Protein AF-0000000072904634 (afdb_homodimer)

Organism: NCBI:txid1402861

InterPro domains:
  IPR000683 Gfo/Idh/MocA-like oxidoreductase, N-terminal [PF01408] (36-159)
  IPR004104 Gfo/Idh/MocA-like oxidoreductase, C-terminal [PF02894] (177-392)
  IPR036291 NAD(P)-binding domain superfamily [SSF51735] (35-204)
  IPR050424 Gfo/Idh/MocA family inositol dehydrogenases [PTHR43593] (35-397)

Solvent-accessible surface area (backbone atoms only — not comparable to full-atom values): 41302 Å² total; per-residue (Å²): 128,72,81,71,61,72,61,35,72,76,53,48,80,80,44,80,57,78,77,57,57,73,90,72,36,68,70,61,51,75,66,77,51,78,40,27,28,29,35,36,20,37,45,71,64,21,50,40,50,51,51,30,37,51,67,70,37,56,30,34,65,46,26,41,30,48,97,49,63,66,35,44,50,50,41,50,49,51,39,42,71,75,40,70,86,62,72,62,46,76,41,93,45,70,67,62,57,46,56,39,84,80,47,48,28,40,39,39,41,55,63,36,66,50,34,61,65,51,49,60,57,40,57,74,50,61,43,27,36,40,36,37,61,35,66,33,38,44,64,55,55,23,50,52,52,31,57,54,53,73,72,46,88,51,54,58,32,34,47,62,31,63,62,46,15,40,59,45,40,50,49,46,40,38,44,68,70,68,37,56,20,43,60,68,45,39,40,40,36,39,41,30,20,55,61,84,73,90,50,83,89,45,42,80,38,28,31,89,41,30,33,24,43,46,30,49,60,40,22,53,55,41,34,49,49,38,61,74,62,69,46,58,68,40,32,26,34,24,46,63,42,60,83,68,62,57,76,83,40,65,57,96,88,39,65,48,66,37,51,34,33,33,43,36,40,36,35,28,70,84,66,32,41,34,38,38,39,42,33,30,60,27,76,38,40,37,35,40,41,37,40,34,13,82,33,5,29,37,40,34,38,41,42,50,65,95,52,91,68,86,62,74,42,35,41,36,35,38,41,28,34,97,84,43,79,65,46,78,46,60,54,69,57,62,64,76,44,24,67,42,32,74,51,20,2,44,39,50,44,50,49,27,50,53,34,43,72,73,70,41,89,60,87,58,42,35,42,64,54,49,34,51,10,35,47,52,25,51,36,29,53,51,6,43,75,69,65,40,70,32,48,39,67,64,49,49,54,64,62,68,102,128,76,80,69,63,72,61,35,71,74,52,49,81,79,42,82,56,80,78,59,57,74,88,73,37,69,71,63,51,78,66,77,50,79,39,27,28,30,34,36,20,38,46,74,65,21,48,41,51,53,52,29,38,52,66,68,34,56,32,34,65,46,28,41,33,45,94,48,65,67,36,45,51,51,41,51,50,49,40,44,71,75,39,70,88,62,73,62,45,75,41,93,44,70,67,59,57,46,59,39,85,80,48,49,29,40,38,39,39,57,64,35,65,49,32,61,65,52,47,59,59,39,57,74,50,61,42,28,35,38,35,36,62,37,65,34,37,42,64,53,56,23,49,51,52,30,56,54,52,73,72,46,88,50,54,60,33,36,47,60,31,64,62,45,16,42,59,46,42,50,48,46,40,38,45,68,70,68,37,56,20,43,60,68,44,38,37,40,38,39,40,30,20,56,61,86,72,91,49,81,90,44,41,79,38,30,33,90,42,30,32,24,43,46,28,50,59,39,22,52,56,42,36,48,52,37,60,75,63,70,44,55,70,40,33,25,34,24,46,64,40,62,82,67,62,57,77,83,41,65,58,97,89,39,65,47,66,37,51,34,34,33,43,36,38,37,35,29,69,81,67,31,41,34,39,39,39,42,34,31,59,27,74,39,41,37,34,39,41,37,38,36,14,81,34,6,29,38,40,33,38,42,42,52,64,95,51,90,68,87,62,74,43,35,39,35,35,37,41,27,36,97,84,43,82,65,44,79,48,61,55,69,57,61,64,75,43,24,68,41,31,75,52,19,2,44,38,50,44,50,49,27,51,53,32,42,71,72,67,43,89,60,87,56,42,35,43,64,54,49,34,52,11,35,46,53,25,51,36,28,53,50,6,42,75,69,68,40,69,31,48,40,66,63,48,50,53,64,63,68,101

Foldseek 3Di:
DPVVLQQLLVCPVVDPCVVDDQVPVPSNNQPDACFEEEEEFQAPVVLLLQLLQVNNRNYHYAAYEDPDVVSVVVSVVSCCVVPNPDDHDYDPDLLCNLQPPRHQEYEYDDFQQCQLVSLVSNLVNLHAYEYEPLSHLDLQSLVVSQVVQVPRPAHYFYRLLLCVAQQNVVVCCCCPVVVQQPDWAEKEKEKAEAADDADDLSQQQASVRQSACLRNPVLSVLLSVCSSNVFAWFWKAKAFADDDPQQPPDGPRDGGGHTQWMWMWTAGPVNHIYIYTGHHHHPWTKMKMWTHHPFWIKIKMATDDPDPDDDQRIWIWTGTPPPDDIDIDGGADPPVQLPSPPGNSSSVLVVQSVCVNVVHDHPGHHSVSSSSSNLNSVNHVVNNVVVDMGGSVVVCVVRND/DPVVLQQLLVCPVVDPCVVDDQVPPPSNNQPDACFEEEEEFQPPVVLLLQLLQVSNRNYHYAAYEDPDVVSVVVSVVSCCVVPNPDDHDYDPDLLCNLQPPRHQEYEYDDFQQCQLVSLVSNLVNLHAYEYEPLNHLDLQSLVVSQVVQVPRDAHYFYRLLLCVAQQNVVVCCCCPVVVQQPDWAEKEKEKAEAADDADDLSQQQASVRQSADQRNPVLSVLLSVCSSNVFAWFWKAKAFADDDPQQPPDGPRDGGGHTQWMWMWTAGPVNHIYIYTGHHHHPWTKMKMWTHHPFWIKIKMATDDPDPDDDQRIWIWTGTPPPDDIDIDGGADPPVQLPSPPGNSSSVLVVQSVCRNVVHDHPGHHSVSSSSSNLNSVNHVVNNVVVDMGGSVVVCVVRND

Sequence (802 aa):
MGEFERHSTFFSGFLNSHYLREKDKHIYKKETPLYKFNIIGAGMIGHEHIKATMLEGRATVHGIYDPNQKSVKEALHMIEESFPGHVVHVYDDLKAACEDSDVDGLIICTPNYTHKEIVEEAMKSGKHILLEKPMATTLKDAWIIQQWAESYQNVFQIGLQYRYKALYQEALYEARERNSIGNIKTMMMTEHRLPFLDKVEQWNKFSELSGGTLIEKCCHYFDLLNLFANAKPFSVYATGGNAINFKDFQYEGKKADILDHANVIIIYENGIHASFNLCMFSPLFHEDLTLCGDRGRLYGYENEDFLPYHKPSTHLEVLCGESAPAKITNPCYPETIQNSGHNGGTYYEHRAFVDAIAGEKTKAATPAEGFWSIAVASAADESIQSGKVVNMREFLDRQLSMGEFERHSTFFSGFLNSHYLREKDKHIYKKETPLYKFNIIGAGMIGHEHIKATMLEGRATVHGIYDPNQKSVKEALHMIEESFPGHVVHVYDDLKAACEDSDVDGLIICTPNYTHKEIVEEAMKSGKHILLEKPMATTLKDAWIIQQWAESYQNVFQIGLQYRYKALYQEALYEARERNSIGNIKTMMMTEHRLPFLDKVEQWNKFSELSGGTLIEKCCHYFDLLNLFANAKPFSVYATGGNAINFKDFQYEGKKADILDHANVIIIYENGIHASFNLCMFSPLFHEDLTLCGDRGRLYGYENEDFLPYHKPSTHLEVLCGESAPAKITNPCYPETIQNSGHNGGTYYEHRAFVDAIAGEKTKAATPAEGFWSIAVASAADESIQSGKVVNMREFLDRQLS

Secondary structure (DSSP, 8-state):
--GGGGGGGGGTTTTTGGGS-GGG-STT--PPPSEEEEEE--SHHHHHHHHHHHHH-SEEEEEEE-S-HHHHHHHHHHHHHHSTT---EEPSSHHHHHH-TT--EEEE-S-GGGHHHHHHHHHTTT-EEEEESSS-SSHHHHHHHHHHHHT-SS-EEEE-GGGGSHHHHHHHIIIIIS-TT-SEEEEEEEEE-PPPPP-GGGGGG-HHHH--HHHHTTHHHHHHHHHHHTS-EEEEEEEEE-SSTTTT-EETTEE----SEEEEEEEETTS-EEEEEEES--SSEEEEEEEEETTEEEEEEEEE--SSS---SEEEEEEE-TTS--EEE-----HHHHTTTGGGHHHHHHHHHHHHHTT----PPPHHHHHHHHHHHHHHHHHHHHTS-EEHHHHHHHHH-/-GGGGGGGGGGTTTS-GGGS-GGG-STT-----SEEEEEE--SHHHHHHHHHHHHH-SEEEEEEE-S-HHHHHHHHHHHHHHSTT---EEPSSHHHHHH-TT--EEEE-S-GGGHHHHHHHHHTTT-EEEEESSS-SSHHHHHHHHHHHHT-SS-EEEE-GGGGSHHHHHHHIIIIIS-TT-SEEEEEEEEE-PPPPP-GGGGGG-HHHH--HHHHTTHHHHHHHHHHHTS-EEEEEEEEE-SSTTTT-EETTEE----SEEEEEEEETTS-EEEEEEES--SSEEEEEEEEETTEEEEEEEEE--SSS---SEEEEEEE-TTS--EEE-----HHHHTTTGGGHHHHHHHHHHHHHTT----PPPHHHHHHHHHHHHHHHHHHHHTS-EEHHHHHHHHH-

Nearest PDB structures (foldseek):
  8qc2-assembly1_C  TM=9.302E-01  e=4.572E-40  Paenarthrobacter ureafaciens
  8qc5-assembly1_B  TM=9.237E-01  e=2.128E-38  Arthrobacter sp. U41
  5ya8-assembly1_D  TM=7.834E-01  e=4.641E-23  Paracoccus laeviglucosivorans
  8y7p-assembly1_A  TM=8.160E-01  e=3.355E-22  Homo sapiens
  4n54-assembly1_C  TM=7.836E-01  e=1.575E-22  Lacticaseibacillus casei BL23

Structure (mmCIF, N/CA/C/O backbone):
data_AF-0000000072904634-model_v1
#
loop_
_entity.id
_entity.type
_entity.pdbx_description
1 polymer Oxidoreductase
#
loop_
_atom_site.group_PDB
_atom_site.id
_atom_site.type_symbol
_atom_site.label_atom_id
_atom_site.label_alt_id
_atom_site.label_comp_id
_atom_site.label_asym_id
_atom_site.label_entity_id
_atom_site.label_seq_id
_atom_site.pdbx_PDB_ins_code
_atom_site.Cartn_x
_atom_site.Cartn_y
_atom_site.Cartn_z
_atom_site.occupancy
_atom_site.B_iso_or_equiv
_atom_site.auth_seq_id
_atom_site.auth_comp_id
_atom_site.auth_asym_id
_atom_site.auth_atom_id
_atom_site.pdbx_PDB_model_num
ATOM 1 N N . MET A 1 1 ? -33.75 -28.688 -12.797 1 23.78 1 MET A N 1
ATOM 2 C CA . MET A 1 1 ? -33.562 -29.906 -12.008 1 23.78 1 MET A CA 1
ATOM 3 C C . MET A 1 1 ? -32.125 -30.422 -12.086 1 23.78 1 MET A C 1
ATOM 5 O O . MET A 1 1 ? -31.688 -31.156 -11.211 1 23.78 1 MET A O 1
ATOM 9 N N . GLY A 1 2 ? -31.484 -30.203 -13.328 1 26.2 2 GLY A N 1
ATOM 10 C CA . GLY A 1 2 ? -30.312 -30.922 -13.789 1 26.2 2 GLY A CA 1
ATOM 11 C C . GLY A 1 2 ? -29.047 -30.547 -13.047 1 26.2 2 GLY A C 1
ATOM 12 O O . GLY A 1 2 ? -28.078 -31.312 -13.031 1 26.2 2 GLY A O 1
ATOM 13 N N . GLU A 1 3 ? -28.922 -29.281 -12.898 1 29.05 3 GLU A N 1
ATOM 14 C CA . GLU A 1 3 ? -27.625 -28.734 -12.508 1 29.05 3 GLU A CA 1
ATOM 15 C C . GLU A 1 3 ? -27.297 -29.078 -11.062 1 29.05 3 GLU A C 1
ATOM 17 O O . GLU A 1 3 ? -26.188 -28.812 -10.594 1 29.05 3 GLU A O 1
ATOM 22 N N . PHE A 1 4 ? -28.328 -29.484 -10.312 1 31.12 4 PHE A N 1
ATOM 23 C CA . PHE A 1 4 ? -28.141 -29.797 -8.898 1 31.12 4 PHE A CA 1
ATOM 24 C C . PHE A 1 4 ? -27.391 -31.109 -8.742 1 31.12 4 PHE A C 1
ATOM 26 O O . PHE A 1 4 ? -27.078 -31.516 -7.621 1 31.12 4 PHE A O 1
ATOM 33 N N . GLU A 1 5 ? -27.406 -31.969 -9.812 1 29.66 5 GLU A N 1
ATOM 34 C CA . GLU A 1 5 ? -26.859 -33.312 -9.656 1 29.66 5 GLU A CA 1
ATOM 35 C C . GLU A 1 5 ? -25.359 -33.25 -9.32 1 29.66 5 GLU A C 1
ATOM 37 O O . GLU A 1 5 ? -24.766 -34.281 -8.984 1 29.66 5 GLU A O 1
ATOM 42 N N . ARG A 1 6 ? -24.734 -32.156 -9.688 1 33.19 6 ARG A N 1
ATOM 43 C CA . ARG A 1 6 ? -23.281 -32.25 -9.812 1 33.19 6 ARG A CA 1
ATOM 44 C C . ARG A 1 6 ? -22.625 -32.344 -8.445 1 33.19 6 ARG A C 1
ATOM 46 O O . ARG A 1 6 ? -21.406 -32.5 -8.344 1 33.19 6 ARG A O 1
ATOM 53 N N . HIS A 1 7 ? -23.297 -31.828 -7.426 1 31.48 7 HIS A N 1
ATOM 54 C CA . HIS A 1 7 ? -22.453 -31.688 -6.254 1 31.48 7 HIS A CA 1
ATOM 55 C C . HIS A 1 7 ? -22.484 -32.938 -5.391 1 31.48 7 HIS A C 1
ATOM 57 O O . HIS A 1 7 ? -22.406 -32.844 -4.164 1 31.48 7 HIS A O 1
ATOM 63 N N . SER A 1 8 ? -22.672 -34.062 -5.906 1 34.47 8 SER A N 1
ATOM 64 C CA . SER A 1 8 ? -22.906 -35.281 -5.129 1 34.47 8 SER A CA 1
ATOM 65 C C . SER A 1 8 ? -21.703 -35.656 -4.273 1 34.47 8 SER A C 1
ATOM 67 O O . SER A 1 8 ? -21.844 -36.219 -3.188 1 34.47 8 SER A O 1
ATOM 69 N N . THR A 1 9 ? -20.578 -35.469 -4.793 1 34.28 9 THR A N 1
ATOM 70 C CA . THR A 1 9 ? -19.406 -36 -4.098 1 34.28 9 THR A CA 1
ATOM 71 C C . THR A 1 9 ? -19.141 -35.219 -2.814 1 34.28 9 THR A C 1
ATOM 73 O O . THR A 1 9 ? -18.328 -35.625 -1.987 1 34.28 9 THR A O 1
ATOM 76 N N . PHE A 1 10 ? -19.609 -34.031 -2.75 1 35.09 10 PHE A N 1
ATOM 77 C CA . PHE A 1 10 ? -19.391 -33.25 -1.536 1 35.09 10 PHE A CA 1
ATOM 78 C C . PHE A 1 10 ? -19.953 -33.969 -0.321 1 35.09 10 PHE A C 1
ATOM 80 O O . PHE A 1 10 ? -19.391 -33.906 0.77 1 35.09 10 PHE A O 1
ATOM 87 N N . PHE A 1 11 ? -21.094 -34.719 -0.584 1 34.62 11 PHE A N 1
ATOM 88 C CA . PHE A 1 11 ? -21.875 -35.25 0.531 1 34.62 11 PHE A CA 1
ATOM 89 C C . PHE A 1 11 ? -21.406 -36.656 0.888 1 34.62 11 PHE A C 1
ATOM 91 O O . PHE A 1 11 ? -21.953 -37.281 1.802 1 34.62 11 PHE A O 1
ATOM 98 N N . SER A 1 12 ? -20.5 -37.188 0.213 1 35.41 12 SER A N 1
ATOM 99 C CA . SER A 1 12 ? -20.203 -38.594 0.513 1 35.41 12 SER A CA 1
ATOM 100 C C . SER A 1 12 ? -19.547 -38.719 1.88 1 35.41 12 SER A C 1
ATOM 102 O O . SER A 1 12 ? -19.688 -39.75 2.541 1 35.41 12 SER A O 1
ATOM 104 N N . GLY A 1 13 ? -18.672 -37.812 2.236 1 35.12 13 GLY A N 1
ATOM 105 C CA . GLY A 1 13 ? -17.984 -38.062 3.486 1 35.12 13 GLY A CA 1
ATOM 106 C C . GLY A 1 13 ? -18.891 -38.031 4.695 1 35.12 13 GLY A C 1
ATOM 107 O O . GLY A 1 13 ? -18.516 -38.469 5.781 1 35.12 13 GLY A O 1
ATOM 108 N N . PHE A 1 14 ? -19.828 -37.156 4.684 1 35.16 14 PHE A N 1
ATOM 109 C CA . PHE A 1 14 ? -20.609 -37.094 5.914 1 35.16 14 PHE A CA 1
ATOM 110 C C . PHE A 1 14 ? -21.531 -38.281 6.047 1 35.16 14 PHE A C 1
ATOM 112 O O . PHE A 1 14 ? -21.875 -38.688 7.156 1 35.16 14 PHE A O 1
ATOM 119 N N . LEU A 1 15 ? -22.094 -38.812 4.852 1 36.47 15 LEU A N 1
ATOM 120 C CA . LEU A 1 15 ? -23.047 -39.875 5.047 1 36.47 15 LEU A CA 1
ATOM 121 C C . LEU A 1 15 ? -22.422 -41.25 4.711 1 36.47 15 LEU A C 1
ATOM 123 O O . LEU A 1 15 ? -21.688 -41.344 3.727 1 36.47 15 LEU A O 1
ATOM 127 N N . ASN A 1 16 ? -22.234 -42.125 5.711 1 36 16 ASN A N 1
ATOM 128 C CA . ASN A 1 16 ? -21.875 -43.531 5.574 1 36 16 ASN A CA 1
ATOM 129 C C . ASN A 1 16 ? -22.625 -44.188 4.422 1 36 16 ASN A C 1
ATOM 131 O O . ASN A 1 16 ? -23.641 -44.875 4.641 1 36 16 ASN A O 1
ATOM 135 N N . SER A 1 17 ? -22.578 -43.594 3.314 1 40.47 17 SER A N 1
ATOM 136 C CA . SER A 1 17 ? -23.312 -44.125 2.174 1 40.47 17 SER A CA 1
ATOM 137 C C . SER A 1 17 ? -22.797 -45.5 1.763 1 40.47 17 SER A C 1
ATOM 139 O O . SER A 1 17 ? -23.281 -46.094 0.803 1 40.47 17 SER A O 1
ATOM 141 N N . HIS A 1 18 ? -21.75 -46 2.309 1 44 18 HIS A N 1
ATOM 142 C CA . HIS A 1 18 ? -21.297 -47.375 2.004 1 44 18 HIS A CA 1
ATOM 143 C C . HIS A 1 18 ? -22.391 -48.406 2.309 1 44 18 HIS A C 1
ATOM 145 O O . HIS A 1 18 ? -22.312 -49.531 1.862 1 44 18 HIS A O 1
ATOM 151 N N . TYR A 1 19 ? -23.188 -48.094 3.082 1 45.25 19 TYR A N 1
ATOM 152 C CA . TYR A 1 19 ? -24.203 -49.094 3.455 1 45.25 19 TYR A CA 1
ATOM 153 C C . TYR A 1 19 ? -25.219 -49.25 2.342 1 45.25 19 TYR A C 1
ATOM 155 O O . TYR A 1 19 ? -25.969 -50.25 2.328 1 45.25 19 TYR A O 1
ATOM 163 N N . LEU A 1 20 ? -25.438 -48.25 1.392 1 45.44 20 LEU A N 1
ATOM 164 C CA . LEU A 1 20 ? -26.453 -48.406 0.362 1 45.44 20 LEU A CA 1
ATOM 165 C C . LEU A 1 20 ? -25.906 -49.188 -0.827 1 45.44 20 LEU A C 1
ATOM 167 O O . LEU A 1 20 ? -24.719 -49.094 -1.145 1 45.44 20 LEU A O 1
ATOM 171 N N . ARG A 1 21 ? -26.703 -50.094 -1.289 1 53.53 21 ARG A N 1
ATOM 172 C CA . ARG A 1 21 ? -26.422 -50.906 -2.461 1 53.53 21 ARG A CA 1
ATOM 173 C C . ARG A 1 21 ? -26.203 -50.062 -3.697 1 53.53 21 ARG A C 1
ATOM 175 O O . ARG A 1 21 ? -26.75 -48.938 -3.801 1 53.53 21 ARG A O 1
ATOM 182 N N . GLU A 1 22 ? -25.266 -50.281 -4.527 1 47.78 22 GLU A N 1
ATOM 183 C CA . GLU A 1 22 ? -24.859 -49.594 -5.742 1 47.78 22 GLU A CA 1
ATOM 184 C C . GLU A 1 22 ? -26.062 -49.125 -6.543 1 47.78 22 GLU A C 1
ATOM 186 O O . GLU A 1 22 ? -26.062 -48 -7.09 1 47.78 22 GLU A O 1
ATOM 191 N N . LYS A 1 23 ? -26.984 -49.844 -6.852 1 51.03 23 LYS A N 1
ATOM 192 C CA . LYS A 1 23 ? -28.172 -49.594 -7.648 1 51.03 23 LYS A CA 1
ATOM 193 C C . LYS A 1 23 ? -29.016 -48.469 -7.043 1 51.03 23 LYS A C 1
ATOM 195 O O . LYS A 1 23 ? -29.859 -47.906 -7.719 1 51.03 23 LYS A O 1
ATOM 200 N N . ASP A 1 24 ? -28.891 -48.312 -5.887 1 48.31 24 ASP A N 1
ATOM 201 C CA . ASP A 1 24 ? -29.734 -47.375 -5.176 1 48.31 24 ASP A CA 1
ATOM 202 C C . ASP A 1 24 ? -29 -46.031 -4.953 1 48.31 24 ASP A C 1
ATOM 204 O O . ASP A 1 24 ? -29.547 -45.125 -4.332 1 48.31 24 ASP A O 1
ATOM 208 N N . LYS A 1 25 ? -27.656 -46.125 -5.234 1 44.06 25 LYS A N 1
ATOM 209 C CA . LYS A 1 25 ? -26.906 -44.875 -5.156 1 44.06 25 LYS A CA 1
ATOM 210 C C . LYS A 1 25 ? -27.203 -43.969 -6.359 1 44.06 25 LYS A C 1
ATOM 212 O O . LYS A 1 25 ? -26.797 -44.281 -7.48 1 44.06 25 LYS A O 1
ATOM 217 N N . HIS A 1 26 ? -28.25 -43.406 -6.418 1 43.88 26 HIS A N 1
ATOM 218 C CA . HIS A 1 26 ? -28.609 -42.469 -7.477 1 43.88 26 HIS A CA 1
ATOM 219 C C . HIS A 1 26 ? -27.797 -41.188 -7.375 1 43.88 26 HIS A C 1
ATOM 221 O O . HIS A 1 26 ? -27.203 -40.75 -8.359 1 43.88 26 HIS A O 1
ATOM 227 N N . ILE A 1 27 ? -27.953 -40.562 -6.27 1 43.16 27 ILE A N 1
ATOM 228 C CA . ILE A 1 27 ? -27.281 -39.281 -6.02 1 43.16 27 ILE A CA 1
ATOM 229 C C . ILE A 1 27 ? -25.797 -39.5 -5.797 1 43.16 27 ILE A C 1
ATOM 231 O O . ILE A 1 27 ? -24.969 -38.656 -6.098 1 43.16 27 ILE A O 1
ATOM 235 N N . TYR A 1 28 ? -25.453 -40.75 -5.332 1 44.34 28 TYR A N 1
ATOM 236 C CA . TYR A 1 28 ? -24.078 -41.094 -4.965 1 44.34 28 TYR A CA 1
ATOM 237 C C . TYR A 1 28 ? -23.375 -41.812 -6.098 1 44.34 28 TYR A C 1
ATOM 239 O O . TYR A 1 28 ? -22.375 -42.5 -5.875 1 44.34 28 TYR A O 1
ATOM 247 N N . LYS A 1 29 ? -23.953 -42.094 -7.164 1 41.03 29 LYS A N 1
ATOM 248 C CA . LYS A 1 29 ? -23.219 -42.781 -8.227 1 41.03 29 LYS A CA 1
ATOM 249 C C . LYS A 1 29 ? -21.875 -42.125 -8.508 1 41.03 29 LYS A C 1
ATOM 251 O O . LYS A 1 29 ? -21.812 -40.906 -8.727 1 41.03 29 LYS A O 1
ATOM 256 N N . LYS A 1 30 ? -20.922 -42.719 -8.047 1 51.53 30 LYS A N 1
ATOM 257 C CA . LYS A 1 30 ? -19.562 -42.281 -8.391 1 51.53 30 LYS A CA 1
ATOM 258 C C . LYS A 1 30 ? -19.406 -42.125 -9.906 1 51.53 30 LYS A C 1
ATOM 260 O O . LYS A 1 30 ? -19.609 -43.094 -10.656 1 51.53 30 LYS A O 1
ATOM 265 N N . GLU A 1 31 ? -19.703 -41.062 -10.508 1 57.16 31 GLU A N 1
ATOM 266 C CA . GLU A 1 31 ? -19.484 -40.875 -11.938 1 57.16 31 GLU A CA 1
ATOM 267 C C . GLU A 1 31 ? -18.094 -41.344 -12.359 1 57.16 31 GLU A C 1
ATOM 269 O O . GLU A 1 31 ? -17.156 -41.25 -11.578 1 57.16 31 GLU A O 1
ATOM 274 N N . THR A 1 32 ? -17.938 -42.312 -13.305 1 76.69 32 THR A N 1
ATOM 275 C CA . THR A 1 32 ? -16.688 -42.781 -13.906 1 76.69 32 THR A CA 1
ATOM 276 C C . THR A 1 32 ? -15.875 -41.594 -14.438 1 76.69 32 THR A C 1
ATOM 278 O O . THR A 1 32 ? -16.391 -40.781 -15.234 1 76.69 32 THR A O 1
ATOM 281 N N . PRO A 1 33 ? -14.617 -41.5 -13.906 1 85.81 33 PRO A N 1
ATOM 282 C CA . PRO A 1 33 ? -13.797 -40.375 -14.398 1 85.81 33 PRO A CA 1
ATOM 283 C C . PRO A 1 33 ? -13.633 -40.406 -15.922 1 85.81 33 PRO A C 1
ATOM 285 O O . PRO A 1 33 ? -13.461 -41.469 -16.516 1 85.81 33 PRO A O 1
ATOM 288 N N . LEU A 1 34 ? -13.781 -39.312 -16.516 1 91.94 34 LEU A N 1
ATOM 289 C CA . LEU A 1 34 ? -13.68 -39.156 -17.953 1 91.94 34 LEU A CA 1
ATOM 290 C C . LEU A 1 34 ? -12.219 -39.031 -18.391 1 91.94 34 LEU A C 1
ATOM 292 O O . LEU A 1 34 ? -11.883 -39.375 -19.531 1 91.94 34 LEU A O 1
ATOM 296 N N . TYR A 1 35 ? -11.344 -38.562 -17.5 1 97.31 35 TYR A N 1
ATOM 297 C CA . TYR A 1 35 ? -9.945 -38.312 -17.844 1 97.31 35 TYR A CA 1
ATOM 298 C C . TYR A 1 35 ? -9.008 -38.938 -16.812 1 97.31 35 TYR A C 1
ATOM 300 O O . TYR A 1 35 ? -9.391 -39.125 -15.656 1 97.31 35 TYR A O 1
ATOM 308 N N . LYS A 1 36 ? -7.848 -39.25 -17.25 1 98.31 36 LYS A N 1
ATOM 309 C CA . LYS A 1 36 ? -6.781 -39.781 -16.391 1 98.31 36 LYS A CA 1
ATOM 310 C C . LYS A 1 36 ? -5.555 -38.875 -16.422 1 98.31 36 LYS A C 1
ATOM 312 O O . LYS A 1 36 ? -5.078 -38.5 -17.5 1 98.31 36 LYS A O 1
ATOM 317 N N . PHE A 1 37 ? -5.086 -38.531 -15.242 1 98.62 37 PHE A N 1
ATOM 318 C CA . PHE A 1 37 ? -3.93 -37.625 -15.164 1 98.62 37 PHE A CA 1
ATOM 319 C C . PHE A 1 37 ? -2.756 -38.344 -14.492 1 98.62 37 PHE A C 1
ATOM 321 O O . PHE A 1 37 ? -2.943 -39.125 -13.547 1 98.62 37 PHE A O 1
ATOM 328 N N . ASN A 1 38 ? -1.584 -38.062 -14.953 1 98.75 38 ASN A N 1
ATOM 329 C CA . ASN A 1 38 ? -0.365 -38.375 -14.219 1 98.75 38 ASN A CA 1
ATOM 330 C C . ASN A 1 38 ? 0.195 -37.156 -13.492 1 98.75 38 ASN A C 1
ATOM 332 O O . ASN A 1 38 ? 0.185 -36.062 -14.023 1 98.75 38 ASN A O 1
ATOM 336 N N . ILE A 1 39 ? 0.681 -37.438 -12.336 1 98.62 39 ILE A N 1
ATOM 337 C CA . ILE A 1 39 ? 1.316 -36.406 -11.516 1 98.62 39 ILE A CA 1
ATOM 338 C C . ILE A 1 39 ? 2.834 -36.5 -11.648 1 98.62 39 ILE A C 1
ATOM 340 O O . ILE A 1 39 ? 3.424 -37.531 -11.344 1 98.62 39 ILE A O 1
ATOM 344 N N . ILE A 1 40 ? 3.408 -35.438 -12.172 1 98.62 40 ILE A N 1
ATOM 345 C CA . ILE A 1 40 ? 4.863 -35.344 -12.25 1 98.62 40 ILE A CA 1
ATOM 346 C C . ILE A 1 40 ? 5.387 -34.5 -11.086 1 98.62 40 ILE A C 1
ATOM 348 O O . ILE A 1 40 ? 5.297 -33.281 -11.109 1 98.62 40 ILE A O 1
ATOM 352 N N . GLY A 1 41 ? 6.035 -35.094 -10.125 1 97.19 41 GLY A N 1
ATOM 353 C CA . GLY A 1 41 ? 6.367 -34.469 -8.844 1 97.19 41 GLY A CA 1
ATOM 354 C C . GLY A 1 41 ? 5.363 -34.812 -7.75 1 97.19 41 GLY A C 1
ATOM 355 O O . GLY A 1 41 ? 4.25 -34.281 -7.75 1 97.19 41 GLY A O 1
ATOM 356 N N . ALA A 1 42 ? 5.82 -35.625 -6.785 1 94.25 42 ALA A N 1
ATOM 357 C CA . ALA A 1 42 ? 4.891 -36.125 -5.789 1 94.25 42 ALA A CA 1
ATOM 358 C C . ALA A 1 42 ? 5.184 -35.562 -4.406 1 94.25 42 ALA A C 1
ATOM 360 O O . ALA A 1 42 ? 5.02 -36.25 -3.395 1 94.25 42 ALA A O 1
ATOM 361 N N . GLY A 1 43 ? 5.672 -34.344 -4.398 1 89.81 43 GLY A N 1
ATOM 362 C CA . GLY A 1 43 ? 5.871 -33.656 -3.135 1 89.81 43 GLY A CA 1
ATOM 363 C C . GLY A 1 43 ? 4.594 -33.062 -2.566 1 89.81 43 GLY A C 1
ATOM 364 O O . GLY A 1 43 ? 3.498 -33.562 -2.846 1 89.81 43 GLY A O 1
ATOM 365 N N . MET A 1 44 ? 4.719 -32.031 -1.779 1 85.75 44 MET A N 1
ATOM 366 C CA . MET A 1 44 ? 3.588 -31.438 -1.082 1 85.75 44 MET A CA 1
ATOM 367 C C . MET A 1 44 ? 2.562 -30.906 -2.074 1 85.75 44 MET A C 1
ATOM 369 O O . MET A 1 44 ? 1.362 -31.141 -1.925 1 85.75 44 MET A O 1
ATOM 373 N N . ILE A 1 45 ? 3.047 -30.172 -2.994 1 89.88 45 ILE A N 1
ATOM 374 C CA . ILE A 1 45 ? 2.148 -29.609 -3.998 1 89.88 45 ILE A CA 1
ATOM 375 C C . ILE A 1 45 ? 1.525 -30.734 -4.816 1 89.88 45 ILE A C 1
ATOM 377 O O . ILE A 1 45 ? 0.356 -30.656 -5.203 1 89.88 45 ILE A O 1
ATOM 381 N N . GLY A 1 46 ? 2.312 -31.781 -5.102 1 94.5 46 GLY A N 1
ATOM 382 C CA . GLY A 1 46 ? 1.769 -32.938 -5.77 1 94.5 46 GLY A CA 1
ATOM 383 C C . GLY A 1 46 ? 0.595 -33.562 -5.031 1 94.5 46 GLY A C 1
ATOM 384 O O . GLY A 1 46 ? -0.414 -33.906 -5.645 1 94.5 46 GLY A O 1
ATOM 385 N N . HIS A 1 47 ? 0.708 -33.625 -3.703 1 92.31 47 HIS A N 1
ATOM 386 C CA . HIS A 1 47 ? -0.37 -34.125 -2.869 1 92.31 47 HIS A CA 1
ATOM 387 C C . HIS A 1 47 ? -1.642 -33.312 -3.033 1 92.31 47 HIS A C 1
ATOM 389 O O . HIS A 1 47 ? -2.736 -33.875 -3.154 1 92.31 47 HIS A O 1
ATOM 395 N N . GLU A 1 48 ? -1.437 -32.062 -3.061 1 90.25 48 GLU A N 1
ATOM 396 C CA . GLU A 1 48 ? -2.568 -31.141 -3.209 1 90.25 48 GLU A CA 1
ATOM 397 C C . GLU A 1 48 ? -3.283 -31.359 -4.539 1 90.25 48 GLU A C 1
ATOM 399 O O . GLU A 1 48 ? -4.516 -31.406 -4.59 1 90.25 48 GLU A O 1
ATOM 404 N N . HIS A 1 49 ? -2.535 -31.562 -5.547 1 95.5 49 HIS A N 1
ATOM 405 C CA . HIS A 1 49 ? -3.115 -31.75 -6.871 1 95.5 49 HIS A CA 1
ATOM 406 C C . HIS A 1 49 ? -3.787 -33.125 -6.988 1 95.5 49 HIS A C 1
ATOM 408 O O . HIS A 1 49 ? -4.801 -33.25 -7.68 1 95.5 49 HIS A O 1
ATOM 414 N N . ILE A 1 50 ? -3.219 -34.125 -6.336 1 95.06 50 ILE A N 1
ATOM 415 C CA . ILE A 1 50 ? -3.854 -35.438 -6.301 1 95.06 50 ILE A CA 1
ATOM 416 C C . ILE A 1 50 ? -5.227 -35.312 -5.641 1 95.06 50 ILE A C 1
ATOM 418 O O . ILE A 1 50 ? -6.234 -35.75 -6.207 1 95.06 50 ILE A O 1
ATOM 422 N N . LYS A 1 51 ? -5.266 -34.625 -4.547 1 90.44 51 LYS A N 1
ATOM 423 C CA . LYS A 1 51 ? -6.508 -34.469 -3.797 1 90.44 51 LYS A CA 1
ATOM 424 C C . LYS A 1 51 ? -7.535 -33.688 -4.594 1 90.44 51 LYS A C 1
ATOM 426 O O . LYS A 1 51 ? -8.711 -34.031 -4.648 1 90.44 51 LYS A O 1
ATOM 431 N N . ALA A 1 52 ? -7.078 -32.625 -5.203 1 91.25 52 ALA A N 1
ATOM 432 C CA . ALA A 1 52 ? -7.98 -31.781 -5.977 1 91.25 52 ALA A CA 1
ATOM 433 C C . ALA A 1 52 ? -8.555 -32.531 -7.172 1 91.25 52 ALA A C 1
ATOM 435 O O . ALA A 1 52 ? -9.734 -32.406 -7.488 1 91.25 52 ALA A O 1
ATOM 436 N N . THR A 1 53 ? -7.746 -33.344 -7.816 1 94 53 THR A N 1
ATOM 437 C CA . THR A 1 53 ? -8.18 -34.125 -8.969 1 94 53 THR A CA 1
ATOM 438 C C . THR A 1 53 ? -9.258 -35.125 -8.562 1 94 53 THR A C 1
ATOM 440 O O . THR A 1 53 ? -10.312 -35.219 -9.203 1 94 53 THR A O 1
ATOM 443 N N . MET A 1 54 ? -9 -35.781 -7.492 1 91.25 54 MET A N 1
ATOM 444 C CA . MET A 1 54 ? -9.922 -36.812 -7.012 1 91.25 54 MET A CA 1
ATOM 445 C C . MET A 1 54 ? -11.219 -36.188 -6.523 1 91.25 54 MET A C 1
ATOM 447 O O . MET A 1 54 ? -12.297 -36.75 -6.723 1 91.25 54 MET A O 1
ATOM 451 N N . LEU A 1 55 ? -11.117 -35 -5.957 1 85.06 55 LEU A N 1
ATOM 452 C CA . LEU A 1 55 ? -12.281 -34.312 -5.441 1 85.06 55 LEU A CA 1
ATOM 453 C C . LEU A 1 55 ? -13.148 -33.781 -6.582 1 85.06 55 LEU A C 1
ATOM 455 O O . LEU A 1 55 ? -14.383 -33.812 -6.492 1 85.06 55 LEU A O 1
ATOM 459 N N . GLU A 1 56 ? -12.5 -33.281 -7.578 1 87.06 56 GLU A N 1
ATOM 460 C CA . GLU A 1 56 ? -13.242 -32.75 -8.727 1 87.06 56 GLU A CA 1
ATOM 461 C C . GLU A 1 56 ? -14.07 -33.844 -9.391 1 87.06 56 GLU A C 1
ATOM 463 O O . GLU A 1 56 ? -15.195 -33.594 -9.82 1 87.06 56 GLU A O 1
ATOM 468 N N . GLY A 1 57 ? -13.508 -35.062 -9.57 1 87.38 57 GLY A N 1
ATOM 469 C CA . GLY A 1 57 ? -14.289 -36.25 -9.867 1 87.38 57 GLY A CA 1
ATOM 470 C C . GLY A 1 57 ? -14.375 -36.531 -11.352 1 87.38 57 GLY A C 1
ATOM 471 O O . GLY A 1 57 ? -14.672 -37.656 -11.742 1 87.38 57 GLY A O 1
ATOM 472 N N . ARG A 1 58 ? -14.281 -35.562 -12.273 1 92.19 58 ARG A N 1
ATOM 473 C CA . ARG A 1 58 ? -14.336 -35.812 -13.711 1 92.19 58 ARG A CA 1
ATOM 474 C C . ARG A 1 58 ? -13.031 -36.406 -14.211 1 92.19 58 ARG A C 1
ATOM 476 O O . ARG A 1 58 ? -12.977 -36.969 -15.305 1 92.19 58 ARG A O 1
ATOM 483 N N . ALA A 1 59 ? -12.031 -36.344 -13.312 1 95.38 59 ALA A N 1
ATOM 484 C CA . ALA A 1 59 ? -10.734 -36.938 -13.609 1 95.38 59 ALA A CA 1
ATOM 485 C C . ALA A 1 59 ? -10.242 -37.781 -12.438 1 95.38 59 ALA A C 1
ATOM 487 O O . ALA A 1 59 ? -10.742 -37.656 -11.32 1 95.38 59 ALA A O 1
ATOM 488 N N . THR A 1 60 ? -9.359 -38.656 -12.75 1 96.75 60 THR A N 1
ATOM 489 C CA . THR A 1 60 ? -8.719 -39.438 -11.719 1 96.75 60 THR A CA 1
ATOM 490 C C . THR A 1 60 ? -7.199 -39.438 -11.891 1 96.75 60 THR A C 1
ATOM 492 O O . THR A 1 60 ? -6.691 -39.031 -12.938 1 96.75 60 THR A O 1
ATOM 495 N N . VAL A 1 61 ? -6.508 -39.844 -10.828 1 97.56 61 VAL A N 1
ATOM 496 C CA . VAL A 1 61 ? -5.055 -39.969 -10.891 1 97.56 61 VAL A CA 1
ATOM 497 C C . VAL A 1 61 ? -4.672 -41.375 -11.328 1 97.56 61 VAL A C 1
ATOM 499 O O . VAL A 1 61 ? -5.004 -42.375 -10.656 1 97.56 61 VAL A O 1
ATOM 502 N N . HIS A 1 62 ? -4.02 -41.438 -12.406 1 97.94 62 HIS A N 1
ATOM 503 C CA . HIS A 1 62 ? -3.631 -42.719 -12.984 1 97.94 62 HIS A CA 1
ATOM 504 C C . HIS A 1 62 ? -2.26 -43.156 -12.477 1 97.94 62 HIS A C 1
ATOM 506 O O . HIS A 1 62 ? -2.029 -44.344 -12.242 1 97.94 62 HIS A O 1
ATOM 512 N N . GLY A 1 63 ? -1.385 -42.188 -12.344 1 98.25 63 GLY A N 1
ATOM 513 C CA . GLY A 1 63 ? -0.041 -42.531 -11.922 1 98.25 63 GLY A CA 1
ATOM 514 C C . GLY A 1 63 ? 0.757 -41.344 -11.406 1 98.25 63 GLY A C 1
ATOM 515 O O . GLY A 1 63 ? 0.302 -40.219 -11.484 1 98.25 63 GLY A O 1
ATOM 516 N N . ILE A 1 64 ? 1.979 -41.719 -10.844 1 98.31 64 ILE A N 1
ATOM 517 C CA . ILE A 1 64 ? 2.873 -40.688 -10.312 1 98.31 64 ILE A CA 1
ATOM 518 C C . ILE A 1 64 ? 4.309 -41 -10.742 1 98.31 64 ILE A C 1
ATOM 520 O O . ILE A 1 64 ? 4.699 -42.156 -10.875 1 98.31 64 ILE A O 1
ATOM 524 N N . TYR A 1 65 ? 4.996 -39.938 -11.008 1 98.38 65 TYR A N 1
ATOM 525 C CA . TYR A 1 65 ? 6.441 -40 -11.219 1 98.38 65 TYR A CA 1
ATOM 526 C C . TYR A 1 65 ? 7.164 -39 -10.32 1 98.38 65 TYR A C 1
ATOM 528 O O . TYR A 1 65 ? 6.781 -37.844 -10.242 1 98.38 65 TYR A O 1
ATOM 536 N N . ASP A 1 66 ? 8.125 -39.438 -9.656 1 97.38 66 ASP A N 1
ATOM 537 C CA . ASP A 1 66 ? 9.07 -38.656 -8.875 1 97.38 66 ASP A CA 1
ATOM 538 C C . ASP A 1 66 ? 10.422 -39.344 -8.766 1 97.38 66 ASP A C 1
ATOM 540 O O . ASP A 1 66 ? 10.477 -40.562 -8.453 1 97.38 66 ASP A O 1
ATOM 544 N N . PRO A 1 67 ? 11.492 -38.594 -9.031 1 95 67 PRO A N 1
ATOM 545 C CA . PRO A 1 67 ? 12.789 -39.25 -8.922 1 95 67 PRO A CA 1
ATOM 546 C C . PRO A 1 67 ? 13.148 -39.625 -7.48 1 95 67 PRO A C 1
ATOM 548 O O . PRO A 1 67 ? 14.023 -40.469 -7.246 1 95 67 PRO A O 1
ATOM 551 N N . ASN A 1 68 ? 12.562 -38.969 -6.5 1 93.81 68 ASN A N 1
ATOM 552 C CA . ASN A 1 68 ? 12.797 -39.25 -5.086 1 93.81 68 ASN A CA 1
ATOM 553 C C . ASN A 1 68 ? 11.844 -40.312 -4.562 1 93.81 68 ASN A C 1
ATOM 555 O O . ASN A 1 68 ? 10.648 -40.062 -4.406 1 93.81 68 ASN A O 1
ATOM 559 N N . GLN A 1 69 ? 12.383 -41.406 -4.121 1 93.81 69 GLN A N 1
ATOM 560 C CA . GLN A 1 69 ? 11.586 -42.531 -3.695 1 93.81 69 GLN A CA 1
ATOM 561 C C . GLN A 1 69 ? 10.812 -42.219 -2.42 1 93.81 69 GLN A C 1
ATOM 563 O O . GLN A 1 69 ? 9.719 -42.75 -2.207 1 93.81 69 GLN A O 1
ATOM 568 N N . LYS A 1 70 ? 11.383 -41.406 -1.647 1 93.12 70 LYS A N 1
ATOM 569 C CA . LYS A 1 70 ? 10.672 -41 -0.432 1 93.12 70 LYS A CA 1
ATOM 570 C C . LYS A 1 70 ? 9.383 -40.25 -0.762 1 93.12 70 LYS A C 1
ATOM 572 O O . LYS A 1 70 ? 8.344 -40.5 -0.138 1 93.12 70 LYS A O 1
ATOM 577 N N . SER A 1 71 ? 9.484 -39.406 -1.747 1 93.31 71 SER A N 1
ATOM 578 C CA . SER A 1 71 ? 8.305 -38.656 -2.184 1 93.31 71 SER A CA 1
ATOM 579 C C . SER A 1 71 ? 7.238 -39.594 -2.736 1 93.31 71 SER A C 1
ATOM 581 O O . SER A 1 71 ? 6.051 -39.438 -2.469 1 93.31 71 SER A O 1
ATOM 583 N N . VAL A 1 72 ? 7.641 -40.594 -3.426 1 96.25 72 VAL A N 1
ATOM 584 C CA . VAL A 1 72 ? 6.723 -41.594 -4.008 1 96.25 72 VAL A CA 1
ATOM 585 C C . VAL A 1 72 ? 6.016 -42.344 -2.898 1 96.25 72 VAL A C 1
ATOM 587 O O . VAL A 1 72 ? 4.789 -42.5 -2.908 1 96.25 72 VAL A O 1
ATOM 590 N N . LYS A 1 73 ? 6.773 -42.75 -1.958 1 95.69 73 LYS A N 1
ATOM 591 C CA . LYS A 1 73 ? 6.223 -43.531 -0.854 1 95.69 73 LYS A CA 1
ATOM 592 C C . LYS A 1 73 ? 5.199 -42.719 -0.063 1 95.69 73 LYS A C 1
ATOM 594 O O . LYS A 1 73 ? 4.133 -43.25 0.283 1 95.69 73 LYS A O 1
ATOM 599 N N . GLU A 1 74 ? 5.578 -41.562 0.167 1 93.88 74 GLU A N 1
ATOM 600 C CA . GLU A 1 74 ? 4.684 -40.688 0.929 1 93.88 74 GLU A CA 1
ATOM 601 C C . GLU A 1 74 ? 3.396 -40.406 0.161 1 93.88 74 GLU A C 1
ATOM 603 O O . GLU A 1 74 ? 2.312 -40.375 0.748 1 93.88 74 GLU A O 1
ATOM 608 N N . ALA A 1 75 ? 3.551 -40.188 -1.083 1 95.94 75 ALA A N 1
ATOM 609 C CA . ALA A 1 75 ? 2.375 -39.969 -1.915 1 95.94 75 ALA A CA 1
ATOM 610 C C . ALA A 1 75 ? 1.467 -41.188 -1.943 1 95.94 75 ALA A C 1
ATOM 612 O O . ALA A 1 75 ? 0.244 -41.062 -1.842 1 95.94 75 ALA A O 1
ATOM 613 N N . LEU A 1 76 ? 2.047 -42.344 -2.051 1 96.38 76 LEU A N 1
ATOM 614 C CA . LEU A 1 76 ? 1.276 -43.594 -2.064 1 96.38 76 LEU A CA 1
ATOM 615 C C . LEU A 1 76 ? 0.557 -43.781 -0.737 1 96.38 76 LEU A C 1
ATOM 617 O O . LEU A 1 76 ? -0.601 -44.219 -0.713 1 96.38 76 LEU A O 1
ATOM 621 N N . HIS A 1 77 ? 1.236 -43.469 0.304 1 95.75 77 HIS A N 1
ATOM 622 C CA . HIS A 1 77 ? 0.625 -43.562 1.625 1 95.75 77 HIS A CA 1
ATOM 623 C C . HIS A 1 77 ? -0.569 -42.625 1.746 1 95.75 77 HIS A C 1
ATOM 625 O O . HIS A 1 77 ? -1.634 -43.031 2.223 1 95.75 77 HIS A O 1
ATOM 631 N N . MET A 1 78 ? -0.301 -41.406 1.297 1 92.38 78 MET A N 1
ATOM 632 C CA . MET A 1 78 ? -1.374 -40.406 1.34 1 92.38 78 MET A CA 1
ATOM 633 C C . MET A 1 78 ? -2.564 -40.875 0.502 1 92.38 78 MET A C 1
ATOM 635 O O . MET A 1 78 ? -3.715 -40.75 0.928 1 92.38 78 MET A O 1
ATOM 639 N N . ILE A 1 79 ? -2.355 -41.469 -0.649 1 94.62 79 ILE A N 1
ATOM 640 C CA . ILE A 1 79 ? -3.412 -41.938 -1.539 1 94.62 79 ILE A CA 1
ATOM 641 C C . ILE A 1 79 ? -4.164 -43.094 -0.885 1 94.62 79 ILE A C 1
ATOM 643 O O . ILE A 1 79 ? -5.395 -43.125 -0.92 1 94.62 79 ILE A O 1
ATOM 647 N N . GLU A 1 80 ? -3.412 -43.938 -0.277 1 93.44 80 GLU A N 1
ATOM 648 C CA . GLU A 1 80 ? -4.031 -45.094 0.398 1 93.44 80 GLU A CA 1
ATOM 649 C C . GLU A 1 80 ? -4.93 -44.625 1.542 1 93.44 80 GLU A C 1
ATOM 651 O O . GLU A 1 80 ? -6.012 -45.188 1.75 1 93.44 80 GLU A O 1
ATOM 656 N N . GLU A 1 81 ? -4.492 -43.688 2.223 1 91.81 81 GLU A N 1
ATOM 657 C CA . GLU A 1 81 ? -5.234 -43.188 3.373 1 91.81 81 GLU A CA 1
ATOM 658 C C . GLU A 1 81 ? -6.465 -42.375 2.936 1 91.81 81 GLU A C 1
ATOM 660 O O . GLU A 1 81 ? -7.543 -42.531 3.508 1 91.81 81 GLU A O 1
ATOM 665 N N . SER A 1 82 ? -6.281 -41.594 1.98 1 89.5 82 SER A N 1
ATOM 666 C CA . SER A 1 82 ? -7.328 -40.656 1.603 1 89.5 82 SER A CA 1
ATOM 667 C C . SER A 1 82 ? -8.305 -41.281 0.616 1 89.5 82 SER A C 1
ATOM 669 O O . SER A 1 82 ? -9.477 -40.906 0.566 1 89.5 82 SER A O 1
ATOM 671 N N . PHE A 1 83 ? -7.805 -42.188 -0.197 1 90.94 83 PHE A N 1
ATOM 672 C CA . PHE A 1 83 ? -8.594 -42.844 -1.241 1 90.94 83 PHE A CA 1
ATOM 673 C C . PHE A 1 83 ? -8.344 -44.344 -1.253 1 90.94 83 PHE A C 1
ATOM 675 O O . PHE A 1 83 ? -7.812 -44.875 -2.227 1 90.94 83 PHE A O 1
ATOM 682 N N . PRO A 1 84 ? -8.914 -45 -0.268 1 90.56 84 PRO A N 1
ATOM 683 C CA . PRO A 1 84 ? -8.648 -46.438 -0.156 1 90.56 84 PRO A CA 1
ATOM 684 C C . PRO A 1 84 ? -9.094 -47.219 -1.388 1 90.56 84 PRO A C 1
ATOM 686 O O . PRO A 1 84 ? -10.18 -47 -1.913 1 90.56 84 PRO A O 1
ATOM 689 N N . GLY A 1 85 ? -8.188 -48.031 -1.847 1 92.25 85 GLY A N 1
ATOM 690 C CA . GLY A 1 85 ? -8.5 -48.875 -2.975 1 92.25 85 GLY A CA 1
ATOM 691 C C . GLY A 1 85 ? -8.102 -48.281 -4.312 1 92.25 85 GLY A C 1
ATOM 692 O O . GLY A 1 85 ? -8.148 -48.969 -5.34 1 92.25 85 GLY A O 1
ATOM 693 N N . HIS A 1 86 ? -7.691 -47.031 -4.234 1 93.19 86 HIS A N 1
ATOM 694 C CA . HIS A 1 86 ? -7.246 -46.406 -5.477 1 93.19 86 HIS A CA 1
ATOM 695 C C . HIS A 1 86 ? -5.82 -46.844 -5.824 1 93.19 86 HIS A C 1
ATOM 697 O O . HIS A 1 86 ? -4.898 -46.625 -5.023 1 93.19 86 HIS A O 1
ATOM 703 N N . VAL A 1 87 ? -5.719 -47.375 -7.008 1 93.12 87 VAL A N 1
ATOM 704 C CA . VAL A 1 87 ? -4.406 -47.875 -7.434 1 93.12 87 VAL A CA 1
ATOM 705 C C . VAL A 1 87 ? -3.781 -46.844 -8.398 1 93.12 87 VAL A C 1
ATOM 707 O O . VAL A 1 87 ? -4.441 -46.375 -9.328 1 93.12 87 VAL A O 1
ATOM 710 N N . VAL A 1 88 ? -2.523 -46.562 -8.141 1 95.62 88 VAL A N 1
ATOM 711 C CA . VAL A 1 88 ? -1.813 -45.656 -9.023 1 95.62 88 VAL A CA 1
ATOM 712 C C . VAL A 1 88 ? -0.546 -46.312 -9.555 1 95.62 88 VAL A C 1
ATOM 714 O O . VAL A 1 88 ? 0.116 -47.062 -8.828 1 95.62 88 VAL A O 1
ATOM 717 N N . HIS A 1 89 ? -0.274 -46.062 -10.742 1 97.56 89 HIS A N 1
ATOM 718 C CA . HIS A 1 89 ? 0.946 -46.531 -11.375 1 97.56 89 HIS A CA 1
ATOM 719 C C . HIS A 1 89 ? 2.143 -45.656 -11.008 1 97.56 89 HIS A C 1
ATOM 721 O O . HIS A 1 89 ? 2.059 -44.438 -11.062 1 97.56 89 HIS A O 1
ATOM 727 N N . VAL A 1 90 ? 3.221 -46.312 -10.633 1 98.19 90 VAL A N 1
ATOM 728 C CA . VAL A 1 90 ? 4.457 -45.594 -10.367 1 98.19 90 VAL A CA 1
ATOM 729 C C . VAL A 1 90 ? 5.422 -45.781 -11.539 1 98.19 90 VAL A C 1
ATOM 731 O O . VAL A 1 90 ? 5.75 -46.906 -11.906 1 98.19 90 VAL A O 1
ATOM 734 N N . TYR A 1 91 ? 5.848 -44.688 -12.07 1 98.25 91 TYR A N 1
ATOM 735 C CA . TYR A 1 91 ? 6.699 -44.781 -13.25 1 98.25 91 TYR A CA 1
ATOM 736 C C . TYR A 1 91 ? 8.172 -44.688 -12.875 1 98.25 91 TYR A C 1
ATOM 738 O O . TYR A 1 91 ? 8.547 -43.938 -11.953 1 98.25 91 TYR A O 1
ATOM 746 N N . ASP A 1 92 ? 9 -45.281 -13.734 1 95.38 92 ASP A N 1
ATOM 747 C CA . ASP A 1 92 ? 10.438 -45.344 -13.469 1 95.38 92 ASP A CA 1
ATOM 748 C C . ASP A 1 92 ? 11.141 -44.125 -14.062 1 95.38 92 ASP A C 1
ATOM 750 O O . ASP A 1 92 ? 12.227 -43.75 -13.609 1 95.38 92 ASP A O 1
ATOM 754 N N . ASP A 1 93 ? 10.539 -43.594 -15.07 1 96.62 93 ASP A N 1
ATOM 755 C CA . ASP A 1 93 ? 11.148 -42.406 -15.656 1 96.62 93 ASP A CA 1
ATOM 756 C C . ASP A 1 93 ? 10.094 -41.469 -16.219 1 96.62 93 ASP A C 1
ATOM 758 O O . ASP A 1 93 ? 8.93 -41.875 -16.375 1 96.62 93 ASP A O 1
ATOM 762 N N . LEU A 1 94 ? 10.586 -40.312 -16.5 1 98.19 94 LEU A N 1
ATOM 763 C CA . LEU A 1 94 ? 9.711 -39.219 -16.953 1 98.19 94 LEU A CA 1
ATOM 764 C C . LEU A 1 94 ? 9.078 -39.562 -18.297 1 98.19 94 LEU A C 1
ATOM 766 O O . LEU A 1 94 ? 7.887 -39.312 -18.5 1 98.19 94 LEU A O 1
ATOM 770 N N . LYS A 1 95 ? 9.82 -40.094 -19.203 1 98.06 95 LYS A N 1
ATOM 771 C CA . LYS A 1 95 ? 9.336 -40.406 -20.547 1 98.06 95 LYS A CA 1
ATOM 772 C C . LYS A 1 95 ? 8.172 -41.375 -20.484 1 98.06 95 LYS A C 1
ATOM 774 O O . LYS A 1 95 ? 7.16 -41.188 -21.172 1 98.06 95 LYS A O 1
ATOM 779 N N . ALA A 1 96 ? 8.289 -42.406 -19.688 1 98.19 96 ALA A N 1
ATOM 780 C CA . ALA A 1 96 ? 7.238 -43.438 -19.547 1 98.19 96 ALA A CA 1
ATOM 781 C C . ALA A 1 96 ? 5.957 -42.781 -19 1 98.19 96 ALA A C 1
ATOM 783 O O . ALA A 1 96 ? 4.855 -43.125 -19.438 1 98.19 96 ALA A O 1
ATOM 784 N N . ALA A 1 97 ? 6.121 -41.938 -18.047 1 98.44 97 ALA A N 1
ATOM 785 C CA . ALA A 1 97 ? 4.973 -41.25 -17.453 1 98.44 97 ALA A CA 1
ATOM 786 C C . ALA A 1 97 ? 4.266 -40.375 -18.484 1 98.44 97 ALA A C 1
ATOM 788 O O . ALA A 1 97 ? 3.033 -40.281 -18.5 1 98.44 97 ALA A O 1
ATOM 789 N N . CYS A 1 98 ? 5.023 -39.75 -19.375 1 98.38 98 CYS A N 1
ATOM 790 C CA . CYS A 1 98 ? 4.484 -38.812 -20.344 1 98.38 98 CYS A CA 1
ATOM 791 C C . CYS A 1 98 ? 3.834 -39.531 -21.516 1 98.38 98 CYS A C 1
ATOM 793 O O . CYS A 1 98 ? 2.838 -39.062 -22.078 1 98.38 98 CYS A O 1
ATOM 795 N N . GLU A 1 99 ? 4.289 -40.75 -21.812 1 97.31 99 GLU A N 1
ATOM 796 C CA . GLU A 1 99 ? 3.904 -41.375 -23.062 1 97.31 99 GLU A CA 1
ATOM 797 C C . GLU A 1 99 ? 2.85 -42.469 -22.828 1 97.31 99 GLU A C 1
ATOM 799 O O . GLU A 1 99 ? 2.373 -43.094 -23.766 1 97.31 99 GLU A O 1
ATOM 804 N N . ASP A 1 100 ? 2.504 -42.656 -21.562 1 97.81 100 ASP A N 1
ATOM 805 C CA . ASP A 1 100 ? 1.48 -43.656 -21.281 1 97.81 100 ASP A CA 1
ATOM 806 C C . ASP A 1 100 ? 0.2 -43.375 -22.062 1 97.81 100 ASP A C 1
ATOM 808 O O . ASP A 1 100 ? -0.415 -42.312 -21.875 1 97.81 100 ASP A O 1
ATOM 812 N N . SER A 1 101 ? -0.281 -44.344 -22.844 1 97 101 SER A N 1
ATOM 813 C CA . SER A 1 101 ? -1.402 -44.125 -23.75 1 97 101 SER A CA 1
ATOM 814 C C . SER A 1 101 ? -2.721 -44.031 -23 1 97 101 SER A C 1
ATOM 816 O O . SER A 1 101 ? -3.713 -43.531 -23.531 1 97 101 SER A O 1
ATOM 818 N N . ASP A 1 102 ? -2.705 -44.406 -21.781 1 96.56 102 ASP A N 1
ATOM 819 C CA . ASP A 1 102 ? -3.936 -44.375 -20.984 1 96.56 102 ASP A CA 1
ATOM 820 C C . ASP A 1 102 ? -4.168 -43 -20.375 1 96.56 102 ASP A C 1
ATOM 822 O O . ASP A 1 102 ? -5.258 -42.719 -19.875 1 96.56 102 ASP A O 1
ATOM 826 N N . VAL A 1 103 ? -3.188 -42.219 -20.516 1 97.62 103 VAL A N 1
ATOM 827 C CA . VAL A 1 103 ? -3.207 -40.969 -19.797 1 97.62 103 VAL A CA 1
ATOM 828 C C . VAL A 1 103 ? -3.635 -39.812 -20.734 1 97.62 103 VAL A C 1
ATOM 830 O O . VAL A 1 103 ? -3.186 -39.75 -21.875 1 97.62 103 VAL A O 1
ATOM 833 N N . ASP A 1 104 ? -4.492 -38.906 -20.188 1 98.19 104 ASP A N 1
ATOM 834 C CA . ASP A 1 104 ? -5.008 -37.812 -20.984 1 98.19 104 ASP A CA 1
ATOM 835 C C . ASP A 1 104 ? -4.234 -36.531 -20.703 1 98.19 104 ASP A C 1
ATOM 837 O O . ASP A 1 104 ? -4.129 -35.656 -21.578 1 98.19 104 ASP A O 1
ATOM 841 N N . GLY A 1 105 ? -3.768 -36.375 -19.516 1 98.56 105 GLY A N 1
ATOM 842 C CA . GLY A 1 105 ? -3.125 -35.125 -19.125 1 98.56 105 GLY A CA 1
ATOM 843 C C . GLY A 1 105 ? -2.021 -35.344 -18.094 1 98.56 105 GLY A C 1
ATOM 844 O O . GLY A 1 105 ? -1.962 -36.375 -17.438 1 98.56 105 GLY A O 1
ATOM 845 N N . LEU A 1 106 ? -1.168 -34.344 -18.031 1 98.81 106 LEU A N 1
ATOM 846 C CA . LEU A 1 106 ? -0.042 -34.281 -17.109 1 98.81 106 LEU A CA 1
ATOM 847 C C . LEU A 1 106 ? -0.131 -33.062 -16.203 1 98.81 106 LEU A C 1
ATOM 849 O O . LEU A 1 106 ? -0.339 -31.953 -16.672 1 98.81 106 LEU A O 1
ATOM 853 N N . ILE A 1 107 ? -0.004 -33.281 -14.898 1 98.69 107 ILE A N 1
ATOM 854 C CA . ILE A 1 107 ? 0.114 -32.188 -13.922 1 98.69 107 ILE A CA 1
ATOM 855 C C . ILE A 1 107 ? 1.541 -32.125 -13.383 1 98.69 107 ILE A C 1
ATOM 857 O O . ILE A 1 107 ? 1.988 -33.062 -12.695 1 98.69 107 ILE A O 1
ATOM 861 N N . ILE A 1 108 ? 2.217 -31.094 -13.719 1 98.56 108 ILE A N 1
ATOM 862 C CA . ILE A 1 108 ? 3.633 -30.953 -13.398 1 98.56 108 ILE A CA 1
ATOM 863 C C . ILE A 1 108 ? 3.797 -30.094 -12.141 1 98.56 108 ILE A C 1
ATOM 865 O O . ILE A 1 108 ? 3.535 -28.891 -12.172 1 98.56 108 ILE A O 1
ATOM 869 N N . CYS A 1 109 ? 4.301 -30.719 -11.062 1 95.69 109 CYS A N 1
ATOM 870 C CA . CYS A 1 109 ? 4.414 -30.094 -9.75 1 95.69 109 CYS A CA 1
ATOM 871 C C . CYS A 1 109 ? 5.828 -30.219 -9.195 1 95.69 109 CYS A C 1
ATOM 873 O O . CYS A 1 109 ? 6.012 -30.375 -7.988 1 95.69 109 CYS A O 1
ATOM 875 N N . THR A 1 110 ? 6.82 -30.25 -10.023 1 94.56 110 THR A N 1
ATOM 876 C CA . THR A 1 110 ? 8.219 -30.359 -9.625 1 94.56 110 THR A CA 1
ATOM 877 C C . THR A 1 110 ? 8.781 -28.984 -9.258 1 94.56 110 THR A C 1
ATOM 879 O O . THR A 1 110 ? 8.125 -27.969 -9.453 1 94.56 110 THR A O 1
ATOM 882 N N . PRO A 1 111 ? 9.992 -28.953 -8.672 1 91.19 111 PRO A N 1
ATOM 883 C CA . PRO A 1 111 ? 10.602 -27.641 -8.398 1 91.19 111 PRO A CA 1
ATOM 884 C C . PRO A 1 111 ? 10.742 -26.781 -9.656 1 91.19 111 PRO A C 1
ATOM 886 O O . PRO A 1 111 ? 10.961 -27.312 -10.742 1 91.19 111 PRO A O 1
ATOM 889 N N . ASN A 1 112 ? 10.758 -25.516 -9.469 1 90.69 112 ASN A N 1
ATOM 890 C CA . ASN A 1 112 ? 10.648 -24.547 -10.555 1 90.69 112 ASN A CA 1
ATOM 891 C C . ASN A 1 112 ? 11.789 -24.703 -11.562 1 90.69 112 ASN A C 1
ATOM 893 O O . ASN A 1 112 ? 11.578 -24.578 -12.766 1 90.69 112 ASN A O 1
ATOM 897 N N . TYR A 1 113 ? 12.953 -24.969 -11.078 1 92.06 113 TYR A N 1
ATOM 898 C CA . TYR A 1 113 ? 14.141 -24.984 -11.922 1 92.06 113 TYR A CA 1
ATOM 899 C C . TYR A 1 113 ? 14.125 -26.188 -12.859 1 92.06 113 TYR A C 1
ATOM 901 O O . TYR A 1 113 ? 14.906 -26.25 -13.82 1 92.06 113 TYR A O 1
ATOM 909 N N . THR A 1 114 ? 13.219 -27.125 -12.688 1 94.94 114 THR A N 1
ATOM 910 C CA . THR A 1 114 ? 13.141 -28.328 -13.508 1 94.94 114 THR A CA 1
ATOM 911 C C . THR A 1 114 ? 12.109 -28.156 -14.625 1 94.94 114 THR A C 1
ATOM 913 O O . THR A 1 114 ? 12.062 -28.953 -15.562 1 94.94 114 THR A O 1
ATOM 916 N N . HIS A 1 115 ? 11.336 -27.109 -14.594 1 97.5 115 HIS A N 1
ATOM 917 C CA . HIS A 1 115 ? 10.117 -27 -15.383 1 97.5 115 HIS A CA 1
ATOM 918 C C . HIS A 1 115 ? 10.43 -27.016 -16.875 1 97.5 115 HIS A C 1
ATOM 920 O O . HIS A 1 115 ? 9.766 -27.734 -17.641 1 97.5 115 HIS A O 1
ATOM 926 N N . LYS A 1 116 ? 11.422 -26.312 -17.281 1 97.69 116 LYS A N 1
ATOM 927 C CA . LYS A 1 116 ? 11.695 -26.219 -18.719 1 97.69 116 LYS A CA 1
ATOM 928 C C . LYS A 1 116 ? 11.977 -27.594 -19.312 1 97.69 116 LYS A C 1
ATOM 930 O O . LYS A 1 116 ? 11.383 -27.984 -20.328 1 97.69 116 LYS A O 1
ATOM 935 N N . GLU A 1 117 ? 12.828 -28.328 -18.672 1 97.5 117 GLU A N 1
ATOM 936 C CA . GLU A 1 117 ? 13.211 -29.656 -19.156 1 97.5 117 GLU A CA 1
ATOM 937 C C . GLU A 1 117 ? 12.023 -30.609 -19.125 1 97.5 117 GLU A C 1
ATOM 939 O O . GLU A 1 117 ? 11.82 -31.375 -20.078 1 97.5 117 GLU A O 1
ATOM 944 N N . ILE A 1 118 ? 11.266 -30.562 -18.094 1 98.25 118 ILE A N 1
ATOM 945 C CA . ILE A 1 118 ? 10.125 -31.453 -17.938 1 98.25 118 ILE A CA 1
ATOM 946 C C . ILE A 1 118 ? 9.062 -31.109 -18.984 1 98.25 118 ILE A C 1
ATOM 948 O O . ILE A 1 118 ? 8.477 -32.031 -19.594 1 98.25 118 ILE A O 1
ATOM 952 N N . VAL A 1 119 ? 8.836 -29.844 -19.188 1 98.31 119 VAL A N 1
ATOM 953 C CA . VAL A 1 119 ? 7.855 -29.406 -20.172 1 98.31 119 VAL A CA 1
ATOM 954 C C . VAL A 1 119 ? 8.289 -29.844 -21.562 1 98.31 119 VAL A C 1
ATOM 956 O O . VAL A 1 119 ? 7.457 -30.297 -22.359 1 98.31 119 VAL A O 1
ATOM 959 N N . GLU A 1 120 ? 9.57 -29.734 -21.859 1 97.56 120 GLU A N 1
ATOM 960 C CA . GLU A 1 120 ? 10.094 -30.172 -23.156 1 97.56 120 GLU A CA 1
ATOM 961 C C . GLU A 1 120 ? 9.75 -31.641 -23.422 1 97.56 120 GLU A C 1
ATOM 963 O O . GLU A 1 120 ? 9.289 -31.984 -24.5 1 97.56 120 GLU A O 1
ATOM 968 N N . GLU A 1 121 ? 9.938 -32.469 -22.438 1 97.94 121 GLU A N 1
ATOM 969 C CA . GLU A 1 121 ? 9.625 -33.875 -22.562 1 97.94 121 GLU A CA 1
ATOM 970 C C . GLU A 1 121 ? 8.117 -34.094 -22.641 1 97.94 121 GLU A C 1
ATOM 972 O O . GLU A 1 121 ? 7.641 -34.875 -23.484 1 97.94 121 GLU A O 1
ATOM 977 N N . ALA A 1 122 ? 7.375 -33.438 -21.797 1 98.25 122 ALA A N 1
ATOM 978 C CA . ALA A 1 122 ? 5.926 -33.594 -21.703 1 98.25 122 ALA A CA 1
ATOM 979 C C . ALA A 1 122 ? 5.242 -33.219 -23.016 1 98.25 122 ALA A C 1
ATOM 981 O O . ALA A 1 122 ? 4.297 -33.906 -23.453 1 98.25 122 ALA A O 1
ATOM 982 N N . MET A 1 123 ? 5.703 -32.25 -23.688 1 97.62 123 MET A N 1
ATOM 983 C CA . MET A 1 123 ? 5.043 -31.734 -24.875 1 97.62 123 MET A CA 1
ATOM 984 C C . MET A 1 123 ? 5.152 -32.719 -26.047 1 97.62 123 MET A C 1
ATOM 986 O O . MET A 1 123 ? 4.312 -32.719 -26.938 1 97.62 123 MET A O 1
ATOM 990 N N . LYS A 1 124 ? 6.137 -33.562 -26 1 96.88 124 LYS A N 1
ATOM 991 C CA . LYS A 1 124 ? 6.312 -34.562 -27.031 1 96.88 124 LYS A CA 1
ATOM 992 C C . LYS A 1 124 ? 5.148 -35.562 -27.047 1 96.88 124 LYS A C 1
ATOM 994 O O . LYS A 1 124 ? 4.867 -36.188 -28.062 1 96.88 124 LYS A O 1
ATOM 999 N N . SER A 1 125 ? 4.5 -35.688 -25.938 1 96.62 125 SER A N 1
ATOM 1000 C CA . SER A 1 125 ? 3.441 -36.688 -25.781 1 96.62 125 SER A CA 1
ATOM 1001 C C . SER A 1 125 ? 2.125 -36.188 -26.375 1 96.62 125 SER A C 1
ATOM 1003 O O . SER A 1 125 ? 1.208 -36.969 -26.609 1 96.62 125 SER A O 1
ATOM 1005 N N . GLY A 1 126 ? 2 -34.844 -26.516 1 96.81 126 GLY A N 1
ATOM 1006 C CA . GLY A 1 126 ? 0.761 -34.25 -27 1 96.81 126 GLY A CA 1
ATOM 1007 C C . GLY A 1 126 ? -0.353 -34.281 -25.969 1 96.81 126 GLY A C 1
ATOM 1008 O O . GLY A 1 126 ? -1.513 -34.031 -26.312 1 96.81 126 GLY A O 1
ATOM 1009 N N . LYS A 1 127 ? -0.085 -34.562 -24.797 1 98.19 127 LYS A N 1
ATOM 1010 C CA . LYS A 1 127 ? -1.085 -34.625 -23.734 1 98.19 127 LYS A CA 1
ATOM 1011 C C . LYS A 1 127 ? -1.438 -33.219 -23.234 1 98.19 127 LYS A C 1
ATOM 1013 O O . LYS A 1 127 ? -0.707 -32.25 -23.5 1 98.19 127 LYS A O 1
ATOM 1018 N N . HIS A 1 128 ? -2.594 -33.094 -22.578 1 98.56 128 HIS A N 1
ATOM 1019 C CA . HIS A 1 128 ? -2.902 -31.844 -21.891 1 98.56 128 HIS A CA 1
ATOM 1020 C C . HIS A 1 128 ? -1.943 -31.625 -20.719 1 98.56 128 HIS A C 1
ATOM 1022 O O . HIS A 1 128 ? -1.543 -32.562 -20.047 1 98.56 128 HIS A O 1
ATOM 1028 N N . ILE A 1 129 ? -1.576 -30.344 -20.5 1 98.81 129 ILE A N 1
ATOM 1029 C CA . ILE A 1 129 ? -0.551 -30.062 -19.516 1 98.81 129 ILE A CA 1
ATOM 1030 C C . ILE A 1 129 ? -1.043 -28.969 -18.562 1 98.81 129 ILE A C 1
ATOM 1032 O O . ILE A 1 129 ? -1.529 -27.938 -19 1 98.81 129 ILE A O 1
ATOM 1036 N N . LEU A 1 130 ? -1 -29.188 -17.25 1 98.69 130 LEU A N 1
ATOM 1037 C CA . LEU A 1 130 ? -1.071 -28.203 -16.188 1 98.69 130 LEU A CA 1
ATOM 1038 C C . LEU A 1 130 ? 0.281 -28.047 -15.5 1 98.69 130 LEU A C 1
ATOM 1040 O O . LEU A 1 130 ? 0.75 -28.969 -14.828 1 98.69 130 LEU A O 1
ATOM 1044 N N . LEU A 1 131 ? 0.891 -26.922 -15.719 1 98.56 131 LEU A N 1
ATOM 1045 C CA . LEU A 1 131 ? 2.207 -26.641 -15.156 1 98.56 131 LEU A CA 1
ATOM 1046 C C . LEU A 1 131 ? 2.094 -25.703 -13.953 1 98.56 131 LEU A C 1
ATOM 1048 O O . LEU A 1 131 ? 1.56 -24.609 -14.062 1 98.56 131 LEU A O 1
ATOM 1052 N N . GLU A 1 132 ? 2.605 -26.109 -12.867 1 97.19 132 GLU A N 1
ATOM 1053 C CA . GLU A 1 132 ? 2.576 -25.297 -11.648 1 97.19 132 GLU A CA 1
ATOM 1054 C C . GLU A 1 132 ? 3.348 -24 -11.828 1 97.19 132 GLU A C 1
ATOM 1056 O O . GLU A 1 132 ? 4.258 -23.922 -12.656 1 97.19 132 GLU A O 1
ATOM 1061 N N . LYS A 1 133 ? 2.943 -23.031 -11.039 1 95.75 133 LYS A N 1
ATOM 1062 C CA . LYS A 1 133 ? 3.645 -21.75 -11.016 1 95.75 133 LYS A CA 1
ATOM 1063 C C . LYS A 1 133 ? 4.891 -21.828 -10.141 1 95.75 133 LYS A C 1
ATOM 1065 O O . LYS A 1 133 ? 4.965 -22.656 -9.219 1 95.75 133 LYS A O 1
ATOM 1070 N N . PRO A 1 134 ? 5.867 -21.016 -10.258 1 96.12 134 PRO A N 1
ATOM 1071 C CA . PRO A 1 134 ? 6.07 -20.266 -11.492 1 96.12 134 PRO A CA 1
ATOM 1072 C C . PRO A 1 134 ? 6.484 -21.156 -12.664 1 96.12 134 PRO A C 1
ATOM 1074 O O . PRO A 1 134 ? 7.098 -22.203 -12.461 1 96.12 134 PRO A O 1
ATOM 1077 N N . MET A 1 135 ? 6.16 -20.75 -13.875 1 96.56 135 MET A N 1
ATOM 1078 C CA . MET A 1 135 ? 6.379 -21.625 -15.023 1 96.56 135 MET A CA 1
ATOM 1079 C C . MET A 1 135 ? 7.871 -21.844 -15.258 1 96.56 135 MET A C 1
ATOM 1081 O O . MET A 1 135 ? 8.266 -22.844 -15.859 1 96.56 135 MET A O 1
ATOM 1085 N N . ALA A 1 136 ? 8.648 -20.891 -14.789 1 96.19 136 ALA A N 1
ATOM 1086 C CA . ALA A 1 136 ? 10.102 -21 -14.859 1 96.19 136 ALA A CA 1
ATOM 1087 C C . ALA A 1 136 ? 10.773 -20.109 -13.82 1 96.19 136 ALA A C 1
ATOM 1089 O O . ALA A 1 136 ? 10.125 -19.266 -13.211 1 96.19 136 ALA A O 1
ATOM 1090 N N . THR A 1 137 ? 12.133 -20.312 -13.719 1 94.75 137 THR A N 1
ATOM 1091 C CA . THR A 1 137 ? 12.883 -19.531 -12.742 1 94.75 137 THR A CA 1
ATOM 1092 C C . THR A 1 137 ? 13.461 -18.266 -13.383 1 94.75 137 THR A C 1
ATOM 1094 O O . THR A 1 137 ? 13.789 -17.312 -12.688 1 94.75 137 THR A O 1
ATOM 1097 N N . THR A 1 138 ? 13.625 -18.312 -14.672 1 96.06 138 THR A N 1
ATOM 1098 C CA . THR A 1 138 ? 14.203 -17.172 -15.375 1 96.06 138 THR A CA 1
ATOM 1099 C C . THR A 1 138 ? 13.234 -16.656 -16.438 1 96.06 138 THR A C 1
ATOM 1101 O O . THR A 1 138 ? 12.406 -17.406 -16.953 1 96.06 138 THR A O 1
ATOM 1104 N N . LEU A 1 139 ? 13.453 -15.422 -16.719 1 97.62 139 LEU A N 1
ATOM 1105 C CA . LEU A 1 139 ? 12.641 -14.789 -17.75 1 97.62 139 LEU A CA 1
ATOM 1106 C C . LEU A 1 139 ? 12.852 -15.461 -19.094 1 97.62 139 LEU A C 1
ATOM 1108 O O . LEU A 1 139 ? 11.898 -15.672 -19.844 1 97.62 139 LEU A O 1
ATOM 1112 N N . LYS A 1 140 ? 14.016 -15.797 -19.438 1 97.38 140 LYS A N 1
ATOM 1113 C CA . LYS A 1 140 ? 14.336 -16.438 -20.703 1 97.38 140 LYS A CA 1
ATOM 1114 C C . LYS A 1 140 ? 13.656 -17.797 -20.828 1 97.38 140 LYS A C 1
ATOM 1116 O O . LYS A 1 140 ? 13.055 -18.109 -21.859 1 97.38 140 LYS A O 1
ATOM 1121 N N . ASP A 1 141 ? 13.75 -18.578 -19.797 1 97.62 141 ASP A N 1
ATOM 1122 C CA . ASP A 1 141 ? 13.109 -19.891 -19.812 1 97.62 141 ASP A CA 1
ATOM 1123 C C . ASP A 1 141 ? 11.594 -19.766 -19.922 1 97.62 141 ASP A C 1
ATOM 1125 O O . ASP A 1 141 ? 10.945 -20.547 -20.609 1 97.62 141 ASP A O 1
ATOM 1129 N N . ALA A 1 142 ? 11.062 -18.781 -19.188 1 98.06 142 ALA A N 1
ATOM 1130 C CA . ALA A 1 142 ? 9.633 -18.531 -19.281 1 98.06 142 ALA A CA 1
ATOM 1131 C C . ALA A 1 142 ? 9.227 -18.203 -20.719 1 98.06 142 ALA A C 1
ATOM 1133 O O . ALA A 1 142 ? 8.195 -18.672 -21.203 1 98.06 142 ALA A O 1
ATOM 1134 N N . TRP A 1 143 ? 10.023 -17.391 -21.359 1 97.94 143 TRP A N 1
ATOM 1135 C CA . TRP A 1 143 ? 9.773 -17 -22.734 1 97.94 143 TRP A CA 1
ATOM 1136 C C . TRP A 1 143 ? 9.797 -18.219 -23.656 1 97.94 143 TRP A C 1
ATOM 1138 O O . TRP A 1 143 ? 8.922 -18.375 -24.5 1 97.94 143 TRP A O 1
ATOM 1148 N N . ILE A 1 144 ? 10.711 -19.078 -23.5 1 97.81 144 ILE A N 1
ATOM 1149 C CA . ILE A 1 144 ? 10.859 -20.281 -24.312 1 97.81 144 ILE A CA 1
ATOM 1150 C C . ILE A 1 144 ? 9.633 -21.172 -24.141 1 97.81 144 ILE A C 1
ATOM 1152 O O . ILE A 1 144 ? 9.055 -21.641 -25.125 1 97.81 144 ILE A O 1
ATOM 1156 N N . ILE A 1 145 ? 9.234 -21.375 -22.906 1 98.12 145 ILE A N 1
ATOM 1157 C CA . ILE A 1 145 ? 8.062 -22.203 -22.625 1 98.12 145 ILE A CA 1
ATOM 1158 C C . ILE A 1 145 ? 6.824 -21.578 -23.281 1 98.12 145 ILE A C 1
ATOM 1160 O O . ILE A 1 145 ? 6 -22.297 -23.859 1 98.12 145 ILE A O 1
ATOM 1164 N N . GLN A 1 146 ? 6.703 -20.266 -23.125 1 97.81 146 GLN A N 1
ATOM 1165 C CA . GLN A 1 146 ? 5.578 -19.562 -23.734 1 97.81 146 GLN A CA 1
ATOM 1166 C C . GLN A 1 146 ? 5.562 -19.766 -25.25 1 97.81 146 GLN A C 1
ATOM 1168 O O . GLN A 1 146 ? 4.504 -19.984 -25.844 1 97.81 146 GLN A O 1
ATOM 1173 N N . GLN A 1 147 ? 6.676 -19.734 -25.906 1 97.12 147 GLN A N 1
ATOM 1174 C CA . GLN A 1 147 ? 6.773 -19.938 -27.344 1 97.12 147 GLN A CA 1
ATOM 1175 C C . GLN A 1 147 ? 6.387 -21.375 -27.719 1 97.12 147 GLN A C 1
ATOM 1177 O O . GLN A 1 147 ? 5.672 -21.594 -28.703 1 97.12 147 GLN A O 1
ATOM 1182 N N . TRP A 1 148 ? 6.891 -22.297 -26.922 1 97.38 148 TRP A N 1
ATOM 1183 C CA . TRP A 1 148 ? 6.523 -23.688 -27.141 1 97.38 148 TRP A CA 1
ATOM 1184 C C . TRP A 1 148 ? 5.016 -23.875 -27.047 1 97.38 148 TRP A C 1
ATOM 1186 O O . TRP A 1 148 ? 4.414 -24.562 -27.875 1 97.38 148 TRP A O 1
ATOM 1196 N N . ALA A 1 149 ? 4.418 -23.25 -26.094 1 96.81 149 ALA A N 1
ATOM 1197 C CA . ALA A 1 149 ? 2.996 -23.422 -25.812 1 96.81 149 ALA A CA 1
ATOM 1198 C C . ALA A 1 149 ? 2.145 -22.828 -26.938 1 96.81 149 ALA A C 1
ATOM 1200 O O . ALA A 1 149 ? 1.029 -23.297 -27.172 1 96.81 149 ALA A O 1
ATOM 1201 N N . GLU A 1 150 ? 2.637 -21.828 -27.578 1 95.12 150 GLU A N 1
ATOM 1202 C CA . GLU A 1 150 ? 1.904 -21.188 -28.672 1 95.12 150 GLU A CA 1
ATOM 1203 C C . GLU A 1 150 ? 1.642 -22.172 -29.812 1 95.12 150 GLU A C 1
ATOM 1205 O O . GLU A 1 150 ? 0.622 -22.078 -30.5 1 95.12 150 GLU A O 1
ATOM 1210 N N . SER A 1 151 ? 2.5 -23.125 -29.953 1 93.19 151 SER A N 1
ATOM 1211 C CA . SER A 1 151 ? 2.385 -24.078 -31.047 1 93.19 151 SER A CA 1
ATOM 1212 C C . SER A 1 151 ? 1.795 -25.406 -30.562 1 93.19 151 SER A C 1
ATOM 1214 O O . SER A 1 151 ? 1.619 -26.344 -31.344 1 93.19 151 SER A O 1
ATOM 1216 N N . TYR A 1 152 ? 1.506 -25.438 -29.312 1 96.56 152 TYR A N 1
ATOM 1217 C CA . TYR A 1 152 ? 1 -26.688 -28.734 1 96.56 152 TYR A CA 1
ATOM 1218 C C . TYR A 1 152 ? -0.487 -26.859 -29.016 1 96.56 152 TYR A C 1
ATOM 1220 O O . TYR A 1 152 ? -1.27 -25.922 -28.844 1 96.56 152 TYR A O 1
ATOM 1228 N N . GLN A 1 153 ? -0.949 -27.953 -29.516 1 94.88 153 GLN A N 1
ATOM 1229 C CA . GLN A 1 153 ? -2.305 -28.172 -30.016 1 94.88 153 GLN A CA 1
ATOM 1230 C C . GLN A 1 153 ? -3.275 -28.438 -28.875 1 94.88 153 GLN A C 1
ATOM 1232 O O . GLN A 1 153 ? -4.457 -28.109 -28.953 1 94.88 153 GLN A O 1
ATOM 1237 N N . ASN A 1 154 ? -2.861 -29.047 -27.828 1 97.19 154 ASN A N 1
ATOM 1238 C CA . ASN A 1 154 ? -3.721 -29.422 -26.703 1 97.19 154 ASN A CA 1
ATOM 1239 C C . ASN A 1 154 ? -3.646 -28.391 -25.578 1 97.19 154 ASN A C 1
ATOM 1241 O O . ASN A 1 154 ? -2.938 -27.391 -25.703 1 97.19 154 ASN A O 1
ATOM 1245 N N . VAL A 1 155 ? -4.367 -28.578 -24.5 1 97.94 155 VAL A N 1
ATOM 1246 C CA . VAL A 1 155 ? -4.504 -27.625 -23.422 1 97.94 155 VAL A CA 1
ATOM 1247 C C . VAL A 1 155 ? -3.174 -27.484 -22.688 1 97.94 155 VAL A C 1
ATOM 1249 O O . VAL A 1 155 ? -2.514 -28.469 -22.375 1 97.94 155 VAL A O 1
ATOM 1252 N N . PHE A 1 156 ? -2.707 -26.281 -22.5 1 98.38 156 PHE A N 1
ATOM 1253 C CA . PHE A 1 156 ? -1.57 -25.906 -21.672 1 98.38 156 PHE A CA 1
ATOM 1254 C C . PHE A 1 156 ? -1.962 -24.812 -20.672 1 98.38 156 PHE A C 1
ATOM 1256 O O . PHE A 1 156 ? -2.178 -23.672 -21.047 1 98.38 156 PHE A O 1
ATOM 1263 N N . GLN A 1 157 ? -2.061 -25.203 -19.422 1 98.31 157 GLN A N 1
ATOM 1264 C CA . GLN A 1 157 ? -2.506 -24.297 -18.375 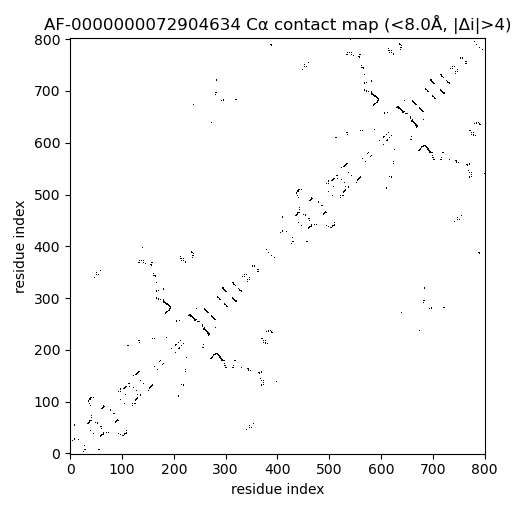1 98.31 157 GLN A CA 1
ATOM 1265 C C . GLN A 1 157 ? -1.401 -24.062 -17.344 1 98.31 157 GLN A C 1
ATOM 1267 O O . GLN A 1 157 ? -0.664 -24.984 -16.984 1 98.31 157 GLN A O 1
ATOM 1272 N N . ILE A 1 158 ? -1.251 -22.812 -16.922 1 98.44 158 ILE A N 1
ATOM 1273 C CA . ILE A 1 158 ? -0.322 -22.484 -15.844 1 98.44 158 ILE A CA 1
ATOM 1274 C C . ILE A 1 158 ? -1.061 -22.484 -14.508 1 98.44 158 ILE A C 1
ATOM 1276 O O . ILE A 1 158 ? -2.193 -22 -14.422 1 98.44 158 ILE A O 1
ATOM 1280 N N . GLY A 1 159 ? -0.396 -22.953 -13.453 1 97.25 159 GLY A N 1
ATOM 1281 C CA . GLY A 1 159 ? -0.987 -23.094 -12.133 1 97.25 159 GLY A CA 1
ATOM 1282 C C . GLY A 1 159 ? -1.016 -21.797 -11.344 1 97.25 159 GLY A C 1
ATOM 1283 O O . GLY A 1 159 ? -0.53 -21.75 -10.211 1 97.25 159 GLY A O 1
ATOM 1284 N N . LEU A 1 160 ? -1.663 -20.766 -11.789 1 96.88 160 LEU A N 1
ATOM 1285 C CA . LEU A 1 160 ? -1.877 -19.516 -11.078 1 96.88 160 LEU A CA 1
ATOM 1286 C C . LEU A 1 160 ? -3.197 -19.547 -10.312 1 96.88 160 LEU A C 1
ATOM 1288 O O . LEU A 1 160 ? -4.129 -18.812 -10.648 1 96.88 160 LEU A O 1
ATOM 1292 N N . GLN A 1 161 ? -3.23 -20.266 -9.234 1 93.62 161 GLN A N 1
ATOM 1293 C CA . GLN A 1 161 ? -4.449 -20.688 -8.555 1 93.62 161 GLN A CA 1
ATOM 1294 C C . GLN A 1 161 ? -5.051 -19.547 -7.738 1 93.62 161 GLN A C 1
ATOM 1296 O O . GLN A 1 161 ? -6.223 -19.578 -7.367 1 93.62 161 GLN A O 1
ATOM 1301 N N . TYR A 1 162 ? -4.27 -18.453 -7.473 1 93.75 162 TYR A N 1
ATOM 1302 C CA . TYR A 1 162 ? -4.801 -17.375 -6.668 1 93.75 162 TYR A CA 1
ATOM 1303 C C . TYR A 1 162 ? -5.965 -16.688 -7.375 1 93.75 162 TYR A C 1
ATOM 1305 O O . TYR A 1 162 ? -6.867 -16.141 -6.727 1 93.75 162 TYR A O 1
ATOM 1313 N N . ARG A 1 163 ? -5.926 -16.75 -8.664 1 93.25 163 ARG A N 1
ATOM 1314 C CA . ARG A 1 163 ? -6.977 -16.094 -9.43 1 93.25 163 ARG A CA 1
ATOM 1315 C C . ARG A 1 163 ? -8.336 -16.719 -9.133 1 93.25 163 ARG A C 1
ATOM 1317 O O . ARG A 1 163 ? -9.375 -16.141 -9.453 1 93.25 163 ARG A O 1
ATOM 1324 N N . TYR A 1 164 ? -8.32 -17.922 -8.453 1 90.5 164 TYR A N 1
ATOM 1325 C CA . TYR A 1 164 ? -9.562 -18.656 -8.219 1 90.5 164 TYR A CA 1
ATOM 1326 C C . TYR A 1 164 ? -9.992 -18.531 -6.762 1 90.5 164 TYR A C 1
ATOM 1328 O O . TYR A 1 164 ? -11.031 -19.062 -6.367 1 90.5 164 TYR A O 1
ATOM 1336 N N . LYS A 1 165 ? -9.195 -17.859 -5.98 1 87.62 165 LYS A N 1
ATOM 1337 C CA . LYS A 1 165 ? -9.68 -17.578 -4.637 1 87.62 165 LYS A CA 1
ATOM 1338 C C . LYS A 1 165 ? -10.992 -16.797 -4.68 1 87.62 165 LYS A C 1
ATOM 1340 O O . LYS A 1 165 ? -11.18 -15.93 -5.527 1 87.62 165 LYS A O 1
ATOM 1345 N N . ALA A 1 166 ? -11.844 -17.109 -3.73 1 83.94 166 ALA A N 1
ATOM 1346 C CA . ALA A 1 166 ? -13.172 -16.516 -3.721 1 83.94 166 ALA A CA 1
ATOM 1347 C C . ALA A 1 166 ? -13.086 -14.992 -3.738 1 83.94 166 ALA A C 1
ATOM 1349 O O . ALA A 1 166 ? -13.844 -14.328 -4.449 1 83.94 166 ALA A O 1
ATOM 1350 N N . LEU A 1 167 ? -12.18 -14.469 -3.064 1 86.62 167 LEU A N 1
ATOM 1351 C CA . LEU A 1 167 ? -11.992 -13.023 -2.988 1 86.62 167 LEU A CA 1
ATOM 1352 C C . LEU A 1 167 ? -11.703 -12.438 -4.367 1 86.62 167 LEU A C 1
ATOM 1354 O O . LEU A 1 167 ? -12.367 -11.492 -4.797 1 86.62 167 LEU A O 1
ATOM 1358 N N . TYR A 1 168 ? -10.82 -13.016 -5.062 1 91.5 168 TYR A N 1
ATOM 1359 C CA . TYR A 1 168 ? -10.359 -12.438 -6.316 1 91.5 168 TYR A CA 1
ATOM 1360 C C . TYR A 1 168 ? -11.344 -12.727 -7.445 1 91.5 168 TYR A C 1
ATOM 1362 O O . TYR A 1 168 ? -11.508 -11.914 -8.359 1 91.5 168 TYR A O 1
ATOM 1370 N N . GLN A 1 169 ? -12.031 -13.867 -7.336 1 89 169 GLN A N 1
ATOM 1371 C CA . GLN A 1 169 ? -13.086 -14.133 -8.312 1 89 169 GLN A CA 1
ATOM 1372 C C . GLN A 1 169 ? -14.195 -13.094 -8.219 1 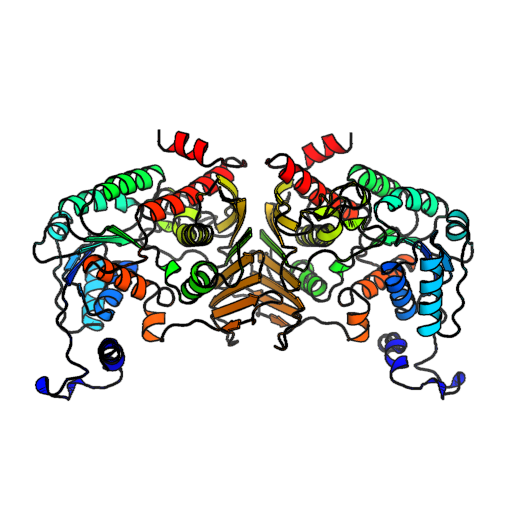89 169 GLN A C 1
ATOM 1374 O O . GLN A 1 169 ? -14.633 -12.555 -9.234 1 89 169 GLN A O 1
ATOM 1379 N N . GLU A 1 170 ? -14.578 -12.844 -7.027 1 88.44 170 GLU A N 1
ATOM 1380 C CA . GLU A 1 170 ? -15.625 -11.852 -6.836 1 88.44 170 GLU A CA 1
ATOM 1381 C C . GLU A 1 170 ? -15.141 -10.453 -7.215 1 88.44 170 GLU A C 1
ATOM 1383 O O . GLU A 1 170 ? -15.891 -9.664 -7.797 1 88.44 170 GLU A O 1
ATOM 1388 N N . ALA A 1 171 ? -13.953 -10.156 -6.84 1 91.69 171 ALA A N 1
ATOM 1389 C CA . ALA A 1 171 ? -13.383 -8.859 -7.188 1 91.69 171 ALA A CA 1
ATOM 1390 C C . ALA A 1 171 ? -13.328 -8.672 -8.703 1 91.69 171 ALA A C 1
ATOM 1392 O O . ALA A 1 171 ? -13.664 -7.594 -9.211 1 91.69 171 ALA A O 1
ATOM 1393 N N . LEU A 1 172 ? -12.875 -9.688 -9.375 1 92.88 172 LEU A N 1
ATOM 1394 C CA . LEU A 1 172 ? -12.812 -9.633 -10.828 1 92.88 172 LEU A CA 1
ATOM 1395 C C . LEU A 1 172 ? -14.203 -9.461 -11.422 1 92.88 172 LEU A C 1
ATOM 1397 O O . LEU A 1 172 ? -14.391 -8.68 -12.359 1 92.88 172 LEU A O 1
ATOM 1401 N N . TYR A 1 173 ? -15.109 -10.188 -10.906 1 90.06 173 TYR A N 1
ATOM 1402 C CA . TYR A 1 173 ? -16.484 -10.07 -11.375 1 90.06 173 TYR A CA 1
ATOM 1403 C C . TYR A 1 173 ? -17 -8.648 -11.195 1 90.06 173 TYR A C 1
ATOM 1405 O O . TYR A 1 173 ? -17.516 -8.039 -12.141 1 90.06 173 TYR A O 1
ATOM 1413 N N . GLU A 1 174 ? -16.828 -8.086 -10.047 1 89.38 174 GLU A N 1
ATOM 1414 C CA . GLU A 1 174 ? -17.344 -6.754 -9.734 1 89.38 174 GLU A CA 1
ATOM 1415 C C . GLU A 1 174 ? -16.641 -5.68 -10.555 1 89.38 174 GLU A C 1
ATOM 1417 O O . GLU A 1 174 ? -17.281 -4.766 -11.07 1 89.38 174 GLU A O 1
ATOM 1422 N N . ALA A 1 175 ? -15.359 -5.82 -10.695 1 92.81 175 ALA A N 1
ATOM 1423 C CA . ALA A 1 175 ? -14.555 -4.758 -11.297 1 92.81 175 ALA A CA 1
ATOM 1424 C C . ALA A 1 175 ? -14.602 -4.828 -12.82 1 92.81 175 ALA A C 1
ATOM 1426 O O . ALA A 1 175 ? -14.625 -3.799 -13.5 1 92.81 175 ALA A O 1
ATOM 1427 N N . ARG A 1 176 ? -14.648 -6.02 -13.359 1 92.88 176 ARG A N 1
ATOM 1428 C CA . ARG A 1 176 ? -14.422 -6.137 -14.789 1 92.88 176 ARG A CA 1
ATOM 1429 C C . ARG A 1 176 ? -15.688 -6.605 -15.508 1 92.88 176 ARG A C 1
ATOM 1431 O O . ARG A 1 176 ? -15.914 -6.258 -16.672 1 92.88 176 ARG A O 1
ATOM 1438 N N . GLU A 1 177 ? -16.453 -7.418 -14.914 1 90.31 177 GLU A N 1
ATOM 1439 C CA . GLU A 1 177 ? -17.656 -7.914 -15.57 1 90.31 177 GLU A CA 1
ATOM 1440 C C . GLU A 1 177 ? -18.844 -7 -15.297 1 90.31 177 GLU A C 1
ATOM 1442 O O . GLU A 1 177 ? -19.438 -6.457 -16.234 1 90.31 177 GLU A O 1
ATOM 1447 N N . ARG A 1 178 ? -19.078 -6.781 -14.055 1 89.19 178 ARG A N 1
ATOM 1448 C CA . ARG A 1 178 ? -20.203 -5.918 -13.672 1 89.19 178 ARG A CA 1
ATOM 1449 C C . ARG A 1 178 ? -19.828 -4.449 -13.805 1 89.19 178 ARG A C 1
ATOM 1451 O O . ARG A 1 178 ? -20.703 -3.582 -13.859 1 89.19 178 ARG A O 1
ATOM 1458 N N . ASN A 1 179 ? -18.5 -4.156 -13.719 1 91.94 179 ASN A N 1
ATOM 1459 C CA . ASN A 1 179 ? -17.984 -2.795 -13.836 1 91.94 179 ASN A CA 1
ATOM 1460 C C . ASN A 1 179 ? -18.516 -1.898 -12.719 1 91.94 179 ASN A C 1
ATOM 1462 O O . ASN A 1 179 ? -18.906 -0.754 -12.969 1 91.94 179 ASN A O 1
ATOM 1466 N N . SER A 1 180 ? -18.547 -2.445 -11.562 1 87.25 180 SER A N 1
ATOM 1467 C CA . SER A 1 180 ? -19.156 -1.784 -10.414 1 87.25 180 SER A CA 1
ATOM 1468 C C . SER A 1 180 ? -18.391 -0.52 -10.039 1 87.25 180 SER A C 1
ATOM 1470 O O . SER A 1 180 ? -18.969 0.414 -9.469 1 87.25 180 SER A O 1
ATOM 1472 N N . ILE A 1 181 ? -17.094 -0.393 -10.367 1 92 181 ILE A N 1
ATOM 1473 C CA . ILE A 1 181 ? -16.297 0.746 -9.914 1 92 181 ILE A CA 1
ATOM 1474 C C . ILE A 1 181 ? -15.828 1.555 -11.117 1 92 181 ILE A C 1
ATOM 1476 O O . ILE A 1 181 ? -14.953 2.412 -10.992 1 92 181 ILE A O 1
ATOM 1480 N N . GLY A 1 182 ? -16.328 1.271 -12.289 1 93.69 182 GLY A N 1
ATOM 1481 C CA . GLY A 1 182 ? -15.953 1.993 -13.5 1 93.69 182 GLY A CA 1
ATOM 1482 C C . GLY A 1 182 ? -14.547 1.672 -13.969 1 93.69 182 GLY A C 1
ATOM 1483 O O . GLY A 1 182 ? -14.078 0.543 -13.812 1 93.69 182 GLY A O 1
ATOM 1484 N N . ASN A 1 183 ? -13.93 2.668 -14.586 1 95.81 183 ASN A N 1
ATOM 1485 C CA . ASN A 1 183 ? -12.578 2.48 -15.094 1 95.81 183 ASN A CA 1
ATOM 1486 C C . ASN A 1 183 ? -11.547 2.529 -13.977 1 95.81 183 ASN A C 1
ATOM 1488 O O . ASN A 1 183 ? -11.367 3.564 -13.336 1 95.81 183 ASN A O 1
ATOM 1492 N N . ILE A 1 184 ? -10.891 1.464 -13.812 1 96.88 184 ILE A N 1
ATOM 1493 C CA . ILE A 1 184 ? -9.859 1.388 -12.789 1 96.88 184 ILE A CA 1
ATOM 1494 C C . ILE A 1 184 ? -8.727 2.354 -13.125 1 96.88 184 ILE A C 1
ATOM 1496 O O . ILE A 1 184 ? -8.281 2.422 -14.273 1 96.88 184 ILE A O 1
ATOM 1500 N N . LYS A 1 185 ? -8.266 3.121 -12.086 1 97.94 185 LYS A N 1
ATOM 1501 C CA . LYS A 1 185 ? -7.156 4.051 -12.289 1 97.94 185 LYS A CA 1
ATOM 1502 C C . LYS A 1 185 ? -5.961 3.689 -11.414 1 97.94 185 LYS A C 1
ATOM 1504 O O . LYS A 1 185 ? -4.812 3.879 -11.812 1 97.94 185 LYS A O 1
ATOM 1509 N N . THR A 1 186 ? -6.238 3.217 -10.219 1 98.12 186 THR A N 1
ATOM 1510 C CA . THR A 1 186 ? -5.164 2.818 -9.32 1 98.12 186 THR A CA 1
ATOM 1511 C C . THR A 1 186 ? -5.465 1.459 -8.688 1 98.12 186 THR A C 1
ATOM 1513 O O . THR A 1 186 ? -6.629 1.099 -8.5 1 98.12 186 THR A O 1
ATOM 1516 N N . MET A 1 187 ? -4.418 0.733 -8.438 1 98.38 187 MET A N 1
ATOM 1517 C CA . MET A 1 187 ? -4.496 -0.569 -7.777 1 98.38 187 MET A CA 1
ATOM 1518 C C . MET A 1 187 ? -3.434 -0.691 -6.691 1 98.38 187 MET A C 1
ATOM 1520 O O . MET A 1 187 ? -2.307 -0.224 -6.859 1 98.38 187 MET A O 1
ATOM 1524 N N . MET A 1 188 ? -3.793 -1.325 -5.613 1 97.75 188 MET A N 1
ATOM 1525 C CA . MET A 1 188 ? -2.844 -1.63 -4.547 1 97.75 188 MET A CA 1
ATOM 1526 C C . MET A 1 188 ? -3.057 -3.043 -4.016 1 97.75 188 MET A C 1
ATOM 1528 O O . MET A 1 188 ? -4.191 -3.453 -3.766 1 97.75 188 MET A O 1
ATOM 1532 N N . MET A 1 189 ? -1.993 -3.785 -3.914 1 97.62 189 MET A N 1
ATOM 1533 C CA . MET A 1 189 ? -2.037 -5.094 -3.27 1 97.62 189 MET A CA 1
ATOM 1534 C C . MET A 1 189 ? -0.925 -5.227 -2.234 1 97.62 189 MET A C 1
ATOM 1536 O O . MET A 1 189 ? 0.131 -4.605 -2.367 1 97.62 189 MET A O 1
ATOM 1540 N N . THR A 1 190 ? -1.15 -5.984 -1.207 1 96.44 190 THR A N 1
ATOM 1541 C CA . THR A 1 190 ? -0.156 -6.27 -0.177 1 96.44 190 THR A CA 1
ATOM 1542 C C . THR A 1 190 ? -0.127 -7.758 0.154 1 96.44 190 THR A C 1
ATOM 1544 O O . THR A 1 190 ? -1.159 -8.43 0.103 1 96.44 190 THR A O 1
ATOM 1547 N N . GLU A 1 191 ? 1.001 -8.242 0.432 1 95.31 191 GLU A N 1
ATOM 1548 C CA . GLU A 1 191 ? 1.193 -9.547 1.062 1 95.31 191 GLU A CA 1
ATOM 1549 C C . GLU A 1 191 ? 2.125 -9.445 2.268 1 95.31 191 GLU A C 1
ATOM 1551 O O . GLU A 1 191 ? 3.311 -9.148 2.117 1 95.31 191 GLU A O 1
ATOM 1556 N N . HIS A 1 192 ? 1.64 -9.633 3.414 1 93.38 192 HIS A N 1
ATOM 1557 C CA . HIS A 1 192 ? 2.396 -9.75 4.656 1 93.38 192 HIS A CA 1
ATOM 1558 C C . HIS A 1 192 ? 2.279 -11.156 5.242 1 93.38 192 HIS A C 1
ATOM 1560 O O . HIS A 1 192 ? 1.171 -11.648 5.469 1 93.38 192 HIS A O 1
ATOM 1566 N N . ARG A 1 193 ? 3.395 -11.742 5.445 1 89.12 193 ARG A N 1
ATOM 1567 C CA . ARG A 1 193 ? 3.35 -13.141 5.871 1 89.12 193 ARG A CA 1
ATOM 1568 C C . ARG A 1 193 ? 4.602 -13.516 6.656 1 89.12 193 ARG A C 1
ATOM 1570 O O . ARG A 1 193 ? 5.562 -12.742 6.707 1 89.12 193 ARG A O 1
ATOM 1577 N N . LEU A 1 194 ? 4.531 -14.758 7.117 1 80.5 194 LEU A N 1
ATOM 1578 C CA . LEU A 1 194 ? 5.684 -15.391 7.75 1 80.5 194 LEU A CA 1
ATOM 1579 C C . LEU A 1 194 ? 6.715 -15.805 6.707 1 80.5 194 LEU A C 1
ATOM 1581 O O . LEU A 1 194 ? 6.398 -15.898 5.516 1 80.5 194 LEU A O 1
ATOM 1585 N N . PRO A 1 195 ? 7.922 -16.078 7.156 1 77.44 195 PRO A N 1
ATOM 1586 C CA . PRO A 1 195 ? 8.984 -16.469 6.227 1 77.44 195 PRO A CA 1
ATOM 1587 C C . PRO A 1 195 ? 8.688 -17.797 5.539 1 77.44 195 PRO A C 1
ATOM 1589 O O . PRO A 1 195 ? 7.824 -18.562 5.992 1 77.44 195 PRO A O 1
ATOM 1592 N N . PHE A 1 196 ? 9.438 -18.062 4.508 1 74.56 196 PHE A N 1
ATOM 1593 C CA . PHE A 1 196 ? 9.336 -19.312 3.781 1 74.56 196 PHE A CA 1
ATOM 1594 C C . PHE A 1 196 ? 9.586 -20.5 4.711 1 74.56 196 PHE A C 1
ATOM 1596 O O . PHE A 1 196 ? 10.492 -20.453 5.547 1 74.56 196 PHE A O 1
ATOM 1603 N N . LEU A 1 197 ? 8.859 -21.438 4.406 1 67.94 197 LEU A N 1
ATOM 1604 C CA . LEU A 1 197 ? 9.016 -22.672 5.164 1 67.94 197 LEU A CA 1
ATOM 1605 C C . LEU A 1 197 ? 10.117 -23.547 4.566 1 67.94 197 LEU A C 1
ATOM 1607 O O . LEU A 1 197 ? 10.586 -23.281 3.459 1 67.94 197 LEU A O 1
ATOM 1611 N N . ASP A 1 198 ? 10.555 -24.438 5.367 1 67.56 198 ASP A N 1
ATOM 1612 C CA . ASP A 1 198 ? 11.594 -25.359 4.922 1 67.56 198 ASP A CA 1
ATOM 1613 C C . ASP A 1 198 ? 11.102 -26.234 3.77 1 67.56 198 ASP A C 1
ATOM 1615 O O . ASP A 1 198 ? 9.945 -26.656 3.754 1 67.56 198 ASP A O 1
ATOM 1619 N N . LYS A 1 199 ? 11.883 -26.328 2.734 1 69.44 199 LYS A N 1
ATOM 1620 C CA . LYS A 1 199 ? 11.625 -27.203 1.595 1 69.44 199 LYS A CA 1
ATOM 1621 C C . LYS A 1 199 ? 12.789 -28.172 1.379 1 69.44 199 LYS A C 1
ATOM 1623 O O . LYS A 1 199 ? 13.82 -28.062 2.051 1 69.44 199 LYS A O 1
ATOM 1628 N N . VAL A 1 200 ? 12.469 -29.156 0.5 1 64.62 200 VAL A N 1
ATOM 1629 C CA . VAL A 1 200 ? 13.508 -30.125 0.146 1 64.62 200 VAL A CA 1
ATOM 1630 C C . VAL A 1 200 ? 14.773 -29.375 -0.285 1 64.62 200 VAL A C 1
ATOM 1632 O O . VAL A 1 200 ? 14.711 -28.484 -1.125 1 64.62 200 VAL A O 1
ATOM 1635 N N . GLU A 1 201 ? 15.828 -29.594 0.294 1 67.31 201 GLU A N 1
ATOM 1636 C CA . GLU A 1 201 ? 17.156 -29.031 0.031 1 67.31 201 GLU A CA 1
ATOM 1637 C C . GLU A 1 201 ? 17.141 -27.5 0.145 1 67.31 201 GLU A C 1
ATOM 1639 O O . GLU A 1 201 ? 18.047 -26.828 -0.352 1 67.31 201 GLU A O 1
ATOM 1644 N N . GLN A 1 202 ? 16.188 -26.953 0.645 1 75.81 202 GLN A N 1
ATOM 1645 C CA . GLN A 1 202 ? 16.047 -25.531 0.942 1 75.81 202 GLN A CA 1
ATOM 1646 C C . GLN A 1 202 ? 16.125 -24.688 -0.33 1 75.81 202 GLN A C 1
ATOM 1648 O O . GLN A 1 202 ? 16.688 -23.594 -0.318 1 75.81 202 GLN A O 1
ATOM 1653 N N . TRP A 1 203 ? 15.641 -25.266 -1.43 1 76.44 203 TRP A N 1
ATOM 1654 C CA . TRP A 1 203 ? 15.836 -24.656 -2.742 1 76.44 203 TRP A CA 1
ATOM 1655 C C . TRP A 1 203 ? 15.188 -23.266 -2.809 1 76.44 203 TRP A C 1
ATOM 1657 O O . TRP A 1 203 ? 15.641 -22.406 -3.551 1 76.44 203 TRP A O 1
ATOM 1667 N N . ASN A 1 204 ? 14.227 -22.984 -1.971 1 76.31 204 ASN A N 1
ATOM 1668 C CA . ASN A 1 204 ? 13.438 -21.75 -2.039 1 76.31 204 ASN A CA 1
ATOM 1669 C C . ASN A 1 204 ? 14.156 -20.594 -1.357 1 76.31 204 ASN A C 1
ATOM 1671 O O . ASN A 1 204 ? 13.664 -19.453 -1.377 1 76.31 204 ASN A O 1
ATOM 1675 N N . LYS A 1 205 ? 15.297 -20.875 -0.843 1 84.38 205 LYS A N 1
ATOM 1676 C CA . LYS A 1 205 ? 16.062 -19.828 -0.173 1 84.38 205 LYS A CA 1
ATOM 1677 C C . LYS A 1 205 ? 17.203 -19.344 -1.058 1 84.38 205 LYS A C 1
ATOM 1679 O O . LYS A 1 205 ? 17.984 -18.469 -0.651 1 84.38 205 LYS A O 1
ATOM 1684 N N . PHE A 1 206 ? 17.203 -19.922 -2.266 1 86.44 206 PHE A N 1
ATOM 1685 C CA . PHE A 1 206 ? 18.25 -19.562 -3.221 1 86.44 206 PHE A CA 1
ATOM 1686 C C . PHE A 1 206 ? 17.641 -19.078 -4.531 1 86.44 206 PHE A C 1
ATOM 1688 O O . PHE A 1 206 ? 16.922 -19.828 -5.203 1 86.44 206 PHE A O 1
ATOM 1695 N N . SER A 1 207 ? 18 -17.906 -4.93 1 89.19 207 SER A N 1
ATOM 1696 C CA . SER A 1 207 ? 17.406 -17.281 -6.113 1 89.19 207 SER A CA 1
ATOM 1697 C C . SER A 1 207 ? 17.734 -18.078 -7.375 1 89.19 207 SER A C 1
ATOM 1699 O O . SER A 1 207 ? 16.922 -18.141 -8.297 1 89.19 207 SER A O 1
ATOM 1701 N N . GLU A 1 208 ? 18.812 -18.703 -7.414 1 88.25 208 GLU A N 1
ATOM 1702 C CA . GLU A 1 208 ? 19.219 -19.484 -8.578 1 88.25 208 GLU A CA 1
ATOM 1703 C C . GLU A 1 208 ? 18.266 -20.641 -8.82 1 88.25 208 GLU A C 1
ATOM 1705 O O . GLU A 1 208 ? 18.016 -21.016 -9.969 1 88.25 208 GLU A O 1
ATOM 1710 N N . LEU A 1 209 ? 17.672 -21.125 -7.738 1 86.75 209 LEU A N 1
ATOM 1711 C CA . LEU A 1 209 ? 16.812 -22.312 -7.832 1 86.75 209 LEU A CA 1
ATOM 1712 C C . LEU A 1 209 ? 15.344 -21.922 -7.84 1 86.75 209 LEU A C 1
ATOM 1714 O O . LEU A 1 209 ? 14.516 -22.609 -8.43 1 86.75 209 LEU A O 1
ATOM 1718 N N . SER A 1 210 ? 15.047 -20.797 -7.211 1 88.5 210 SER A N 1
ATOM 1719 C CA . SER A 1 210 ? 13.648 -20.438 -7.023 1 88.5 210 SER A CA 1
ATOM 1720 C C . SER A 1 210 ? 13.227 -19.312 -7.973 1 88.5 210 SER A C 1
ATOM 1722 O O . SER A 1 210 ? 12.039 -19.078 -8.18 1 88.5 210 SER A O 1
ATOM 1724 N N . GLY A 1 211 ? 14.227 -18.656 -8.547 1 91.62 211 GLY A N 1
ATOM 1725 C CA . GLY A 1 211 ? 13.945 -17.453 -9.305 1 91.62 211 GLY A CA 1
ATOM 1726 C C . GLY A 1 211 ? 13.852 -16.203 -8.445 1 91.62 211 GLY A C 1
ATOM 1727 O O . GLY A 1 211 ? 13.703 -15.102 -8.961 1 91.62 211 GLY A O 1
ATOM 1728 N N . GLY A 1 212 ? 14 -16.438 -7.109 1 93.75 212 GLY A N 1
ATOM 1729 C CA . GLY A 1 212 ? 13.852 -15.32 -6.188 1 93.75 212 GLY A CA 1
ATOM 1730 C C . GLY A 1 212 ? 12.438 -15.164 -5.66 1 93.75 212 GLY A C 1
ATOM 1731 O O . GLY A 1 212 ? 11.484 -15.656 -6.27 1 93.75 212 GLY A O 1
ATOM 1732 N N . THR A 1 213 ? 12.305 -14.414 -4.609 1 94.69 213 THR A N 1
ATOM 1733 C CA . THR A 1 213 ? 11.039 -14.273 -3.893 1 94.69 213 THR A CA 1
ATOM 1734 C C . THR A 1 213 ? 9.969 -13.688 -4.801 1 94.69 213 THR A C 1
ATOM 1736 O O . THR A 1 213 ? 8.82 -14.133 -4.785 1 94.69 213 THR A O 1
ATOM 1739 N N . LEU A 1 214 ? 10.328 -12.695 -5.59 1 97.06 214 LEU A N 1
ATOM 1740 C CA . LEU A 1 214 ? 9.336 -12.008 -6.414 1 97.06 214 LEU A CA 1
ATOM 1741 C C . LEU A 1 214 ? 8.82 -12.93 -7.516 1 97.06 214 LEU A C 1
ATOM 1743 O O . LEU A 1 214 ? 7.652 -12.844 -7.902 1 97.06 214 LEU A O 1
ATOM 1747 N N . ILE A 1 215 ? 9.633 -13.773 -8 1 95.94 215 ILE A N 1
ATOM 1748 C CA . ILE A 1 215 ? 9.203 -14.727 -9.016 1 95.94 215 ILE A CA 1
ATOM 1749 C C . ILE A 1 215 ? 8.484 -15.898 -8.352 1 95.94 215 ILE A C 1
ATOM 1751 O O . ILE A 1 215 ? 7.363 -16.25 -8.734 1 95.94 215 ILE A O 1
ATOM 1755 N N . GLU A 1 216 ? 9.086 -16.422 -7.371 1 93.19 216 GLU A N 1
ATOM 1756 C CA . GLU A 1 216 ? 8.586 -17.641 -6.742 1 93.19 216 GLU A CA 1
ATOM 1757 C C . GLU A 1 216 ? 7.234 -17.406 -6.074 1 93.19 216 GLU A C 1
ATOM 1759 O O . GLU A 1 216 ? 6.312 -18.219 -6.223 1 93.19 216 GLU A O 1
ATOM 1764 N N . LYS A 1 217 ? 7.152 -16.344 -5.344 1 92.31 217 LYS A N 1
ATOM 1765 C CA . LYS A 1 217 ? 5.957 -16.125 -4.535 1 92.31 217 LYS A CA 1
ATOM 1766 C C . LYS A 1 217 ? 5.059 -15.062 -5.156 1 92.31 217 LYS A C 1
ATOM 1768 O O . LYS A 1 217 ? 3.859 -15.281 -5.34 1 92.31 217 LYS A O 1
ATOM 1773 N N . CYS A 1 218 ? 5.621 -14.023 -5.586 1 96.25 218 CYS A N 1
ATOM 1774 C CA . CYS A 1 218 ? 4.82 -12.852 -5.906 1 96.25 218 CYS A CA 1
ATOM 1775 C C . CYS A 1 218 ? 4.285 -12.922 -7.332 1 96.25 218 CYS A C 1
ATOM 1777 O O . CYS A 1 218 ? 3.447 -12.109 -7.727 1 96.25 218 CYS A O 1
ATOM 1779 N N . CYS A 1 219 ? 4.691 -13.906 -8.102 1 96.88 219 CYS A N 1
ATOM 1780 C CA . CYS A 1 219 ? 4.137 -14.039 -9.445 1 96.88 219 CYS A CA 1
ATOM 1781 C C . CYS A 1 219 ? 2.617 -14.141 -9.406 1 96.88 219 CYS A C 1
ATOM 1783 O O . CYS A 1 219 ? 1.936 -13.695 -10.328 1 96.88 219 CYS A O 1
ATOM 1785 N N . HIS A 1 220 ? 2.055 -14.688 -8.336 1 96.88 220 HIS A N 1
ATOM 1786 C CA . HIS A 1 220 ? 0.61 -14.727 -8.141 1 96.88 220 HIS A CA 1
ATOM 1787 C C . HIS A 1 220 ? 0.012 -13.328 -8.164 1 96.88 220 HIS A C 1
ATOM 1789 O O . HIS A 1 220 ? -0.995 -13.086 -8.836 1 96.88 220 HIS A O 1
ATOM 1795 N N . TYR A 1 221 ? 0.619 -12.469 -7.469 1 97.88 221 TYR A N 1
ATOM 1796 C CA . TYR A 1 221 ? 0.089 -11.117 -7.312 1 97.88 221 TYR A CA 1
ATOM 1797 C C . TYR A 1 221 ? 0.294 -10.305 -8.586 1 97.88 221 TYR A C 1
ATOM 1799 O O . TYR A 1 221 ? -0.567 -9.5 -8.961 1 97.88 221 TYR A O 1
ATOM 1807 N N . PHE A 1 222 ? 1.405 -10.531 -9.219 1 98.69 222 PHE A N 1
ATOM 1808 C CA . PHE A 1 222 ? 1.634 -9.836 -10.484 1 98.69 222 PHE A CA 1
ATOM 1809 C C . PHE A 1 222 ? 0.671 -10.336 -11.555 1 98.69 222 PHE A C 1
ATOM 1811 O O . PHE A 1 222 ? 0.24 -9.57 -12.414 1 98.69 222 PHE A O 1
ATOM 1818 N N . ASP A 1 223 ? 0.309 -11.625 -11.469 1 98.38 223 ASP A N 1
ATOM 1819 C CA . ASP A 1 223 ? -0.737 -12.148 -12.344 1 98.38 223 ASP A CA 1
ATOM 1820 C C . ASP A 1 223 ? -2.07 -11.453 -12.086 1 98.38 223 ASP A C 1
ATOM 1822 O O . ASP A 1 223 ? -2.744 -11.016 -13.016 1 98.38 223 ASP A O 1
ATOM 1826 N N . LEU A 1 224 ? -2.424 -11.352 -10.852 1 98.19 224 LEU A N 1
ATOM 1827 C CA . LEU A 1 224 ? -3.68 -10.711 -10.469 1 98.19 224 LEU A CA 1
ATOM 1828 C C . LEU A 1 224 ? -3.699 -9.25 -10.906 1 98.19 224 LEU A C 1
ATOM 1830 O O . LEU A 1 224 ? -4.688 -8.781 -11.477 1 98.19 224 LEU A O 1
ATOM 1834 N N . LEU A 1 225 ? -2.617 -8.562 -10.664 1 98.75 225 LEU A N 1
ATOM 1835 C CA . LEU A 1 225 ? -2.539 -7.164 -11.062 1 98.75 225 LEU A CA 1
ATOM 1836 C C . LEU A 1 225 ? -2.674 -7.023 -12.57 1 98.75 225 LEU A C 1
ATOM 1838 O O . LEU A 1 225 ? -3.375 -6.133 -13.062 1 98.75 225 LEU A O 1
ATOM 1842 N N . ASN A 1 226 ? -1.993 -7.887 -13.305 1 98.56 226 ASN A N 1
ATOM 1843 C CA . ASN A 1 226 ? -2.113 -7.879 -14.758 1 98.56 226 ASN A CA 1
ATOM 1844 C C . ASN A 1 226 ? -3.555 -8.109 -15.203 1 98.56 226 ASN A C 1
ATOM 1846 O O . ASN A 1 226 ? -4.035 -7.453 -16.125 1 98.56 226 ASN A O 1
ATOM 1850 N N . LEU A 1 227 ? -4.211 -9.039 -14.555 1 97.69 227 LEU A N 1
ATOM 1851 C CA . LEU A 1 227 ? -5.594 -9.352 -14.891 1 97.69 227 LEU A CA 1
ATOM 1852 C C . LEU A 1 227 ? -6.5 -8.148 -14.648 1 97.69 227 LEU A C 1
ATOM 1854 O O . LEU A 1 227 ? -7.316 -7.801 -15.5 1 97.69 227 LEU A O 1
ATOM 1858 N N . PHE A 1 228 ? -6.344 -7.523 -13.508 1 98 228 PHE A N 1
ATOM 1859 C CA . PHE A 1 228 ? -7.176 -6.371 -13.18 1 98 228 PHE A CA 1
ATOM 1860 C C . PHE A 1 228 ? -6.863 -5.199 -14.102 1 98 228 PHE A C 1
ATOM 1862 O O . PHE A 1 228 ? -7.766 -4.449 -14.492 1 98 228 PHE A O 1
ATOM 1869 N N . ALA A 1 229 ? -5.598 -5.043 -14.43 1 98.19 229 ALA A N 1
ATOM 1870 C CA . ALA A 1 229 ? -5.191 -3.945 -15.297 1 98.19 229 ALA A CA 1
ATOM 1871 C C . ALA A 1 229 ? -5.688 -4.164 -16.719 1 98.19 229 ALA A C 1
ATOM 1873 O O . ALA A 1 229 ? -5.98 -3.205 -17.438 1 98.19 229 ALA A O 1
ATOM 1874 N N . ASN A 1 230 ? -5.715 -5.461 -17.094 1 97.25 230 ASN A N 1
ATOM 1875 C CA . ASN A 1 230 ? -6.066 -5.84 -18.469 1 97.25 230 ASN A CA 1
ATOM 1876 C C . ASN A 1 230 ? -5.227 -5.082 -19.484 1 97.25 230 ASN A C 1
ATOM 1878 O O . ASN A 1 230 ? -5.766 -4.512 -20.438 1 97.25 230 ASN A O 1
ATOM 1882 N N . ALA A 1 231 ? -3.961 -4.926 -19.25 1 98 231 ALA A N 1
ATOM 1883 C CA . ALA A 1 231 ? -2.971 -4.266 -20.094 1 98 231 ALA A CA 1
ATOM 1884 C C . ALA A 1 231 ? -1.559 -4.734 -19.766 1 98 231 ALA A C 1
ATOM 1886 O O . ALA A 1 231 ? -1.322 -5.289 -18.688 1 98 231 ALA A O 1
ATOM 1887 N N . LYS A 1 232 ? -0.658 -4.547 -20.672 1 98.12 232 LYS A N 1
ATOM 1888 C CA . LYS A 1 232 ? 0.743 -4.879 -20.422 1 98.12 232 LYS A CA 1
ATOM 1889 C C . LYS A 1 232 ? 1.411 -3.836 -19.531 1 98.12 232 LYS A C 1
ATOM 1891 O O . LYS A 1 232 ? 1.09 -2.648 -19.609 1 98.12 232 LYS A O 1
ATOM 1896 N N . PRO A 1 233 ? 2.297 -4.297 -18.688 1 98.69 233 PRO A N 1
ATOM 1897 C CA . PRO A 1 233 ? 3.078 -3.318 -17.922 1 98.69 233 PRO A CA 1
ATOM 1898 C C . PRO A 1 233 ? 3.977 -2.461 -18.812 1 98.69 233 PRO A C 1
ATOM 1900 O O . PRO A 1 233 ? 4.559 -2.965 -19.781 1 98.69 233 PRO A O 1
ATOM 1903 N N . PHE A 1 234 ? 4.027 -1.192 -18.5 1 98.69 234 PHE A N 1
ATOM 1904 C CA . PHE A 1 234 ? 4.852 -0.24 -19.234 1 98.69 234 PHE A CA 1
ATOM 1905 C C . PHE A 1 234 ? 6.191 -0.037 -18.547 1 98.69 234 PHE A C 1
ATOM 1907 O O . PHE A 1 234 ? 7.246 -0.066 -19.188 1 98.69 234 PHE A O 1
ATOM 1914 N N . SER A 1 235 ? 6.188 0.123 -17.25 1 98.75 235 SER A N 1
ATOM 1915 C CA . SER A 1 235 ? 7.406 0.291 -16.469 1 98.75 235 SER A CA 1
ATOM 1916 C C . SER A 1 235 ? 7.234 -0.26 -15.055 1 98.75 235 SER A C 1
ATOM 1918 O O . SER A 1 235 ? 6.109 -0.395 -14.57 1 98.75 235 SER A O 1
ATOM 1920 N N . VAL A 1 236 ? 8.383 -0.62 -14.469 1 98.88 236 VAL A N 1
ATOM 1921 C CA . VAL A 1 236 ? 8.414 -1.172 -13.117 1 98.88 236 VAL A CA 1
ATOM 1922 C C . VAL A 1 236 ? 9.539 -0.51 -12.312 1 98.88 236 VAL A C 1
ATOM 1924 O O . VAL A 1 236 ? 10.648 -0.333 -12.82 1 98.88 236 VAL A O 1
ATOM 1927 N N . TYR A 1 237 ? 9.211 -0.052 -11.117 1 98.88 237 TYR A N 1
ATOM 1928 C CA . TYR A 1 237 ? 10.203 0.33 -10.117 1 98.88 237 TYR A CA 1
ATOM 1929 C C . TYR A 1 237 ? 9.984 -0.43 -8.812 1 98.88 237 TYR A C 1
ATOM 1931 O O . TYR A 1 237 ? 8.852 -0.612 -8.375 1 98.88 237 TYR A O 1
ATOM 1939 N N . ALA A 1 238 ? 11.109 -0.84 -8.297 1 98.81 238 ALA A N 1
ATOM 1940 C CA . ALA A 1 238 ? 10.977 -1.61 -7.062 1 98.81 238 ALA A CA 1
ATOM 1941 C C . ALA A 1 238 ? 12.172 -1.375 -6.141 1 98.81 238 ALA A C 1
ATOM 1943 O O . ALA A 1 238 ? 13.281 -1.1 -6.602 1 98.81 238 ALA A O 1
ATOM 1944 N N . THR A 1 239 ? 11.891 -1.415 -4.867 1 98.5 239 THR A N 1
ATOM 1945 C CA . THR A 1 239 ? 12.898 -1.479 -3.818 1 98.5 239 THR A CA 1
ATOM 1946 C C . THR A 1 239 ? 12.664 -2.686 -2.912 1 98.5 239 THR A C 1
ATOM 1948 O O . THR A 1 239 ? 11.555 -3.223 -2.859 1 98.5 239 THR A O 1
ATOM 1951 N N . GLY A 1 240 ? 13.688 -3.176 -2.312 1 97.44 240 GLY A N 1
ATOM 1952 C CA . GLY A 1 240 ? 13.578 -4.328 -1.434 1 97.44 240 GLY A CA 1
ATOM 1953 C C . GLY A 1 240 ? 14.922 -4.832 -0.947 1 97.44 240 GLY A C 1
ATOM 1954 O O . GLY A 1 240 ? 15.961 -4.25 -1.262 1 97.44 240 GLY A O 1
ATOM 1955 N N . GLY A 1 241 ? 14.844 -5.848 -0.086 1 95.5 241 GLY A N 1
ATOM 1956 C CA . GLY A 1 241 ? 16.062 -6.422 0.463 1 95.5 241 GLY A CA 1
ATOM 1957 C C . GLY A 1 241 ? 15.797 -7.582 1.406 1 95.5 241 GLY A C 1
ATOM 1958 O O . GLY A 1 241 ? 14.719 -8.18 1.378 1 95.5 241 GLY A O 1
ATOM 1959 N N . ASN A 1 242 ? 16.844 -8 2.004 1 94.31 242 ASN A N 1
ATOM 1960 C CA . ASN A 1 242 ? 16.828 -9.016 3.051 1 94.31 242 ASN A CA 1
ATOM 1961 C C . ASN A 1 242 ? 17.078 -8.406 4.43 1 94.31 242 ASN A C 1
ATOM 1963 O O . ASN A 1 242 ? 18.219 -8.281 4.859 1 94.31 242 ASN A O 1
ATOM 1967 N N . ALA A 1 243 ? 15.984 -8.18 5.105 1 93.5 243 ALA A N 1
ATOM 1968 C CA . ALA A 1 243 ? 16.094 -7.402 6.336 1 93.5 243 ALA A CA 1
ATOM 1969 C C . ALA A 1 243 ? 16.203 -8.312 7.555 1 93.5 243 ALA A C 1
ATOM 1971 O O . ALA A 1 243 ? 16.953 -8.023 8.492 1 93.5 243 ALA A O 1
ATOM 1972 N N . ILE A 1 244 ? 15.508 -9.414 7.508 1 90.06 244 ILE A N 1
ATOM 1973 C CA . ILE A 1 244 ? 15.383 -10.156 8.75 1 90.06 244 ILE A CA 1
ATOM 1974 C C . ILE A 1 244 ? 15.617 -11.648 8.492 1 90.06 244 ILE A C 1
ATOM 1976 O O . ILE A 1 244 ? 16.438 -12.281 9.164 1 90.06 244 ILE A O 1
ATOM 1980 N N . ASN A 1 245 ? 15.031 -12.141 7.441 1 88.19 245 ASN A N 1
ATOM 1981 C CA . ASN A 1 245 ? 14.961 -13.586 7.258 1 88.19 245 ASN A CA 1
ATOM 1982 C C . ASN A 1 245 ? 16.266 -14.148 6.691 1 88.19 245 ASN A C 1
ATOM 1984 O O . ASN A 1 245 ? 16.844 -13.57 5.766 1 88.19 245 ASN A O 1
ATOM 1988 N N . PHE A 1 246 ? 16.734 -15.242 7.336 1 84.75 246 PHE A N 1
ATOM 1989 C CA . PHE A 1 246 ? 17.766 -16.109 6.789 1 84.75 246 PHE A CA 1
ATOM 1990 C C . PHE A 1 246 ? 19.062 -15.328 6.559 1 84.75 246 PHE A C 1
ATOM 1992 O O . PHE A 1 246 ? 19.781 -15.586 5.594 1 84.75 246 PHE A O 1
ATOM 1999 N N . LYS A 1 247 ? 19.328 -14.367 7.27 1 84.75 247 LYS A N 1
ATOM 2000 C CA . LYS A 1 247 ? 20.516 -13.523 7.098 1 84.75 247 LYS A CA 1
ATOM 2001 C C . LYS A 1 247 ? 21.797 -14.32 7.293 1 84.75 247 LYS A C 1
ATOM 2003 O O . LYS A 1 247 ? 22.781 -14.117 6.578 1 84.75 247 LYS A O 1
ATOM 2008 N N . ASP A 1 248 ? 21.703 -15.273 8.156 1 82.06 248 ASP A N 1
ATOM 2009 C CA . ASP A 1 248 ? 22.891 -16.047 8.469 1 82.06 248 ASP A CA 1
ATOM 2010 C C . ASP A 1 248 ? 22.75 -17.5 8.031 1 82.06 248 ASP A C 1
ATOM 2012 O O . ASP A 1 248 ? 23.562 -18.344 8.398 1 82.06 248 ASP A O 1
ATOM 2016 N N . PHE A 1 249 ? 21.75 -17.734 7.234 1 83.88 249 PHE A N 1
ATOM 2017 C CA . PHE A 1 249 ? 21.469 -19.094 6.82 1 83.88 249 PHE A CA 1
ATOM 2018 C C . PHE A 1 249 ? 22.391 -19.516 5.68 1 83.88 249 PHE A C 1
ATOM 2020 O O . PHE A 1 249 ? 22.625 -18.734 4.754 1 83.88 249 PHE A O 1
ATOM 2027 N N . GLN A 1 250 ? 22.953 -20.672 5.855 1 83.94 250 GLN A N 1
ATOM 2028 C CA . GLN A 1 250 ? 23.781 -21.266 4.809 1 83.94 250 GLN A CA 1
ATOM 2029 C C . GLN A 1 250 ? 23.453 -22.734 4.605 1 83.94 250 GLN A C 1
ATOM 2031 O O . GLN A 1 250 ? 23.125 -23.438 5.562 1 83.94 250 GLN A O 1
ATOM 2036 N N . TYR A 1 251 ? 23.453 -23.141 3.41 1 82.69 251 TYR A N 1
ATOM 2037 C CA . TYR A 1 251 ? 23.25 -24.531 3.059 1 82.69 251 TYR A CA 1
ATOM 2038 C C . TYR A 1 251 ? 24.312 -25 2.066 1 82.69 251 TYR A C 1
ATOM 2040 O O . TYR A 1 251 ? 24.469 -24.422 0.987 1 82.69 251 TYR A O 1
ATOM 2048 N N . GLU A 1 252 ? 25.047 -25.938 2.416 1 86.12 252 GLU A N 1
ATOM 2049 C CA . GLU A 1 252 ? 26.125 -26.5 1.613 1 86.12 252 GLU A CA 1
ATOM 2050 C C . GLU A 1 252 ? 27.062 -25.406 1.11 1 86.12 252 GLU A C 1
ATOM 2052 O O . GLU A 1 252 ? 27.391 -25.359 -0.08 1 86.12 252 GLU A O 1
ATOM 2057 N N . GLY A 1 253 ? 27.375 -24.391 1.97 1 82.31 253 GLY A N 1
ATOM 2058 C CA . GLY A 1 253 ? 28.375 -23.359 1.696 1 82.31 253 GLY A CA 1
ATOM 2059 C C . GLY A 1 253 ? 27.797 -22.172 0.946 1 82.31 253 GLY A C 1
ATOM 2060 O O . GLY A 1 253 ? 28.531 -21.219 0.632 1 82.31 253 GLY A O 1
ATOM 2061 N N . LYS A 1 254 ? 26.562 -22.297 0.649 1 87.62 254 LYS A N 1
ATOM 2062 C CA . LYS A 1 254 ? 25.938 -21.188 -0.071 1 87.62 254 LYS A CA 1
ATOM 2063 C C . LYS A 1 254 ? 25.031 -20.375 0.847 1 87.62 254 LYS A C 1
ATOM 2065 O O . LYS A 1 254 ? 24.234 -20.938 1.607 1 87.62 254 LYS A O 1
ATOM 2070 N N . LYS A 1 255 ? 25.172 -19.156 0.771 1 88.81 255 LYS A N 1
ATOM 2071 C CA . LYS A 1 255 ? 24.359 -18.266 1.587 1 88.81 255 LYS A CA 1
ATOM 2072 C C . LYS A 1 255 ? 23.031 -17.953 0.902 1 88.81 255 LYS A C 1
ATOM 2074 O O . LYS A 1 255 ? 22.984 -17.766 -0.315 1 88.81 255 LYS A O 1
ATOM 2079 N N . ALA A 1 256 ? 21.984 -17.906 1.714 1 87.44 256 ALA A N 1
ATOM 2080 C CA . ALA A 1 256 ? 20.688 -17.516 1.189 1 87.44 256 ALA A CA 1
ATOM 2081 C C . ALA A 1 256 ? 20.734 -16.109 0.611 1 87.44 256 ALA A C 1
ATOM 2083 O O . ALA A 1 256 ? 21.453 -15.234 1.123 1 87.44 256 ALA A O 1
ATOM 2084 N N . ASP A 1 257 ? 19.953 -15.922 -0.481 1 90.25 257 ASP A N 1
ATOM 2085 C CA . ASP A 1 257 ? 20.016 -14.617 -1.143 1 90.25 257 ASP A CA 1
ATOM 2086 C C . ASP A 1 257 ? 18.625 -14.148 -1.57 1 90.25 257 ASP A C 1
ATOM 2088 O O . ASP A 1 257 ? 18.484 -13.453 -2.576 1 90.25 257 ASP A O 1
ATOM 2092 N N . ILE A 1 258 ? 17.656 -14.508 -0.761 1 90.38 258 ILE A N 1
ATOM 2093 C CA . ILE A 1 258 ? 16.281 -14.164 -1.145 1 90.38 258 ILE A CA 1
ATOM 2094 C C . ILE A 1 258 ? 15.844 -12.906 -0.411 1 90.38 258 ILE A C 1
ATOM 2096 O O . ILE A 1 258 ? 16.266 -12.656 0.72 1 90.38 258 ILE A O 1
ATOM 2100 N N . LEU A 1 259 ? 14.977 -12.188 -1.073 1 94.62 259 LEU A N 1
ATOM 2101 C CA . LEU A 1 259 ? 14.367 -10.992 -0.491 1 94.62 259 LEU A CA 1
ATOM 2102 C C . LEU A 1 259 ? 13.297 -11.367 0.526 1 94.62 259 LEU A C 1
ATOM 2104 O O . LEU A 1 259 ? 12.656 -12.414 0.398 1 94.62 259 LEU A O 1
ATOM 2108 N N . ASP A 1 260 ? 13.195 -10.516 1.572 1 95.69 260 ASP A N 1
ATOM 2109 C CA . ASP A 1 260 ? 12.094 -10.758 2.5 1 95.69 260 ASP A CA 1
ATOM 2110 C C . ASP A 1 260 ? 11.164 -9.547 2.574 1 95.69 260 ASP A C 1
ATOM 2112 O O . ASP A 1 260 ? 10.211 -9.539 3.359 1 95.69 260 ASP A O 1
ATOM 2116 N N . HIS A 1 261 ? 11.422 -8.516 1.788 1 97.44 261 HIS A N 1
ATOM 2117 C CA . HIS A 1 261 ? 10.5 -7.398 1.624 1 97.44 261 HIS A CA 1
ATOM 2118 C C . HIS A 1 261 ? 10.727 -6.691 0.29 1 97.44 261 HIS A C 1
ATOM 2120 O O . HIS A 1 261 ? 11.812 -6.766 -0.281 1 97.44 261 HIS A O 1
ATOM 2126 N N . ALA A 1 262 ? 9.648 -6.047 -0.165 1 98.44 262 ALA A N 1
ATOM 2127 C CA . ALA A 1 262 ? 9.758 -5.293 -1.411 1 98.44 262 ALA A CA 1
ATOM 2128 C C . ALA A 1 262 ? 8.594 -4.324 -1.569 1 98.44 262 ALA A C 1
ATOM 2130 O O . ALA A 1 262 ? 7.484 -4.59 -1.095 1 98.44 262 ALA A O 1
ATOM 2131 N N . ASN A 1 263 ? 8.852 -3.18 -2.131 1 98.62 263 ASN A N 1
ATOM 2132 C CA . ASN A 1 263 ? 7.871 -2.266 -2.709 1 98.62 263 ASN A CA 1
ATOM 2133 C C . ASN A 1 263 ? 7.984 -2.215 -4.23 1 98.62 263 ASN A C 1
ATOM 2135 O O . ASN A 1 263 ? 9.078 -2.018 -4.77 1 98.62 263 ASN A O 1
ATOM 2139 N N . VAL A 1 264 ? 6.844 -2.43 -4.863 1 98.81 264 VAL A N 1
ATOM 2140 C CA . VAL A 1 264 ? 6.859 -2.438 -6.324 1 98.81 264 VAL A CA 1
ATOM 2141 C C . VAL A 1 264 ? 5.809 -1.466 -6.855 1 98.81 264 VAL A C 1
ATOM 2143 O O . VAL A 1 264 ? 4.66 -1.478 -6.406 1 98.81 264 VAL A O 1
ATOM 2146 N N . ILE A 1 265 ? 6.215 -0.582 -7.754 1 98.88 265 ILE A N 1
ATOM 2147 C CA . ILE A 1 265 ? 5.293 0.267 -8.5 1 98.88 265 ILE A CA 1
ATOM 2148 C C . ILE A 1 265 ? 5.289 -0.148 -9.977 1 98.88 265 ILE A C 1
ATOM 2150 O O . ILE A 1 265 ? 6.352 -0.315 -10.578 1 98.88 265 ILE A O 1
ATOM 2154 N N . ILE A 1 266 ? 4.102 -0.359 -10.469 1 98.88 266 ILE A N 1
ATOM 2155 C CA . ILE A 1 266 ? 3.928 -0.733 -11.867 1 98.88 266 ILE A CA 1
ATOM 2156 C C . ILE A 1 266 ? 3.043 0.295 -12.57 1 98.88 266 ILE A C 1
ATOM 2158 O O . ILE A 1 266 ? 1.958 0.625 -12.086 1 98.88 266 ILE A O 1
ATOM 2162 N N . ILE A 1 267 ? 3.525 0.815 -13.703 1 98.81 267 ILE A N 1
ATOM 2163 C CA . ILE A 1 267 ? 2.68 1.584 -14.609 1 98.81 267 ILE A CA 1
ATOM 2164 C C . ILE A 1 267 ? 2.307 0.727 -15.82 1 98.81 267 ILE A C 1
ATOM 2166 O O . ILE A 1 267 ? 3.17 0.092 -16.422 1 98.81 267 ILE A O 1
ATOM 2170 N N . TYR A 1 268 ? 1.006 0.675 -16.078 1 98.75 268 TYR A N 1
ATOM 2171 C CA . TYR A 1 268 ? 0.532 -0.115 -17.219 1 98.75 268 TYR A CA 1
ATOM 2172 C C . TYR A 1 268 ? 0.364 0.754 -18.453 1 98.75 268 TYR A C 1
ATOM 2174 O O . TYR A 1 268 ? 0.242 1.978 -18.344 1 98.75 268 TYR A O 1
ATOM 2182 N N . GLU A 1 269 ? 0.307 0.178 -19.609 1 98.5 269 GLU A N 1
ATOM 2183 C CA . GLU A 1 269 ? 0.238 0.874 -20.891 1 98.5 269 GLU A CA 1
ATOM 2184 C C . GLU A 1 269 ? -1.052 1.679 -21.016 1 98.5 269 GLU A C 1
ATOM 2186 O O . GLU A 1 269 ? -1.099 2.684 -21.719 1 98.5 269 GLU A O 1
ATOM 2191 N N . ASN A 1 270 ? -2.076 1.257 -20.312 1 97.94 270 ASN A N 1
ATOM 2192 C CA . ASN A 1 270 ? -3.352 1.962 -20.375 1 97.94 270 ASN A CA 1
ATOM 2193 C C . ASN A 1 270 ? -3.447 3.055 -19.328 1 97.94 270 ASN A C 1
ATOM 2195 O O . ASN A 1 270 ? -4.527 3.598 -19.078 1 97.94 270 ASN A O 1
ATOM 2199 N N . GLY A 1 271 ? -2.428 3.326 -18.609 1 97.31 271 GLY A N 1
ATOM 2200 C CA . GLY A 1 271 ? -2.373 4.469 -17.703 1 97.31 271 GLY A CA 1
ATOM 2201 C C . GLY A 1 271 ? -2.666 4.109 -16.266 1 97.31 271 GLY A C 1
ATOM 2202 O O . GLY A 1 271 ? -2.59 4.961 -15.375 1 97.31 271 GLY A O 1
ATOM 2203 N N . ILE A 1 272 ? -2.984 2.887 -15.953 1 98.31 272 ILE A N 1
ATOM 2204 C CA . ILE A 1 272 ? -3.25 2.451 -14.586 1 98.31 272 ILE A CA 1
ATOM 2205 C C . ILE A 1 272 ? -1.946 2.426 -13.797 1 98.31 272 ILE A C 1
ATOM 2207 O O . ILE A 1 272 ? -0.912 1.981 -14.297 1 98.31 272 ILE A O 1
ATOM 2211 N N . HIS A 1 273 ? -1.968 2.967 -12.562 1 98.62 273 HIS A N 1
ATOM 2212 C CA . HIS A 1 273 ? -0.851 2.904 -11.625 1 98.62 273 HIS A CA 1
ATOM 2213 C C . HIS A 1 273 ? -1.102 1.865 -10.539 1 98.62 273 HIS A C 1
ATOM 2215 O O . HIS A 1 273 ? -2.123 1.918 -9.844 1 98.62 273 HIS A O 1
ATOM 2221 N N . ALA A 1 274 ? -0.161 0.965 -10.422 1 98.69 274 ALA A N 1
ATOM 2222 C CA . ALA A 1 274 ? -0.321 -0.085 -9.422 1 98.69 274 ALA A CA 1
ATOM 2223 C C . ALA A 1 274 ? 0.851 -0.093 -8.438 1 98.69 274 ALA A C 1
ATOM 2225 O O . ALA A 1 274 ? 1.956 0.332 -8.781 1 98.69 274 ALA A O 1
ATOM 2226 N N . SER A 1 275 ? 0.566 -0.533 -7.219 1 98.56 275 SER A N 1
ATOM 2227 C CA . SER A 1 275 ? 1.606 -0.753 -6.223 1 98.56 275 SER A CA 1
ATOM 2228 C C . SER A 1 275 ? 1.435 -2.104 -5.531 1 98.56 275 SER A C 1
ATOM 2230 O O . SER A 1 275 ? 0.312 -2.592 -5.383 1 98.56 275 SER A O 1
ATOM 2232 N N . PHE A 1 276 ? 2.512 -2.705 -5.215 1 98.56 276 PHE A N 1
ATOM 2233 C CA . PHE A 1 276 ? 2.549 -3.969 -4.484 1 98.56 276 PHE A CA 1
ATOM 2234 C C . PHE A 1 276 ? 3.555 -3.906 -3.344 1 98.56 276 PHE A C 1
ATOM 2236 O O . PHE A 1 276 ? 4.672 -3.418 -3.52 1 98.56 276 PHE A O 1
ATOM 2243 N N . ASN A 1 277 ? 3.098 -4.316 -2.141 1 98.19 277 ASN A N 1
ATOM 2244 C CA . ASN A 1 277 ? 3.969 -4.348 -0.971 1 98.19 277 ASN A CA 1
ATOM 2245 C C . ASN A 1 277 ? 4.105 -5.762 -0.412 1 98.19 277 ASN A C 1
ATOM 2247 O O . ASN A 1 277 ? 3.105 -6.426 -0.144 1 98.19 277 ASN A O 1
ATOM 2251 N N . LEU A 1 278 ? 5.344 -6.188 -0.26 1 97.81 278 LEU A N 1
ATOM 2252 C CA . LEU A 1 278 ? 5.664 -7.5 0.292 1 97.81 278 LEU A CA 1
ATOM 2253 C C . LEU A 1 278 ? 6.395 -7.363 1.623 1 97.81 278 LEU A C 1
ATOM 2255 O O . LEU A 1 278 ? 7.344 -6.586 1.737 1 97.81 278 LEU A O 1
ATOM 2259 N N . CYS A 1 279 ? 5.941 -8.086 2.631 1 95.94 279 CYS A N 1
ATOM 2260 C CA . CYS A 1 279 ? 6.664 -8.281 3.883 1 95.94 279 CYS A CA 1
ATOM 2261 C C . CYS A 1 279 ? 6.617 -9.742 4.32 1 95.94 279 CYS A C 1
ATOM 2263 O O . CYS A 1 279 ? 5.539 -10.281 4.59 1 95.94 279 CYS A O 1
ATOM 2265 N N . MET A 1 280 ? 7.785 -10.359 4.426 1 94.06 280 MET A N 1
ATOM 2266 C CA . MET A 1 280 ? 7.828 -11.781 4.746 1 94.06 280 MET A CA 1
ATOM 2267 C C . MET A 1 280 ? 8.289 -12 6.184 1 94.06 280 MET A C 1
ATOM 2269 O O . MET A 1 280 ? 8.875 -13.039 6.496 1 94.06 280 MET A O 1
ATOM 2273 N N . PHE A 1 281 ? 8.195 -11.07 7.012 1 90.44 281 PHE A N 1
ATOM 2274 C CA . PHE A 1 281 ? 8.5 -11.234 8.43 1 90.44 281 PHE A CA 1
ATOM 2275 C C . PHE A 1 281 ? 7.371 -10.695 9.289 1 90.44 281 PHE A C 1
ATOM 2277 O O . PHE A 1 281 ? 7.609 -10.18 10.383 1 90.44 281 PHE A O 1
ATOM 2284 N N . SER A 1 282 ? 6.18 -10.688 8.742 1 87.5 282 SER A N 1
ATOM 2285 C CA . SER A 1 282 ? 4.969 -10.414 9.516 1 87.5 282 SER A CA 1
ATOM 2286 C C . SER A 1 282 ? 4.586 -11.617 10.375 1 87.5 282 SER A C 1
ATOM 2288 O O . SER A 1 282 ? 4.723 -12.766 9.945 1 87.5 282 SER A O 1
ATOM 2290 N N . PRO A 1 283 ? 4.055 -11.328 11.578 1 81.81 283 PRO A N 1
ATOM 2291 C CA . PRO A 1 283 ? 3.646 -12.453 12.43 1 81.81 283 PRO A CA 1
ATOM 2292 C C . PRO A 1 283 ? 2.32 -13.07 11.992 1 81.81 283 PRO A C 1
ATOM 2294 O O . PRO A 1 283 ? 1.879 -14.062 12.57 1 81.81 283 PRO A O 1
ATOM 2297 N N . LEU A 1 284 ? 1.676 -12.531 10.977 1 79.81 284 LEU A N 1
ATOM 2298 C CA . LEU A 1 284 ? 0.42 -13.055 10.453 1 79.81 284 LEU A CA 1
ATOM 2299 C C . LEU A 1 284 ? 0.427 -13.055 8.93 1 79.81 284 LEU A C 1
ATOM 2301 O O . LEU A 1 284 ? 1.324 -12.484 8.305 1 79.81 284 LEU A O 1
ATOM 2305 N N . PHE A 1 285 ? -0.55 -13.805 8.43 1 83.31 285 PHE A N 1
ATOM 2306 C CA . PHE A 1 285 ? -0.781 -13.742 6.992 1 83.31 285 PHE A CA 1
ATOM 2307 C C . PHE A 1 285 ? -1.856 -12.711 6.66 1 83.31 285 PHE A C 1
ATOM 2309 O O . PHE A 1 285 ? -2.936 -12.719 7.258 1 83.31 285 PHE A O 1
ATOM 2316 N N . HIS A 1 286 ? -1.47 -11.812 5.832 1 89.12 286 HIS A N 1
ATOM 2317 C CA . HIS A 1 286 ? -2.406 -10.797 5.367 1 89.12 286 HIS A CA 1
ATOM 2318 C C . HIS A 1 286 ? -2.186 -10.484 3.891 1 89.12 286 HIS A C 1
ATOM 2320 O O . HIS A 1 286 ? -1.054 -10.242 3.465 1 89.12 286 HIS A O 1
ATOM 2326 N N . GLU A 1 287 ? -3.199 -10.57 3.148 1 91.69 287 GLU A N 1
ATOM 2327 C CA . GLU A 1 287 ? -3.188 -10.047 1.785 1 91.69 287 GLU A CA 1
ATOM 2328 C C . GLU A 1 287 ? -4.414 -9.18 1.516 1 91.69 287 GLU A C 1
ATOM 2330 O O . GLU A 1 287 ? -5.5 -9.453 2.029 1 91.69 287 GLU A O 1
ATOM 2335 N N . ASP A 1 288 ? -4.23 -8.148 0.787 1 92.56 288 ASP A N 1
ATOM 2336 C CA . ASP A 1 288 ? -5.379 -7.305 0.456 1 92.56 288 ASP A CA 1
ATOM 2337 C C . ASP A 1 288 ? -5.238 -6.711 -0.944 1 92.56 288 ASP A C 1
ATOM 2339 O O . ASP A 1 288 ? -4.18 -6.82 -1.567 1 92.56 288 ASP A O 1
ATOM 2343 N N . LEU A 1 289 ? -6.375 -6.266 -1.437 1 95.06 289 LEU A N 1
ATOM 2344 C CA . LEU A 1 289 ? -6.539 -5.637 -2.744 1 95.06 289 LEU A CA 1
ATOM 2345 C C . LEU A 1 289 ? -7.406 -4.387 -2.643 1 95.06 289 LEU A C 1
ATOM 2347 O O . LEU A 1 289 ? -8.469 -4.414 -2.021 1 95.06 289 LEU A O 1
ATOM 2351 N N . THR A 1 290 ? -6.918 -3.293 -3.189 1 97 290 THR A N 1
ATOM 2352 C CA . THR A 1 290 ? -7.719 -2.086 -3.361 1 97 290 THR A CA 1
ATOM 2353 C C . THR A 1 290 ? -7.715 -1.639 -4.82 1 97 290 THR A C 1
ATOM 2355 O O . THR A 1 290 ? -6.652 -1.485 -5.426 1 97 290 THR A O 1
ATOM 2358 N N . LEU A 1 291 ? -8.859 -1.521 -5.355 1 96.31 291 LEU A N 1
ATOM 2359 C CA . LEU A 1 291 ? -9.055 -0.953 -6.684 1 96.31 291 LEU A CA 1
ATOM 2360 C C . LEU A 1 291 ? -9.867 0.339 -6.605 1 96.31 291 LEU A C 1
ATOM 2362 O O . LEU A 1 291 ? -10.93 0.375 -5.984 1 96.31 291 LEU A O 1
ATOM 2366 N N . CYS A 1 292 ? -9.336 1.365 -7.211 1 95.44 292 CYS A N 1
ATOM 2367 C CA . CYS A 1 292 ? -10.078 2.615 -7.309 1 95.44 292 CYS A CA 1
ATOM 2368 C C . CYS A 1 292 ? -10.359 2.977 -8.758 1 95.44 292 CYS A C 1
ATOM 2370 O O . CYS A 1 292 ? -9.438 3.045 -9.578 1 95.44 292 CYS A O 1
ATOM 2372 N N . GLY A 1 293 ? -11.586 3.168 -9.008 1 94.62 293 GLY A N 1
ATOM 2373 C CA . GLY A 1 293 ? -12.016 3.607 -10.32 1 94.62 293 GLY A CA 1
ATOM 2374 C C . GLY A 1 293 ? -12.82 4.898 -10.289 1 94.62 293 GLY A C 1
ATOM 2375 O O . GLY A 1 293 ? -12.977 5.504 -9.227 1 94.62 293 GL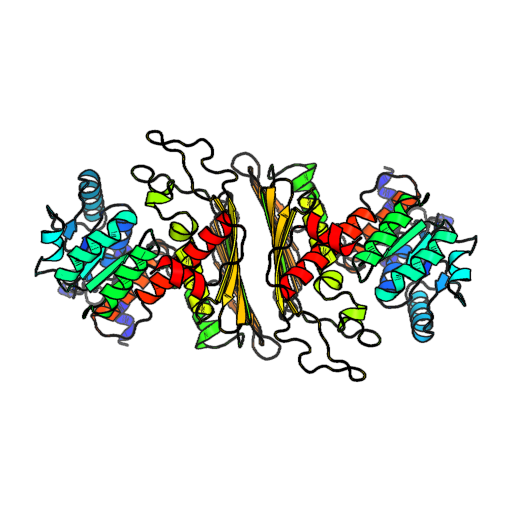Y A O 1
ATOM 2376 N N . ASP A 1 294 ? -13.242 5.352 -11.461 1 91.75 294 ASP A N 1
ATOM 2377 C CA . ASP A 1 294 ? -13.914 6.645 -11.57 1 91.75 294 ASP A CA 1
ATOM 2378 C C . ASP A 1 294 ? -15.328 6.578 -11 1 91.75 294 ASP A C 1
ATOM 2380 O O . ASP A 1 294 ? -15.969 7.609 -10.805 1 91.75 294 ASP A O 1
ATOM 2384 N N . ARG A 1 295 ? -15.781 5.348 -10.672 1 89.69 295 ARG A N 1
ATOM 2385 C CA . ARG A 1 295 ? -17.141 5.258 -10.141 1 89.69 295 ARG A CA 1
ATOM 2386 C C . ARG A 1 295 ? -17.156 4.574 -8.781 1 89.69 295 ARG A C 1
ATOM 2388 O O . ARG A 1 295 ? -18.219 4.227 -8.266 1 89.69 295 ARG A O 1
ATOM 2395 N N . GLY A 1 296 ? -15.961 4.344 -8.25 1 89.56 296 GLY A N 1
ATOM 2396 C CA . GLY A 1 296 ? -16 3.725 -6.934 1 89.56 296 GLY A CA 1
ATOM 2397 C C . GLY A 1 296 ? -14.68 3.094 -6.531 1 89.56 296 GLY A C 1
ATOM 2398 O O . GLY A 1 296 ? -13.641 3.365 -7.145 1 89.56 296 GLY A O 1
ATOM 2399 N N . ARG A 1 297 ? -14.781 2.361 -5.41 1 91.62 297 ARG A N 1
ATOM 2400 C CA . ARG A 1 297 ? -13.625 1.699 -4.805 1 91.62 297 ARG A CA 1
ATOM 2401 C C . ARG A 1 297 ? -13.977 0.281 -4.367 1 91.62 297 ARG A C 1
ATOM 2403 O O . ARG A 1 297 ? -15.07 0.038 -3.852 1 91.62 297 ARG A O 1
ATOM 2410 N N . LEU A 1 298 ? -13.117 -0.663 -4.688 1 92 298 LEU A N 1
ATOM 2411 C CA . LEU A 1 298 ? -13.219 -2.043 -4.227 1 92 298 LEU A CA 1
ATOM 2412 C C . LEU A 1 298 ? -12.07 -2.381 -3.277 1 92 298 LEU A C 1
ATOM 2414 O O . LEU A 1 298 ? -10.914 -2.078 -3.564 1 92 298 LEU A O 1
ATOM 2418 N N . TYR A 1 299 ? -12.453 -2.887 -2.064 1 92.69 299 TYR A N 1
ATOM 2419 C CA . TYR A 1 299 ? -11.461 -3.314 -1.079 1 92.69 299 TYR A CA 1
ATOM 2420 C C . TYR A 1 299 ? -11.758 -4.727 -0.589 1 92.69 299 TYR A C 1
ATOM 2422 O O . TYR A 1 299 ? -12.898 -5.051 -0.253 1 92.69 299 TYR A O 1
ATOM 2430 N N . GLY A 1 300 ? -10.75 -5.57 -0.657 1 89.25 300 GLY A N 1
ATOM 2431 C CA . GLY A 1 300 ? -10.859 -6.91 -0.107 1 89.25 300 GLY A CA 1
ATOM 2432 C C . GLY A 1 300 ? -9.586 -7.383 0.574 1 89.25 300 GLY A C 1
ATOM 2433 O O . GLY A 1 300 ? -8.484 -6.949 0.219 1 89.25 300 GLY A O 1
ATOM 2434 N N . TYR A 1 301 ? -9.828 -8.266 1.62 1 89 301 TYR A N 1
ATOM 2435 C CA . TYR A 1 301 ? -8.648 -8.828 2.262 1 89 301 TYR A CA 1
ATOM 2436 C C . TYR A 1 301 ? -8.883 -10.281 2.666 1 89 301 TYR A C 1
ATOM 2438 O O . TYR A 1 301 ? -10.031 -10.734 2.729 1 89 301 TYR A O 1
ATOM 2446 N N . GLU A 1 302 ? -7.844 -11.016 2.773 1 83.38 302 GLU A N 1
ATOM 2447 C CA . GLU A 1 302 ? -7.766 -12.328 3.41 1 83.38 302 GLU A CA 1
ATOM 2448 C C . GLU A 1 302 ? -6.754 -12.328 4.555 1 83.38 302 GLU A C 1
ATOM 2450 O O . GLU A 1 302 ? -5.656 -11.781 4.418 1 83.38 302 GLU A O 1
ATOM 2455 N N . ASN A 1 303 ? -7.246 -12.773 5.707 1 80.94 303 ASN A N 1
ATOM 2456 C CA . ASN A 1 303 ? -6.387 -12.828 6.887 1 80.94 303 ASN A CA 1
ATOM 2457 C C . ASN A 1 303 ? -6.371 -14.227 7.496 1 80.94 303 ASN A C 1
ATOM 2459 O O . ASN A 1 303 ? -7.375 -14.938 7.465 1 80.94 303 ASN A O 1
ATOM 2463 N N . GLU A 1 304 ? -5.293 -14.656 7.84 1 69.06 304 GLU A N 1
ATOM 2464 C CA . GLU A 1 304 ? -5.152 -15.805 8.727 1 69.06 304 GLU A CA 1
ATOM 2465 C C . GLU A 1 304 ? -4.332 -15.453 9.961 1 69.06 304 GLU A C 1
ATOM 2467 O O . GLU A 1 304 ? -3.119 -15.242 9.875 1 69.06 304 GLU A O 1
ATOM 2472 N N . ASP A 1 305 ? -5.234 -15.07 11.031 1 61.03 305 ASP A N 1
ATOM 2473 C CA . ASP A 1 305 ? -4.551 -14.719 12.273 1 61.03 305 ASP A CA 1
ATOM 2474 C C . ASP A 1 305 ? -4.555 -15.898 13.25 1 61.03 305 ASP A C 1
ATOM 2476 O O . ASP A 1 305 ? -5.477 -16.719 13.242 1 61.03 305 ASP A O 1
ATOM 2480 N N . PHE A 1 306 ? -3.564 -16.297 13.641 1 53.03 306 PHE A N 1
ATOM 2481 C CA . PHE A 1 306 ? -3.467 -17.375 14.625 1 53.03 306 PHE A CA 1
ATOM 2482 C C . PHE A 1 306 ? -3.92 -16.875 16 1 53.03 306 PHE A C 1
ATOM 2484 O O . PHE A 1 306 ? -3.492 -17.422 17.031 1 53.03 306 PHE A O 1
ATOM 2491 N N . LEU A 1 307 ? -4.652 -15.711 15.828 1 52.28 307 LEU A N 1
ATOM 2492 C CA . LEU A 1 307 ? -5.129 -15.164 17.094 1 52.28 307 LEU A CA 1
ATOM 2493 C C . LEU A 1 307 ? -6.543 -15.641 17.406 1 52.28 307 LEU A C 1
ATOM 2495 O O . LEU A 1 307 ? -7.297 -15.992 16.484 1 52.28 307 LEU A O 1
ATOM 2499 N N . PRO A 1 308 ? -6.805 -15.703 18.672 1 44.62 308 PRO A N 1
ATOM 2500 C CA . PRO A 1 308 ? -8.117 -16.203 19.078 1 44.62 308 PRO A CA 1
ATOM 2501 C C . PRO A 1 308 ? -9.258 -15.258 18.703 1 44.62 308 PRO A C 1
ATOM 2503 O O . PRO A 1 308 ? -10.43 -15.609 18.844 1 44.62 308 PRO A O 1
ATOM 2506 N N . TYR A 1 309 ? -8.906 -14.109 18.25 1 49.16 309 TYR A N 1
ATOM 2507 C CA . TYR A 1 309 ? -9.992 -13.188 17.953 1 49.16 309 TYR A CA 1
ATOM 2508 C C . TYR A 1 309 ? -10.578 -13.469 16.562 1 49.16 309 TYR A C 1
ATOM 2510 O O . TYR A 1 309 ? -9.844 -13.742 15.617 1 49.16 309 TYR A O 1
ATOM 2518 N N . HIS A 1 310 ? -11.844 -13.836 16.547 1 53.97 310 HIS A N 1
ATOM 2519 C CA . HIS A 1 310 ? -12.562 -14.266 15.352 1 53.97 310 HIS A CA 1
ATOM 2520 C C . HIS A 1 310 ? -12.805 -13.102 14.398 1 53.97 310 HIS A C 1
ATOM 2522 O O . HIS A 1 310 ? -13.789 -12.375 14.531 1 53.97 310 HIS A O 1
ATOM 2528 N N . LYS A 1 311 ? -11.852 -12.594 13.758 1 60.53 311 LYS A N 1
ATOM 2529 C CA . LYS A 1 311 ? -12.141 -11.742 12.609 1 60.53 311 LYS A CA 1
ATOM 2530 C C . LYS A 1 311 ? -12.367 -12.562 11.352 1 60.53 311 LYS A C 1
ATOM 2532 O O . LYS A 1 311 ? -11.82 -13.656 11.211 1 60.53 311 LYS A O 1
ATOM 2537 N N . PRO A 1 312 ? -13.32 -12.008 10.578 1 61.28 312 PRO A N 1
ATOM 2538 C CA . PRO A 1 312 ? -13.477 -12.742 9.32 1 61.28 312 PRO A CA 1
ATOM 2539 C C . PRO A 1 312 ? -12.164 -12.898 8.562 1 61.28 312 PRO A C 1
ATOM 2541 O O . PRO A 1 312 ? -11.352 -11.977 8.523 1 61.28 312 PRO A O 1
ATOM 2544 N N . SER A 1 313 ? -12.031 -14.062 8.086 1 71 313 SER A N 1
ATOM 2545 C CA . SER A 1 313 ? -10.797 -14.398 7.371 1 71 313 SER A CA 1
ATOM 2546 C C . SER A 1 313 ? -10.75 -13.727 6.004 1 71 313 SER A C 1
ATOM 2548 O O . SER A 1 313 ? -9.68 -13.562 5.422 1 71 313 SER A O 1
ATOM 2550 N N . THR A 1 314 ? -12.07 -13.414 5.562 1 68 314 THR A N 1
ATOM 2551 C CA . THR A 1 314 ? -12.148 -12.727 4.281 1 68 314 THR A CA 1
ATOM 2552 C C . THR A 1 314 ? -13.125 -11.547 4.355 1 68 314 THR A C 1
ATOM 2554 O O . THR A 1 314 ? -14.055 -11.562 5.16 1 68 314 THR A O 1
ATOM 2557 N N . HIS A 1 315 ? -12.805 -10.547 3.615 1 78.12 315 HIS A N 1
ATOM 2558 C CA . HIS A 1 315 ? -13.641 -9.352 3.541 1 78.12 315 HIS A CA 1
ATOM 2559 C C . HIS A 1 315 ? -13.57 -8.711 2.158 1 78.12 315 HIS A C 1
ATOM 2561 O O . HIS A 1 315 ? -12.5 -8.641 1.556 1 78.12 315 HIS A O 1
ATOM 2567 N N . LEU A 1 316 ? -14.789 -8.43 1.59 1 61.34 316 LEU A N 1
ATOM 2568 C CA . LEU A 1 316 ? -14.867 -7.688 0.336 1 61.34 316 LEU A CA 1
ATOM 2569 C C . LEU A 1 316 ? -15.891 -6.562 0.433 1 61.34 316 LEU A C 1
ATOM 2571 O O . LEU A 1 316 ? -17.047 -6.801 0.784 1 61.34 316 LEU A O 1
ATOM 2575 N N . GLU A 1 317 ? -15.391 -5.379 0.172 1 78.75 317 GLU A N 1
ATOM 2576 C CA . GLU A 1 317 ? -16.234 -4.188 0.178 1 78.75 317 GLU A CA 1
ATOM 2577 C C . GLU A 1 317 ? -16.188 -3.469 -1.167 1 78.75 317 GLU A C 1
ATOM 2579 O O . GLU A 1 317 ? -15.109 -3.254 -1.724 1 78.75 317 GLU A O 1
ATOM 2584 N N . VAL A 1 318 ? -17.344 -3.264 -1.69 1 66.75 318 VAL A N 1
ATOM 2585 C CA . VAL A 1 318 ? -17.5 -2.488 -2.918 1 66.75 318 VAL A CA 1
ATOM 2586 C C . VAL A 1 318 ? -18.312 -1.227 -2.637 1 66.75 318 VAL A C 1
ATOM 2588 O O . VAL A 1 318 ? -19.484 -1.308 -2.266 1 66.75 318 VAL A O 1
ATOM 2591 N N . LEU A 1 319 ? -17.656 -0.144 -2.689 1 78 319 LEU A N 1
ATOM 2592 C CA . LEU A 1 319 ? -18.312 1.14 -2.488 1 78 319 LEU A CA 1
ATOM 2593 C C . LEU A 1 319 ? -18.438 1.903 -3.803 1 78 319 LEU A C 1
ATOM 2595 O O . LEU A 1 319 ? -17.422 2.23 -4.43 1 78 319 LEU A O 1
ATOM 2599 N N . CYS A 1 320 ? -19.688 2.059 -4.156 1 70.38 320 CYS A N 1
ATOM 2600 C CA . CYS A 1 320 ? -19.984 2.75 -5.406 1 70.38 320 CYS A CA 1
ATOM 2601 C C . CYS A 1 320 ? -20.344 4.207 -5.148 1 70.38 320 CYS A C 1
ATOM 2603 O O . CYS A 1 320 ? -20.797 4.555 -4.059 1 70.38 320 CYS A O 1
ATOM 2605 N N . GLY A 1 321 ? -19.812 5.098 -5.965 1 59.75 321 GLY A N 1
ATOM 2606 C CA . GLY A 1 321 ? -20.219 6.48 -5.824 1 59.75 321 GLY A CA 1
ATOM 2607 C C . GLY A 1 321 ? -21.719 6.641 -5.672 1 59.75 321 GLY A C 1
ATOM 2608 O O . GLY A 1 321 ? -22.406 5.715 -5.227 1 59.75 321 GLY A O 1
ATOM 2609 N N . GLU A 1 322 ? -22.188 7.699 -5.906 1 53.25 322 GLU A N 1
ATOM 2610 C CA . GLU A 1 322 ? -23.578 8.086 -5.652 1 53.25 322 GLU A CA 1
ATOM 2611 C C . GLU A 1 322 ? -24.547 7.254 -6.496 1 53.25 322 GLU A C 1
ATOM 2613 O O . GLU A 1 322 ? -25.734 7.18 -6.191 1 53.25 322 GLU A O 1
ATOM 2618 N N . SER A 1 323 ? -23.984 6.434 -7.359 1 50.75 323 SER A N 1
ATOM 2619 C CA . SER A 1 323 ? -24.953 5.957 -8.344 1 50.75 323 SER A CA 1
ATOM 2620 C C . SER A 1 323 ? -25.234 4.473 -8.164 1 50.75 323 SER A C 1
ATOM 2622 O O . SER A 1 323 ? -26.047 3.895 -8.906 1 50.75 323 SER A O 1
ATOM 2624 N N . ALA A 1 324 ? -24.547 3.863 -7.18 1 59.94 324 ALA A N 1
ATOM 2625 C CA . ALA A 1 324 ? -24.797 2.432 -7.062 1 59.94 324 ALA A CA 1
ATOM 2626 C C . ALA A 1 324 ? -24.656 1.965 -5.617 1 59.94 324 ALA A C 1
ATOM 2628 O O . ALA A 1 324 ? -23.969 2.602 -4.82 1 59.94 324 ALA A O 1
ATOM 2629 N N . PRO A 1 325 ? -25.438 0.973 -5.23 1 60.31 325 PRO A N 1
ATOM 2630 C CA . PRO A 1 325 ? -25.359 0.49 -3.848 1 60.31 325 PRO A CA 1
ATOM 2631 C C . PRO A 1 325 ? -23.984 -0.053 -3.482 1 60.31 325 PRO A C 1
ATOM 2633 O O . PRO A 1 325 ? -23.281 -0.592 -4.344 1 60.31 325 PRO A O 1
ATOM 2636 N N . ALA A 1 326 ? -23.672 0.295 -2.24 1 68 326 ALA A N 1
ATOM 2637 C CA . ALA A 1 326 ? -22.469 -0.314 -1.656 1 68 326 ALA A CA 1
ATOM 2638 C C . ALA A 1 326 ? -22.75 -1.742 -1.198 1 68 326 ALA A C 1
ATOM 2640 O O . ALA A 1 326 ? -23.891 -2.08 -0.864 1 68 326 ALA A O 1
ATOM 2641 N N . LYS A 1 327 ? -21.734 -2.643 -1.388 1 67.81 327 LYS A N 1
ATOM 2642 C CA . LYS A 1 327 ? -21.859 -4.047 -1.007 1 67.81 327 LYS A CA 1
ATOM 2643 C C . LYS A 1 327 ? -20.703 -4.473 -0.108 1 67.81 327 LYS A C 1
ATOM 2645 O O . LYS A 1 327 ? -19.547 -4.082 -0.333 1 67.81 327 LYS A O 1
ATOM 2650 N N . ILE A 1 328 ? -21.062 -5.055 1.015 1 69.62 328 ILE A N 1
ATOM 2651 C CA . ILE A 1 328 ? -20.078 -5.719 1.862 1 69.62 328 ILE A CA 1
ATOM 2652 C C . ILE A 1 328 ? -20.375 -7.211 1.939 1 69.62 328 ILE A C 1
ATOM 2654 O O . ILE A 1 328 ? -21.516 -7.605 2.193 1 69.62 328 ILE A O 1
ATOM 2658 N N . THR A 1 329 ? -19.328 -8.031 1.568 1 67.38 329 THR A N 1
ATOM 2659 C CA . THR A 1 329 ? -19.484 -9.484 1.612 1 67.38 329 THR A CA 1
ATOM 2660 C C . THR A 1 329 ? -18.234 -10.156 2.135 1 67.38 329 THR A C 1
ATOM 2662 O O . THR A 1 329 ? -17.188 -9.508 2.289 1 67.38 329 THR A O 1
ATOM 2665 N N . ASN A 1 330 ? -18.406 -11.359 2.604 1 69.69 330 ASN A N 1
ATOM 2666 C CA . ASN A 1 330 ? -17.297 -12.234 2.98 1 69.69 330 ASN A CA 1
ATOM 2667 C C . ASN A 1 330 ? -17.203 -13.445 2.061 1 69.69 330 ASN A C 1
ATOM 2669 O O . ASN A 1 330 ? -17.688 -14.531 2.408 1 69.69 330 ASN A O 1
ATOM 2673 N N . PRO A 1 331 ? -16.578 -13.266 0.979 1 63.47 331 PRO A N 1
ATOM 2674 C CA . PRO A 1 331 ? -16.547 -14.367 0.014 1 63.47 331 PRO A CA 1
ATOM 2675 C C . PRO A 1 331 ? -15.859 -15.609 0.57 1 63.47 331 PRO A C 1
ATOM 2677 O O . PRO A 1 331 ? -14.805 -15.516 1.199 1 63.47 331 PRO A O 1
ATOM 2680 N N . CYS A 1 332 ? -16.453 -16.734 0.413 1 63.94 332 CYS A N 1
ATOM 2681 C CA . CYS A 1 332 ? -15.883 -18 0.866 1 63.94 332 CYS A CA 1
ATOM 2682 C C . CYS A 1 332 ? -16.422 -19.172 0.048 1 63.94 332 CYS A C 1
ATOM 2684 O O . CYS A 1 332 ? -17.438 -19.031 -0.644 1 63.94 332 CYS A O 1
ATOM 2686 N N . TYR A 1 333 ? -15.617 -20.188 0.021 1 62.06 333 TYR A N 1
ATOM 2687 C CA . TYR A 1 333 ? -16.078 -21.453 -0.545 1 62.06 333 TYR A CA 1
ATOM 2688 C C . TYR A 1 333 ? -16.547 -22.406 0.552 1 62.06 333 TYR A C 1
ATOM 2690 O O . TYR A 1 333 ? -16.266 -22.172 1.733 1 62.06 333 TYR A O 1
ATOM 2698 N N . PRO A 1 334 ? -17.297 -23.391 0.155 1 53.34 334 PRO A N 1
ATOM 2699 C CA . PRO A 1 334 ? -17.547 -24.438 1.148 1 53.34 334 PRO A CA 1
ATOM 2700 C C . PRO A 1 334 ? -16.266 -25 1.761 1 53.34 334 PRO A C 1
ATOM 2702 O O . PRO A 1 334 ? -15.242 -25.078 1.081 1 53.34 334 PRO A O 1
ATOM 2705 N N . GLU A 1 335 ? -16.328 -25.359 2.936 1 57.12 335 GLU A N 1
ATOM 2706 C CA . GLU A 1 335 ? -15.172 -25.719 3.75 1 57.12 335 GLU A CA 1
ATOM 2707 C C . GLU A 1 335 ? -14.312 -26.766 3.049 1 57.12 335 GLU A C 1
ATOM 2709 O O . GLU A 1 335 ? -13.078 -26.672 3.051 1 57.12 335 GLU A O 1
ATOM 2714 N N . THR A 1 336 ? -14.945 -27.766 2.48 1 55.06 336 THR A N 1
ATOM 2715 C CA . THR A 1 336 ? -14.219 -28.844 1.816 1 55.06 336 THR A CA 1
ATOM 2716 C C . THR A 1 336 ? -13.406 -28.312 0.647 1 55.06 336 THR A C 1
ATOM 2718 O O . THR A 1 336 ? -12.281 -28.75 0.41 1 55.06 336 THR A O 1
ATOM 2721 N N . ILE A 1 337 ? -13.93 -27.359 0.036 1 58.72 337 ILE A N 1
ATOM 2722 C CA . ILE A 1 337 ? -13.258 -26.734 -1.105 1 58.72 337 ILE A CA 1
ATOM 2723 C C . ILE A 1 337 ? -12.203 -25.75 -0.613 1 58.72 337 ILE A C 1
ATOM 2725 O O . ILE A 1 337 ? -11.078 -25.734 -1.119 1 58.72 337 ILE A O 1
ATOM 2729 N N . GLN A 1 338 ? -12.602 -25.031 0.337 1 58.5 338 GLN A N 1
ATOM 2730 C CA . GLN A 1 338 ? -11.703 -24.016 0.895 1 58.5 338 GLN A CA 1
ATOM 2731 C C . GLN A 1 338 ? -10.43 -24.656 1.438 1 58.5 338 GLN A C 1
ATOM 2733 O O . GLN A 1 338 ? -9.344 -24.094 1.31 1 58.5 338 GLN A O 1
ATOM 2738 N N . ASN A 1 339 ? -10.57 -25.859 1.886 1 62.5 339 ASN A N 1
ATOM 2739 C CA . ASN A 1 339 ? -9.445 -26.547 2.525 1 62.5 339 ASN A CA 1
ATOM 2740 C C . ASN A 1 339 ? -8.641 -27.359 1.517 1 62.5 339 ASN A C 1
ATOM 2742 O O . ASN A 1 339 ? -7.641 -27.984 1.876 1 62.5 339 ASN A O 1
ATOM 2746 N N . SER A 1 340 ? -9.094 -27.297 0.344 1 60.78 340 SER A N 1
ATOM 2747 C CA . SER A 1 340 ? -8.43 -28.094 -0.683 1 60.78 340 SER A CA 1
ATOM 2748 C C . SER A 1 340 ? -7.133 -27.438 -1.138 1 60.78 340 SER A C 1
ATOM 2750 O O . SER A 1 340 ? -6.43 -27.969 -1.999 1 60.78 340 SER A O 1
ATOM 2752 N N . GLY A 1 341 ? -6.895 -26.312 -0.509 1 65 341 GLY A N 1
ATOM 2753 C CA . GLY A 1 341 ? -5.668 -25.625 -0.868 1 65 341 GLY A CA 1
ATOM 2754 C C . GLY A 1 341 ? -5.891 -24.188 -1.288 1 65 341 GLY A C 1
ATOM 2755 O O . GLY A 1 341 ? -6.773 -23.906 -2.102 1 65 341 GLY A O 1
ATOM 2756 N N . HIS A 1 342 ? -5.145 -23.375 -0.765 1 73.94 342 HIS A N 1
ATOM 2757 C CA . HIS A 1 342 ? -5.145 -21.969 -1.116 1 73.94 342 HIS A CA 1
ATOM 2758 C C . HIS A 1 342 ? -6.555 -21.391 -1.09 1 73.94 342 HIS A C 1
ATOM 2760 O O . HIS A 1 342 ? -6.98 -20.734 -2.043 1 73.94 342 HIS A O 1
ATOM 2766 N N . ASN A 1 343 ? -7.273 -21.734 -0.168 1 69.62 343 ASN A N 1
ATOM 2767 C CA . ASN A 1 343 ? -8.625 -21.234 0.059 1 69.62 343 ASN A CA 1
ATOM 2768 C C . ASN A 1 343 ? -9.555 -21.609 -1.093 1 69.62 343 ASN A C 1
ATOM 2770 O O . ASN A 1 343 ? -10.336 -20.766 -1.56 1 69.62 343 ASN A O 1
ATOM 2774 N N . GLY A 1 344 ? -9.359 -22.828 -1.65 1 72.56 344 GLY A N 1
ATOM 2775 C CA . GLY A 1 344 ? -10.219 -23.328 -2.707 1 72.56 344 GLY A CA 1
ATOM 2776 C C . GLY A 1 344 ? -9.688 -23.047 -4.098 1 72.56 344 GLY A C 1
ATOM 2777 O O . GLY A 1 344 ? -10.219 -23.562 -5.09 1 72.56 344 GLY A O 1
ATOM 2778 N N . GLY A 1 345 ? -8.648 -22.375 -4.219 1 85.19 345 GLY A N 1
ATOM 2779 C CA . GLY A 1 345 ? -8.094 -21.984 -5.504 1 85.19 345 GLY A CA 1
ATOM 2780 C C . GLY A 1 345 ? -7.621 -23.172 -6.332 1 85.19 345 GLY A C 1
ATOM 2781 O O . GLY A 1 345 ? -7.828 -23.203 -7.547 1 85.19 345 GLY A O 1
ATOM 2782 N N . THR A 1 346 ? -7.098 -24.156 -5.688 1 87.75 346 THR A N 1
ATOM 2783 C CA . THR A 1 346 ? -6.559 -25.312 -6.395 1 87.75 346 THR A CA 1
ATOM 2784 C C . THR A 1 346 ? -7.684 -26.141 -7.016 1 87.75 346 THR A C 1
ATOM 2786 O O . THR A 1 346 ? -7.555 -26.625 -8.141 1 87.75 346 THR A O 1
ATOM 2789 N N . TYR A 1 347 ? -8.75 -26.234 -6.301 1 87.75 347 TYR A N 1
ATOM 2790 C CA . TYR A 1 347 ? -9.891 -26.984 -6.82 1 87.75 347 TYR A CA 1
ATOM 2791 C C . TYR A 1 347 ? -10.414 -26.344 -8.109 1 87.75 347 TYR A C 1
ATOM 2793 O O . TYR A 1 347 ? -10.57 -27.031 -9.117 1 87.75 347 TYR A O 1
ATOM 2801 N N . TYR A 1 348 ? -10.586 -25.109 -8.062 1 90.62 348 TYR A N 1
ATOM 2802 C CA . TYR A 1 348 ? -11.172 -24.438 -9.219 1 90.62 348 TYR A CA 1
ATOM 2803 C C . TYR A 1 348 ? -10.164 -24.312 -10.352 1 90.62 348 TYR A C 1
ATOM 2805 O O . TYR A 1 348 ? -10.539 -24.219 -11.523 1 90.62 348 TYR A O 1
ATOM 2813 N N . GLU A 1 349 ? -8.906 -24.281 -10 1 94.31 349 GLU A N 1
ATOM 2814 C CA . GLU A 1 349 ? -7.871 -24.391 -11.023 1 94.31 349 GLU A CA 1
ATOM 2815 C C . GLU A 1 349 ? -7.98 -25.719 -11.773 1 94.31 349 GLU A C 1
ATOM 2817 O O . GLU A 1 349 ? -7.879 -25.734 -13.008 1 94.31 349 GLU A O 1
ATOM 2822 N N . HIS A 1 350 ? -8.211 -26.781 -11.047 1 93.44 350 HIS A N 1
ATOM 2823 C CA . HIS A 1 350 ? -8.391 -28.094 -11.656 1 93.44 350 HIS A CA 1
ATOM 2824 C C . HIS A 1 350 ? -9.664 -28.156 -12.492 1 93.44 350 HIS A C 1
ATOM 2826 O O . HIS A 1 350 ? -9.672 -28.719 -13.578 1 93.44 350 HIS A O 1
ATOM 2832 N N . ARG A 1 351 ? -10.68 -27.547 -11.945 1 92.31 351 ARG A N 1
ATOM 2833 C CA . ARG A 1 351 ? -11.93 -27.469 -12.695 1 92.31 351 ARG A CA 1
ATOM 2834 C C . ARG A 1 351 ? -11.734 -26.766 -14.031 1 92.31 351 ARG A C 1
ATOM 2836 O O . ARG A 1 351 ? -12.234 -27.219 -15.055 1 92.31 351 ARG A O 1
ATOM 2843 N N . ALA A 1 352 ? -11.031 -25.734 -14 1 95.31 352 ALA A N 1
ATOM 2844 C CA . ALA A 1 352 ? -10.758 -24.984 -15.219 1 95.31 352 ALA A CA 1
ATOM 2845 C C . ALA A 1 352 ? -9.969 -25.828 -16.219 1 95.31 352 ALA A C 1
ATOM 2847 O O . ALA A 1 352 ? -10.195 -25.734 -17.422 1 95.31 352 ALA A O 1
ATOM 2848 N N . PHE A 1 353 ? -9.062 -26.562 -15.711 1 97.25 353 PHE A N 1
ATOM 2849 C CA . PHE A 1 353 ? -8.258 -27.438 -16.547 1 97.25 353 PHE A CA 1
ATOM 2850 C C . PHE A 1 353 ? -9.125 -28.484 -17.219 1 97.25 353 PHE A C 1
ATOM 2852 O O . PHE A 1 353 ? -9.039 -28.688 -18.438 1 97.25 353 PHE A O 1
ATOM 2859 N N . VAL A 1 354 ? -9.953 -29.125 -16.484 1 96.69 354 VAL A N 1
ATOM 2860 C CA . VAL A 1 354 ? -10.844 -30.156 -16.984 1 96.69 354 VAL A CA 1
ATOM 2861 C C . VAL A 1 354 ? -11.844 -29.547 -17.969 1 96.69 354 VAL A C 1
ATOM 2863 O O . VAL A 1 354 ? -12.141 -30.141 -19.016 1 96.69 354 VAL A O 1
ATOM 2866 N N . ASP A 1 355 ? -12.336 -28.375 -17.625 1 96.44 355 ASP A N 1
ATOM 2867 C CA . ASP A 1 355 ? -13.234 -27.672 -18.531 1 96.44 355 ASP A CA 1
ATOM 2868 C C . ASP A 1 355 ? -12.555 -27.406 -19.875 1 96.44 355 ASP A C 1
ATOM 2870 O O . ASP A 1 355 ? -13.172 -27.594 -20.922 1 96.44 355 ASP A O 1
ATOM 2874 N N . ALA A 1 356 ? -11.367 -27.016 -19.812 1 97 356 ALA A N 1
ATOM 2875 C CA . ALA A 1 356 ? -10.617 -26.734 -21.047 1 97 356 ALA A CA 1
ATOM 2876 C C . ALA A 1 356 ? -10.461 -28 -21.875 1 97 356 ALA A C 1
ATOM 2878 O O . ALA A 1 356 ? -10.625 -27.969 -23.109 1 97 356 ALA A O 1
ATOM 2879 N N . ILE A 1 357 ? -10.141 -29.078 -21.25 1 97.25 357 ILE A N 1
ATOM 2880 C CA . ILE A 1 357 ? -9.969 -30.359 -21.938 1 97.25 357 ILE A CA 1
ATOM 2881 C C . ILE A 1 357 ? -11.281 -30.781 -22.594 1 97.25 357 ILE A C 1
ATOM 2883 O O . ILE A 1 357 ? -11.281 -31.297 -23.703 1 97.25 357 ILE A O 1
ATOM 2887 N N . ALA A 1 358 ? -12.359 -30.469 -21.938 1 96 358 ALA A N 1
ATOM 2888 C CA . ALA A 1 358 ? -13.695 -30.828 -22.406 1 96 358 ALA A CA 1
ATOM 2889 C C . ALA A 1 358 ? -14.156 -29.875 -23.516 1 96 358 ALA A C 1
ATOM 2891 O O . ALA A 1 358 ? -15.234 -30.062 -24.094 1 96 358 ALA A O 1
ATOM 2892 N N . GLY A 1 359 ? -13.422 -28.844 -23.781 1 94.75 359 GLY A N 1
ATOM 2893 C CA . GLY A 1 359 ? -13.773 -27.891 -24.828 1 94.75 359 GLY A CA 1
ATOM 2894 C C . GLY A 1 359 ? -14.711 -26.797 -24.375 1 94.75 359 GLY A C 1
ATOM 2895 O O . GLY A 1 359 ? -15.297 -26.094 -25.188 1 94.75 359 GLY A O 1
ATOM 2896 N N . GLU A 1 360 ? -14.812 -26.641 -23.125 1 93.81 360 GLU A N 1
ATOM 2897 C CA . GLU A 1 360 ? -15.656 -25.594 -22.578 1 93.81 360 GLU A CA 1
ATOM 2898 C C . GLU A 1 360 ? -14.898 -24.281 -22.453 1 93.81 360 GLU A C 1
ATOM 2900 O O . GLU A 1 360 ? -13.664 -24.266 -22.469 1 93.81 360 GLU A O 1
ATOM 2905 N N . LYS A 1 361 ? -15.68 -23.234 -22.422 1 90.44 361 LYS A N 1
ATOM 2906 C CA . LYS A 1 361 ? -15.07 -21.938 -22.172 1 90.44 361 LYS A CA 1
ATOM 2907 C C . LYS A 1 361 ? -14.438 -21.891 -20.781 1 90.44 361 LYS A C 1
ATOM 2909 O O . LYS A 1 361 ? -15.016 -22.391 -19.812 1 90.44 361 LYS A O 1
ATOM 2914 N N . THR A 1 362 ? -13.164 -21.391 -20.766 1 90.94 362 THR A N 1
ATOM 2915 C CA . THR A 1 362 ? -12.469 -21.344 -19.484 1 90.94 362 THR A CA 1
ATOM 2916 C C . THR A 1 362 ? -11.617 -20.078 -19.375 1 90.94 362 THR A C 1
ATOM 2918 O O . THR A 1 362 ? -11.234 -19.5 -20.391 1 90.94 362 THR A O 1
ATOM 2921 N N . LYS A 1 363 ? -11.445 -19.656 -18.125 1 89.12 363 LYS A N 1
ATOM 2922 C CA . LYS A 1 363 ? -10.555 -18.531 -17.828 1 89.12 363 LYS A CA 1
ATOM 2923 C C . LYS A 1 363 ? -9.234 -19.016 -17.234 1 89.12 363 LYS A C 1
ATOM 2925 O O . LYS A 1 363 ? -8.594 -18.297 -16.469 1 89.12 363 LYS A O 1
ATOM 2930 N N . ALA A 1 364 ? -8.898 -20.266 -17.609 1 93.44 364 ALA A N 1
ATOM 2931 C CA . ALA A 1 364 ? -7.652 -20.844 -17.125 1 93.44 364 ALA A CA 1
ATOM 2932 C C . ALA A 1 364 ? -6.453 -20 -17.531 1 93.44 364 ALA A C 1
ATOM 2934 O O . ALA A 1 364 ? -6.426 -19.438 -18.625 1 93.44 364 ALA A O 1
ATOM 2935 N N . ALA A 1 365 ? -5.461 -19.953 -16.656 1 97.06 365 ALA A N 1
ATOM 2936 C CA . ALA A 1 365 ? -4.273 -19.141 -16.922 1 97.06 365 ALA A CA 1
ATOM 2937 C C . ALA A 1 365 ? -3.494 -19.703 -18.109 1 97.06 365 ALA A C 1
ATOM 2939 O O . ALA A 1 365 ? -3.184 -20.891 -18.156 1 97.06 365 ALA A O 1
ATOM 2940 N N . THR A 1 366 ? -3.184 -18.844 -19 1 97.5 366 THR A N 1
ATOM 2941 C CA . THR A 1 366 ? -2.441 -19.234 -20.203 1 97.5 366 THR A CA 1
ATOM 2942 C C . THR A 1 366 ? -0.94 -19.078 -19.969 1 97.5 366 THR A C 1
ATOM 2944 O O . THR A 1 366 ? -0.51 -18.391 -19.047 1 97.5 366 THR A O 1
ATOM 2947 N N . PRO A 1 367 ? -0.158 -19.781 -20.812 1 98.06 367 PRO A N 1
ATOM 2948 C CA . PRO A 1 367 ? 1.292 -19.594 -20.734 1 98.06 367 PRO A CA 1
ATOM 2949 C C . PRO A 1 367 ? 1.714 -18.156 -20.953 1 98.06 367 PRO A C 1
ATOM 2951 O O . PRO A 1 367 ? 2.67 -17.688 -20.328 1 98.06 367 PRO A O 1
ATOM 2954 N N . ALA A 1 368 ? 1.008 -17.391 -21.766 1 97.94 368 ALA A N 1
ATOM 2955 C CA . ALA A 1 368 ? 1.304 -15.969 -21.969 1 97.94 368 ALA A CA 1
ATOM 2956 C C . ALA A 1 368 ? 1.104 -15.18 -20.672 1 97.94 368 ALA A C 1
ATOM 2958 O O . ALA A 1 368 ? 1.922 -14.328 -20.328 1 97.94 368 ALA A O 1
ATOM 2959 N N . GLU A 1 369 ? 0.048 -15.477 -20.016 1 98.06 369 GLU A N 1
ATOM 2960 C CA . GLU A 1 369 ? -0.209 -14.812 -18.734 1 98.06 369 GLU A CA 1
ATOM 2961 C C . GLU A 1 369 ? 0.833 -15.203 -17.688 1 98.06 369 GLU A C 1
ATOM 2963 O O . GLU A 1 369 ? 1.269 -14.367 -16.906 1 98.06 369 GLU A O 1
ATOM 2968 N N . GLY A 1 370 ? 1.219 -16.5 -17.703 1 98.38 370 GLY A N 1
ATOM 2969 C CA . GLY A 1 370 ? 2.314 -16.922 -16.844 1 98.38 370 GLY A CA 1
ATOM 2970 C C . GLY A 1 370 ? 3.611 -16.188 -17.125 1 98.38 370 GLY A C 1
ATOM 2971 O O . GLY A 1 370 ? 4.316 -15.773 -16.203 1 98.38 370 GLY A O 1
ATOM 2972 N N . PHE A 1 371 ? 3.893 -15.961 -18.391 1 98.38 371 PHE A N 1
ATOM 2973 C CA . PHE A 1 371 ? 5.094 -15.25 -18.812 1 98.38 371 PHE A CA 1
ATOM 2974 C C . PHE A 1 371 ? 5.086 -13.82 -18.281 1 98.38 371 PHE A C 1
ATOM 2976 O O . PHE A 1 371 ? 6.074 -13.367 -17.703 1 98.38 371 PHE A O 1
ATOM 2983 N N . TRP A 1 372 ? 3.99 -13.125 -18.391 1 98.62 372 TRP A N 1
ATOM 2984 C CA . TRP A 1 372 ? 3.932 -11.719 -18.016 1 98.62 372 TRP A CA 1
ATOM 2985 C C . TRP A 1 372 ? 4.016 -11.547 -16.516 1 98.62 372 TRP A C 1
ATOM 2987 O O . TRP A 1 372 ? 4.535 -10.539 -16.016 1 98.62 372 TRP A O 1
ATOM 2997 N N . SER A 1 373 ? 3.496 -12.492 -15.758 1 98.44 373 SER A N 1
ATOM 2998 C CA . SER A 1 373 ? 3.662 -12.43 -14.305 1 98.44 373 SER A CA 1
ATOM 2999 C C . SER A 1 373 ? 5.133 -12.508 -13.914 1 98.44 373 SER A C 1
ATOM 3001 O O . SER A 1 373 ? 5.586 -11.766 -13.039 1 98.44 373 SER A O 1
ATOM 3003 N N . ILE A 1 374 ? 5.891 -13.352 -14.609 1 98.31 374 ILE A N 1
ATOM 3004 C CA . ILE A 1 374 ? 7.32 -13.5 -14.359 1 98.31 374 ILE A CA 1
ATOM 3005 C C . ILE A 1 374 ? 8.062 -12.273 -14.891 1 98.31 374 ILE A C 1
ATOM 3007 O O . ILE A 1 374 ? 9.039 -11.828 -14.289 1 98.31 374 ILE A O 1
ATOM 3011 N N . ALA A 1 375 ? 7.586 -11.734 -16.016 1 98.69 375 ALA A N 1
ATOM 3012 C CA . ALA A 1 375 ? 8.219 -10.555 -16.594 1 98.69 375 ALA A CA 1
ATOM 3013 C C . ALA A 1 375 ? 8.203 -9.383 -15.617 1 98.69 375 ALA A C 1
ATOM 3015 O O . ALA A 1 375 ? 9.211 -8.703 -15.438 1 98.69 375 ALA A O 1
ATOM 3016 N N . VAL A 1 376 ? 7.102 -9.156 -14.969 1 98.81 376 VAL A N 1
ATOM 3017 C CA . VAL A 1 376 ? 6.992 -8.078 -13.984 1 98.81 376 VAL A CA 1
ATOM 3018 C C . VAL A 1 376 ? 7.918 -8.367 -12.805 1 98.81 376 VAL A C 1
ATOM 3020 O O . VAL A 1 376 ? 8.648 -7.477 -12.352 1 98.81 376 VAL A O 1
ATOM 3023 N N . ALA A 1 377 ? 7.895 -9.602 -12.375 1 98.62 377 ALA A N 1
ATOM 3024 C CA . ALA A 1 377 ? 8.75 -9.992 -11.25 1 98.62 377 ALA A CA 1
ATOM 3025 C C . ALA A 1 377 ? 10.219 -9.781 -11.578 1 98.62 377 ALA A C 1
ATOM 3027 O O . ALA A 1 377 ? 10.977 -9.242 -10.766 1 98.62 377 ALA A O 1
ATOM 3028 N N . SER A 1 378 ? 10.57 -10.211 -12.75 1 98.5 378 SER A N 1
ATOM 3029 C CA . SER A 1 378 ? 11.961 -10.086 -13.188 1 98.5 378 SER A CA 1
ATOM 3030 C C . SER A 1 378 ? 12.359 -8.617 -13.328 1 98.5 378 SER A C 1
ATOM 3032 O O . SER A 1 378 ? 13.477 -8.234 -12.977 1 98.5 378 SER A O 1
ATOM 3034 N N . ALA A 1 379 ? 11.469 -7.832 -13.836 1 98.75 379 ALA A N 1
ATOM 3035 C CA . ALA A 1 379 ? 11.727 -6.398 -13.945 1 98.75 379 ALA A CA 1
ATOM 3036 C C . ALA A 1 379 ? 11.883 -5.762 -12.57 1 98.75 379 ALA A C 1
ATOM 3038 O O . ALA A 1 379 ? 12.727 -4.883 -12.375 1 98.75 379 ALA A O 1
ATOM 3039 N N . ALA A 1 380 ? 11.086 -6.148 -11.664 1 98.75 380 ALA A N 1
ATOM 3040 C CA . ALA A 1 380 ? 11.188 -5.652 -10.297 1 98.75 380 ALA A CA 1
ATOM 3041 C C . ALA A 1 380 ? 12.531 -6.012 -9.68 1 98.75 380 ALA A C 1
ATOM 3043 O O . ALA A 1 380 ? 13.172 -5.176 -9.039 1 98.75 380 ALA A O 1
ATOM 3044 N N . ASP A 1 381 ? 12.961 -7.285 -9.891 1 97.94 381 ASP A N 1
ATOM 3045 C CA . ASP A 1 381 ? 14.273 -7.715 -9.398 1 97.94 381 ASP A CA 1
ATOM 3046 C C . ASP A 1 381 ? 15.391 -6.863 -10 1 97.94 381 ASP A C 1
ATOM 3048 O O . ASP A 1 381 ? 16.297 -6.438 -9.297 1 97.94 381 ASP A O 1
ATOM 3052 N N . GLU A 1 382 ? 15.273 -6.66 -11.266 1 97.88 382 GLU A N 1
ATOM 3053 C CA . GLU A 1 382 ? 16.25 -5.809 -11.945 1 97.88 382 GLU A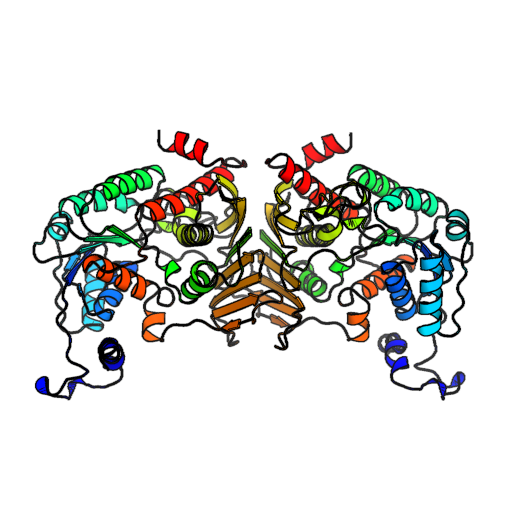 CA 1
ATOM 3054 C C . GLU A 1 382 ? 16.266 -4.402 -11.352 1 97.88 382 GLU A C 1
ATOM 3056 O O . GLU A 1 382 ? 17.328 -3.807 -11.172 1 97.88 382 GLU A O 1
ATOM 3061 N N . SER A 1 383 ? 15.125 -3.852 -11.133 1 98.69 383 SER A N 1
ATOM 3062 C CA . SER A 1 383 ? 14.992 -2.516 -10.555 1 98.69 383 SER A CA 1
ATOM 3063 C C . SER A 1 383 ? 15.641 -2.441 -9.18 1 98.69 383 SER A C 1
ATOM 3065 O O . SER A 1 383 ? 16.359 -1.479 -8.875 1 98.69 383 SER A O 1
ATOM 3067 N N . ILE A 1 384 ? 15.445 -3.406 -8.352 1 98.12 384 ILE A N 1
ATOM 3068 C CA . ILE A 1 384 ? 16.016 -3.459 -7.008 1 98.12 384 ILE A CA 1
ATOM 3069 C C . ILE A 1 384 ? 17.531 -3.471 -7.098 1 98.12 384 ILE A C 1
ATOM 3071 O O . ILE A 1 384 ? 18.219 -2.783 -6.332 1 98.12 384 ILE A O 1
ATOM 3075 N N . GLN A 1 385 ? 18.078 -4.215 -7.988 1 96.81 385 GLN A N 1
ATOM 3076 C CA . GLN A 1 385 ? 19.516 -4.359 -8.125 1 96.81 385 GLN A CA 1
ATOM 3077 C C . GLN A 1 385 ? 20.141 -3.088 -8.695 1 96.81 385 GLN A C 1
ATOM 3079 O O . GLN A 1 385 ? 21.188 -2.645 -8.227 1 96.81 385 GLN A O 1
ATOM 3084 N N . SER A 1 386 ? 19.438 -2.457 -9.664 1 97.12 386 SER A N 1
ATOM 3085 C CA . SER A 1 386 ? 20.031 -1.324 -10.375 1 97.12 386 SER A CA 1
ATOM 3086 C C . SER A 1 386 ? 19.688 -0.006 -9.688 1 97.12 386 SER A C 1
ATOM 3088 O O . SER A 1 386 ? 20.344 1.009 -9.914 1 97.12 386 SER A O 1
ATOM 3090 N N . GLY A 1 387 ? 18.594 0.003 -8.977 1 97 387 GLY A N 1
ATOM 3091 C CA . GLY A 1 387 ? 18.109 1.234 -8.375 1 97 387 GLY A CA 1
ATOM 3092 C C . GLY A 1 387 ? 17.406 2.145 -9.367 1 97 387 GLY A C 1
ATOM 3093 O O . GLY A 1 387 ? 17.219 3.336 -9.102 1 97 387 GLY A O 1
ATOM 3094 N N . LYS A 1 388 ? 17.016 1.576 -10.492 1 97.75 388 LYS A N 1
ATOM 3095 C CA . LYS A 1 388 ? 16.469 2.4 -11.562 1 97.75 388 LYS A CA 1
ATOM 3096 C C . LYS A 1 388 ? 15.078 1.901 -11.977 1 97.75 388 LYS A C 1
ATOM 3098 O O . LYS A 1 388 ? 14.719 0.752 -11.703 1 97.75 388 LYS A O 1
ATOM 3103 N N . VAL A 1 389 ? 14.383 2.822 -12.578 1 98.56 389 VAL A N 1
ATOM 3104 C CA . VAL A 1 389 ? 13.133 2.445 -13.219 1 98.56 389 VAL A CA 1
ATOM 3105 C C . VAL A 1 389 ? 13.414 1.564 -14.438 1 98.56 389 VAL A C 1
ATOM 3107 O O . VAL A 1 389 ? 14.336 1.84 -15.211 1 98.56 389 VAL A O 1
ATOM 3110 N N . VAL A 1 390 ? 12.602 0.493 -14.562 1 98.75 390 VAL A N 1
ATOM 3111 C CA . VAL A 1 390 ? 12.797 -0.439 -15.664 1 98.75 390 VAL A CA 1
ATOM 3112 C C . VAL A 1 390 ? 11.688 -0.247 -16.703 1 98.75 390 VAL A C 1
ATOM 3114 O O . VAL A 1 390 ? 10.508 -0.439 -16.406 1 98.75 390 VAL A O 1
ATOM 3117 N N . ASN A 1 391 ? 12.055 0.18 -17.875 1 98.62 391 ASN A N 1
ATOM 3118 C CA . ASN A 1 391 ? 11.141 0.169 -19.016 1 98.62 391 ASN A CA 1
ATOM 3119 C C . ASN A 1 391 ? 10.945 -1.24 -19.562 1 98.62 391 ASN A C 1
ATOM 3121 O O . ASN A 1 391 ? 11.914 -1.886 -19.984 1 98.62 391 ASN A O 1
ATOM 3125 N N . MET A 1 392 ? 9.75 -1.697 -19.672 1 98.62 392 MET A N 1
ATOM 3126 C CA . MET A 1 392 ? 9.484 -3.107 -19.938 1 98.62 392 MET A CA 1
ATOM 3127 C C . MET A 1 392 ? 9.914 -3.482 -21.359 1 98.62 392 MET A C 1
ATOM 3129 O O . MET A 1 392 ? 10.477 -4.559 -21.578 1 98.62 392 MET A O 1
ATOM 3133 N N . ARG A 1 393 ? 9.656 -2.684 -22.312 1 97.81 393 ARG A N 1
ATOM 3134 C CA . ARG A 1 393 ? 10.047 -2.98 -23.688 1 97.81 393 ARG A CA 1
ATOM 3135 C C . ARG A 1 393 ? 11.555 -3.131 -23.812 1 97.81 393 ARG A C 1
ATOM 3137 O O . ARG A 1 393 ? 12.047 -4.121 -24.359 1 97.81 393 ARG A O 1
ATOM 3144 N N . GLU A 1 394 ? 12.273 -2.135 -23.266 1 98.06 394 GLU A N 1
ATOM 3145 C CA . GLU A 1 394 ? 13.734 -2.172 -23.312 1 98.06 394 GLU A CA 1
ATOM 3146 C C . GLU A 1 394 ? 14.281 -3.367 -22.531 1 98.06 394 GLU A C 1
ATOM 3148 O O . GLU A 1 394 ? 15.234 -4.012 -22.969 1 98.06 394 GLU A O 1
ATOM 3153 N N . PHE A 1 395 ? 13.672 -3.613 -21.5 1 98.38 395 PHE A N 1
ATOM 3154 C CA . PHE A 1 395 ? 14.094 -4.703 -20.625 1 98.38 395 PHE A CA 1
ATOM 3155 C C . PHE A 1 395 ? 13.938 -6.047 -21.328 1 98.38 395 PHE A C 1
ATOM 3157 O O . PHE A 1 395 ? 14.859 -6.863 -21.328 1 98.38 395 PHE A O 1
ATOM 3164 N N . LEU A 1 396 ? 12.742 -6.277 -21.906 1 98.12 396 LEU A N 1
ATOM 3165 C CA . LEU A 1 396 ? 12.461 -7.531 -22.594 1 98.12 396 LEU A CA 1
ATOM 3166 C C . LEU A 1 396 ? 13.359 -7.691 -23.812 1 98.12 396 LEU A C 1
ATOM 3168 O O . LEU A 1 396 ? 13.859 -8.789 -24.078 1 98.12 396 LEU A O 1
ATOM 3172 N N . ASP A 1 397 ? 13.633 -6.574 -24.516 1 97.12 397 ASP A N 1
ATOM 3173 C CA . ASP A 1 397 ? 14.523 -6.625 -25.672 1 97.12 397 ASP A CA 1
ATOM 3174 C C . ASP A 1 397 ? 15.93 -7.066 -25.266 1 97.12 397 ASP A C 1
ATOM 3176 O O . ASP A 1 397 ? 16.547 -7.871 -25.969 1 97.12 397 ASP A O 1
ATOM 3180 N N . ARG A 1 398 ? 16.328 -6.605 -24.156 1 96.69 398 ARG A N 1
ATOM 3181 C CA . ARG A 1 398 ? 17.672 -6.922 -23.688 1 96.69 398 ARG A CA 1
ATOM 3182 C C . ARG A 1 398 ? 17.75 -8.352 -23.156 1 96.69 398 ARG A C 1
ATOM 3184 O O . ARG A 1 398 ? 18.719 -9.062 -23.422 1 96.69 398 ARG A O 1
ATOM 3191 N N . GLN A 1 399 ? 16.703 -8.805 -22.5 1 95.88 399 GLN A N 1
ATOM 3192 C CA . GLN A 1 399 ? 16.734 -10.086 -21.797 1 95.88 399 GLN A CA 1
ATOM 3193 C C . GLN A 1 399 ? 16.422 -11.242 -22.75 1 95.88 399 GLN A C 1
ATOM 3195 O O . GLN A 1 399 ? 16.859 -12.367 -22.516 1 95.88 399 GLN A O 1
ATOM 3200 N N . LEU A 1 400 ? 15.641 -10.984 -23.781 1 95.25 400 LEU A N 1
ATOM 3201 C CA . LEU A 1 400 ? 15.148 -12.062 -24.625 1 95.25 400 LEU A CA 1
ATOM 3202 C C . LEU A 1 400 ? 15.891 -12.094 -25.969 1 95.25 400 LEU A C 1
ATOM 3204 O O . LEU A 1 400 ? 15.617 -12.945 -26.812 1 95.25 400 LEU A O 1
ATOM 3208 N N . SER A 1 401 ? 16.828 -1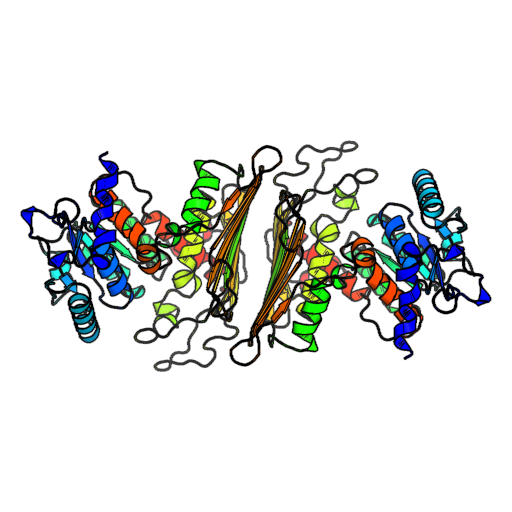1.125 -26.25 1 86.06 401 SER A N 1
ATOM 3209 C CA . SER A 1 401 ? 17.703 -11.18 -27.438 1 86.06 401 SER A CA 1
ATOM 3210 C C . SER A 1 401 ? 18.766 -12.25 -27.281 1 86.06 401 SER A C 1
ATOM 3212 O O . SER A 1 401 ? 19.156 -12.594 -26.156 1 86.06 401 SER A O 1
ATOM 3214 N N . MET B 1 1 ? -4.398 13.641 43.906 1 24.05 1 MET B N 1
ATOM 3215 C CA . MET B 1 1 ? -5.629 14.422 43.969 1 24.05 1 MET B CA 1
ATOM 3216 C C . MET B 1 1 ? -5.629 15.516 42.906 1 24.05 1 MET B C 1
ATOM 3218 O O . MET B 1 1 ? -6.688 16.031 42.531 1 24.05 1 MET B O 1
ATOM 3222 N N . GLY B 1 2 ? -4.367 16.109 42.594 1 26.62 2 GLY B N 1
ATOM 3223 C CA . GLY B 1 2 ? -4.16 17.359 41.906 1 26.62 2 GLY B CA 1
ATOM 3224 C C . GLY B 1 2 ? -4.473 17.281 40.438 1 26.62 2 GLY B C 1
ATOM 3225 O O . GLY B 1 2 ? -4.566 18.312 39.75 1 26.62 2 GLY B O 1
ATOM 3226 N N . GLU B 1 3 ? -4.137 16.156 39.875 1 28.88 3 GLU B N 1
ATOM 3227 C CA . GLU B 1 3 ? -4.121 16.047 38.438 1 28.88 3 GLU B CA 1
ATOM 3228 C C . GLU B 1 3 ? -5.539 16.047 37.875 1 28.88 3 GLU B C 1
ATOM 3230 O O . GLU B 1 3 ? -5.727 16.094 36.656 1 28.88 3 GLU B O 1
ATOM 3235 N N . PHE B 1 4 ? -6.512 15.766 38.75 1 31.39 4 PHE B N 1
ATOM 3236 C CA . PHE B 1 4 ? -7.902 15.688 38.312 1 31.39 4 PHE B CA 1
ATOM 3237 C C . PHE B 1 4 ? -8.461 17.078 38 1 31.39 4 PHE B C 1
ATOM 3239 O O . PHE B 1 4 ? -9.617 17.203 37.594 1 31.39 4 PHE B O 1
ATOM 3246 N N . GLU B 1 5 ? -7.812 18.125 38.562 1 29.73 5 GLU B N 1
ATOM 3247 C CA . GLU B 1 5 ? -8.414 19.453 38.438 1 29.73 5 GLU B CA 1
ATOM 3248 C C . GLU B 1 5 ? -8.539 19.875 36.969 1 29.73 5 GLU B C 1
ATOM 3250 O O . GLU B 1 5 ? -9.188 20.891 36.688 1 29.73 5 GLU B O 1
ATOM 3255 N N . ARG B 1 6 ? -7.711 19.281 36.156 1 33.12 6 ARG B N 1
ATOM 3256 C CA . ARG B 1 6 ? -7.48 20.016 34.906 1 33.12 6 ARG B CA 1
ATOM 3257 C C . ARG B 1 6 ? -8.672 19.891 33.969 1 33.12 6 ARG B C 1
ATOM 3259 O O . ARG B 1 6 ? -8.695 20.516 32.906 1 33.12 6 ARG B O 1
ATOM 3266 N N . HIS B 1 7 ? -9.484 18.875 34.156 1 31.23 7 HIS B N 1
ATOM 3267 C CA . HIS B 1 7 ? -10.383 18.703 33.031 1 31.23 7 HIS B CA 1
ATOM 3268 C C . HIS B 1 7 ? -11.695 19.453 33.25 1 31.23 7 HIS B C 1
ATOM 3270 O O . HIS B 1 7 ? -12.758 19.016 32.812 1 31.23 7 HIS B O 1
ATOM 3276 N N . SER B 1 8 ? -11.711 20.5 33.969 1 34.31 8 SER B N 1
ATOM 3277 C CA . SER B 1 8 ? -12.953 21.156 34.375 1 34.31 8 SER B CA 1
ATOM 3278 C C . SER B 1 8 ? -13.734 21.672 33.156 1 34.31 8 SER B C 1
ATOM 3280 O O . SER B 1 8 ? -14.961 21.688 33.188 1 34.31 8 SER B O 1
ATOM 3282 N N . THR B 1 9 ? -13.062 22.188 32.25 1 34.41 9 THR B N 1
ATOM 3283 C CA . THR B 1 9 ? -13.766 22.875 31.172 1 34.41 9 THR B CA 1
ATOM 3284 C C . THR B 1 9 ? -14.531 21.875 30.297 1 34.41 9 THR B C 1
ATOM 3286 O O . THR B 1 9 ? -15.336 22.281 29.469 1 34.41 9 THR B O 1
ATOM 3289 N N . PHE B 1 10 ? -14.141 20.688 30.328 1 35.12 10 PHE B N 1
ATOM 3290 C CA . PHE B 1 10 ? -14.844 19.703 29.531 1 35.12 10 PHE B CA 1
ATOM 3291 C C . PHE B 1 10 ? -16.312 19.625 29.922 1 35.12 10 PHE B C 1
ATOM 3293 O O . PHE B 1 10 ? -17.188 19.422 29.062 1 35.12 10 PHE B O 1
ATOM 3300 N N . PHE B 1 11 ? -16.531 19.859 31.25 1 34.66 11 PHE B N 1
ATOM 3301 C CA . PHE B 1 11 ? -17.859 19.578 31.781 1 34.66 11 PHE B CA 1
ATOM 3302 C C . PHE B 1 11 ? -18.75 20.812 31.719 1 34.66 11 PHE B C 1
ATOM 3304 O O . PHE B 1 11 ? -19.922 20.766 32.125 1 34.66 11 PHE B O 1
ATOM 3311 N N . SER B 1 12 ? -18.281 21.906 31.281 1 35.31 12 SER B N 1
ATOM 3312 C CA . SER B 1 12 ? -19.125 23.078 31.406 1 35.31 12 SER B CA 1
ATOM 3313 C C . SER B 1 12 ? -20.312 23 30.453 1 35.31 12 SER B C 1
ATOM 3315 O O . SER B 1 12 ? -21.375 23.562 30.734 1 35.31 12 SER B O 1
ATOM 3317 N N . GLY B 1 13 ? -20.109 22.484 29.25 1 35.38 13 GLY B N 1
ATOM 3318 C CA . GLY B 1 13 ? -21.25 22.547 28.359 1 35.38 13 GLY B CA 1
ATOM 3319 C C . GLY B 1 13 ? -22.422 21.703 28.797 1 35.38 13 GLY B C 1
ATOM 3320 O O . GLY B 1 13 ? -23.516 21.828 28.281 1 35.38 13 GLY B O 1
ATOM 3321 N N . PHE B 1 14 ? -22.141 20.609 29.375 1 35.44 14 PHE B N 1
ATOM 3322 C CA . PHE B 1 14 ? -23.297 19.766 29.688 1 35.44 14 PHE B CA 1
ATOM 3323 C C . PHE B 1 14 ? -24.062 20.312 30.875 1 35.44 14 PHE B C 1
ATOM 3325 O O . PHE B 1 14 ? -25.25 20.031 31.031 1 35.44 14 PHE B O 1
ATOM 3332 N N . LEU B 1 15 ? -23.297 20.938 31.906 1 36.5 15 LEU B N 1
ATOM 3333 C CA . LEU B 1 15 ? -24.078 21.359 33.062 1 36.5 15 LEU B CA 1
ATOM 3334 C C . LEU B 1 15 ? -24.297 22.875 33.062 1 36.5 15 LEU B C 1
ATOM 3336 O O . LEU B 1 15 ? -23.375 23.625 32.719 1 36.5 15 LEU B O 1
ATOM 3340 N N . ASN B 1 16 ? -25.562 23.344 32.906 1 36.03 16 ASN B N 1
ATOM 3341 C CA . ASN B 1 16 ? -26.016 24.719 33.125 1 36.03 16 ASN B CA 1
ATOM 3342 C C . ASN B 1 16 ? -25.375 25.344 34.344 1 36.03 16 ASN B C 1
ATOM 3344 O O . ASN B 1 16 ? -25.984 25.359 35.438 1 36.03 16 ASN B O 1
ATOM 3348 N N . SER B 1 17 ? -24.125 25.281 34.406 1 40.25 17 SER B N 1
ATOM 3349 C CA . SER B 1 17 ? -23.438 25.797 35.594 1 40.25 17 SER B CA 1
ATOM 3350 C C . SER B 1 17 ? -23.625 27.312 35.719 1 40.25 17 SER B C 1
ATOM 3352 O O . SER B 1 17 ? -23.109 27.938 36.656 1 40.25 17 SER B O 1
ATOM 3354 N N . HIS B 1 18 ? -24.219 27.984 34.812 1 43.34 18 HIS B N 1
ATOM 3355 C CA . HIS B 1 18 ? -24.484 29.406 34.938 1 43.34 18 HIS B CA 1
ATOM 3356 C C . HIS B 1 18 ? -25.359 29.688 36.156 1 43.34 18 HIS B C 1
ATOM 3358 O O . HIS B 1 18 ? -25.469 30.844 36.594 1 43.34 18 HIS B O 1
ATOM 3364 N N . TYR B 1 19 ? -25.984 28.797 36.562 1 45.19 19 TYR B N 1
ATOM 3365 C CA . TYR B 1 19 ? -26.875 29.078 37.688 1 45.19 19 TYR B CA 1
ATOM 3366 C C . TYR B 1 19 ? -26.094 29.203 39 1 45.19 19 TYR B C 1
ATOM 3368 O O . TYR B 1 19 ? -26.609 29.719 40 1 45.19 19 TYR B O 1
ATOM 3376 N N . LEU B 1 20 ? -24.844 28.594 39.125 1 45.38 20 LEU B N 1
ATOM 3377 C CA . LEU B 1 20 ? -24.125 28.656 40.406 1 45.38 20 LEU B CA 1
ATOM 3378 C C . LEU B 1 20 ? -23.344 29.969 40.5 1 45.38 20 LEU B C 1
ATOM 3380 O O . LEU B 1 20 ? -22.875 30.5 39.5 1 45.38 20 LEU B O 1
ATOM 3384 N N . ARG B 1 21 ? -23.422 30.531 41.656 1 53.31 21 ARG B N 1
ATOM 3385 C CA . ARG B 1 21 ? -22.719 31.75 42.031 1 53.31 21 ARG B CA 1
ATOM 3386 C C . ARG B 1 21 ? -21.203 31.578 41.906 1 53.31 21 ARG B C 1
ATOM 3388 O O . ARG B 1 21 ? -20.688 30.469 42.062 1 53.31 21 ARG B O 1
ATOM 3395 N N . GLU B 1 22 ? -20.438 32.469 41.406 1 47.19 22 GLU B N 1
ATOM 3396 C CA . GLU B 1 22 ? -19 32.5 41.156 1 47.19 22 GLU B CA 1
ATOM 3397 C C . GLU B 1 22 ? -18.234 31.875 42.312 1 47.19 22 GLU B C 1
ATOM 3399 O O . GLU B 1 22 ? -17.25 31.172 42.125 1 47.19 22 GLU B O 1
ATOM 3404 N N . LYS B 1 23 ? -18.406 32.188 43.469 1 50.59 23 LYS B N 1
ATOM 3405 C CA . LYS B 1 23 ? -17.734 31.75 44.688 1 50.59 23 LYS B CA 1
ATOM 3406 C C . LYS B 1 23 ? -17.859 30.234 44.875 1 50.59 23 LYS B C 1
ATOM 3408 O O . LYS B 1 23 ? -17.109 29.641 45.656 1 50.59 23 LYS B O 1
ATOM 3413 N N . ASP B 1 24 ? -18.812 29.719 44.469 1 48.03 24 ASP B N 1
ATOM 3414 C CA . ASP B 1 24 ? -19.109 28.312 44.688 1 48.03 24 ASP B CA 1
ATOM 3415 C C . ASP B 1 24 ? -18.641 27.438 43.531 1 48.03 24 ASP B C 1
ATOM 3417 O O . ASP B 1 24 ? -18.828 26.234 43.531 1 48.03 24 ASP B O 1
ATOM 3421 N N . LYS B 1 25 ? -18.266 28.188 42.406 1 43.66 25 LYS B N 1
ATOM 3422 C CA . LYS B 1 25 ? -17.703 27.438 41.312 1 43.66 25 LYS B CA 1
ATOM 3423 C C . LYS B 1 25 ? -16.266 27.016 41.594 1 43.66 25 LYS B C 1
ATOM 3425 O O . LYS B 1 25 ? -15.359 27.859 41.656 1 43.66 25 LYS B O 1
ATOM 3430 N N . HIS B 1 26 ? -16.062 26.078 42.344 1 44 26 HIS B N 1
ATOM 3431 C CA . HIS B 1 26 ? -14.75 25.531 42.625 1 44 26 HIS B CA 1
ATOM 3432 C C . HIS B 1 26 ? -14.18 24.781 41.438 1 44 26 HIS B C 1
ATOM 3434 O O . HIS B 1 26 ? -13.047 25.047 41.031 1 44 26 HIS B O 1
ATOM 3440 N N . ILE B 1 27 ? -14.883 23.781 41.031 1 43.16 27 ILE B N 1
ATOM 3441 C CA . ILE B 1 27 ? -14.469 22.906 39.938 1 43.16 27 ILE B CA 1
ATOM 3442 C C . ILE B 1 27 ? -14.609 23.656 38.594 1 43.16 27 ILE B C 1
ATOM 3444 O O . ILE B 1 27 ? -13.867 23.391 37.656 1 43.16 27 ILE B O 1
ATOM 3448 N N . TYR B 1 28 ? -15.562 24.625 38.531 1 42.22 28 TYR B N 1
ATOM 3449 C CA . TYR B 1 28 ? -15.875 25.328 37.312 1 42.22 28 TYR B CA 1
ATOM 3450 C C . TYR B 1 28 ? -15.125 26.656 37.25 1 42.22 28 TYR B C 1
ATOM 3452 O O . TYR B 1 28 ? -15.508 27.562 36.5 1 42.22 28 TYR B O 1
ATOM 3460 N N . LYS B 1 29 ? -14.352 27.031 38.156 1 44.5 29 LYS B N 1
ATOM 3461 C CA . LYS B 1 29 ? -13.648 28.312 38.125 1 44.5 29 LYS B CA 1
ATOM 3462 C C . LYS B 1 29 ? -12.93 28.484 36.781 1 44.5 29 LYS B C 1
ATOM 3464 O O . LYS B 1 29 ? -12.211 27.594 36.344 1 44.5 29 LYS B O 1
ATOM 3469 N N . LYS B 1 30 ? -13.461 29.344 35.906 1 49.03 30 LYS B N 1
ATOM 3470 C CA . LYS B 1 30 ? -12.828 29.734 34.656 1 49.03 30 LYS B CA 1
ATOM 3471 C C . LYS B 1 30 ? -11.383 30.172 34.875 1 49.03 30 LYS B C 1
ATOM 3473 O O . LYS B 1 30 ? -11.133 31.125 35.625 1 49.03 30 LYS B O 1
ATOM 3478 N N . GLU B 1 31 ? -10.414 29.344 34.969 1 55.19 31 GLU B N 1
ATOM 3479 C CA . GLU B 1 31 ? -9.031 29.781 35.094 1 55.19 31 GLU B CA 1
ATOM 3480 C C . GLU B 1 31 ? -8.703 30.906 34.094 1 55.19 31 GLU B C 1
ATOM 3482 O O . GLU B 1 31 ? -9.25 30.938 33 1 55.19 31 GLU B O 1
ATOM 3487 N N . THR B 1 32 ? -8.242 32.062 34.594 1 76.19 32 THR B N 1
ATOM 3488 C CA . THR B 1 32 ? -7.766 33.188 33.781 1 76.19 32 THR B CA 1
ATOM 3489 C C . THR B 1 32 ? -6.68 32.75 32.812 1 76.19 32 THR B C 1
ATOM 3491 O O . THR B 1 32 ? -5.68 32.156 33.219 1 76.19 32 THR B O 1
ATOM 3494 N N . PRO B 1 33 ? -6.961 32.938 31.5 1 85.81 33 PRO B N 1
ATOM 3495 C CA . PRO B 1 33 ? -5.941 32.562 30.531 1 85.81 33 PRO B CA 1
ATOM 3496 C C . PRO B 1 33 ? -4.574 33.156 30.828 1 85.81 33 PRO B C 1
ATOM 3498 O O . PRO B 1 33 ? -4.492 34.344 31.203 1 85.81 33 PRO B O 1
ATOM 3501 N N . LEU B 1 34 ? -3.584 32.406 30.766 1 92.19 34 LEU B N 1
ATOM 3502 C CA . LEU B 1 34 ? -2.211 32.844 31.031 1 92.19 34 LEU B CA 1
ATOM 3503 C C . LEU B 1 34 ? -1.618 33.531 29.797 1 92.19 34 LEU B C 1
ATOM 3505 O O . LEU B 1 34 ? -0.717 34.375 29.922 1 92.19 34 LEU B O 1
ATOM 3509 N N . TYR B 1 35 ? -2.1 33.188 28.594 1 97.38 35 TYR B N 1
ATOM 3510 C CA . TYR B 1 35 ? -1.532 33.719 27.344 1 97.38 35 TYR B CA 1
ATOM 3511 C C . TYR B 1 35 ? -2.619 34.281 26.438 1 97.38 35 TYR B C 1
ATOM 3513 O O . TYR B 1 35 ? -3.785 33.875 26.547 1 97.38 35 TYR B O 1
ATOM 3521 N N . LYS B 1 36 ? -2.25 35.188 25.641 1 98.31 36 LYS B N 1
ATOM 3522 C CA . LYS B 1 36 ? -3.125 35.781 24.641 1 98.31 36 LYS B CA 1
ATOM 3523 C C . LYS B 1 36 ? -2.568 35.562 23.234 1 98.31 36 LYS B C 1
ATOM 3525 O O . LYS B 1 36 ? -1.396 35.844 22.969 1 98.31 36 LYS B O 1
ATOM 3530 N N . PHE B 1 37 ? -3.432 35.062 22.359 1 98.62 37 PHE B N 1
ATOM 3531 C CA . PHE B 1 37 ? -2.996 34.812 21 1 98.62 37 PHE B CA 1
ATOM 3532 C C . PHE B 1 37 ? -3.773 35.656 20 1 98.62 37 PHE B C 1
ATOM 3534 O O . PHE B 1 37 ? -4.969 35.906 20.188 1 98.62 37 PHE B O 1
ATOM 3541 N N . ASN B 1 38 ? -3.109 36.094 18.984 1 98.75 38 ASN B N 1
ATOM 3542 C CA . ASN B 1 38 ? -3.775 36.656 17.812 1 98.75 38 ASN B CA 1
ATOM 3543 C C . ASN B 1 38 ? -3.842 35.625 16.672 1 98.75 38 ASN B C 1
ATOM 3545 O O . ASN B 1 38 ? -2.885 34.875 16.453 1 98.75 38 ASN B O 1
ATOM 3549 N N . ILE B 1 39 ? -4.949 35.656 16.016 1 98.62 39 ILE B N 1
ATOM 3550 C CA . ILE B 1 39 ? -5.168 34.781 14.867 1 98.62 39 ILE B CA 1
ATOM 3551 C C . ILE B 1 39 ? -4.926 35.562 13.578 1 98.62 39 ILE B C 1
ATOM 3553 O O . ILE B 1 39 ? -5.594 36.562 13.32 1 98.62 39 ILE B O 1
ATOM 3557 N N . ILE B 1 40 ? -3.934 35.094 12.844 1 98.62 40 ILE B N 1
ATOM 3558 C CA . ILE B 1 40 ? -3.666 35.656 11.531 1 98.62 40 ILE B CA 1
ATOM 3559 C C . ILE B 1 40 ? -4.285 34.781 10.445 1 98.62 40 ILE B C 1
ATOM 3561 O O . ILE B 1 40 ? -3.73 33.75 10.094 1 98.62 40 ILE B O 1
ATOM 3565 N N . GLY B 1 41 ? -5.332 35.219 9.797 1 97.25 41 GLY B N 1
ATOM 3566 C CA . GLY B 1 41 ? -6.18 34.406 8.938 1 97.25 41 GLY B C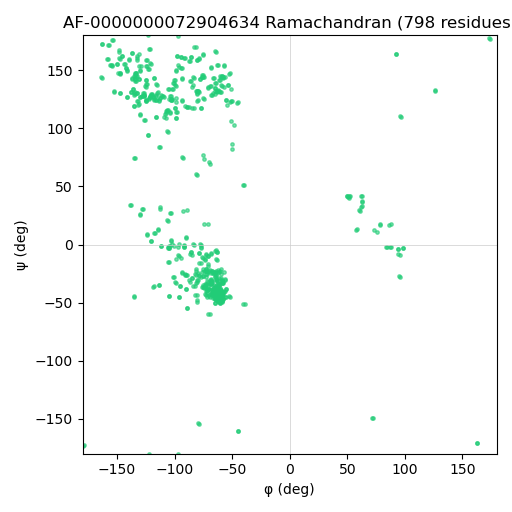A 1
ATOM 3567 C C . GLY B 1 41 ? -7.402 33.875 9.641 1 97.25 41 GLY B C 1
ATOM 3568 O O . GLY B 1 41 ? -7.301 32.938 10.453 1 97.25 41 GLY B O 1
ATOM 3569 N N . ALA B 1 42 ? -8.57 34.406 9.25 1 94.31 42 ALA B N 1
ATOM 3570 C CA . ALA B 1 42 ? -9.789 34.094 9.992 1 94.31 42 ALA B CA 1
ATOM 3571 C C . ALA B 1 42 ? -10.742 33.25 9.148 1 94.31 42 ALA B C 1
ATOM 3573 O O . ALA B 1 42 ? -11.969 33.406 9.258 1 94.31 42 ALA B O 1
ATOM 3574 N N . GLY B 1 43 ? -10.172 32.438 8.266 1 89.88 43 GLY B N 1
ATOM 3575 C CA . GLY B 1 43 ? -10.984 31.5 7.5 1 89.88 43 GLY B CA 1
ATOM 3576 C C . GLY B 1 43 ? -11.367 30.25 8.289 1 89.88 43 GLY B C 1
ATOM 3577 O O . GLY B 1 43 ? -11.453 30.297 9.516 1 89.88 43 GLY B O 1
ATOM 3578 N N . MET B 1 44 ? -11.625 29.188 7.598 1 85.69 44 MET B N 1
ATOM 3579 C CA . MET B 1 44 ? -12.102 27.953 8.211 1 85.69 44 MET B CA 1
ATOM 3580 C C . MET B 1 44 ? -11.094 27.422 9.219 1 85.69 44 MET B C 1
ATOM 3582 O O . MET B 1 44 ? -11.461 27.047 10.328 1 85.69 44 MET B O 1
ATOM 3586 N N . ILE B 1 45 ? -9.906 27.328 8.781 1 89.88 45 ILE B N 1
ATOM 3587 C CA . ILE B 1 45 ? -8.859 26.828 9.672 1 89.88 45 ILE B CA 1
ATOM 3588 C C . ILE B 1 45 ? -8.68 27.797 10.844 1 89.88 45 ILE B C 1
ATOM 3590 O O . ILE B 1 45 ? -8.422 27.359 11.969 1 89.88 45 ILE B O 1
ATOM 3594 N N . GLY B 1 46 ? -8.789 29.094 10.578 1 94.44 46 GLY B N 1
ATOM 3595 C CA . GLY B 1 46 ? -8.758 30.062 11.656 1 94.44 46 GLY B CA 1
ATOM 3596 C C . GLY B 1 46 ? -9.812 29.812 12.719 1 94.44 46 GLY B C 1
ATOM 3597 O O . GLY B 1 46 ? -9.523 29.891 13.922 1 94.44 46 GLY B O 1
ATOM 3598 N N . HIS B 1 47 ? -11.008 29.438 12.273 1 92.38 47 HIS B N 1
ATOM 3599 C CA . HIS B 1 47 ? -12.094 29.125 13.188 1 92.38 47 HIS B CA 1
ATOM 3600 C C . HIS B 1 47 ? -11.727 27.938 14.086 1 92.38 47 HIS B C 1
ATOM 3602 O O . HIS B 1 47 ? -11.984 27.969 15.289 1 92.38 47 HIS B O 1
ATOM 3608 N N . GLU B 1 48 ? -11.125 27 13.469 1 90.25 48 GLU B N 1
ATOM 3609 C CA . GLU B 1 48 ? -10.727 25.797 14.211 1 90.25 48 GLU B CA 1
ATOM 3610 C C . GLU B 1 48 ? -9.711 26.141 15.297 1 90.25 48 GLU B C 1
ATOM 3612 O O . GLU B 1 48 ? -9.812 25.672 16.422 1 90.25 48 GLU B O 1
ATOM 3617 N N . HIS B 1 49 ? -8.812 26.984 14.977 1 95.5 49 HIS B N 1
ATOM 3618 C CA . HIS B 1 49 ? -7.77 27.359 15.93 1 95.5 49 HIS B CA 1
ATOM 3619 C C . HIS B 1 49 ? -8.328 28.25 17.031 1 95.5 49 HIS B C 1
ATOM 3621 O O . HIS B 1 49 ? -7.883 28.156 18.188 1 95.5 49 HIS B O 1
ATOM 3627 N N . ILE B 1 50 ? -9.289 29.094 16.703 1 95.12 50 ILE B N 1
ATOM 3628 C CA . ILE B 1 50 ? -9.961 29.891 17.719 1 95.12 50 ILE B CA 1
ATOM 3629 C C . ILE B 1 50 ? -10.648 28.969 18.719 1 95.12 50 ILE B C 1
ATOM 3631 O O . ILE B 1 50 ? -10.438 29.094 19.938 1 95.12 50 ILE B O 1
ATOM 3635 N N . LYS B 1 51 ? -11.328 28 18.203 1 90.38 51 LYS B N 1
ATOM 3636 C CA . LYS B 1 51 ? -12.07 27.078 19.062 1 90.38 51 LYS B CA 1
ATOM 3637 C C . LYS B 1 51 ? -11.117 26.25 19.922 1 90.38 51 LYS B C 1
ATOM 3639 O O . LYS B 1 51 ? -11.359 26.062 21.125 1 90.38 51 LYS B O 1
ATOM 3644 N N . ALA B 1 52 ? -10.07 25.781 19.312 1 91.12 52 ALA B N 1
ATOM 3645 C CA . ALA B 1 52 ? -9.109 24.969 20.047 1 91.12 52 ALA B CA 1
ATOM 3646 C C . ALA B 1 52 ? -8.422 25.766 21.156 1 91.12 52 ALA B C 1
ATOM 3648 O O . ALA B 1 52 ? -8.211 25.25 22.25 1 91.12 52 ALA B O 1
ATOM 3649 N N . THR B 1 53 ? -8.109 27.031 20.891 1 94 53 THR B N 1
ATOM 3650 C CA . THR B 1 53 ? -7.473 27.891 21.875 1 94 53 THR B CA 1
ATOM 3651 C C . THR B 1 53 ? -8.383 28.109 23.078 1 94 53 THR B C 1
ATOM 3653 O O . THR B 1 53 ? -7.961 27.953 24.219 1 94 53 THR B O 1
ATOM 3656 N N . MET B 1 54 ? -9.602 28.391 22.781 1 91.19 54 MET B N 1
ATOM 3657 C CA . MET B 1 54 ? -10.578 28.688 23.828 1 91.19 54 MET B CA 1
ATOM 3658 C C . MET B 1 54 ? -10.883 27.438 24.641 1 91.19 54 MET B C 1
ATOM 3660 O O . MET B 1 54 ? -11.07 27.5 25.859 1 91.19 54 MET B O 1
ATOM 3664 N N . LEU B 1 55 ? -10.867 26.297 23.969 1 84.94 55 LEU B N 1
ATOM 3665 C CA . LEU B 1 55 ? -11.148 25.031 24.625 1 84.94 55 LEU B CA 1
ATOM 3666 C C . LEU B 1 55 ? -9.992 24.625 25.531 1 84.94 55 LEU B C 1
ATOM 3668 O O . LEU B 1 55 ? -10.211 24.062 26.609 1 84.94 55 LEU B O 1
ATOM 3672 N N . GLU B 1 56 ? -8.805 24.828 25.047 1 86.94 56 GLU B N 1
ATOM 3673 C CA . GLU B 1 56 ? -7.629 24.469 25.844 1 86.94 56 GLU B CA 1
ATOM 3674 C C . GLU B 1 56 ? -7.598 25.25 27.156 1 86.94 56 GLU B C 1
ATOM 3676 O O . GLU B 1 56 ? -7.223 24.719 28.188 1 86.94 56 GLU B O 1
ATOM 3681 N N . GLY B 1 57 ? -7.898 26.562 27.109 1 87.5 57 GLY B N 1
ATOM 3682 C CA . GLY B 1 57 ? -8.234 27.312 28.312 1 87.5 57 GLY B CA 1
ATOM 3683 C C . GLY B 1 57 ? -7.047 28.047 28.906 1 87.5 57 GLY B C 1
ATOM 3684 O O . GLY B 1 57 ? -7.219 29 29.672 1 87.5 57 GLY B O 1
ATOM 3685 N N . ARG B 1 58 ? -5.781 27.594 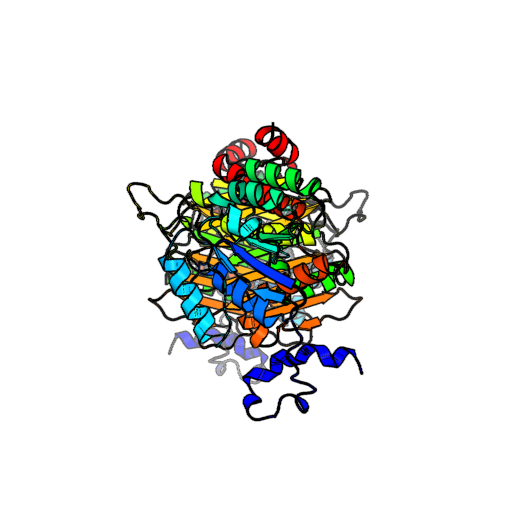28.734 1 92.31 58 ARG B N 1
ATOM 3686 C CA . ARG B 1 58 ? -4.625 28.297 29.281 1 92.31 58 ARG B CA 1
ATOM 3687 C C . ARG B 1 58 ? -4.293 29.531 28.453 1 92.31 58 ARG B C 1
ATOM 3689 O O . ARG B 1 58 ? -3.535 30.391 28.906 1 92.31 58 ARG B O 1
ATOM 3696 N N . ALA B 1 59 ? -4.965 29.578 27.297 1 95.44 59 ALA B N 1
ATOM 3697 C CA . ALA B 1 59 ? -4.82 30.75 26.422 1 95.44 59 ALA B CA 1
ATOM 3698 C C . ALA B 1 59 ? -6.18 31.25 25.938 1 95.44 59 ALA B C 1
ATOM 3700 O O . ALA B 1 59 ? -7.18 30.531 26.031 1 95.44 59 ALA B O 1
ATOM 3701 N N . THR B 1 60 ? -6.168 32.438 25.531 1 96.75 60 THR B N 1
ATOM 3702 C CA . THR B 1 60 ? -7.375 33.031 24.969 1 96.75 60 THR B CA 1
ATOM 3703 C C . THR B 1 60 ? -7.059 33.75 23.656 1 96.75 60 THR B C 1
ATOM 3705 O O . THR B 1 60 ? -5.891 34 23.344 1 96.75 60 THR B O 1
ATOM 3708 N N . VAL B 1 61 ? -8.109 34 22.875 1 97.62 61 VAL B N 1
ATOM 3709 C CA . VAL B 1 61 ? -7.957 34.75 21.641 1 97.62 61 VAL B CA 1
ATOM 3710 C C . VAL B 1 61 ? -8.133 36.25 21.906 1 97.62 61 VAL B C 1
ATOM 3712 O O . VAL B 1 61 ? -9.195 36.688 22.359 1 97.62 61 VAL B O 1
ATOM 3715 N N . HIS B 1 62 ? -7.109 36.938 21.641 1 97.94 62 HIS B N 1
ATOM 3716 C CA . HIS B 1 62 ? -7.113 38.375 21.891 1 97.94 62 HIS B CA 1
ATOM 3717 C C . HIS B 1 62 ? -7.605 39.156 20.688 1 97.94 62 HIS B C 1
ATOM 3719 O O . HIS B 1 62 ? -8.297 40.188 20.828 1 97.94 62 HIS B O 1
ATOM 3725 N N . GLY B 1 63 ? -7.211 38.688 19.531 1 98.25 63 GLY B N 1
ATOM 3726 C CA . GLY B 1 63 ? -7.598 39.406 18.328 1 98.25 63 GLY B CA 1
ATOM 3727 C C . GLY B 1 63 ? -7.457 38.594 17.062 1 98.25 63 GLY B C 1
ATOM 3728 O O . GLY B 1 63 ? -6.941 37.469 17.094 1 98.25 63 GLY B O 1
ATOM 3729 N N . ILE B 1 64 ? -7.992 39.25 15.938 1 98.38 64 ILE B N 1
ATOM 3730 C CA . ILE B 1 64 ? -7.93 38.594 14.633 1 98.38 64 ILE B CA 1
ATOM 3731 C C . ILE B 1 64 ? -7.516 39.594 13.57 1 98.38 64 ILE B C 1
ATOM 3733 O O . ILE B 1 64 ? -7.863 40.781 13.656 1 98.38 64 ILE B O 1
ATOM 3737 N N . TYR B 1 65 ? -6.742 39.125 12.664 1 98.44 65 TYR B N 1
ATOM 3738 C CA . TYR B 1 65 ? -6.434 39.875 11.453 1 98.44 65 TYR B CA 1
ATOM 3739 C C . TYR B 1 65 ? -6.727 39.031 10.203 1 98.44 65 TYR B C 1
ATOM 3741 O O . TYR B 1 65 ? -6.328 37.875 10.117 1 98.44 65 TYR B O 1
ATOM 3749 N N . ASP B 1 66 ? -7.406 39.562 9.312 1 97.38 66 ASP B N 1
ATOM 3750 C CA . ASP B 1 66 ? -7.664 39.062 7.969 1 97.38 66 ASP B CA 1
ATOM 3751 C C . ASP B 1 66 ? -7.934 40.188 6.984 1 97.38 66 ASP B C 1
ATOM 3753 O O . ASP B 1 66 ? -8.727 41.094 7.27 1 97.38 66 ASP B O 1
ATOM 3757 N N . PRO B 1 67 ? -7.25 40.125 5.832 1 95.12 67 PRO B N 1
ATOM 3758 C CA . PRO B 1 67 ? -7.504 41.188 4.875 1 95.12 67 PRO B CA 1
ATOM 3759 C C . PRO B 1 67 ? -8.914 41.156 4.285 1 95.12 67 PRO B C 1
ATOM 3761 O O . PRO B 1 67 ? -9.391 42.125 3.732 1 95.12 67 PRO B O 1
ATOM 3764 N N . ASN B 1 68 ? -9.555 40 4.309 1 93.88 68 ASN B N 1
ATOM 3765 C CA . ASN B 1 68 ? -10.914 39.812 3.803 1 93.88 68 ASN B CA 1
ATOM 3766 C C . ASN B 1 68 ? -11.945 40.125 4.883 1 93.88 68 ASN B C 1
ATOM 3768 O O . ASN B 1 68 ? -12.109 39.344 5.824 1 93.88 68 ASN B O 1
ATOM 3772 N N . GLN B 1 69 ? -12.766 41.094 4.641 1 93.81 69 GLN B N 1
ATOM 3773 C CA . GLN B 1 69 ? -13.727 41.562 5.641 1 93.81 69 GLN B CA 1
ATOM 3774 C C . GLN B 1 69 ? -14.812 40.5 5.867 1 93.81 69 GLN B C 1
ATOM 3776 O O . GLN B 1 69 ? -15.352 40.406 6.973 1 93.81 69 GLN B O 1
ATOM 3781 N N . LYS B 1 70 ? -15.078 39.781 4.859 1 93.06 70 LYS B N 1
ATOM 3782 C CA . LYS B 1 70 ? -16.078 38.75 5.023 1 93.06 70 LYS B CA 1
ATOM 3783 C C . LYS B 1 70 ? -15.594 37.688 6.012 1 93.06 70 LYS B C 1
ATOM 3785 O O . LYS B 1 70 ? -16.375 37.219 6.848 1 93.06 70 LYS B O 1
ATOM 3790 N N . SER B 1 71 ? -14.328 37.344 5.879 1 93.38 71 SER B N 1
ATOM 3791 C CA . SER B 1 71 ? -13.75 36.375 6.805 1 93.38 71 SER B CA 1
ATOM 3792 C C . SER B 1 71 ? -13.773 36.906 8.234 1 93.38 71 SER B C 1
ATOM 3794 O O . SER B 1 71 ? -14.055 36.156 9.172 1 93.38 71 SER B O 1
ATOM 3796 N N . VAL B 1 72 ? -13.539 38.156 8.422 1 96.31 72 VAL B N 1
ATOM 3797 C CA . VAL B 1 72 ? -13.539 38.781 9.742 1 96.31 72 VAL B CA 1
ATOM 3798 C C . VAL B 1 72 ? -14.945 38.719 10.344 1 96.31 72 VAL B C 1
ATOM 3800 O O . VAL B 1 72 ? -15.117 38.312 11.492 1 96.31 72 VAL B O 1
ATOM 3803 N N . LYS B 1 73 ? -15.883 39.062 9.547 1 95.75 73 LYS B N 1
ATOM 3804 C CA . LYS B 1 73 ? -17.266 39.094 10.008 1 95.75 73 LYS B CA 1
ATOM 3805 C C . LYS B 1 73 ? -17.734 37.688 10.422 1 95.75 73 LYS B C 1
ATOM 3807 O O . LYS B 1 73 ? -18.375 37.531 11.461 1 95.75 73 LYS B O 1
ATOM 3812 N N . GLU B 1 74 ? -17.391 36.781 9.609 1 93.88 74 GLU B N 1
ATOM 3813 C CA . GLU B 1 74 ? -17.797 35.406 9.898 1 93.88 74 GLU B CA 1
ATOM 3814 C C . GLU B 1 74 ? -17.125 34.906 11.164 1 93.88 74 GLU B C 1
ATOM 3816 O O . GLU B 1 74 ? -17.75 34.188 11.961 1 93.88 74 GLU B O 1
ATOM 3821 N N . ALA B 1 75 ? -15.898 35.219 11.305 1 95.88 75 ALA B N 1
ATOM 3822 C CA . ALA B 1 75 ? -15.18 34.812 12.508 1 95.88 75 ALA B CA 1
ATOM 3823 C C . ALA B 1 75 ? -15.781 35.438 13.75 1 95.88 75 ALA B C 1
ATOM 3825 O O . ALA B 1 75 ? -15.945 34.781 14.781 1 95.88 75 ALA B O 1
ATOM 3826 N N . LEU B 1 76 ? -16.125 36.688 13.68 1 96.38 76 LEU B N 1
ATOM 3827 C CA . LEU B 1 76 ? -16.734 37.406 14.805 1 96.38 76 LEU B CA 1
ATOM 3828 C C . LEU B 1 76 ? -18.094 36.812 15.156 1 96.38 76 LEU B C 1
ATOM 3830 O O . LEU B 1 76 ? -18.422 36.656 16.328 1 96.38 76 LEU B O 1
ATOM 3834 N N . HIS B 1 77 ? -18.812 36.469 14.141 1 95.69 77 HIS B N 1
ATOM 3835 C CA . HIS B 1 77 ? -20.094 35.812 14.352 1 95.69 77 HIS B CA 1
ATOM 3836 C C . HIS B 1 77 ? -19.922 34.469 15.062 1 95.69 77 HIS B C 1
ATOM 3838 O O . HIS B 1 77 ? -20.641 34.188 16.031 1 95.69 77 HIS B O 1
ATOM 3844 N N . MET B 1 78 ? -18.984 33.719 14.516 1 92.44 78 MET B N 1
ATOM 3845 C CA . MET B 1 78 ? -18.703 32.438 15.117 1 92.44 78 MET B CA 1
ATOM 3846 C C . MET B 1 78 ? -18.281 32.594 16.578 1 92.44 78 MET B C 1
ATOM 3848 O O . MET B 1 78 ? -18.719 31.828 17.438 1 92.44 78 MET B O 1
ATOM 3852 N N . ILE B 1 79 ? -17.469 33.562 16.906 1 94.69 79 ILE B N 1
ATOM 3853 C CA . ILE B 1 79 ? -16.984 33.812 18.266 1 94.69 79 ILE B CA 1
ATOM 3854 C C . ILE B 1 79 ? -18.156 34.219 19.172 1 94.69 79 ILE B C 1
ATOM 3856 O O . ILE B 1 79 ? -18.266 33.719 20.297 1 94.69 79 ILE B O 1
ATOM 3860 N N . GLU B 1 80 ? -18.984 35.031 18.625 1 93.5 80 GLU B N 1
ATOM 3861 C CA . GLU B 1 80 ? -20.156 35.5 19.391 1 93.5 80 GLU B CA 1
ATOM 3862 C C . GLU B 1 80 ? -21.078 34.312 19.719 1 93.5 80 GLU B C 1
ATOM 3864 O O . GLU B 1 80 ? -21.641 34.25 20.812 1 93.5 80 GLU B O 1
ATOM 3869 N N . GLU B 1 81 ? -21.234 33.5 18.828 1 91.69 81 GLU B N 1
ATOM 3870 C CA . GLU B 1 81 ? -22.125 32.344 19 1 91.69 81 GLU B CA 1
ATOM 3871 C C . GLU B 1 81 ? -21.516 31.312 19.938 1 91.69 81 GLU B C 1
ATOM 3873 O O . GLU B 1 81 ? -22.219 30.766 20.797 1 91.69 81 GLU B O 1
ATOM 3878 N N . SER B 1 82 ? -20.312 31.062 19.766 1 89.44 82 SER B N 1
ATOM 3879 C CA . SER B 1 82 ? -19.672 29.969 20.469 1 89.44 82 SER B CA 1
ATOM 3880 C C . SER B 1 82 ? -19.172 30.406 21.844 1 89.44 82 SER B C 1
ATOM 3882 O O . SER B 1 82 ? -19.078 29.594 22.766 1 89.44 82 SER B O 1
ATOM 3884 N N . PHE B 1 83 ? -18.781 31.672 21.922 1 90.94 83 PHE B N 1
ATOM 3885 C CA . PHE B 1 83 ? -18.203 32.219 23.141 1 90.94 83 PHE B CA 1
ATOM 3886 C C . PHE B 1 83 ? -18.812 33.594 23.453 1 90.94 83 PHE B C 1
ATOM 3888 O O . PHE B 1 83 ? -18.125 34.594 23.438 1 90.94 83 PHE B O 1
ATOM 3895 N N . PRO B 1 84 ? -20.062 33.531 23.922 1 90.62 84 PRO B N 1
ATOM 3896 C CA . PRO B 1 84 ? -20.75 34.812 24.141 1 90.62 84 PRO B CA 1
ATOM 3897 C C . PRO B 1 84 ? -20.031 35.719 25.156 1 90.62 84 PRO B C 1
ATOM 3899 O O . PRO B 1 84 ? -19.578 35.219 26.203 1 90.62 84 PRO B O 1
ATOM 3902 N N . GLY B 1 85 ? -19.859 36.938 24.75 1 92.25 85 GLY B N 1
ATOM 3903 C CA . GLY B 1 85 ? -19.266 37.906 25.656 1 92.25 85 GLY B CA 1
ATOM 3904 C C . GLY B 1 85 ? -17.766 38.062 25.453 1 92.25 85 GLY B C 1
ATOM 3905 O O . GLY B 1 85 ? -17.156 38.969 26 1 92.25 85 GLY B O 1
ATOM 3906 N N . HIS B 1 86 ? -17.25 37.156 24.625 1 93.19 86 HIS B N 1
ATOM 3907 C CA . HIS B 1 86 ? -15.82 37.281 24.359 1 93.19 86 HIS B CA 1
ATOM 3908 C C . HIS B 1 86 ? -15.539 38.344 23.328 1 93.19 86 HIS B C 1
ATOM 3910 O O . HIS B 1 86 ? -16.078 38.312 22.219 1 93.19 86 HIS B O 1
ATOM 3916 N N . VAL B 1 87 ? -14.703 39.281 23.75 1 93.06 87 VAL B N 1
ATOM 3917 C CA . VAL B 1 87 ? -14.391 40.406 22.859 1 93.06 87 VAL B CA 1
ATOM 3918 C C . VAL B 1 87 ? -13.023 40.156 22.219 1 93.06 87 VAL B C 1
ATOM 3920 O O . VAL B 1 87 ? -12.055 39.812 22.891 1 93.06 87 VAL B O 1
ATOM 3923 N N . VAL B 1 88 ? -13.008 40.375 20.906 1 95.62 88 VAL B N 1
ATOM 3924 C CA . VAL B 1 88 ? -11.742 40.219 20.203 1 95.62 88 VAL B CA 1
ATOM 3925 C C . VAL B 1 88 ? -11.422 41.5 19.438 1 95.62 88 VAL B C 1
ATOM 3927 O O . VAL B 1 88 ? -12.32 42.156 18.906 1 95.62 88 VAL B O 1
ATOM 3930 N N . HIS B 1 89 ? -10.203 41.844 19.438 1 97.56 89 HIS B N 1
ATOM 3931 C CA . HIS B 1 89 ? -9.711 42.969 18.688 1 97.56 89 HIS B CA 1
ATOM 3932 C C . HIS B 1 89 ? -9.539 42.656 17.203 1 97.56 89 HIS B C 1
ATOM 3934 O O . HIS B 1 89 ? -8.977 41.594 16.859 1 97.56 89 HIS B O 1
ATOM 3940 N N . VAL B 1 90 ? -10.039 43.5 16.359 1 98.19 90 VAL B N 1
ATOM 3941 C CA . VAL B 1 90 ? -9.82 43.344 14.922 1 98.19 90 VAL B CA 1
ATOM 3942 C C . VAL B 1 90 ? -8.75 44.312 14.445 1 98.19 90 VAL B C 1
ATOM 3944 O O . VAL B 1 90 ? -8.867 45.531 14.656 1 98.19 90 VAL B O 1
ATOM 3947 N N . TYR B 1 91 ? -7.773 43.812 13.836 1 98.31 91 TYR B N 1
ATOM 3948 C CA . TYR B 1 91 ? -6.652 44.656 13.422 1 98.31 91 TYR B CA 1
ATOM 3949 C C . TYR B 1 91 ? -6.801 45.094 11.969 1 98.31 91 TYR B C 1
ATOM 3951 O O . TYR B 1 91 ? -7.27 44.312 11.133 1 98.31 91 TYR B O 1
ATOM 3959 N N . ASP B 1 92 ? -6.203 46.25 11.672 1 95.44 92 ASP B N 1
ATOM 3960 C CA . ASP B 1 92 ? -6.305 46.812 10.336 1 95.44 92 ASP B CA 1
ATOM 3961 C C . ASP B 1 92 ? -5.176 46.312 9.438 1 95.44 92 ASP B C 1
ATOM 3963 O O . ASP B 1 92 ? -5.301 46.312 8.211 1 95.44 92 ASP B O 1
ATOM 3967 N N . ASP B 1 93 ? -4.117 45.969 10.086 1 96.69 93 ASP B N 1
ATOM 3968 C CA . ASP B 1 93 ? -3.012 45.469 9.281 1 96.69 93 ASP B CA 1
ATOM 3969 C C . ASP B 1 93 ? -2.207 44.438 10.062 1 96.69 93 ASP B C 1
ATOM 3971 O O . ASP B 1 93 ? -2.352 44.312 11.281 1 96.69 93 ASP B O 1
ATOM 3975 N N . LEU B 1 94 ? -1.391 43.75 9.289 1 98.19 94 LEU B N 1
ATOM 3976 C CA . LEU B 1 94 ? -0.623 42.656 9.82 1 98.19 94 LEU B CA 1
ATOM 3977 C C . LEU B 1 94 ? 0.377 43.125 10.875 1 98.19 94 LEU B C 1
ATOM 3979 O O . LEU B 1 94 ? 0.547 42.469 11.906 1 98.19 94 LEU B O 1
ATOM 3983 N N . LYS B 1 95 ? 1.037 44.188 10.641 1 98.06 95 LYS B N 1
ATOM 3984 C CA . LYS B 1 95 ? 2.049 44.719 11.555 1 98.06 95 LYS B CA 1
ATOM 3985 C C . LYS B 1 95 ? 1.449 45.031 12.922 1 98.06 95 LYS B C 1
ATOM 3987 O O . LYS B 1 95 ? 2.031 44.656 13.953 1 98.06 95 LYS B O 1
ATOM 3992 N N . ALA B 1 96 ? 0.301 45.656 12.969 1 98.19 96 ALA B N 1
ATOM 3993 C CA . ALA B 1 96 ? -0.38 45.969 14.219 1 98.19 96 ALA B CA 1
ATOM 3994 C C . ALA B 1 96 ? -0.733 44.719 14.992 1 98.19 96 ALA B C 1
ATOM 3996 O O . ALA B 1 96 ? -0.604 44.688 16.219 1 98.19 96 ALA B O 1
ATOM 3997 N N . ALA B 1 97 ? -1.191 43.719 14.273 1 98.44 97 ALA B N 1
ATOM 3998 C CA . ALA B 1 97 ? -1.545 42.469 14.906 1 98.44 97 ALA B CA 1
ATOM 3999 C C . ALA B 1 97 ? -0.318 41.781 15.523 1 98.44 97 ALA B C 1
ATOM 4001 O O . ALA B 1 97 ? -0.4 41.188 16.594 1 98.44 97 ALA B O 1
ATOM 4002 N N . CYS B 1 98 ? 0.826 41.875 14.859 1 98.38 98 CYS B N 1
ATOM 4003 C CA . CYS B 1 98 ? 2.051 41.219 15.289 1 98.38 98 CYS B CA 1
ATOM 4004 C C . CYS B 1 98 ? 2.699 41.969 16.453 1 98.38 98 CYS B C 1
ATOM 4006 O O . CYS B 1 98 ? 3.295 41.344 17.328 1 98.38 98 CYS B O 1
ATOM 4008 N N . GLU B 1 99 ? 2.492 43.25 16.547 1 97.31 99 GLU B N 1
ATOM 4009 C CA . GLU B 1 99 ? 3.289 44.062 17.469 1 97.31 99 GLU B CA 1
ATOM 4010 C C . GLU B 1 99 ? 2.494 44.438 18.719 1 97.31 99 GLU B C 1
ATOM 4012 O O . GLU B 1 99 ? 3.016 45.094 19.625 1 97.31 99 GLU B O 1
ATOM 4017 N N . ASP B 1 100 ? 1.243 44 18.75 1 97.75 100 ASP B N 1
ATOM 4018 C CA . ASP B 1 100 ? 0.45 44.281 19.938 1 97.75 100 ASP B CA 1
ATOM 4019 C C . ASP B 1 100 ? 1.137 43.781 21.188 1 97.75 100 ASP B C 1
ATOM 4021 O O . ASP B 1 100 ? 1.352 42.562 21.328 1 97.75 100 ASP B O 1
ATOM 4025 N N . SER B 1 101 ? 1.377 44.656 22.188 1 97 101 SER B N 1
ATOM 4026 C CA . SER B 1 101 ? 2.162 44.312 23.359 1 97 101 SER B CA 1
ATOM 4027 C C . SER B 1 101 ? 1.39 43.406 24.297 1 97 101 SER B C 1
ATOM 4029 O O . SER B 1 101 ? 1.98 42.75 25.156 1 97 101 SER B O 1
ATOM 4031 N N . ASP B 1 102 ? 0.126 43.281 24.078 1 96.56 102 ASP B N 1
ATOM 4032 C CA . ASP B 1 102 ? -0.698 42.469 24.969 1 96.56 102 ASP B CA 1
ATOM 4033 C C . ASP B 1 102 ? -0.677 41 24.516 1 96.56 102 ASP B C 1
ATOM 4035 O O . ASP B 1 102 ? -1.105 40.125 25.266 1 96.56 102 ASP B O 1
ATOM 4039 N N . VAL B 1 103 ? -0.1 40.812 23.406 1 97.69 103 VAL B N 1
ATOM 4040 C CA . VAL B 1 103 ? -0.206 39.5 22.781 1 97.69 103 VAL B CA 1
ATOM 4041 C C . VAL B 1 103 ? 1.073 38.719 23.031 1 97.69 103 VAL B C 1
ATOM 4043 O O . VAL B 1 103 ? 2.178 39.25 22.938 1 97.69 103 VAL B O 1
ATOM 4046 N N . ASP B 1 104 ? 0.898 37.406 23.328 1 98.19 104 ASP B N 1
ATOM 4047 C CA . ASP B 1 104 ? 2.035 36.531 23.625 1 98.19 104 ASP B CA 1
ATOM 4048 C C . ASP B 1 104 ? 2.424 35.719 22.406 1 98.19 104 ASP B C 1
ATOM 4050 O O . ASP B 1 104 ? 3.586 35.344 22.25 1 98.19 104 ASP B O 1
ATOM 4054 N N . GLY B 1 105 ? 1.455 35.375 21.609 1 98.56 105 GLY B N 1
ATOM 4055 C CA . GLY B 1 105 ? 1.718 34.469 20.484 1 98.56 105 GLY B CA 1
ATOM 4056 C C . GLY B 1 105 ? 0.837 34.75 19.281 1 98.56 105 GLY B C 1
ATOM 4057 O O . GLY B 1 105 ? -0.202 35.406 19.406 1 98.56 105 GLY B O 1
ATOM 4058 N N . LEU B 1 106 ? 1.314 34.281 18.156 1 98.81 106 LEU B N 1
ATOM 4059 C CA . LEU B 1 106 ? 0.622 34.406 16.875 1 98.81 106 LEU B CA 1
ATOM 4060 C C . LEU B 1 106 ? 0.327 33.031 16.281 1 98.81 106 LEU B C 1
ATOM 4062 O O . LEU B 1 106 ? 1.213 32.188 16.203 1 98.81 106 LEU B O 1
ATOM 4066 N N . ILE B 1 107 ? -0.919 32.781 15.891 1 98.69 107 ILE B N 1
ATOM 4067 C CA . ILE B 1 107 ? -1.308 31.594 15.141 1 98.69 107 ILE B CA 1
ATOM 4068 C C . ILE B 1 107 ? -1.613 31.984 13.695 1 98.69 107 ILE B C 1
ATOM 4070 O O . ILE B 1 107 ? -2.578 32.688 13.422 1 98.69 107 ILE B O 1
ATOM 4074 N N . ILE B 1 108 ? -0.782 31.516 12.812 1 98.62 108 ILE B N 1
ATOM 4075 C CA . ILE B 1 108 ? -0.859 31.891 11.406 1 98.62 108 ILE B CA 1
ATOM 4076 C C . ILE B 1 108 ? -1.592 30.812 10.617 1 98.62 108 ILE B C 1
ATOM 4078 O O . ILE B 1 108 ? -1.074 29.719 10.438 1 98.62 108 ILE B O 1
ATOM 4082 N N . CYS B 1 109 ? -2.779 31.156 10.086 1 95.69 109 CYS B N 1
ATOM 4083 C CA . CYS B 1 109 ? -3.66 30.219 9.406 1 95.69 109 CYS B CA 1
ATOM 4084 C C . CYS B 1 109 ? -4.07 30.75 8.039 1 95.69 109 CYS B C 1
ATOM 4086 O O . CYS B 1 109 ? -5.203 30.547 7.598 1 95.69 109 CYS B O 1
ATOM 4088 N N . THR B 1 110 ? -3.244 31.516 7.383 1 94.62 110 THR B N 1
ATOM 4089 C CA . THR B 1 110 ? -3.494 32.062 6.055 1 94.62 110 THR B CA 1
ATOM 4090 C C . THR B 1 110 ? -3.176 31.031 4.973 1 94.62 110 THR B C 1
ATOM 4092 O O . THR B 1 110 ? -2.641 29.969 5.266 1 94.62 110 THR B O 1
ATOM 4095 N N . PRO B 1 111 ? -3.549 31.328 3.713 1 91.19 111 PRO B N 1
ATOM 4096 C CA . PRO B 1 111 ? -3.168 30.406 2.643 1 91.19 111 PRO B CA 1
ATOM 4097 C C . PRO B 1 111 ? -1.658 30.188 2.561 1 91.19 111 PRO B C 1
ATOM 4099 O O . PRO B 1 111 ? -0.882 31.109 2.846 1 91.19 111 PRO B O 1
ATOM 4102 N N . ASN B 1 112 ? -1.28 29.062 2.045 1 90.69 112 ASN B N 1
ATOM 4103 C CA . ASN B 1 112 ? 0.098 28.594 2.102 1 90.69 112 ASN B CA 1
ATOM 4104 C C . ASN B 1 112 ? 1.056 29.562 1.417 1 90.69 112 ASN B C 1
ATOM 4106 O O . ASN B 1 112 ? 2.168 29.797 1.898 1 90.69 112 ASN B O 1
ATOM 4110 N N . TYR B 1 113 ? 0.636 30.125 0.326 1 92.19 113 TYR B N 1
ATOM 4111 C CA . TYR B 1 113 ? 1.52 30.953 -0.495 1 92.19 113 TYR B CA 1
ATOM 4112 C C . TYR B 1 113 ? 1.836 32.281 0.196 1 92.19 113 TYR B C 1
ATOM 4114 O O . TYR B 1 113 ? 2.75 33 -0.214 1 92.19 113 TYR B O 1
ATOM 4122 N N . THR B 1 114 ? 1.169 32.594 1.278 1 95.06 114 THR B N 1
ATOM 4123 C CA . THR B 1 114 ? 1.373 33.844 1.997 1 95.06 114 THR B CA 1
ATOM 4124 C C . THR B 1 114 ? 2.336 33.656 3.164 1 95.06 114 THR B C 1
ATOM 4126 O O . THR B 1 114 ? 2.826 34.625 3.742 1 95.06 114 THR B O 1
ATOM 4129 N N . HIS B 1 115 ? 2.68 32.438 3.488 1 97.56 115 HIS B N 1
ATOM 4130 C CA . HIS B 1 115 ? 3.311 32.094 4.758 1 97.56 115 HIS B CA 1
ATOM 4131 C C . HIS B 1 115 ? 4.668 32.781 4.898 1 97.56 115 HIS B C 1
ATOM 4133 O O . HIS B 1 115 ? 4.973 33.344 5.949 1 97.56 115 HIS B O 1
ATOM 4139 N N . LYS B 1 116 ? 5.441 32.75 3.873 1 97.69 116 LYS B N 1
ATOM 4140 C CA . LYS B 1 116 ? 6.793 33.312 3.992 1 97.69 116 LYS B CA 1
ATOM 4141 C C . LYS B 1 116 ? 6.758 34.781 4.379 1 97.69 116 LYS B C 1
ATOM 4143 O O . LYS B 1 116 ? 7.434 35.188 5.324 1 97.69 116 LYS B O 1
ATOM 4148 N N . GLU B 1 117 ? 5.961 35.531 3.695 1 97.56 117 GLU B N 1
ATOM 4149 C CA . GLU B 1 117 ? 5.863 36.969 3.949 1 97.56 117 GLU B CA 1
ATOM 4150 C C . GLU B 1 117 ? 5.301 37.25 5.344 1 97.56 117 GLU B C 1
ATOM 4152 O O . GLU B 1 117 ? 5.789 38.125 6.051 1 97.56 117 GLU B O 1
ATOM 4157 N N . ILE B 1 118 ? 4.32 36.5 5.715 1 98.25 118 ILE B N 1
ATOM 4158 C CA . ILE B 1 118 ? 3.672 36.688 7.008 1 98.25 118 ILE B CA 1
ATOM 4159 C C . ILE B 1 118 ? 4.641 36.344 8.133 1 98.25 118 ILE B C 1
ATOM 4161 O O . ILE B 1 118 ? 4.727 37.031 9.133 1 98.25 118 ILE B O 1
ATOM 4165 N N . VAL B 1 119 ? 5.344 35.25 7.949 1 98.31 119 VAL B N 1
ATOM 4166 C CA . VAL B 1 119 ? 6.309 34.812 8.945 1 98.31 119 VAL B CA 1
ATOM 4167 C C . VAL B 1 119 ? 7.41 35.844 9.102 1 98.31 119 VAL B C 1
ATOM 4169 O O . VAL B 1 119 ? 7.855 36.156 10.211 1 98.31 119 VAL B O 1
ATOM 4172 N N . GLU B 1 120 ? 7.859 36.406 7.98 1 97.56 120 GLU B N 1
ATOM 4173 C CA . GLU B 1 120 ? 8.883 37.469 8.023 1 97.56 120 GLU B CA 1
ATOM 4174 C C . GLU B 1 120 ? 8.445 38.625 8.914 1 97.56 120 GLU B C 1
ATOM 4176 O O . GLU B 1 120 ? 9.227 39.094 9.734 1 97.56 120 GLU B O 1
ATOM 4181 N N . GLU B 1 121 ? 7.242 39.031 8.758 1 98 121 GLU B N 1
ATOM 4182 C CA . GLU B 1 121 ? 6.707 40.125 9.57 1 98 121 GLU B CA 1
ATOM 4183 C C . GLU B 1 121 ? 6.52 39.688 11.023 1 98 121 GLU B C 1
ATOM 4185 O O . GLU B 1 121 ? 6.879 40.438 11.953 1 98 121 GLU B O 1
ATOM 4190 N N . ALA B 1 122 ? 5.98 38.531 11.234 1 98.25 122 ALA B N 1
ATOM 4191 C CA . ALA B 1 122 ? 5.668 38 12.562 1 98.25 122 ALA B CA 1
ATOM 4192 C C . ALA B 1 122 ? 6.93 37.875 13.406 1 98.25 122 ALA B C 1
ATOM 4194 O O . ALA B 1 122 ? 6.918 38.156 14.602 1 98.25 122 ALA B O 1
ATOM 4195 N N . MET B 1 123 ? 8 37.469 12.836 1 97.62 123 MET B N 1
ATOM 4196 C CA . MET B 1 123 ? 9.219 37.188 13.57 1 97.62 123 MET B CA 1
ATOM 4197 C C . MET B 1 123 ? 9.844 38.469 14.141 1 97.62 123 MET B C 1
ATOM 4199 O O . MET B 1 123 ? 10.555 38.406 15.141 1 97.62 123 MET B O 1
ATOM 4203 N N . LYS B 1 124 ? 9.547 39.562 13.531 1 96.94 124 LYS B N 1
ATOM 4204 C CA . LYS B 1 124 ? 10.062 40.844 14.016 1 96.94 124 LYS B CA 1
ATOM 4205 C C . LYS B 1 124 ? 9.516 41.188 15.406 1 96.94 124 LYS B C 1
ATOM 4207 O O . LYS B 1 124 ? 10.133 41.938 16.156 1 96.94 124 LYS B O 1
ATOM 4212 N N . SER B 1 125 ? 8.406 40.594 15.719 1 96.62 125 SER B N 1
ATOM 4213 C CA . SER B 1 125 ? 7.727 40.906 16.969 1 96.62 125 SER B CA 1
ATOM 4214 C C . SER B 1 125 ? 8.328 40.156 18.141 1 96.62 125 SER B C 1
ATOM 4216 O O . SER B 1 125 ? 8.102 40.5 19.297 1 96.62 125 SER B O 1
ATOM 4218 N N . GLY B 1 126 ? 9.008 39.031 17.828 1 96.88 126 GLY B N 1
ATOM 4219 C CA . GLY B 1 126 ? 9.57 38.188 18.875 1 96.88 126 GLY B CA 1
ATOM 4220 C C . GLY B 1 126 ? 8.523 37.344 19.594 1 96.88 126 GLY B C 1
ATOM 4221 O O . GLY B 1 126 ? 8.805 36.75 20.641 1 96.88 126 GLY B O 1
ATOM 4222 N N . LYS B 1 127 ? 7.367 37.281 19.125 1 98.19 127 LYS B N 1
ATOM 4223 C CA . LYS B 1 127 ? 6.285 36.531 19.75 1 98.19 127 LYS B CA 1
ATOM 4224 C C . LYS B 1 127 ? 6.41 35.031 19.438 1 98.19 127 LYS B C 1
ATOM 4226 O O . LYS B 1 127 ? 7.141 34.656 18.531 1 98.19 127 LYS B O 1
ATOM 4231 N N . HIS B 1 128 ? 5.754 34.219 20.266 1 98.56 128 HIS B N 1
ATOM 4232 C CA . HIS B 1 128 ? 5.641 32.812 19.906 1 98.56 128 HIS B CA 1
ATOM 4233 C C . HIS B 1 128 ? 4.805 32.625 18.656 1 98.56 128 HIS B C 1
ATOM 4235 O O . HIS B 1 128 ? 3.828 33.344 18.438 1 98.56 128 HIS B O 1
ATOM 4241 N N . ILE B 1 129 ? 5.199 31.641 17.812 1 98.81 129 ILE B N 1
ATOM 4242 C CA . ILE B 1 129 ? 4.539 31.5 16.531 1 98.81 129 ILE B CA 1
ATOM 4243 C C . ILE B 1 129 ? 4.105 30.047 16.328 1 98.81 129 ILE B C 1
ATOM 4245 O O . ILE B 1 129 ? 4.898 29.125 16.516 1 98.81 129 ILE B O 1
ATOM 4249 N N . LEU B 1 130 ? 2.852 29.781 16.016 1 98.69 130 LEU B N 1
ATOM 4250 C CA . LEU B 1 130 ? 2.314 28.562 15.438 1 98.69 130 LEU B CA 1
ATOM 4251 C C . LEU B 1 130 ? 1.914 28.766 13.977 1 98.69 130 LEU B C 1
ATOM 4253 O O . LEU B 1 130 ? 0.96 29.5 13.695 1 98.69 130 LEU B O 1
ATOM 4257 N N . LEU B 1 131 ? 2.66 28.188 13.102 1 98.62 131 LEU B N 1
ATOM 4258 C CA . LEU B 1 131 ? 2.422 28.328 11.664 1 98.62 131 LEU B CA 1
ATOM 4259 C C . LEU B 1 131 ? 1.735 27.078 11.109 1 98.62 131 LEU B C 1
ATOM 4261 O O . LEU B 1 131 ? 2.256 25.969 11.234 1 98.62 131 LEU B O 1
ATOM 4265 N N . GLU B 1 132 ? 0.646 27.25 10.492 1 97.25 132 GLU B N 1
ATOM 4266 C CA . GLU B 1 132 ? -0.101 26.141 9.906 1 97.25 132 GLU B CA 1
ATOM 4267 C C . GLU B 1 132 ? 0.706 25.453 8.805 1 97.25 132 GLU B C 1
ATOM 4269 O O . GLU B 1 132 ? 1.578 26.078 8.188 1 97.25 132 GLU B O 1
ATOM 4274 N N . LYS B 1 133 ? 0.36 24.203 8.625 1 95.81 133 LYS B N 1
ATOM 4275 C CA . LYS B 1 133 ? 0.963 23.438 7.539 1 95.81 133 LYS B CA 1
ATOM 4276 C C . LYS B 1 133 ? 0.283 23.734 6.207 1 95.81 133 LYS B C 1
ATOM 4278 O O . LYS B 1 133 ? -0.885 24.125 6.176 1 95.81 133 LYS B O 1
ATOM 4283 N N . PRO B 1 134 ? 0.856 23.516 5.074 1 96.19 134 PRO B N 1
ATOM 4284 C CA . PRO B 1 134 ? 2.314 23.406 4.977 1 96.19 134 PRO B CA 1
ATOM 4285 C C . PRO B 1 134 ? 3.02 24.734 5.242 1 96.19 134 PRO B C 1
ATOM 4287 O O . PRO B 1 134 ? 2.445 25.797 5.004 1 96.19 134 PRO B O 1
ATOM 4290 N N . MET B 1 135 ? 4.246 24.672 5.723 1 96.62 135 MET B N 1
ATOM 4291 C CA . MET B 1 135 ? 4.918 25.906 6.148 1 96.62 135 MET B CA 1
ATOM 4292 C C . MET B 1 135 ? 5.191 26.812 4.957 1 96.62 135 MET B C 1
ATOM 4294 O O . MET B 1 135 ? 5.344 28.031 5.117 1 96.62 135 MET B O 1
ATOM 4298 N N . ALA B 1 136 ? 5.273 26.188 3.805 1 96.25 136 ALA B N 1
ATOM 4299 C CA . ALA B 1 136 ? 5.449 26.938 2.562 1 96.25 136 ALA B CA 1
ATOM 4300 C C . ALA B 1 136 ? 4.973 26.125 1.361 1 96.25 136 ALA B C 1
ATOM 4302 O O . ALA B 1 136 ? 4.711 24.922 1.479 1 96.25 136 ALA B O 1
ATOM 4303 N N . THR B 1 137 ? 4.941 26.844 0.18 1 94.81 137 THR B N 1
ATOM 4304 C CA . THR B 1 137 ? 4.484 26.188 -1.036 1 94.81 137 THR B CA 1
ATOM 4305 C C . THR B 1 137 ? 5.668 25.609 -1.815 1 94.81 137 THR B C 1
ATOM 4307 O O . THR B 1 137 ? 5.496 24.719 -2.645 1 94.81 137 THR B O 1
ATOM 4310 N N . THR B 1 138 ? 6.812 26.172 -1.593 1 96.12 138 THR B N 1
ATOM 4311 C CA . THR B 1 138 ? 7.996 25.719 -2.312 1 96.12 138 THR B CA 1
ATOM 4312 C C . THR B 1 138 ? 9.07 25.234 -1.339 1 96.12 138 THR B C 1
ATOM 4314 O O . THR B 1 138 ? 9.125 25.688 -0.194 1 96.12 138 THR B O 1
ATOM 4317 N N . LEU B 1 139 ? 9.875 24.391 -1.887 1 97.62 139 LEU B N 1
ATOM 4318 C CA . LEU B 1 139 ? 10.984 23.875 -1.098 1 97.62 139 LEU B CA 1
ATOM 4319 C C . LEU B 1 139 ? 11.93 25 -0.68 1 97.62 139 LEU B C 1
ATOM 4321 O O . LEU B 1 139 ? 12.406 25.016 0.455 1 97.62 139 LEU B O 1
ATOM 4325 N N . LYS B 1 140 ? 12.211 25.906 -1.51 1 97.38 140 LYS B N 1
ATOM 4326 C CA . LYS B 1 140 ? 13.109 27.016 -1.228 1 97.38 140 LYS B CA 1
ATOM 4327 C C . LYS B 1 140 ? 12.555 27.891 -0.11 1 97.38 140 LYS B C 1
ATOM 4329 O O . LYS B 1 140 ? 13.273 28.266 0.819 1 97.38 140 LYS B O 1
ATOM 4334 N N . ASP B 1 141 ? 11.289 28.219 -0.216 1 97.62 141 ASP B N 1
ATOM 4335 C CA . ASP B 1 141 ? 10.672 29.047 0.82 1 97.62 141 ASP B CA 1
ATOM 4336 C C . ASP B 1 141 ? 10.664 28.328 2.164 1 97.62 141 ASP B C 1
ATOM 4338 O O . ASP B 1 141 ? 10.875 28.938 3.209 1 97.62 141 ASP B O 1
ATOM 4342 N N . ALA B 1 142 ? 10.383 27.016 2.1 1 98.12 142 ALA B N 1
ATOM 4343 C CA . ALA B 1 142 ? 10.43 26.234 3.326 1 98.12 142 ALA B CA 1
ATOM 4344 C C . ALA B 1 142 ? 11.812 26.281 3.963 1 98.12 142 ALA B C 1
ATOM 4346 O O . ALA B 1 142 ? 11.938 26.391 5.184 1 98.12 142 ALA B O 1
ATOM 4347 N N . TRP B 1 143 ? 12.812 26.156 3.146 1 97.94 143 TRP B N 1
ATOM 4348 C CA . TRP B 1 143 ? 14.195 26.219 3.617 1 97.94 143 TRP B CA 1
ATOM 4349 C C . TRP B 1 143 ? 14.492 27.562 4.27 1 97.94 143 TRP B C 1
ATOM 4351 O O . TRP B 1 143 ? 15.094 27.609 5.348 1 97.94 143 TRP B O 1
ATOM 4361 N N . ILE B 1 144 ? 14.078 28.625 3.701 1 97.81 144 ILE B N 1
ATOM 4362 C CA . ILE B 1 144 ? 14.297 29.969 4.211 1 97.81 144 ILE B CA 1
ATOM 4363 C C . ILE B 1 144 ? 13.625 30.125 5.57 1 97.81 144 ILE B C 1
ATOM 4365 O O . ILE B 1 144 ? 14.242 30.609 6.527 1 97.81 144 ILE B O 1
ATOM 4369 N N . ILE B 1 145 ? 12.398 29.688 5.668 1 98.12 145 ILE B N 1
ATOM 4370 C CA . ILE B 1 145 ? 11.664 29.781 6.926 1 98.12 145 ILE B CA 1
ATOM 4371 C C . ILE B 1 145 ? 12.375 28.953 7.996 1 98.12 145 ILE B C 1
ATOM 4373 O O . ILE B 1 145 ? 12.508 29.391 9.141 1 98.12 145 ILE B O 1
ATOM 4377 N N . GLN B 1 146 ? 12.805 27.75 7.609 1 97.81 146 GLN B N 1
ATOM 4378 C CA . GLN B 1 146 ? 13.531 26.891 8.539 1 97.81 146 GLN B CA 1
ATOM 4379 C C . GLN B 1 146 ? 14.797 27.578 9.047 1 97.81 146 GLN B C 1
ATOM 4381 O O . GLN B 1 146 ? 15.109 27.531 10.234 1 97.81 146 GLN B O 1
ATOM 4386 N N . GLN B 1 147 ? 15.508 28.266 8.211 1 97.19 147 GLN B N 1
ATOM 4387 C CA . GLN B 1 147 ? 16.719 28.984 8.594 1 97.19 147 GLN B CA 1
ATOM 4388 C C . GLN B 1 147 ? 16.391 30.141 9.539 1 97.19 147 GLN B C 1
ATOM 4390 O O . GLN B 1 147 ? 17.109 30.359 10.523 1 97.19 147 GLN B O 1
ATOM 4395 N N . TRP B 1 148 ? 15.344 30.859 9.188 1 97.44 148 TRP B N 1
ATOM 4396 C CA . TRP B 1 148 ? 14.906 31.938 10.062 1 97.44 148 TRP B CA 1
ATOM 4397 C C . TRP B 1 148 ? 14.578 31.406 11.453 1 97.44 148 TRP B C 1
ATOM 4399 O O . TRP B 1 148 ? 14.945 32 12.461 1 97.44 148 TRP B O 1
ATOM 4409 N N . ALA B 1 149 ? 13.922 30.297 11.508 1 96.88 149 ALA B N 1
ATOM 4410 C CA . ALA B 1 149 ? 13.453 29.719 12.766 1 96.88 149 ALA B CA 1
ATOM 4411 C C . ALA B 1 149 ? 14.625 29.266 13.633 1 96.88 149 ALA B C 1
ATOM 4413 O O . ALA B 1 149 ? 14.523 29.266 14.859 1 96.88 149 ALA B O 1
ATOM 4414 N N . GLU B 1 150 ? 15.68 28.859 13.016 1 95.19 150 GLU B N 1
ATOM 4415 C CA . GLU B 1 150 ? 16.859 28.406 13.75 1 95.19 150 GLU B CA 1
ATOM 4416 C C . GLU B 1 150 ? 17.422 29.5 14.641 1 95.19 150 GLU B C 1
ATOM 4418 O O . GLU B 1 150 ? 17.969 29.234 15.703 1 95.19 150 GLU B O 1
ATOM 4423 N N . SER B 1 151 ? 17.234 30.703 14.25 1 93.31 151 SER B N 1
ATOM 4424 C CA . SER B 1 151 ? 17.781 31.844 14.984 1 93.31 151 SER B CA 1
ATOM 4425 C C . SER B 1 151 ? 16.719 32.5 15.836 1 93.31 151 SER B C 1
ATOM 4427 O O . SER B 1 151 ? 17 33.5 16.547 1 93.31 151 SER B O 1
ATOM 4429 N N . TYR B 1 152 ? 15.547 31.984 15.766 1 96.62 152 TYR B N 1
ATOM 4430 C CA . TYR B 1 152 ? 14.438 32.594 16.484 1 96.62 152 TYR B CA 1
ATOM 4431 C C . TYR B 1 152 ? 14.461 32.188 17.953 1 96.62 152 TYR B C 1
ATOM 4433 O O . TYR B 1 152 ? 14.641 31.016 18.281 1 96.62 152 TYR B O 1
ATOM 4441 N N . GLN B 1 153 ? 14.367 33.094 18.906 1 95 153 GLN B N 1
ATOM 4442 C CA . GLN B 1 153 ? 14.578 32.875 20.328 1 95 153 GLN B CA 1
ATOM 4443 C C . GLN B 1 153 ? 13.336 32.281 20.969 1 95 153 GLN B C 1
ATOM 4445 O O . GLN B 1 153 ? 13.43 31.516 21.938 1 95 153 GLN B O 1
ATOM 4450 N N . ASN B 1 154 ? 12.172 32.594 20.531 1 97.25 154 ASN B N 1
ATOM 4451 C CA . ASN B 1 154 ? 10.922 32.125 21.125 1 97.25 154 ASN B CA 1
ATOM 4452 C C . ASN B 1 154 ? 10.367 30.906 20.375 1 97.25 154 ASN B C 1
ATOM 4454 O O . ASN B 1 154 ? 10.977 30.422 19.422 1 97.25 154 ASN B O 1
ATOM 4458 N N . VAL B 1 155 ? 9.242 30.375 20.797 1 98 155 VAL B N 1
ATOM 4459 C CA . VAL B 1 155 ? 8.672 29.125 20.281 1 98 155 VAL B CA 1
ATOM 4460 C C . VAL B 1 155 ? 8.211 29.328 18.844 1 98 155 VAL B C 1
ATOM 4462 O O . VAL B 1 155 ? 7.582 30.344 18.516 1 98 155 VAL B O 1
ATOM 4465 N N . PHE B 1 156 ? 8.633 28.469 17.969 1 98.38 156 PHE B N 1
ATOM 4466 C CA . PHE B 1 156 ? 8.164 28.359 16.578 1 98.38 156 PHE B CA 1
ATOM 4467 C C . PHE B 1 156 ? 7.703 26.938 16.281 1 98.38 156 PHE B C 1
ATOM 4469 O O . PHE B 1 156 ? 8.516 26.031 16.188 1 98.38 156 PHE B O 1
ATOM 4476 N N . GLN B 1 157 ? 6.398 26.781 16.172 1 98.31 157 GLN B N 1
ATOM 4477 C CA . GLN B 1 157 ? 5.801 25.469 15.961 1 98.31 157 GLN B CA 1
ATOM 4478 C C . GLN B 1 157 ? 5.098 25.375 14.602 1 98.31 157 GLN B C 1
ATOM 4480 O O . GLN B 1 157 ? 4.473 26.344 14.164 1 98.31 157 GLN B O 1
ATOM 4485 N N . ILE B 1 158 ? 5.277 24.266 13.914 1 98.44 158 ILE B N 1
ATOM 4486 C CA . ILE B 1 158 ? 4.562 24.016 12.672 1 98.44 158 ILE B CA 1
ATOM 4487 C C . ILE B 1 158 ? 3.287 23.219 12.961 1 98.44 158 ILE B C 1
ATOM 4489 O O . ILE B 1 158 ? 3.293 22.297 13.781 1 98.44 158 ILE B O 1
ATOM 4493 N N . GLY B 1 159 ? 2.211 23.531 12.242 1 97.25 159 GLY B N 1
ATOM 4494 C CA . GLY B 1 159 ? 0.902 22.938 12.453 1 97.25 159 GLY B CA 1
ATOM 4495 C C . GLY B 1 159 ? 0.754 21.562 11.812 1 97.25 159 GLY B C 1
ATOM 4496 O O . GLY B 1 159 ? -0.173 21.344 11.031 1 97.25 159 GLY B O 1
ATOM 4497 N N . LEU B 1 160 ? 1.535 20.578 12.164 1 96.88 160 LEU B N 1
ATOM 4498 C CA . LEU B 1 160 ? 1.415 19.203 11.719 1 96.88 160 LEU B CA 1
ATOM 4499 C C . LEU B 1 160 ? 0.58 18.391 12.703 1 96.88 160 LEU B C 1
ATOM 4501 O O . LEU B 1 160 ? 1.1 17.484 13.367 1 96.88 160 LEU B O 1
ATOM 4505 N N . GLN B 1 161 ? -0.694 18.578 12.688 1 93.56 161 GLN B N 1
ATOM 4506 C CA . GLN B 1 161 ? -1.616 18.172 13.742 1 93.56 161 GLN B CA 1
ATOM 4507 C C . GLN B 1 161 ? -1.918 16.672 13.648 1 93.56 161 GLN B C 1
ATOM 4509 O O . GLN B 1 161 ? -2.398 16.078 14.609 1 93.56 161 GLN B O 1
ATOM 4514 N N . TYR B 1 162 ? -1.608 16.016 12.5 1 93.75 162 TYR B N 1
ATOM 4515 C CA . TYR B 1 162 ? -1.913 14.594 12.375 1 93.75 162 TYR B CA 1
ATOM 4516 C C . TYR B 1 162 ? -1.108 13.766 13.367 1 93.75 162 TYR B C 1
ATOM 4518 O O . TYR B 1 162 ? -1.555 12.703 13.805 1 93.75 162 TYR B O 1
ATOM 4526 N N . ARG B 1 163 ? 0.022 14.305 13.711 1 93.25 163 ARG B N 1
ATOM 4527 C CA . ARG B 1 163 ? 0.875 13.562 14.633 1 93.25 163 ARG B CA 1
ATOM 4528 C C . ARG B 1 163 ? 0.194 13.391 15.992 1 93.25 163 ARG B C 1
ATOM 4530 O O . ARG B 1 163 ? 0.615 12.562 16.797 1 93.25 163 ARG B O 1
ATOM 4537 N N . TYR B 1 164 ? -0.927 14.172 16.203 1 90.44 164 TYR B N 1
ATOM 4538 C CA . TYR B 1 164 ? -1.591 14.148 17.5 1 90.44 164 TYR B CA 1
ATOM 4539 C C . TYR B 1 164 ? -2.887 13.344 17.438 1 90.44 164 TYR B C 1
ATOM 4541 O O . TYR B 1 164 ? -3.584 13.203 18.453 1 90.44 164 TYR B O 1
ATOM 4549 N N . LYS B 1 165 ? -3.213 12.883 16.266 1 87.31 165 LYS B N 1
ATOM 4550 C CA . LYS B 1 165 ? -4.344 11.953 16.234 1 87.31 165 LYS B CA 1
ATOM 4551 C C . LYS B 1 165 ? -4.109 10.758 17.156 1 87.31 165 LYS B C 1
ATOM 4553 O O . LYS B 1 165 ? -2.99 10.25 17.234 1 87.31 165 LYS B O 1
ATOM 4558 N N . ALA B 1 166 ? -5.184 10.312 17.766 1 83.56 166 ALA B N 1
ATOM 4559 C CA . ALA B 1 166 ? -5.074 9.234 18.75 1 83.56 166 ALA B CA 1
ATOM 4560 C C . ALA B 1 166 ? -4.387 8.008 18.141 1 83.56 166 ALA B C 1
ATOM 4562 O O . ALA B 1 166 ? -3.545 7.383 18.781 1 83.56 166 ALA B O 1
ATOM 4563 N N . LEU B 1 167 ? -4.664 7.734 16.953 1 86.19 167 LEU B N 1
ATOM 4564 C CA . LEU B 1 167 ? -4.086 6.594 16.266 1 86.19 167 LEU B CA 1
ATOM 4565 C C . LEU B 1 167 ? -2.57 6.715 16.172 1 86.19 167 LEU B C 1
ATOM 4567 O O . LEU B 1 167 ? -1.846 5.789 16.547 1 86.19 167 LEU B O 1
ATOM 4571 N N . TYR B 1 168 ? -2.111 7.812 15.789 1 91.31 168 TYR B N 1
ATOM 4572 C CA . TYR B 1 168 ? -0.687 7.969 15.516 1 91.31 168 TYR B CA 1
ATOM 4573 C C . TYR B 1 168 ? 0.093 8.188 16.812 1 91.31 168 TYR B C 1
ATOM 4575 O O . TYR B 1 168 ? 1.245 7.758 16.922 1 91.31 168 TYR B O 1
ATOM 4583 N N . GLN B 1 169 ? -0.57 8.805 17.797 1 88.75 169 GLN B N 1
ATOM 4584 C CA . GLN B 1 169 ? 0.07 8.914 19.094 1 88.75 169 GLN B CA 1
ATOM 4585 C C . GLN B 1 169 ? 0.32 7.531 19.703 1 88.75 169 GLN B C 1
ATOM 4587 O O . GLN B 1 169 ? 1.417 7.25 20.188 1 88.75 169 GLN B O 1
ATOM 4592 N N . GLU B 1 170 ? -0.678 6.738 19.641 1 88.12 170 GLU B N 1
ATOM 4593 C CA . GLU B 1 170 ? -0.535 5.387 20.172 1 88.12 170 GLU B CA 1
ATOM 4594 C C . GLU B 1 170 ? 0.462 4.57 19.344 1 88.12 170 GLU B C 1
ATOM 4596 O O . GLU B 1 170 ? 1.241 3.795 19.906 1 88.12 170 GLU B O 1
ATOM 4601 N N . ALA B 1 171 ? 0.376 4.711 18.078 1 91.56 171 ALA B N 1
ATOM 4602 C CA . ALA B 1 171 ? 1.31 4 17.219 1 91.56 171 ALA B CA 1
ATOM 4603 C C . ALA B 1 171 ? 2.752 4.395 17.516 1 91.56 171 ALA B C 1
ATOM 4605 O O . ALA B 1 171 ? 3.637 3.537 17.578 1 91.56 171 ALA B O 1
ATOM 4606 N N . LEU B 1 172 ? 2.967 5.676 17.656 1 92.88 172 LEU B N 1
ATOM 4607 C CA . LEU B 1 172 ? 4.301 6.168 17.984 1 92.88 172 LEU B CA 1
ATOM 4608 C C . LEU B 1 172 ? 4.762 5.625 19.328 1 92.88 172 LEU B C 1
ATOM 4610 O O . LEU B 1 172 ? 5.922 5.227 19.484 1 92.88 172 LEU B O 1
ATOM 4614 N N . TYR B 1 173 ? 3.887 5.652 20.25 1 89.88 173 TYR B N 1
ATOM 4615 C CA . TYR B 1 173 ? 4.211 5.121 21.562 1 89.88 173 TYR B CA 1
ATOM 4616 C C . TYR B 1 173 ? 4.609 3.652 21.484 1 89.88 173 TYR B C 1
ATOM 4618 O O . TYR B 1 173 ? 5.668 3.26 21.984 1 89.88 173 TYR B O 1
ATOM 4626 N N . GLU B 1 174 ? 3.846 2.857 20.828 1 89.31 174 GLU B N 1
ATOM 4627 C CA . GLU B 1 174 ? 4.082 1.42 20.719 1 89.31 174 GLU B CA 1
ATOM 4628 C C . GLU B 1 174 ? 5.355 1.12 19.938 1 89.31 174 GLU B C 1
ATOM 4630 O O . GLU B 1 174 ? 6.148 0.261 20.344 1 89.31 174 GLU B O 1
ATOM 4635 N N . ALA B 1 175 ? 5.562 1.847 18.891 1 92.69 175 ALA B N 1
ATOM 4636 C CA . ALA B 1 175 ? 6.648 1.523 17.969 1 92.69 175 ALA B CA 1
ATOM 4637 C C . ALA B 1 175 ? 7.977 2.098 18.453 1 92.69 175 ALA B C 1
ATOM 4639 O O . ALA B 1 175 ? 9.023 1.472 18.297 1 92.69 175 ALA B O 1
ATOM 4640 N N . ARG B 1 176 ? 7.938 3.256 19.062 1 92.94 176 ARG B N 1
ATOM 4641 C CA . ARG B 1 176 ? 9.195 3.957 19.297 1 92.94 176 ARG B CA 1
ATOM 4642 C C . ARG B 1 176 ? 9.5 4.051 20.797 1 92.94 176 ARG B C 1
ATOM 4644 O O . ARG B 1 176 ? 10.664 4.07 21.188 1 92.94 176 ARG B O 1
ATOM 4651 N N . GLU B 1 177 ? 8.531 4.188 21.578 1 90.25 177 GLU B N 1
ATOM 4652 C CA . GLU B 1 177 ? 8.766 4.309 23.016 1 90.25 177 GLU B CA 1
ATOM 4653 C C . GLU B 1 177 ? 8.789 2.938 23.688 1 90.25 177 GLU B C 1
ATOM 4655 O O . GLU B 1 177 ? 9.797 2.555 24.297 1 90.25 177 GLU B O 1
ATOM 4660 N N . ARG B 1 178 ? 7.746 2.205 23.484 1 89.19 178 ARG B N 1
ATOM 4661 C CA . ARG B 1 178 ? 7.652 0.873 24.062 1 89.19 178 ARG B CA 1
ATOM 4662 C C . ARG B 1 178 ? 8.453 -0.141 23.266 1 89.19 178 ARG B C 1
ATOM 4664 O O . ARG B 1 178 ? 8.789 -1.217 23.75 1 89.19 178 ARG B O 1
ATOM 4671 N N . ASN B 1 179 ? 8.641 0.153 21.953 1 91.88 179 ASN B N 1
ATOM 4672 C CA . ASN B 1 179 ? 9.391 -0.717 21.047 1 91.88 179 ASN B CA 1
ATOM 4673 C C . ASN B 1 179 ? 8.727 -2.082 20.906 1 91.88 179 ASN B C 1
ATOM 4675 O O . ASN B 1 179 ? 9.398 -3.113 20.922 1 91.88 179 ASN B O 1
ATOM 4679 N N . SER B 1 180 ? 7.449 -2.031 20.797 1 87.19 180 SER B N 1
ATOM 4680 C CA . SER B 1 180 ? 6.641 -3.244 20.797 1 87.19 180 SER B CA 1
ATOM 4681 C C . SER B 1 180 ? 6.93 -4.094 19.562 1 87.19 180 SER B C 1
ATOM 4683 O O . SER B 1 180 ? 6.758 -5.316 19.594 1 87.19 180 SER B O 1
ATOM 4685 N N . ILE B 1 181 ? 7.43 -3.533 18.453 1 91.94 181 ILE B N 1
ATOM 4686 C CA . ILE B 1 181 ? 7.602 -4.293 17.219 1 91.94 181 ILE B CA 1
ATOM 4687 C C . ILE B 1 181 ? 9.086 -4.336 16.844 1 91.94 181 ILE B C 1
ATOM 4689 O O . ILE B 1 181 ? 9.438 -4.703 15.719 1 91.94 181 ILE B O 1
ATOM 4693 N N . GLY B 1 182 ? 9.945 -3.906 17.719 1 93.62 182 GLY B N 1
ATOM 4694 C CA . GLY B 1 182 ? 11.375 -3.922 17.469 1 93.62 182 GLY B CA 1
ATOM 4695 C C . GLY B 1 182 ? 11.812 -2.879 16.453 1 93.62 182 GLY B C 1
ATOM 4696 O O . GLY B 1 182 ? 11.242 -1.79 16.391 1 93.62 182 GLY B O 1
ATOM 4697 N N . ASN B 1 183 ? 12.867 -3.221 15.719 1 95.81 183 ASN B N 1
ATOM 4698 C CA . ASN B 1 183 ? 13.391 -2.297 14.719 1 95.81 183 ASN B CA 1
ATOM 4699 C C . ASN B 1 183 ? 12.516 -2.281 13.461 1 95.81 183 ASN B C 1
ATOM 4701 O O . ASN B 1 183 ? 12.414 -3.289 12.758 1 95.81 183 ASN B O 1
ATOM 4705 N N . ILE B 1 184 ? 11.977 -1.176 13.195 1 96.94 184 ILE B N 1
ATOM 4706 C CA . ILE B 1 184 ? 11.141 -1.024 12.016 1 96.94 184 ILE B CA 1
ATOM 4707 C C . ILE B 1 184 ? 11.977 -1.218 10.758 1 96.94 184 ILE B C 1
ATOM 4709 O O . ILE B 1 184 ? 13.086 -0.679 10.648 1 96.94 184 ILE B O 1
ATOM 4713 N N . LYS B 1 185 ? 11.43 -2.018 9.781 1 97.88 185 LYS B N 1
ATOM 4714 C CA . LYS B 1 185 ? 12.133 -2.24 8.523 1 97.88 185 LYS B CA 1
ATOM 4715 C C . LYS B 1 185 ? 11.32 -1.729 7.34 1 97.88 185 LYS B C 1
ATOM 4717 O O . LYS B 1 185 ? 11.883 -1.248 6.355 1 97.88 185 LYS B O 1
ATOM 4722 N N . THR B 1 186 ? 10.023 -1.885 7.426 1 98.06 186 THR B N 1
ATOM 4723 C CA . THR B 1 186 ? 9.156 -1.403 6.355 1 98.06 186 THR B CA 1
ATOM 4724 C C . THR B 1 186 ? 7.973 -0.625 6.926 1 98.06 186 THR B C 1
ATOM 4726 O O . THR B 1 186 ? 7.527 -0.891 8.047 1 98.06 186 THR B O 1
ATOM 4729 N N . MET B 1 187 ? 7.543 0.344 6.18 1 98.38 187 MET B N 1
ATOM 4730 C CA . MET B 1 187 ? 6.383 1.16 6.52 1 98.38 187 MET B CA 1
ATOM 4731 C C . MET B 1 187 ? 5.469 1.342 5.312 1 98.38 187 MET B C 1
ATOM 4733 O O . MET B 1 187 ? 5.945 1.501 4.188 1 98.38 187 MET B O 1
ATOM 4737 N N . MET B 1 188 ? 4.191 1.334 5.555 1 97.69 188 MET B N 1
ATOM 4738 C CA . MET B 1 188 ? 3.207 1.628 4.516 1 97.69 188 MET B CA 1
ATOM 4739 C C . MET B 1 188 ? 2.1 2.527 5.055 1 97.69 188 MET B C 1
ATOM 4741 O O . MET B 1 188 ? 1.582 2.295 6.148 1 97.69 188 MET B O 1
ATOM 4745 N N . MET B 1 189 ? 1.802 3.564 4.34 1 97.69 189 MET B N 1
ATOM 4746 C CA . MET B 1 189 ? 0.652 4.406 4.656 1 97.69 189 MET B CA 1
ATOM 4747 C C . MET B 1 189 ? -0.212 4.637 3.422 1 97.69 189 MET B C 1
ATOM 4749 O O . MET B 1 189 ? 0.291 4.629 2.297 1 97.69 189 MET B O 1
ATOM 4753 N N . THR B 1 190 ? -1.484 4.82 3.6 1 96.44 190 THR B N 1
ATOM 4754 C CA . THR B 1 190 ? -2.42 5.125 2.523 1 96.44 190 THR B CA 1
ATOM 4755 C C . THR B 1 190 ? -3.361 6.254 2.928 1 96.44 190 THR B C 1
ATOM 4757 O O . THR B 1 190 ? -3.721 6.379 4.102 1 96.44 190 THR B O 1
ATOM 4760 N N . GLU B 1 191 ? -3.701 7.047 2.016 1 95.38 191 GLU B N 1
ATOM 4761 C CA . GLU B 1 191 ? -4.812 7.988 2.129 1 95.38 191 GLU B CA 1
ATOM 4762 C C . GLU B 1 191 ? -5.746 7.887 0.925 1 95.38 191 GLU B C 1
ATOM 4764 O O . GLU B 1 191 ? -5.355 8.211 -0.198 1 95.38 191 GLU B O 1
ATOM 4769 N N . HIS B 1 192 ? -6.906 7.43 1.102 1 93.38 192 HIS B N 1
ATOM 4770 C CA . HIS B 1 192 ? -7.984 7.422 0.122 1 93.38 192 HIS B CA 1
ATOM 4771 C C . HIS B 1 192 ? -9.133 8.336 0.556 1 93.38 192 HIS B C 1
ATOM 4773 O O . HIS B 1 192 ? -9.664 8.18 1.655 1 93.38 192 HIS B O 1
ATOM 4779 N N . ARG B 1 193 ? -9.445 9.234 -0.285 1 89.06 193 ARG B N 1
ATOM 4780 C CA . ARG B 1 193 ? -10.438 10.219 0.125 1 89.06 193 ARG B CA 1
ATOM 4781 C C . ARG B 1 193 ? -11.172 10.797 -1.083 1 89.06 193 ARG B C 1
ATOM 4783 O O . ARG B 1 193 ? -10.781 10.555 -2.227 1 89.06 193 ARG B O 1
ATOM 4790 N N . LEU B 1 194 ? -12.125 11.633 -0.708 1 80.44 194 LEU B N 1
ATOM 4791 C CA . LEU B 1 194 ? -12.844 12.438 -1.694 1 80.44 194 LEU B CA 1
ATOM 4792 C C . LEU B 1 194 ? -11.984 13.594 -2.188 1 80.44 194 LEU B C 1
ATOM 4794 O O . LEU B 1 194 ? -10.992 13.953 -1.545 1 80.44 194 LEU B O 1
ATOM 4798 N N . PRO B 1 195 ? -12.383 14.172 -3.307 1 77.31 195 PRO B N 1
ATOM 4799 C CA . PRO B 1 195 ? -11.609 15.289 -3.861 1 77.31 195 PRO B CA 1
ATOM 4800 C C . PRO B 1 195 ? -11.602 16.516 -2.947 1 77.31 195 PRO B C 1
ATOM 4802 O O . PRO B 1 195 ? -12.422 16.609 -2.031 1 77.31 195 PRO B O 1
ATOM 4805 N N . PHE B 1 196 ? -10.703 17.406 -3.244 1 74.38 196 PHE B N 1
ATOM 4806 C CA . PHE B 1 196 ? -10.602 18.656 -2.512 1 74.38 196 PHE B CA 1
ATOM 4807 C C . PHE B 1 196 ? -11.922 19.422 -2.584 1 74.38 196 PHE B C 1
ATOM 4809 O O . PHE B 1 196 ? -12.555 19.484 -3.639 1 74.38 196 PHE B O 1
ATOM 4816 N N . LEU B 1 197 ? -12.125 20 -1.52 1 67.62 197 LEU B N 1
ATOM 4817 C CA . LEU B 1 197 ? -13.312 20.828 -1.43 1 67.62 197 LEU B CA 1
ATOM 4818 C C . LEU B 1 197 ? -13.039 22.234 -1.954 1 67.62 197 LEU B C 1
ATOM 4820 O O . LEU B 1 197 ? -11.883 22.609 -2.162 1 67.62 197 LEU B O 1
ATOM 4824 N N . ASP B 1 198 ? -14.109 22.875 -2.258 1 67 198 ASP B N 1
ATOM 4825 C CA . ASP B 1 198 ? -14 24.25 -2.742 1 67 198 ASP B CA 1
ATOM 4826 C C . ASP B 1 198 ? -13.398 25.156 -1.676 1 67 198 ASP B C 1
ATOM 4828 O O . ASP B 1 198 ? -13.695 25.016 -0.487 1 67 198 ASP B O 1
ATOM 4832 N N . LYS B 1 199 ? -12.43 25.922 -2.043 1 68.88 199 LYS B N 1
ATOM 4833 C CA . LYS B 1 199 ? -11.82 26.953 -1.197 1 68.88 199 LYS B CA 1
ATOM 4834 C C . LYS B 1 199 ? -11.922 28.328 -1.84 1 68.88 199 LYS B C 1
ATOM 4836 O O . LYS B 1 199 ? -12.367 28.453 -2.98 1 68.88 199 LYS B O 1
ATOM 4841 N N . VAL B 1 200 ? -11.602 29.328 -0.972 1 64.12 200 VAL B N 1
ATOM 4842 C CA . VAL B 1 200 ? -11.586 30.703 -1.469 1 64.12 200 VAL B CA 1
ATOM 4843 C C . VAL B 1 200 ? -10.75 30.781 -2.74 1 64.12 200 VAL B C 1
ATOM 4845 O O . VAL B 1 200 ? -9.617 30.297 -2.773 1 64.12 200 VAL B O 1
ATOM 4848 N N . GLU B 1 201 ? -11.242 31.219 -3.766 1 66.88 201 GLU B N 1
ATOM 4849 C CA . GLU B 1 201 ? -10.625 31.406 -5.074 1 66.88 201 GLU B CA 1
ATOM 4850 C C . GLU B 1 201 ? -10.07 30.109 -5.625 1 66.88 201 GLU B C 1
ATOM 4852 O O . GLU B 1 201 ? -9.234 30.109 -6.539 1 66.88 201 GLU B O 1
ATOM 4857 N N . GLN B 1 202 ? -10.367 29.062 -5.098 1 75.44 202 GLN B N 1
ATOM 4858 C CA . GLN B 1 202 ? -10.039 27.719 -5.555 1 75.44 202 GLN B CA 1
ATOM 4859 C C . GLN B 1 202 ? -8.523 27.5 -5.566 1 75.44 202 GLN B C 1
ATOM 4861 O O . GLN B 1 202 ? -8 26.812 -6.445 1 75.44 202 GLN B O 1
ATOM 4866 N N . TRP B 1 203 ? -7.84 28.141 -4.625 1 76 203 TRP B N 1
ATOM 4867 C CA . TRP B 1 203 ? -6.383 28.188 -4.648 1 76 203 TRP B CA 1
ATOM 4868 C C . TRP B 1 203 ? -5.797 26.781 -4.531 1 76 203 TRP B C 1
ATOM 4870 O O . TRP B 1 203 ? -4.703 26.516 -5.035 1 76 203 TRP B O 1
ATOM 4880 N N . ASN B 1 204 ? -6.52 25.828 -4.016 1 76 204 ASN B N 1
ATOM 4881 C CA . ASN B 1 204 ? -6.012 24.5 -3.723 1 76 204 ASN B CA 1
ATOM 4882 C C . ASN B 1 204 ? -6.047 23.609 -4.957 1 76 204 ASN B C 1
ATOM 4884 O O . ASN B 1 204 ? -5.598 22.453 -4.91 1 76 204 ASN B O 1
ATOM 4888 N N . LYS B 1 205 ? -6.5 24.156 -6.016 1 84.06 205 LYS B N 1
ATOM 4889 C CA . LYS B 1 205 ? -6.566 23.391 -7.254 1 84.06 205 LYS B CA 1
ATOM 4890 C C . LYS B 1 205 ? -5.434 23.781 -8.203 1 84.06 205 LYS B C 1
ATOM 4892 O O . LYS B 1 205 ? -5.332 23.25 -9.312 1 84.06 205 LYS B O 1
ATOM 4897 N N . PHE B 1 206 ? -4.605 24.688 -7.668 1 86.12 206 PHE B N 1
ATOM 4898 C CA . PHE B 1 206 ? -3.48 25.172 -8.461 1 86.12 206 PHE B CA 1
ATOM 4899 C C . PHE B 1 206 ? -2.164 24.969 -7.719 1 86.12 206 PHE B C 1
ATOM 4901 O O . PHE B 1 206 ? -1.966 25.516 -6.629 1 86.12 206 PHE B O 1
ATOM 4908 N N . SER B 1 207 ? -1.26 24.281 -8.344 1 89.19 207 SER B N 1
ATOM 4909 C CA . SER B 1 207 ? 0.006 23.922 -7.715 1 89.19 207 SER B CA 1
ATOM 4910 C C . SER B 1 207 ? 0.827 25.172 -7.383 1 89.19 207 SER B C 1
ATOM 4912 O O . SER B 1 207 ? 1.543 25.188 -6.379 1 89.19 207 SER B O 1
ATOM 4914 N N . GLU B 1 208 ? 0.712 26.172 -8.117 1 88.25 208 GLU B N 1
ATOM 4915 C CA . GLU B 1 208 ? 1.453 27.406 -7.883 1 88.25 208 GLU B CA 1
ATOM 4916 C C . GLU B 1 208 ? 1.066 28.047 -6.547 1 88.25 208 GLU B C 1
ATOM 4918 O O . GLU B 1 208 ? 1.903 28.656 -5.879 1 88.25 208 GLU B O 1
ATOM 4923 N N . LEU B 1 209 ? -0.175 27.812 -6.148 1 86.75 209 LEU B N 1
ATOM 4924 C CA . LEU B 1 209 ? -0.697 28.453 -4.949 1 86.75 209 LEU B CA 1
ATOM 4925 C C . LEU B 1 209 ? -0.68 27.5 -3.762 1 86.75 209 LEU B C 1
ATOM 4927 O O . LEU B 1 209 ? -0.545 27.922 -2.613 1 86.75 209 LEU B O 1
ATOM 4931 N N . SER B 1 210 ? -0.786 26.219 -4.062 1 88.56 210 SER B N 1
ATOM 4932 C CA . SER B 1 210 ? -0.947 25.25 -2.986 1 88.56 210 SER B CA 1
ATOM 4933 C C . SER B 1 210 ? 0.344 24.469 -2.744 1 88.56 210 SER B C 1
ATOM 4935 O O . SER B 1 210 ? 0.503 23.828 -1.701 1 88.56 210 SER B O 1
ATOM 4937 N N . GLY B 1 211 ? 1.249 24.562 -3.713 1 91.81 211 GLY B N 1
ATOM 4938 C CA . GLY B 1 211 ? 2.426 23.703 -3.676 1 91.81 211 GLY B CA 1
ATOM 4939 C C . GLY B 1 211 ? 2.18 22.328 -4.262 1 91.81 211 GLY B C 1
ATOM 4940 O O . GLY B 1 211 ? 3.107 21.516 -4.375 1 91.81 211 GLY B O 1
ATOM 4941 N N . GLY B 1 212 ? 0.905 22.109 -4.68 1 93.75 212 GLY B N 1
ATOM 4942 C CA . GLY B 1 212 ? 0.545 20.797 -5.191 1 93.75 212 GLY B CA 1
ATOM 4943 C C . GLY B 1 212 ? -0.014 19.875 -4.125 1 93.75 212 GLY B C 1
ATOM 4944 O O . GLY B 1 212 ? 0.209 20.094 -2.932 1 93.75 212 GLY B O 1
ATOM 4945 N N . THR B 1 213 ? -0.647 18.828 -4.562 1 94.69 213 THR B N 1
ATOM 4946 C CA . THR B 1 213 ? -1.366 17.922 -3.678 1 94.69 213 THR B CA 1
ATOM 4947 C C . THR B 1 213 ? -0.415 17.281 -2.668 1 94.69 213 THR B C 1
ATOM 4949 O O . THR B 1 213 ? -0.749 17.156 -1.487 1 94.69 213 THR B O 1
ATOM 4952 N N . LEU B 1 214 ? 0.761 16.891 -3.117 1 97.06 214 LEU B N 1
ATOM 4953 C CA . LEU B 1 214 ? 1.687 16.188 -2.24 1 97.06 214 LEU B CA 1
ATOM 4954 C C . LEU B 1 214 ? 2.223 17.109 -1.154 1 97.06 214 LEU B C 1
ATOM 4956 O O . LEU B 1 214 ? 2.479 16.672 -0.029 1 97.06 214 LEU B O 1
ATOM 4960 N N . ILE B 1 215 ? 2.379 18.328 -1.454 1 96.06 215 ILE B N 1
ATOM 4961 C CA . ILE B 1 215 ? 2.832 19.297 -0.456 1 96.06 215 ILE B CA 1
ATOM 4962 C C . ILE B 1 215 ? 1.654 19.734 0.416 1 96.06 215 ILE B C 1
ATOM 4964 O O . ILE B 1 215 ? 1.73 19.672 1.646 1 96.06 215 ILE B O 1
ATOM 4968 N N . GLU B 1 216 ? 0.609 20.062 -0.202 1 93.25 216 GLU B N 1
ATOM 4969 C CA . GLU B 1 216 ? -0.533 20.641 0.5 1 93.25 216 GLU B CA 1
ATOM 4970 C C . GLU B 1 216 ? -1.173 19.641 1.444 1 93.25 216 GLU B C 1
ATOM 4972 O O . GLU B 1 216 ? -1.482 19.953 2.594 1 93.25 216 GLU B O 1
ATOM 4977 N N . LYS B 1 217 ? -1.378 18.453 0.946 1 92.19 217 LYS B N 1
ATOM 4978 C CA . LYS B 1 217 ? -2.133 17.469 1.719 1 92.19 217 LYS B CA 1
ATOM 4979 C C . LYS B 1 217 ? -1.208 16.422 2.32 1 92.19 217 LYS B C 1
ATOM 4981 O O . LYS B 1 217 ? -1.267 16.141 3.521 1 92.19 217 LYS B O 1
ATOM 4986 N N . CYS B 1 218 ? -0.321 15.961 1.566 1 96.25 218 CYS B N 1
ATOM 4987 C CA . CYS B 1 218 ? 0.39 14.75 1.957 1 96.25 218 CYS B CA 1
ATOM 4988 C C . CYS B 1 218 ? 1.575 15.078 2.857 1 96.25 218 CYS B C 1
ATOM 4990 O O . CYS B 1 218 ? 2.195 14.18 3.428 1 96.25 218 CYS B O 1
ATOM 4992 N N . CYS B 1 219 ? 1.887 16.344 3.057 1 96.88 219 CYS B N 1
ATOM 4993 C CA . CYS B 1 219 ? 2.973 16.688 3.969 1 96.88 219 CYS B CA 1
ATOM 4994 C C . CYS B 1 219 ? 2.729 16.094 5.352 1 96.88 219 CYS B C 1
ATOM 4996 O O . CYS B 1 219 ? 3.676 15.758 6.062 1 96.88 219 CYS B O 1
ATOM 4998 N N . HIS B 1 220 ? 1.476 15.93 5.754 1 96.81 220 HIS B N 1
ATOM 4999 C CA . HIS B 1 220 ? 1.133 15.273 7.012 1 96.81 220 HIS B CA 1
ATOM 5000 C C . HIS B 1 220 ? 1.695 13.852 7.059 1 96.81 220 HIS B C 1
ATOM 5002 O O . HIS B 1 220 ? 2.291 13.453 8.062 1 96.81 220 HIS B O 1
ATOM 5008 N N . TYR B 1 221 ? 1.504 13.164 6.023 1 97.81 221 TYR B N 1
ATOM 5009 C CA . TYR B 1 221 ? 1.895 11.758 5.984 1 97.81 221 TYR B CA 1
ATOM 5010 C C . TYR B 1 221 ? 3.406 11.617 5.867 1 97.81 221 TYR B C 1
ATOM 5012 O O . TYR B 1 221 ? 4 10.711 6.461 1 97.81 221 TYR B O 1
ATOM 5020 N N . PHE B 1 222 ? 4 12.5 5.121 1 98.69 222 PHE B N 1
ATOM 5021 C CA . PHE B 1 222 ? 5.453 12.469 5.027 1 98.69 222 PHE B CA 1
ATOM 5022 C C . PHE B 1 222 ? 6.094 12.844 6.359 1 98.69 222 PHE B C 1
ATOM 5024 O O . PHE B 1 222 ? 7.152 12.328 6.711 1 98.69 222 PHE B O 1
ATOM 5031 N N . ASP B 1 223 ? 5.418 13.727 7.109 1 98.44 223 ASP B N 1
ATOM 5032 C CA . ASP B 1 223 ? 5.859 14.016 8.469 1 98.44 223 ASP B CA 1
ATOM 5033 C C . ASP B 1 223 ? 5.785 12.766 9.352 1 98.44 223 ASP B C 1
ATOM 5035 O O . ASP B 1 223 ? 6.738 12.445 10.062 1 98.44 223 ASP B O 1
ATOM 5039 N N . LEU B 1 224 ? 4.691 12.094 9.289 1 98.19 224 LEU B N 1
ATOM 5040 C CA . LEU B 1 224 ? 4.496 10.883 10.086 1 98.19 224 LEU B CA 1
ATOM 5041 C C . LEU B 1 224 ? 5.516 9.812 9.711 1 98.19 224 LEU B C 1
ATOM 5043 O O . LEU B 1 224 ? 6.125 9.203 10.594 1 98.19 224 LEU B O 1
ATOM 5047 N N . LEU B 1 225 ? 5.707 9.625 8.438 1 98.75 225 LEU B N 1
ATOM 5048 C CA . LEU B 1 225 ? 6.68 8.641 7.984 1 98.75 225 LEU B CA 1
ATOM 5049 C C . LEU B 1 225 ? 8.078 8.992 8.477 1 98.75 225 LEU B C 1
ATOM 5051 O O . LEU B 1 225 ? 8.828 8.117 8.922 1 98.75 225 LEU B O 1
ATOM 5055 N N . ASN B 1 226 ? 8.43 10.273 8.375 1 98.56 226 ASN B N 1
ATOM 5056 C CA . ASN B 1 226 ? 9.727 10.719 8.883 1 98.56 226 ASN B CA 1
ATOM 5057 C C . ASN B 1 226 ? 9.867 10.445 10.375 1 98.56 226 ASN B C 1
ATOM 5059 O O . ASN B 1 226 ? 10.93 10.016 10.836 1 98.56 226 ASN B O 1
ATOM 5063 N N . LEU B 1 227 ? 8.812 10.695 11.109 1 97.69 227 LEU B N 1
ATOM 5064 C CA . LEU B 1 227 ? 8.828 10.484 12.547 1 97.69 227 LEU B CA 1
ATOM 5065 C C . LEU B 1 227 ? 9.031 9.008 12.875 1 97.69 227 LEU B C 1
ATOM 5067 O O . LEU B 1 227 ? 9.859 8.656 13.719 1 97.69 227 LEU B O 1
ATOM 5071 N N . PHE B 1 228 ? 8.305 8.148 12.203 1 97.94 228 PHE B N 1
ATOM 5072 C CA . PHE B 1 228 ? 8.422 6.719 12.445 1 97.94 228 PHE B CA 1
ATOM 5073 C C . PHE B 1 228 ? 9.789 6.203 12.016 1 97.94 228 PHE B C 1
ATOM 5075 O O . PHE B 1 228 ? 10.367 5.328 12.664 1 97.94 228 PHE B O 1
ATOM 5082 N N . ALA B 1 229 ? 10.281 6.742 10.914 1 98.19 229 ALA B N 1
ATOM 5083 C CA . ALA B 1 229 ? 11.586 6.312 10.406 1 98.19 229 ALA B CA 1
ATOM 5084 C C . ALA B 1 229 ? 12.711 6.781 11.328 1 98.19 229 ALA B C 1
ATOM 5086 O O . ALA B 1 229 ? 13.734 6.109 11.453 1 98.19 229 ALA B O 1
ATOM 5087 N N . ASN B 1 230 ? 12.477 7.977 11.914 1 97.31 230 ASN B N 1
ATOM 5088 C CA . ASN B 1 230 ? 13.5 8.617 12.734 1 97.31 230 ASN B CA 1
ATOM 5089 C C . ASN B 1 230 ? 14.828 8.711 12 1 97.31 230 ASN B C 1
ATOM 5091 O O . ASN B 1 230 ? 15.875 8.344 12.547 1 97.31 230 ASN B O 1
ATOM 5095 N N . ALA B 1 231 ? 14.82 9.047 10.742 1 98 231 ALA B N 1
ATOM 5096 C CA . ALA B 1 231 ? 15.969 9.219 9.859 1 98 231 ALA B CA 1
ATOM 5097 C C . ALA B 1 231 ? 15.617 10.102 8.664 1 98 231 ALA B C 1
ATOM 5099 O O . ALA B 1 231 ? 14.438 10.281 8.344 1 98 231 ALA B O 1
ATOM 5100 N N . LYS B 1 232 ? 16.609 10.656 8.047 1 98.12 232 LYS B N 1
ATOM 5101 C CA . LYS B 1 232 ? 16.391 11.453 6.844 1 98.12 232 LYS B CA 1
ATOM 5102 C C . LYS B 1 232 ? 16.125 10.562 5.637 1 98.12 232 LYS B C 1
ATOM 5104 O O . LYS B 1 232 ? 16.672 9.461 5.531 1 98.12 232 LYS B O 1
ATOM 5109 N N . PRO B 1 233 ? 15.258 11.023 4.77 1 98.69 233 PRO B N 1
ATOM 5110 C CA . PRO B 1 233 ? 15.094 10.281 3.518 1 98.69 233 PRO B CA 1
ATOM 5111 C C . PRO B 1 233 ? 16.359 10.273 2.66 1 98.69 233 PRO B C 1
ATOM 5113 O O . PRO B 1 233 ? 17.062 11.281 2.584 1 98.69 233 PRO B O 1
ATOM 5116 N N . PHE B 1 234 ? 16.625 9.141 2.084 1 98.75 234 PHE B N 1
ATOM 5117 C CA . PHE B 1 234 ? 17.781 8.961 1.213 1 98.75 234 PHE B CA 1
ATOM 5118 C C . PHE B 1 234 ? 17.391 9.125 -0.25 1 98.75 234 PHE B C 1
ATOM 5120 O O . PHE B 1 234 ? 18.062 9.828 -1.007 1 98.75 234 PHE B O 1
ATOM 5127 N N . SER B 1 235 ? 16.312 8.531 -0.663 1 98.75 235 SER B N 1
ATOM 5128 C CA . SER B 1 235 ? 15.812 8.648 -2.029 1 98.75 235 SER B CA 1
ATOM 5129 C C . SER B 1 235 ? 14.289 8.531 -2.072 1 98.75 235 SER B C 1
ATOM 5131 O O . SER B 1 235 ? 13.672 7.992 -1.151 1 98.75 235 SER B O 1
ATOM 5133 N N . VAL B 1 236 ? 13.727 9.125 -3.141 1 98.88 236 VAL B N 1
ATOM 5134 C CA . VAL B 1 236 ? 12.289 9.125 -3.35 1 98.88 236 VAL B CA 1
ATOM 5135 C C . VAL B 1 236 ? 11.977 8.781 -4.805 1 98.88 236 VAL B C 1
ATOM 5137 O O . VAL B 1 236 ? 12.617 9.297 -5.723 1 98.88 236 VAL B O 1
ATOM 5140 N N . TYR B 1 237 ? 11.055 7.84 -5.008 1 98.88 237 TYR B N 1
ATOM 5141 C CA . TYR B 1 237 ? 10.438 7.605 -6.305 1 98.88 237 TYR B CA 1
ATOM 5142 C C . TYR B 1 237 ? 8.922 7.684 -6.207 1 98.88 237 TYR B C 1
ATOM 5144 O O . TYR B 1 237 ? 8.328 7.188 -5.246 1 98.88 237 TYR B O 1
ATOM 5152 N N . ALA B 1 238 ? 8.406 8.32 -7.203 1 98.81 238 ALA B N 1
ATOM 5153 C CA . ALA B 1 238 ? 6.953 8.469 -7.156 1 98.81 238 ALA B CA 1
ATOM 5154 C C . ALA B 1 238 ? 6.355 8.469 -8.562 1 98.81 238 ALA B C 1
ATOM 5156 O O . ALA B 1 238 ? 7.012 8.883 -9.523 1 98.81 238 ALA B O 1
ATOM 5157 N N . THR B 1 239 ? 5.164 7.938 -8.648 1 98.5 239 THR B N 1
ATOM 5158 C CA . THR B 1 239 ? 4.305 8.062 -9.82 1 98.5 239 THR B CA 1
ATOM 5159 C C . THR B 1 239 ? 2.947 8.641 -9.438 1 98.5 239 THR B C 1
ATOM 5161 O O . THR B 1 239 ? 2.549 8.594 -8.273 1 98.5 239 THR B O 1
ATOM 5164 N N . GLY B 1 240 ? 2.301 9.273 -10.352 1 97.44 240 GLY B N 1
ATOM 5165 C CA . GLY B 1 240 ? 1.002 9.875 -10.094 1 97.44 240 GLY B CA 1
ATOM 5166 C C . GLY B 1 240 ? 0.49 10.703 -11.258 1 97.44 240 GLY B C 1
ATOM 5167 O O . GLY B 1 240 ? 1.133 10.773 -12.305 1 97.44 240 GLY B O 1
ATOM 5168 N N . GLY B 1 241 ? -0.722 11.219 -11.07 1 95.5 241 GLY B N 1
ATOM 5169 C CA . GLY B 1 241 ? -1.332 12.031 -12.109 1 95.5 241 GLY B CA 1
ATOM 5170 C C . GLY B 1 241 ? -2.705 12.555 -11.734 1 95.5 241 GLY B C 1
ATOM 5171 O O . GLY B 1 241 ? -3.057 12.594 -10.555 1 95.5 241 GLY B O 1
ATOM 5172 N N . ASN B 1 242 ? -3.303 13.148 -12.695 1 94.31 242 ASN B N 1
ATOM 5173 C CA . ASN B 1 242 ? -4.68 13.617 -12.617 1 94.31 242 ASN B CA 1
ATOM 5174 C C . ASN B 1 242 ? -5.625 12.734 -13.422 1 94.31 242 ASN B C 1
ATOM 5176 O O . ASN B 1 242 ? -5.855 12.984 -14.609 1 94.31 242 ASN B O 1
ATOM 5180 N N . ALA B 1 243 ? -6.25 11.82 -12.711 1 93.5 243 ALA B N 1
ATOM 5181 C CA . ALA B 1 243 ? -7 10.789 -13.422 1 93.5 243 ALA B CA 1
ATOM 5182 C C . ALA B 1 243 ? -8.477 11.164 -13.539 1 93.5 243 ALA B C 1
ATOM 5184 O O . ALA B 1 243 ? -9.102 10.914 -14.57 1 93.5 243 ALA B O 1
ATOM 5185 N N . ILE B 1 244 ? -8.984 11.805 -12.523 1 90 244 ILE B N 1
ATOM 5186 C CA . ILE B 1 244 ? -10.438 11.93 -12.492 1 90 244 ILE B CA 1
ATOM 5187 C C . ILE B 1 244 ? -10.82 13.359 -12.117 1 90 244 ILE B C 1
ATOM 5189 O O . ILE B 1 244 ? -11.602 14.008 -12.82 1 90 244 ILE B O 1
ATOM 5193 N N . ASN B 1 245 ? -10.156 13.875 -11.125 1 88.12 245 ASN B N 1
ATOM 5194 C CA . ASN B 1 245 ? -10.625 15.109 -10.5 1 88.12 245 ASN B CA 1
ATOM 5195 C C . ASN B 1 245 ? -10.227 16.344 -11.32 1 88.12 245 ASN B C 1
ATOM 5197 O O . ASN B 1 245 ? -9.094 16.438 -11.789 1 88.12 245 ASN B O 1
ATOM 5201 N N . PHE B 1 246 ? -11.227 17.219 -11.539 1 84.5 246 PHE B N 1
ATOM 5202 C CA . PHE B 1 246 ? -11.008 18.578 -12.016 1 84.5 246 PHE B CA 1
ATOM 5203 C C . PHE B 1 246 ? -10.336 18.578 -13.383 1 84.5 246 PHE B C 1
ATOM 5205 O O . PHE B 1 246 ? -9.508 19.453 -13.672 1 84.5 246 PHE B O 1
ATOM 5212 N N . LYS B 1 247 ? -10.531 17.641 -14.148 1 84.19 247 LYS B N 1
ATOM 5213 C CA . LYS B 1 247 ? -9.891 17.516 -15.453 1 84.19 247 LYS B CA 1
ATOM 5214 C C . LYS B 1 247 ? -10.281 18.672 -16.375 1 84.19 247 LYS B C 1
ATOM 5216 O O . LYS B 1 247 ? -9.453 19.188 -17.125 1 84.19 247 LYS B O 1
ATOM 5221 N N . ASP B 1 248 ? -11.477 19.109 -16.188 1 81.56 248 ASP B N 1
ATOM 5222 C CA . ASP B 1 248 ? -11.977 20.156 -17.078 1 81.56 248 ASP B CA 1
ATOM 5223 C C . ASP B 1 248 ? -12.219 21.453 -16.297 1 81.56 248 ASP B C 1
ATOM 5225 O O . ASP B 1 248 ? -12.836 22.391 -16.828 1 81.56 248 ASP B O 1
ATOM 5229 N N . PHE B 1 249 ? -11.719 21.484 -15.125 1 83.62 249 PHE B N 1
ATOM 5230 C CA . PHE B 1 249 ? -11.969 22.641 -14.281 1 83.62 249 PHE B CA 1
ATOM 5231 C C . PHE B 1 249 ? -11.023 23.781 -14.641 1 83.62 249 PHE B C 1
ATOM 5233 O O . PHE B 1 249 ? -9.836 23.562 -14.867 1 83.62 249 PHE B O 1
ATOM 5240 N N . GLN B 1 250 ? -11.617 24.938 -14.797 1 83.31 250 GLN B N 1
ATOM 5241 C CA . GLN B 1 250 ? -10.844 26.156 -15.047 1 83.31 250 GLN B CA 1
ATOM 5242 C C . GLN B 1 250 ? -11.328 27.312 -14.164 1 83.31 250 GLN B C 1
ATOM 5244 O O . GLN B 1 250 ? -12.523 27.422 -13.891 1 83.31 250 GLN B O 1
ATOM 5249 N N . TYR B 1 251 ? -10.43 28.047 -13.695 1 82.12 251 TYR B N 1
ATOM 5250 C CA . TYR B 1 251 ? -10.742 29.25 -12.93 1 82.12 251 TYR B CA 1
ATOM 5251 C C . TYR B 1 251 ? -9.945 30.438 -13.445 1 82.12 251 TYR B C 1
ATOM 5253 O O . TYR B 1 251 ? -8.711 30.406 -13.484 1 82.12 251 TYR B O 1
ATOM 5261 N N . GLU B 1 252 ? -10.562 31.422 -13.859 1 85.38 252 GLU B N 1
ATOM 5262 C CA . GLU B 1 252 ? -9.977 32.656 -14.414 1 85.38 252 GLU B CA 1
ATOM 5263 C C . GLU B 1 252 ? -8.961 32.312 -15.508 1 85.38 252 GLU B C 1
ATOM 5265 O O . GLU B 1 252 ? -7.84 32.844 -15.484 1 85.38 252 GLU B O 1
ATOM 5270 N N . GLY B 1 253 ? -9.266 31.312 -16.375 1 81.69 253 GLY B N 1
ATOM 5271 C CA . GLY B 1 253 ? -8.477 30.984 -17.547 1 81.69 253 GLY B CA 1
ATOM 5272 C C . GLY B 1 253 ? -7.352 30.016 -17.25 1 81.69 253 GLY B C 1
ATOM 5273 O O . GLY B 1 253 ? -6.594 29.641 -18.141 1 81.69 253 GLY B O 1
ATOM 5274 N N . LYS B 1 254 ? -7.266 29.688 -16.016 1 87.38 254 LYS B N 1
ATOM 5275 C CA . LYS B 1 254 ? -6.207 28.75 -15.648 1 87.38 254 LYS B CA 1
ATOM 5276 C C . LYS B 1 254 ? -6.773 27.359 -15.367 1 87.38 254 LYS B C 1
ATOM 5278 O O . LYS B 1 254 ? -7.785 27.219 -14.68 1 87.38 254 LYS B O 1
ATOM 5283 N N . LYS B 1 255 ? -6.152 26.422 -15.906 1 88.62 255 LYS B N 1
ATOM 5284 C CA . LYS B 1 255 ? -6.578 25.047 -15.711 1 88.62 255 LYS B CA 1
ATOM 5285 C C . LYS B 1 255 ? -5.973 24.453 -14.438 1 88.62 255 LYS B C 1
ATOM 5287 O O . LYS B 1 255 ? -4.809 24.703 -14.125 1 88.62 255 LYS B O 1
ATOM 5292 N N . ALA B 1 256 ? -6.789 23.688 -13.75 1 87.5 256 ALA B N 1
ATOM 5293 C CA . ALA B 1 256 ? -6.285 22.984 -12.57 1 87.5 256 ALA B CA 1
ATOM 5294 C C . ALA B 1 256 ? -5.148 22.047 -12.945 1 87.5 256 ALA B C 1
ATOM 5296 O O . ALA B 1 256 ? -5.156 21.453 -14.031 1 87.5 256 ALA B O 1
ATOM 5297 N N . ASP B 1 257 ? -4.168 21.938 -12.023 1 90.06 257 ASP B N 1
ATOM 5298 C CA . ASP B 1 257 ? -3.008 21.109 -12.344 1 90.06 257 ASP B CA 1
ATOM 5299 C C . ASP B 1 257 ? -2.576 20.266 -11.148 1 90.06 257 ASP B C 1
ATOM 5301 O O . ASP B 1 257 ? -1.389 19.984 -10.977 1 90.06 257 ASP B O 1
ATOM 5305 N N . ILE B 1 258 ? -3.561 19.859 -10.375 1 90.19 258 ILE B N 1
ATOM 5306 C CA . ILE B 1 258 ? -3.219 19.125 -9.164 1 90.19 258 ILE B CA 1
ATOM 5307 C C . ILE B 1 258 ? -3.371 17.625 -9.414 1 90.19 258 ILE B C 1
ATOM 5309 O O . ILE B 1 258 ? -4.234 17.203 -10.188 1 90.19 258 ILE B O 1
ATOM 5313 N N . LEU B 1 259 ? -2.555 16.891 -8.711 1 94.56 259 LEU B N 1
ATOM 5314 C CA . LEU B 1 259 ? -2.623 15.43 -8.742 1 94.56 259 LEU B CA 1
ATOM 5315 C C . LEU B 1 259 ? -3.809 14.922 -7.93 1 94.56 259 LEU B C 1
ATOM 5317 O O . LEU B 1 259 ? -4.203 15.555 -6.945 1 94.56 259 LEU B O 1
ATOM 5321 N N . ASP B 1 260 ? -4.395 13.805 -8.422 1 95.69 260 ASP B N 1
ATOM 5322 C CA . ASP B 1 260 ? -5.445 13.211 -7.605 1 95.69 260 ASP B CA 1
ATOM 5323 C C . ASP B 1 260 ? -5.09 11.773 -7.211 1 95.69 260 ASP B C 1
ATOM 5325 O O . ASP B 1 260 ? -5.887 11.086 -6.574 1 95.69 260 ASP B O 1
ATOM 5329 N N . HIS B 1 261 ? -3.912 11.305 -7.594 1 97.38 261 HIS B N 1
ATOM 5330 C CA . HIS B 1 261 ? -3.379 10.031 -7.117 1 97.38 261 HIS B CA 1
ATOM 5331 C C . HIS B 1 261 ? -1.855 10.008 -7.195 1 97.38 261 HIS B C 1
ATOM 5333 O O . HIS B 1 261 ? -1.259 10.742 -7.988 1 97.38 261 HIS B O 1
ATOM 5339 N N . ALA B 1 262 ? -1.281 9.18 -6.328 1 98.44 262 ALA B N 1
ATOM 5340 C CA . ALA B 1 262 ? 0.173 9.031 -6.344 1 98.44 262 ALA B CA 1
ATOM 5341 C C . ALA B 1 262 ? 0.609 7.781 -5.594 1 98.44 262 ALA B C 1
ATOM 5343 O O . ALA B 1 262 ? -0.049 7.359 -4.641 1 98.44 262 ALA B O 1
ATOM 5344 N N . ASN B 1 263 ? 1.623 7.129 -6.082 1 98.62 263 ASN B N 1
ATOM 5345 C CA . ASN B 1 263 ? 2.434 6.148 -5.367 1 98.62 263 ASN B CA 1
ATOM 5346 C C . ASN B 1 263 ? 3.828 6.688 -5.062 1 98.62 263 ASN B C 1
ATOM 5348 O O . ASN B 1 263 ? 4.516 7.18 -5.961 1 98.62 263 ASN B O 1
ATOM 5352 N N . VAL B 1 264 ? 4.18 6.605 -3.785 1 98.88 264 VAL B N 1
ATOM 5353 C CA . VAL B 1 264 ? 5.484 7.129 -3.391 1 98.88 264 VAL B CA 1
ATOM 5354 C C . VAL B 1 264 ? 6.27 6.055 -2.643 1 98.88 264 VAL B C 1
ATOM 5356 O O . VAL B 1 264 ? 5.738 5.41 -1.734 1 98.88 264 VAL B O 1
ATOM 5359 N N . ILE B 1 265 ? 7.504 5.805 -3.068 1 98.88 265 ILE B N 1
ATOM 5360 C CA . ILE B 1 265 ? 8.445 4.961 -2.336 1 98.88 265 ILE B CA 1
ATOM 5361 C C . ILE B 1 265 ? 9.578 5.816 -1.782 1 98.88 265 ILE B C 1
ATOM 5363 O O . ILE B 1 265 ? 10.164 6.625 -2.506 1 98.88 265 ILE B O 1
ATOM 5367 N N . ILE B 1 266 ? 9.797 5.656 -0.504 1 98.88 266 ILE B N 1
ATOM 5368 C CA . ILE B 1 266 ? 10.867 6.379 0.169 1 98.88 266 ILE B CA 1
ATOM 5369 C C . ILE B 1 266 ? 11.844 5.391 0.796 1 98.88 266 ILE B C 1
ATOM 5371 O O . ILE B 1 266 ? 11.438 4.477 1.52 1 98.88 266 ILE B O 1
ATOM 5375 N N . ILE B 1 267 ? 13.141 5.559 0.495 1 98.81 267 ILE B N 1
ATOM 5376 C CA . ILE B 1 267 ? 14.195 4.871 1.233 1 98.81 267 ILE B CA 1
ATOM 5377 C C . ILE B 1 267 ? 14.867 5.844 2.199 1 98.81 267 ILE B C 1
ATOM 5379 O O . ILE B 1 267 ? 15.234 6.957 1.814 1 98.81 267 ILE B O 1
ATOM 5383 N N . TYR B 1 268 ? 14.938 5.418 3.459 1 98.75 268 TYR B N 1
ATOM 5384 C CA . TYR B 1 268 ? 15.555 6.266 4.469 1 98.75 268 TYR B CA 1
ATOM 5385 C C . TYR B 1 268 ? 17.031 5.906 4.656 1 98.75 268 TYR B C 1
ATOM 5387 O O . TYR B 1 268 ? 17.453 4.801 4.309 1 98.75 268 TYR B O 1
ATOM 5395 N N . GLU B 1 269 ? 17.812 6.77 5.227 1 98.5 269 GLU B N 1
ATOM 5396 C CA . GLU B 1 269 ? 19.25 6.609 5.395 1 98.5 269 GLU B CA 1
ATOM 5397 C C . GLU B 1 269 ? 19.578 5.426 6.305 1 98.5 269 GLU B C 1
ATOM 5399 O O . GLU B 1 269 ? 20.641 4.824 6.191 1 98.5 269 GLU B O 1
ATOM 5404 N N . ASN B 1 270 ? 18.656 5.09 7.18 1 97.94 270 ASN B N 1
ATOM 5405 C CA . ASN B 1 270 ? 18.891 3.98 8.094 1 97.94 270 ASN B CA 1
ATOM 5406 C C . ASN B 1 270 ? 18.406 2.658 7.508 1 97.94 270 ASN B C 1
ATOM 5408 O O . ASN B 1 270 ? 18.312 1.658 8.219 1 97.94 270 ASN B O 1
ATOM 5412 N N . GLY B 1 271 ? 17.984 2.619 6.289 1 97.38 271 GLY B N 1
ATOM 5413 C CA . GLY B 1 271 ? 17.688 1.38 5.594 1 97.38 271 GLY B CA 1
ATOM 5414 C C . GLY B 1 271 ? 16.203 1.047 5.59 1 97.38 271 GLY B C 1
ATOM 5415 O O . GLY B 1 271 ? 15.781 0.062 4.977 1 97.38 271 GLY B O 1
ATOM 5416 N N . ILE B 1 272 ? 15.375 1.812 6.219 1 98.31 272 ILE B N 1
ATOM 5417 C CA . ILE B 1 272 ? 13.938 1.582 6.23 1 98.31 272 ILE B CA 1
ATOM 5418 C C . ILE B 1 272 ? 13.352 1.892 4.855 1 98.31 272 ILE B C 1
ATOM 5420 O O . ILE B 1 272 ? 13.719 2.887 4.227 1 98.31 272 ILE B O 1
ATOM 5424 N N . HIS B 1 273 ? 12.461 1 4.348 1 98.62 273 HIS B N 1
ATOM 5425 C CA . HIS B 1 273 ? 11.719 1.212 3.111 1 98.62 273 HIS B CA 1
ATOM 5426 C C . HIS B 1 273 ? 10.266 1.582 3.398 1 98.62 273 HIS B C 1
ATOM 5428 O O . HIS B 1 273 ? 9.562 0.855 4.105 1 98.62 273 HIS B O 1
ATOM 5434 N N . ALA B 1 274 ? 9.875 2.686 2.84 1 98.69 274 ALA B N 1
ATOM 5435 C CA . ALA B 1 274 ? 8.5 3.135 3.072 1 98.69 274 ALA B CA 1
ATOM 5436 C C . ALA B 1 274 ? 7.75 3.309 1.756 1 98.69 274 ALA B C 1
ATOM 5438 O O . ALA B 1 274 ? 8.359 3.562 0.714 1 98.69 274 ALA B O 1
ATOM 5439 N N . SER B 1 275 ? 6.438 3.127 1.823 1 98.56 275 SER B N 1
ATOM 5440 C CA . SER B 1 275 ? 5.562 3.414 0.693 1 98.56 275 SER B CA 1
ATOM 5441 C C . SER B 1 275 ? 4.344 4.223 1.129 1 98.56 275 SER B C 1
ATOM 5443 O O . SER B 1 275 ? 3.879 4.09 2.264 1 98.56 275 SER B O 1
ATOM 5445 N N . PHE B 1 276 ? 3.912 5.074 0.287 1 98.62 276 PHE B N 1
ATOM 5446 C CA . PHE B 1 276 ? 2.717 5.883 0.495 1 98.62 276 PHE B CA 1
ATOM 5447 C C . PHE B 1 276 ? 1.828 5.863 -0.743 1 98.62 276 PHE B C 1
ATOM 5449 O O . PHE B 1 276 ? 2.316 6.004 -1.866 1 98.62 276 PHE B O 1
ATOM 5456 N N . ASN B 1 277 ? 0.527 5.586 -0.523 1 98.19 277 ASN B N 1
ATOM 5457 C CA . ASN B 1 277 ? -0.441 5.578 -1.615 1 98.19 277 ASN B CA 1
ATOM 5458 C C . ASN B 1 277 ? -1.539 6.613 -1.4 1 98.19 277 ASN B C 1
ATOM 5460 O O . ASN B 1 277 ? -2.18 6.637 -0.348 1 98.19 277 ASN B O 1
ATOM 5464 N N . LEU B 1 278 ? -1.729 7.453 -2.4 1 97.81 278 LEU B N 1
ATOM 5465 C CA . LEU B 1 278 ? -2.756 8.492 -2.381 1 97.81 278 LEU B CA 1
ATOM 5466 C C . LEU B 1 278 ? -3.809 8.234 -3.453 1 97.81 278 LEU B C 1
ATOM 5468 O O . LEU B 1 278 ? -3.471 7.957 -4.605 1 97.81 278 LEU B O 1
ATOM 5472 N N . CYS B 1 279 ? -5.074 8.273 -3.072 1 96 279 CYS B N 1
ATOM 5473 C CA . CYS B 1 279 ? -6.199 8.312 -3.998 1 96 279 CYS B CA 1
ATOM 5474 C C . CYS B 1 279 ? -7.23 9.344 -3.564 1 96 279 CYS B C 1
ATOM 5476 O O . CYS B 1 279 ? -7.82 9.227 -2.49 1 96 279 CYS B O 1
ATOM 5478 N N . MET B 1 280 ? -7.461 10.336 -4.426 1 94.12 280 MET B N 1
ATOM 5479 C CA . MET B 1 280 ? -8.359 11.422 -4.051 1 94.12 280 MET B CA 1
ATOM 5480 C C . MET B 1 280 ? -9.695 11.305 -4.781 1 94.12 280 MET B C 1
ATOM 5482 O O . MET B 1 280 ? -10.367 12.305 -5.027 1 94.12 280 MET B O 1
ATOM 5486 N N . PHE B 1 281 ? -10.039 10.203 -5.254 1 90.44 281 PHE B N 1
ATOM 5487 C CA . PHE B 1 281 ? -11.344 9.969 -5.863 1 90.44 281 PHE B CA 1
ATOM 5488 C C . PHE B 1 281 ? -12 8.727 -5.281 1 90.44 281 PHE B C 1
ATOM 5490 O O . PHE B 1 281 ? -12.734 8.016 -5.98 1 90.44 281 PHE B O 1
ATOM 5497 N N . SER B 1 282 ? -11.641 8.383 -4.074 1 87.56 282 SER B N 1
ATOM 5498 C CA . SER B 1 282 ? -12.344 7.371 -3.295 1 87.56 282 SER B CA 1
ATOM 5499 C C . SER B 1 282 ? -13.68 7.898 -2.773 1 87.56 282 SER B C 1
ATOM 5501 O O . SER B 1 282 ? -13.781 9.062 -2.381 1 87.56 282 SER B O 1
ATOM 5503 N N . PRO B 1 283 ? -14.68 7.016 -2.729 1 81.88 283 PRO B N 1
ATOM 5504 C CA . PRO B 1 283 ? -15.977 7.469 -2.209 1 81.88 283 PRO B CA 1
ATOM 5505 C C . PRO B 1 283 ? -16 7.566 -0.686 1 81.88 283 PRO B C 1
ATOM 5507 O O . PRO B 1 283 ? -17 8 -0.106 1 81.88 283 PRO B O 1
ATOM 5510 N N . LEU B 1 284 ? -14.922 7.191 -0.012 1 79.75 284 LEU B N 1
ATOM 5511 C CA . LEU B 1 284 ? -14.812 7.27 1.441 1 79.75 284 LEU B CA 1
ATOM 5512 C C . LEU B 1 284 ? -13.445 7.805 1.858 1 79.75 284 LEU B C 1
ATOM 5514 O O . LEU B 1 284 ? -12.539 7.926 1.028 1 79.75 284 LEU B O 1
ATOM 5518 N N . PHE B 1 285 ? -13.438 8.18 3.123 1 83.44 285 PHE B N 1
ATOM 5519 C CA . PHE B 1 285 ? -12.141 8.531 3.705 1 83.44 285 PHE B CA 1
ATOM 5520 C C . PHE B 1 285 ? -11.516 7.324 4.398 1 83.44 285 PHE B C 1
ATOM 5522 O O . PHE B 1 285 ? -12.172 6.652 5.199 1 83.44 285 PHE B O 1
ATOM 5529 N N . HIS B 1 286 ? -10.344 7.035 3.971 1 89.06 286 HIS B N 1
ATOM 5530 C CA . HIS B 1 286 ? -9.586 5.949 4.586 1 89.06 286 HIS B CA 1
ATOM 5531 C C . HIS B 1 286 ? -8.109 6.305 4.688 1 89.06 286 HIS B C 1
ATOM 5533 O O . HIS B 1 286 ? -7.5 6.754 3.711 1 89.06 286 HIS B O 1
ATOM 5539 N N . GLU B 1 287 ? -7.586 6.199 5.836 1 91.69 287 GLU B N 1
ATOM 5540 C CA . GLU B 1 287 ? -6.137 6.25 6.023 1 91.69 287 GLU B CA 1
ATOM 5541 C C . GLU B 1 287 ? -5.648 5.094 6.891 1 91.69 287 GLU B C 1
ATOM 5543 O O . GLU B 1 287 ? -6.344 4.668 7.816 1 91.69 2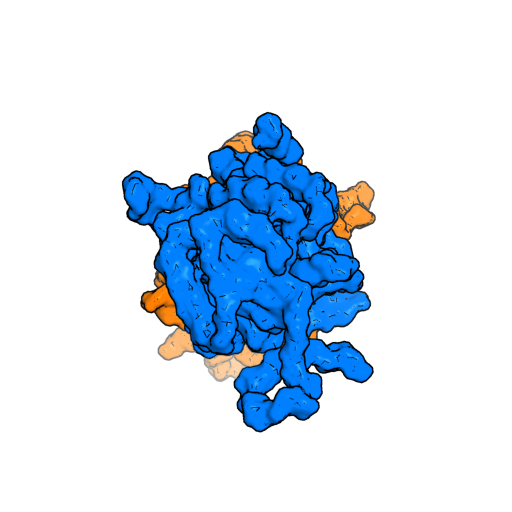87 GLU B O 1
ATOM 5548 N N . ASP B 1 288 ? -4.535 4.574 6.566 1 92.5 288 ASP B N 1
ATOM 5549 C CA . ASP B 1 288 ? -3.998 3.494 7.391 1 92.5 288 ASP B CA 1
ATOM 5550 C C . ASP B 1 288 ? -2.473 3.557 7.449 1 92.5 288 ASP B C 1
ATOM 5552 O O . ASP B 1 288 ? -1.85 4.332 6.719 1 92.5 288 ASP B O 1
ATOM 5556 N N . LEU B 1 289 ? -1.96 2.865 8.438 1 95.06 289 LEU B N 1
ATOM 5557 C CA . LEU B 1 289 ? -0.537 2.732 8.734 1 95.06 289 LEU B CA 1
ATOM 5558 C C . LEU B 1 289 ? -0.178 1.283 9.039 1 95.06 289 LEU B C 1
ATOM 5560 O O . LEU B 1 289 ? -0.861 0.623 9.828 1 95.06 289 LEU B O 1
ATOM 5564 N N . THR B 1 290 ? 0.841 0.779 8.367 1 96.94 290 THR B N 1
ATOM 5565 C CA . THR B 1 290 ? 1.433 -0.511 8.711 1 96.94 290 THR B CA 1
ATOM 5566 C C . THR B 1 290 ? 2.932 -0.37 8.953 1 96.94 290 THR B C 1
ATOM 5568 O O . THR B 1 290 ? 3.656 0.176 8.117 1 96.94 290 THR B O 1
ATOM 5571 N N . LEU B 1 291 ? 3.336 -0.778 10.078 1 96.25 291 LEU B N 1
ATOM 5572 C CA . LEU B 1 291 ? 4.75 -0.873 10.43 1 96.25 291 LEU B CA 1
ATOM 5573 C C . LEU B 1 291 ? 5.152 -2.322 10.68 1 96.25 291 LEU B C 1
ATOM 5575 O O . LEU B 1 291 ? 4.496 -3.033 11.438 1 96.25 291 LEU B O 1
ATOM 5579 N N . CYS B 1 292 ? 6.199 -2.734 10.016 1 95.31 292 CYS B N 1
ATOM 5580 C CA . CYS B 1 292 ? 6.746 -4.062 10.273 1 95.31 292 CYS B CA 1
ATOM 5581 C C . CYS B 1 292 ? 8.172 -3.975 10.789 1 95.31 292 CYS B C 1
ATOM 5583 O O . CYS B 1 292 ? 9.031 -3.354 10.164 1 95.31 292 CYS B O 1
ATOM 5585 N N . GLY B 1 293 ? 8.344 -4.566 11.906 1 94.69 293 GLY B N 1
ATOM 5586 C CA . GLY B 1 293 ? 9.672 -4.66 12.5 1 94.69 293 GLY B CA 1
ATOM 5587 C C . GLY B 1 293 ? 10.117 -6.086 12.75 1 94.69 293 GLY B C 1
ATOM 5588 O O . GLY B 1 293 ? 9.414 -7.035 12.383 1 94.69 293 GLY B O 1
ATOM 5589 N N . ASP B 1 294 ? 11.312 -6.242 13.289 1 91.69 294 ASP B N 1
ATOM 5590 C CA . ASP B 1 294 ? 11.898 -7.566 13.461 1 91.69 294 ASP B CA 1
ATOM 5591 C C . ASP B 1 294 ? 11.211 -8.328 14.594 1 91.69 294 ASP B C 1
ATOM 5593 O O . ASP B 1 294 ? 11.414 -9.531 14.75 1 91.69 294 ASP B O 1
ATOM 5597 N N . ARG B 1 295 ? 10.328 -7.621 15.344 1 89.62 295 ARG B N 1
ATOM 5598 C CA . ARG B 1 295 ? 9.664 -8.328 16.438 1 89.62 295 ARG B CA 1
ATOM 5599 C C . ARG B 1 295 ? 8.148 -8.234 16.312 1 89.62 295 ARG B C 1
ATOM 5601 O O . ARG B 1 295 ? 7.422 -8.586 17.25 1 89.62 295 ARG B O 1
ATOM 5608 N N . GLY B 1 296 ? 7.707 -7.719 15.18 1 89.38 296 GLY B N 1
ATOM 5609 C CA . GLY B 1 296 ? 6.258 -7.68 15.07 1 89.38 296 GLY B CA 1
ATOM 5610 C C . GLY B 1 296 ? 5.766 -6.727 14 1 89.38 296 GLY B C 1
ATOM 5611 O O . GLY B 1 296 ? 6.543 -6.289 13.148 1 89.38 296 GLY B O 1
ATOM 5612 N N . ARG B 1 297 ? 4.434 -6.559 14.039 1 91.38 297 ARG B N 1
ATOM 5613 C CA . ARG B 1 297 ? 3.725 -5.723 13.07 1 91.38 297 ARG B CA 1
ATOM 5614 C C . ARG B 1 297 ? 2.68 -4.855 13.758 1 91.38 297 ARG B C 1
ATOM 5616 O O . ARG B 1 297 ? 1.999 -5.305 14.68 1 91.38 297 ARG B O 1
ATOM 5623 N N . LEU B 1 298 ? 2.648 -3.58 13.414 1 91.94 298 LEU B N 1
ATOM 5624 C CA . LEU B 1 298 ? 1.627 -2.637 13.859 1 91.94 298 LEU B CA 1
ATOM 5625 C C . LEU B 1 298 ? 0.753 -2.189 12.688 1 91.94 298 LEU B C 1
ATOM 5627 O O . LEU B 1 298 ? 1.267 -1.837 11.625 1 91.94 298 LEU B O 1
ATOM 5631 N N . TYR B 1 299 ? -0.589 -2.357 12.867 1 92.62 299 TYR B N 1
ATOM 5632 C CA . TYR B 1 299 ? -1.549 -1.922 11.859 1 92.62 299 TYR B CA 1
ATOM 5633 C C . TYR B 1 299 ? -2.633 -1.048 12.484 1 92.62 299 TYR B C 1
ATOM 5635 O O . TYR B 1 299 ? -3.199 -1.394 13.523 1 92.62 299 TYR B O 1
ATOM 5643 N N . GLY B 1 300 ? -2.822 0.11 11.898 1 89.06 300 GLY B N 1
ATOM 5644 C CA . GLY B 1 300 ? -3.906 0.984 12.312 1 89.06 300 GLY B CA 1
ATOM 5645 C C . GLY B 1 300 ? -4.582 1.69 11.148 1 89.06 300 GLY B C 1
ATOM 5646 O O . GLY B 1 300 ? -3.957 1.933 10.117 1 89.06 300 GLY B O 1
ATOM 5647 N N . TYR B 1 301 ? -5.926 1.96 11.375 1 88.88 301 TYR B N 1
ATOM 5648 C CA . TYR B 1 301 ? -6.617 2.715 10.336 1 88.88 301 TYR B CA 1
ATOM 5649 C C . TYR B 1 301 ? -7.633 3.674 10.945 1 88.88 301 TYR B C 1
ATOM 5651 O O . TYR B 1 301 ? -8.008 3.533 12.109 1 88.88 301 TYR B O 1
ATOM 5659 N N . GLU B 1 302 ? -7.941 4.695 10.25 1 83.25 302 GLU B N 1
ATOM 5660 C CA . GLU B 1 302 ? -9.07 5.59 10.461 1 83.25 302 GLU B CA 1
ATOM 5661 C C . GLU B 1 302 ? -9.984 5.625 9.234 1 83.25 302 GLU B C 1
ATOM 5663 O O . GLU B 1 302 ? -9.508 5.691 8.102 1 83.25 302 GLU B O 1
ATOM 5668 N N . ASN B 1 303 ? -11.266 5.367 9.508 1 80.81 303 ASN B N 1
ATOM 5669 C CA . ASN B 1 303 ? -12.258 5.375 8.438 1 80.81 303 ASN B CA 1
ATOM 5670 C C . ASN B 1 303 ? -13.406 6.332 8.742 1 80.81 303 ASN B C 1
ATOM 5672 O O . ASN B 1 303 ? -13.789 6.492 9.898 1 80.81 303 ASN B O 1
ATOM 5676 N N . GLU B 1 304 ? -13.773 7.039 7.832 1 69.19 304 GLU B N 1
ATOM 5677 C CA . GLU B 1 304 ? -15.055 7.746 7.867 1 69.19 304 GLU B CA 1
ATOM 5678 C C . GLU B 1 304 ? -15.922 7.375 6.672 1 69.19 304 GLU B C 1
ATOM 5680 O O . GLU B 1 304 ? -15.625 7.75 5.535 1 69.19 304 GLU B O 1
ATOM 5685 N N . ASP B 1 305 ? -16.812 6.301 7.047 1 61 305 ASP B N 1
ATOM 5686 C CA . ASP B 1 305 ? -17.703 5.871 5.977 1 61 305 ASP B CA 1
ATOM 5687 C C . ASP B 1 305 ? -19.078 6.5 6.129 1 61 305 ASP B C 1
ATOM 5689 O O . ASP B 1 305 ? -19.531 6.777 7.246 1 61 305 ASP B O 1
ATOM 5693 N N . PHE B 1 306 ? -19.516 7.082 5.238 1 53.28 306 PHE B N 1
ATOM 5694 C CA . PHE B 1 306 ? -20.859 7.656 5.258 1 53.28 306 PHE B CA 1
ATOM 5695 C C . PHE B 1 306 ? -21.922 6.57 5.109 1 53.28 306 PHE B C 1
ATOM 5697 O O . PHE B 1 306 ? -23.031 6.84 4.645 1 53.28 306 PHE B O 1
ATOM 5704 N N . LEU B 1 307 ? -21.344 5.348 5.387 1 52.88 307 LEU B N 1
ATOM 5705 C CA . LEU B 1 307 ? -22.281 4.234 5.27 1 52.88 307 LEU B CA 1
ATOM 5706 C C . LEU B 1 307 ? -22.906 3.916 6.621 1 52.88 307 LEU B C 1
ATOM 5708 O O . LEU B 1 307 ? -22.328 4.203 7.668 1 52.88 307 LEU B O 1
ATOM 5712 N N . PRO B 1 308 ? -24.078 3.406 6.531 1 44.56 308 PRO B N 1
ATOM 5713 C CA . PRO B 1 308 ? -24.812 3.109 7.77 1 44.56 308 PRO B CA 1
ATOM 5714 C C . PRO B 1 308 ? -24.188 1.966 8.562 1 44.56 308 PRO B C 1
ATOM 5716 O O . PRO B 1 308 ? -24.594 1.695 9.695 1 44.56 308 PRO B O 1
ATOM 5719 N N . TYR B 1 309 ? -23.219 1.338 7.992 1 49.28 309 TYR B N 1
ATOM 5720 C CA . TYR B 1 309 ? -22.672 0.209 8.727 1 49.28 309 TYR B CA 1
ATOM 5721 C C . TYR B 1 309 ? -21.609 0.676 9.727 1 49.28 309 TYR B C 1
ATOM 5723 O O . TYR B 1 309 ? -20.812 1.557 9.43 1 49.28 309 TYR B O 1
ATOM 5731 N N . HIS B 1 310 ? -21.891 0.441 11 1 54.03 310 HIS B N 1
ATOM 5732 C CA . HIS B 1 310 ? -21.094 0.898 12.133 1 54.03 310 HIS B CA 1
ATOM 5733 C C . HIS B 1 310 ? -19.766 0.172 12.195 1 54.03 310 HIS B C 1
ATOM 5735 O O . HIS B 1 310 ? -19.656 -0.904 12.797 1 54.03 310 HIS B O 1
ATOM 5741 N N . LYS B 1 311 ? -18.891 0.387 11.328 1 60.5 311 LYS B N 1
ATOM 5742 C CA . LYS B 1 311 ? -17.516 -0.047 11.602 1 60.5 311 LYS B CA 1
ATOM 5743 C C . LYS B 1 311 ? -16.766 0.984 12.445 1 60.5 311 LYS B C 1
ATOM 5745 O O . LYS B 1 311 ? -17.062 2.18 12.375 1 60.5 311 LYS B O 1
ATOM 5750 N N . PRO B 1 312 ? -15.938 0.394 13.32 1 60.91 312 PRO B N 1
ATOM 5751 C CA . PRO B 1 312 ? -15.148 1.377 14.062 1 60.91 312 PRO B CA 1
ATOM 5752 C C . PRO B 1 312 ? -14.398 2.35 13.156 1 60.91 312 PRO B C 1
ATOM 5754 O O . PRO B 1 312 ? -13.883 1.947 12.109 1 60.91 312 PRO B O 1
ATOM 5757 N N . SER B 1 313 ? -14.461 3.547 13.57 1 70.88 313 SER B N 1
ATOM 5758 C CA . SER B 1 313 ? -13.836 4.605 12.789 1 70.88 313 SER B CA 1
ATOM 5759 C C . SER B 1 313 ? -12.312 4.551 12.891 1 70.88 313 SER B C 1
ATOM 5761 O O . SER B 1 313 ? -11.609 5.09 12.031 1 70.88 313 SER B O 1
ATOM 5763 N N . THR B 1 314 ? -11.93 3.871 14.086 1 66.88 314 THR B N 1
ATOM 5764 C CA . THR B 1 314 ? -10.492 3.715 14.273 1 66.88 314 THR B CA 1
ATOM 5765 C C . THR B 1 314 ? -10.156 2.293 14.711 1 66.88 314 THR B C 1
ATOM 5767 O O . THR B 1 314 ? -10.984 1.612 15.32 1 66.88 314 THR B O 1
ATOM 5770 N N . HIS B 1 315 ? -9.016 1.861 14.281 1 78.38 315 HIS B N 1
ATOM 5771 C CA . HIS B 1 315 ? -8.523 0.534 14.633 1 78.38 315 HIS B CA 1
ATOM 5772 C C . HIS B 1 315 ? -7 0.521 14.734 1 78.38 315 HIS B C 1
ATOM 5774 O O . HIS B 1 315 ? -6.312 1.143 13.922 1 78.38 315 HIS B O 1
ATOM 5780 N N . LEU B 1 316 ? -6.504 -0.047 15.875 1 58.75 316 LEU B N 1
ATOM 5781 C CA . LEU B 1 316 ? -5.07 -0.259 16.031 1 58.75 316 LEU B CA 1
ATOM 5782 C C . LEU B 1 316 ? -4.781 -1.671 16.531 1 58.75 316 LEU B C 1
ATOM 5784 O O . LEU B 1 316 ? -5.328 -2.098 17.562 1 58.75 316 LEU B O 1
ATOM 5788 N N . GLU B 1 317 ? -3.99 -2.342 15.75 1 79.06 317 GLU B N 1
ATOM 5789 C CA . GLU B 1 317 ? -3.57 -3.699 16.078 1 79.06 317 GLU B CA 1
ATOM 5790 C C . GLU B 1 317 ? -2.051 -3.801 16.156 1 79.06 317 GLU B C 1
ATOM 5792 O O . GLU B 1 317 ? -1.341 -3.318 15.273 1 79.06 317 GLU B O 1
ATOM 5797 N N . VAL B 1 318 ? -1.616 -4.289 17.281 1 65.31 318 VAL B N 1
ATOM 5798 C CA . VAL B 1 318 ? -0.197 -4.566 17.484 1 65.31 318 VAL B CA 1
ATOM 5799 C C . VAL B 1 318 ? 0.012 -6.066 17.688 1 65.31 318 VAL B C 1
ATOM 5801 O O . VAL B 1 318 ? -0.48 -6.637 18.656 1 65.31 318 VAL B O 1
ATOM 5804 N N . LEU B 1 319 ? 0.594 -6.672 16.734 1 78.19 319 LEU B N 1
ATOM 5805 C CA . LEU B 1 319 ? 0.901 -8.094 16.828 1 78.19 319 LEU B CA 1
ATOM 5806 C C . LEU B 1 319 ? 2.396 -8.32 17.031 1 78.19 319 LEU B C 1
ATOM 5808 O O . LEU B 1 319 ? 3.207 -7.922 16.188 1 78.19 319 LEU B O 1
ATOM 5812 N N . CYS B 1 320 ? 2.652 -8.867 18.188 1 69.5 320 CYS B N 1
ATOM 5813 C CA . CYS B 1 320 ? 4.039 -9.125 18.547 1 69.5 320 CYS B CA 1
ATOM 5814 C C . CYS B 1 320 ? 4.398 -10.586 18.297 1 69.5 320 CYS B C 1
ATOM 5816 O O . CYS B 1 320 ? 3.523 -11.453 18.297 1 69.5 320 CYS B O 1
ATOM 5818 N N . GLY B 1 321 ? 5.578 -10.805 17.734 1 59.5 321 GLY B N 1
ATOM 5819 C CA . GLY B 1 321 ? 6.012 -12.188 17.594 1 59.5 321 GLY B CA 1
ATOM 5820 C C . GLY B 1 321 ? 5.789 -13.016 18.844 1 59.5 321 GLY B C 1
ATOM 5821 O O . GLY B 1 321 ? 4.934 -12.68 19.672 1 59.5 321 GLY B O 1
ATOM 5822 N N . GLU B 1 322 ? 6.402 -14.023 18.969 1 53.06 322 GLU B N 1
ATOM 5823 C CA . GLU B 1 322 ? 6.191 -15.031 20 1 53.06 322 GLU B CA 1
ATOM 5824 C C . GLU B 1 322 ? 6.465 -14.461 21.391 1 53.06 322 GLU B C 1
ATOM 5826 O O . GLU B 1 322 ? 6.016 -15.008 22.391 1 53.06 322 GLU B O 1
ATOM 5831 N N . SER B 1 323 ? 6.957 -13.234 21.422 1 50.41 323 SER B N 1
ATOM 5832 C CA . SER B 1 323 ? 7.512 -12.922 22.734 1 50.41 323 SER B CA 1
ATOM 5833 C C . SER B 1 323 ? 6.68 -11.867 23.453 1 50.41 323 SER B C 1
ATOM 5835 O O . SER B 1 323 ? 7 -11.469 24.562 1 50.41 323 SER B O 1
ATOM 5837 N N . ALA B 1 324 ? 5.617 -11.398 22.75 1 58.81 324 ALA B N 1
ATOM 5838 C CA . ALA B 1 324 ? 4.863 -10.359 23.438 1 58.81 324 ALA B CA 1
ATOM 5839 C C . ALA B 1 324 ? 3.383 -10.422 23.078 1 58.81 324 ALA B C 1
ATOM 5841 O O . ALA B 1 324 ? 3.021 -10.922 22 1 58.81 324 ALA B O 1
ATOM 5842 N N . PRO B 1 325 ? 2.525 -10.07 24 1 58.66 325 PRO B N 1
ATOM 5843 C CA . PRO B 1 325 ? 1.089 -10.125 23.719 1 58.66 325 PRO B CA 1
ATOM 5844 C C . PRO B 1 325 ? 0.674 -9.203 22.578 1 58.66 325 PRO B C 1
ATOM 5846 O O . PRO B 1 325 ? 1.281 -8.148 22.375 1 58.66 325 PRO B O 1
ATOM 5849 N N . ALA B 1 326 ? -0.263 -9.789 21.812 1 66.62 326 ALA B N 1
ATOM 5850 C CA . ALA B 1 326 ? -0.924 -8.977 20.797 1 66.62 326 ALA B CA 1
ATOM 5851 C C . ALA B 1 326 ? -1.984 -8.07 21.422 1 66.62 326 ALA B C 1
ATOM 5853 O O . ALA B 1 326 ? -2.555 -8.406 22.469 1 66.62 326 ALA B O 1
ATOM 5854 N N . LYS B 1 327 ? -2.102 -6.816 20.891 1 67.19 327 LYS B N 1
ATOM 5855 C CA . LYS B 1 327 ? -3.066 -5.84 21.375 1 67.19 327 LYS B CA 1
ATOM 5856 C C . LYS B 1 327 ? -3.932 -5.301 20.25 1 67.19 327 LYS B C 1
ATOM 5858 O O . LYS B 1 327 ? -3.434 -5.043 19.141 1 67.19 327 LYS B O 1
ATOM 5863 N N . ILE B 1 328 ? -5.227 -5.367 20.453 1 68.5 328 ILE B N 1
ATOM 5864 C CA . ILE B 1 328 ? -6.168 -4.688 19.562 1 68.5 328 ILE B CA 1
ATOM 5865 C C . ILE B 1 328 ? -6.918 -3.607 20.344 1 68.5 328 ILE B C 1
ATOM 5867 O O . ILE B 1 328 ? -7.438 -3.863 21.438 1 68.5 328 ILE B O 1
ATOM 5871 N N . THR B 1 329 ? -6.82 -2.324 19.797 1 66.5 329 THR B N 1
ATOM 5872 C CA . THR B 1 329 ? -7.508 -1.212 20.438 1 66.5 329 THR B CA 1
ATOM 5873 C C . THR B 1 329 ? -8.125 -0.282 19.391 1 66.5 329 THR B C 1
ATOM 5875 O O . THR B 1 329 ? -7.863 -0.418 18.203 1 66.5 329 THR B O 1
ATOM 5878 N N . ASN B 1 330 ? -9.086 0.469 19.844 1 68.81 330 ASN B N 1
ATOM 5879 C CA . ASN B 1 330 ? -9.68 1.544 19.062 1 68.81 330 ASN B CA 1
ATOM 5880 C C . ASN B 1 330 ? -9.375 2.912 19.656 1 68.81 330 ASN B C 1
ATOM 5882 O O . ASN B 1 330 ? -10.203 3.482 20.375 1 68.81 330 ASN B O 1
ATOM 5886 N N . PRO B 1 331 ? -8.258 3.412 19.328 1 62.19 331 PRO B N 1
ATOM 5887 C CA . PRO B 1 331 ? -7.871 4.68 19.953 1 62.19 331 PRO B CA 1
ATOM 5888 C C . PRO B 1 331 ? -8.836 5.82 19.625 1 62.19 331 PRO B C 1
ATOM 5890 O O . PRO B 1 331 ? -9.242 5.977 18.469 1 62.19 331 PRO B O 1
ATOM 5893 N N . CYS B 1 332 ? -9.25 6.551 20.594 1 62.22 332 CYS B N 1
ATOM 5894 C CA . CYS B 1 332 ? -10.141 7.688 20.406 1 62.22 332 CYS B CA 1
ATOM 5895 C C . CYS B 1 332 ? -9.977 8.711 21.516 1 62.22 332 CYS B C 1
ATOM 5897 O O . CYS B 1 332 ? -9.406 8.398 22.562 1 62.22 332 CYS B O 1
ATOM 5899 N N . TYR B 1 333 ? -10.297 9.922 21.156 1 60.09 333 TYR B N 1
ATOM 5900 C CA . TYR B 1 333 ? -10.383 10.969 22.172 1 60.09 333 TYR B CA 1
ATOM 5901 C C . TYR B 1 333 ? -11.828 11.18 22.609 1 60.09 333 TYR B C 1
ATOM 5903 O O . TYR B 1 333 ? -12.758 10.703 21.953 1 60.09 333 TYR B O 1
ATOM 5911 N N . PRO B 1 334 ? -11.984 11.812 23.75 1 52.62 334 PRO B N 1
ATOM 5912 C CA . PRO B 1 334 ? -13.352 12.227 24.062 1 52.62 334 PRO B CA 1
ATOM 5913 C C . PRO B 1 334 ? -14.008 13.023 22.938 1 52.62 334 PRO B C 1
ATOM 5915 O O . PRO B 1 334 ? -13.32 13.773 22.234 1 52.62 334 PRO B O 1
ATOM 5918 N N . GLU B 1 335 ? -15.227 12.891 22.797 1 56 335 GLU B N 1
ATOM 5919 C CA . GLU B 1 335 ? -15.992 13.414 21.672 1 56 335 GLU B CA 1
ATOM 5920 C C . GLU B 1 335 ? -15.719 14.906 21.453 1 56 335 GLU B C 1
ATOM 5922 O O . GLU B 1 335 ? -15.555 15.359 20.328 1 56 335 GLU B O 1
ATOM 5927 N N . THR B 1 336 ? -15.711 15.656 22.531 1 53.81 336 THR B N 1
ATOM 5928 C CA . THR B 1 336 ? -15.5 17.094 22.453 1 53.81 336 THR B CA 1
ATOM 5929 C C . THR B 1 336 ? -14.133 17.422 21.859 1 53.81 336 THR B C 1
ATOM 5931 O O . THR B 1 336 ? -13.992 18.359 21.078 1 53.81 336 THR B O 1
ATOM 5934 N N . ILE B 1 337 ? -13.219 16.609 22.156 1 57.47 337 ILE B N 1
ATOM 5935 C CA . ILE B 1 337 ? -11.859 16.797 21.656 1 57.47 337 ILE B CA 1
ATOM 5936 C C . ILE B 1 337 ? -11.758 16.25 20.234 1 57.47 337 ILE B C 1
ATOM 5938 O O . ILE B 1 337 ? -11.172 16.906 19.359 1 57.47 337 ILE B O 1
ATOM 5942 N N . GLN B 1 338 ? -12.336 15.141 20.078 1 57.03 338 GLN B N 1
ATOM 5943 C CA . GLN B 1 338 ? -12.305 14.5 18.766 1 57.03 338 GLN B CA 1
ATOM 5944 C C . GLN B 1 338 ? -12.93 15.391 17.688 1 57.03 338 GLN B C 1
ATOM 5946 O O . GLN B 1 338 ? -12.445 15.438 16.562 1 57.03 338 GLN B O 1
ATOM 5951 N N . ASN B 1 339 ? -13.859 16.172 18.109 1 61.5 339 ASN B N 1
ATOM 5952 C CA . ASN B 1 339 ? -14.609 17 17.172 1 61.5 339 ASN B CA 1
ATOM 5953 C C . ASN B 1 339 ? -13.969 18.375 17.016 1 61.5 339 ASN B C 1
ATOM 5955 O O . ASN B 1 339 ? -14.445 19.203 16.234 1 61.5 339 ASN B O 1
ATOM 5959 N N . SER B 1 340 ? -12.945 18.547 17.734 1 60.25 340 SER B N 1
ATOM 5960 C CA . SER B 1 340 ? -12.297 19.859 17.703 1 60.25 340 SER B CA 1
ATOM 5961 C C . SER B 1 340 ? -11.461 20.031 16.438 1 60.25 340 SER B C 1
ATOM 5963 O O . SER B 1 340 ? -10.859 21.094 16.219 1 60.25 340 SER B O 1
ATOM 5965 N N . GLY B 1 341 ? -11.5 18.984 15.672 1 64.75 341 GLY B N 1
ATOM 5966 C CA . GLY B 1 341 ? -10.758 19.062 14.43 1 64.75 341 GLY B CA 1
ATOM 5967 C C . GLY B 1 341 ? -9.781 17.922 14.242 1 64.75 341 GLY B C 1
ATOM 5968 O O . GLY B 1 341 ? -9.023 17.578 15.156 1 64.75 341 GLY B O 1
ATOM 5969 N N . HIS B 1 342 ? -9.82 17.391 13.141 1 73.62 342 HIS B N 1
ATOM 5970 C CA . HIS B 1 342 ? -8.891 16.328 12.742 1 73.62 342 HIS B CA 1
ATOM 5971 C C . HIS B 1 342 ? -8.82 15.234 13.797 1 73.62 342 HIS B C 1
ATOM 5973 O O . HIS B 1 342 ? -7.73 14.836 14.211 1 73.62 342 HIS B O 1
ATOM 5979 N N . ASN B 1 343 ? -9.883 14.883 14.305 1 69.56 343 ASN B N 1
ATOM 5980 C CA . ASN B 1 343 ? -10.023 13.805 15.281 1 69.56 343 ASN B CA 1
ATOM 5981 C C . ASN B 1 343 ? -9.258 14.109 16.562 1 69.56 343 ASN B C 1
ATOM 5983 O O . ASN B 1 343 ? -8.562 13.242 17.094 1 69.56 343 ASN B O 1
ATOM 5987 N N . GLY B 1 344 ? -9.266 15.406 16.969 1 72.38 344 GLY B N 1
ATOM 5988 C CA . GLY B 1 344 ? -8.633 15.828 18.203 1 72.38 344 GLY B CA 1
ATOM 5989 C C . GLY B 1 344 ? -7.207 16.312 18.016 1 72.38 344 GLY B C 1
ATOM 5990 O O . GLY B 1 344 ? -6.602 16.844 18.953 1 72.38 344 GLY B O 1
ATOM 5991 N N . GLY B 1 345 ? -6.695 16.234 16.891 1 84.75 345 GLY B N 1
ATOM 5992 C CA . GLY B 1 345 ? -5.316 16.609 16.609 1 84.75 345 GLY B CA 1
ATOM 5993 C C . GLY B 1 345 ? -5.035 18.078 16.828 1 84.75 345 GLY B C 1
ATOM 5994 O O . GLY B 1 345 ? -3.984 18.453 17.359 1 84.75 345 GLY B O 1
ATOM 5995 N N . THR B 1 346 ? -5.984 18.906 16.531 1 87.75 346 THR B N 1
ATOM 5996 C CA . THR B 1 346 ? -5.793 20.359 16.641 1 87.75 346 THR B CA 1
ATOM 5997 C C . THR B 1 346 ? -5.715 20.781 18.109 1 87.75 346 THR B C 1
ATOM 5999 O O . THR B 1 346 ? -4.902 21.625 18.469 1 87.75 346 THR B O 1
ATOM 6002 N N . TYR B 1 347 ? -6.512 20.141 18.906 1 87.62 347 TYR B N 1
ATOM 6003 C CA . TYR B 1 347 ? -6.488 20.453 20.328 1 87.62 347 TYR B CA 1
ATOM 6004 C C . TYR B 1 347 ? -5.117 20.156 20.922 1 87.62 347 TYR B C 1
ATOM 6006 O O . TYR B 1 347 ? -4.527 21 21.594 1 87.62 347 TYR B O 1
ATOM 6014 N N . TYR B 1 348 ? -4.641 19.031 20.625 1 90.5 348 TYR B N 1
ATOM 6015 C CA . TYR B 1 348 ? -3.379 18.625 21.234 1 90.5 348 TYR B CA 1
ATOM 6016 C C . TYR B 1 348 ? -2.201 19.344 20.609 1 90.5 348 TYR B C 1
ATOM 6018 O O . TYR B 1 348 ? -1.159 19.531 21.234 1 90.5 348 TYR B O 1
ATOM 6026 N N . GLU B 1 349 ? -2.371 19.734 19.375 1 94.19 349 GLU B N 1
ATOM 6027 C CA . GLU B 1 349 ? -1.392 20.625 18.766 1 94.19 349 GLU B CA 1
ATOM 6028 C C . GLU B 1 349 ? -1.298 21.953 19.531 1 94.19 349 GLU B C 1
ATOM 6030 O O . GLU B 1 349 ? -0.2 22.453 19.781 1 94.19 349 GLU B O 1
ATOM 6035 N N . HIS B 1 350 ? -2.438 22.484 19.906 1 93.31 350 HIS B N 1
ATOM 6036 C CA . HIS B 1 350 ? -2.48 23.719 20.703 1 93.31 350 HIS B CA 1
ATOM 6037 C C . HIS B 1 350 ? -1.894 23.5 22.094 1 93.31 350 HIS B C 1
ATOM 6039 O O . HIS B 1 350 ? -1.174 24.359 22.594 1 93.31 350 HIS B O 1
ATOM 6045 N N . ARG B 1 351 ? -2.227 22.375 22.641 1 92.25 351 ARG B N 1
ATOM 6046 C CA . ARG B 1 351 ? -1.663 22.047 23.938 1 92.25 351 ARG B CA 1
ATOM 6047 C C . ARG B 1 351 ? -0.14 22 23.891 1 92.25 351 ARG B C 1
ATOM 6049 O O . ARG B 1 351 ? 0.532 22.531 24.766 1 92.25 351 ARG B O 1
ATOM 6056 N N . ALA B 1 352 ? 0.357 21.453 22.891 1 95.31 352 ALA B N 1
ATOM 6057 C CA . ALA B 1 352 ? 1.805 21.359 22.719 1 95.31 352 ALA B CA 1
ATOM 6058 C C . ALA B 1 352 ? 2.422 22.75 22.578 1 95.31 352 ALA B C 1
ATOM 6060 O O . ALA B 1 352 ? 3.516 23 23.078 1 95.31 352 ALA B O 1
ATOM 6061 N N . PHE B 1 353 ? 1.746 23.578 21.875 1 97.25 353 PHE B N 1
ATOM 6062 C CA . PHE B 1 353 ? 2.213 24.953 21.703 1 97.25 353 PHE B CA 1
ATOM 6063 C C . PHE B 1 353 ? 2.264 25.688 23.031 1 97.25 353 PHE B C 1
ATOM 6065 O O . PHE B 1 353 ? 3.27 26.312 23.359 1 97.25 353 PHE B O 1
ATOM 6072 N N . VAL B 1 354 ? 1.23 25.594 23.781 1 96.69 354 VAL B N 1
ATOM 6073 C CA . VAL B 1 354 ? 1.137 26.25 25.078 1 96.69 354 VAL B CA 1
ATOM 6074 C C . VAL B 1 354 ? 2.17 25.656 26.047 1 96.69 354 VAL B C 1
ATOM 6076 O O . VAL B 1 354 ? 2.814 26.375 26.797 1 96.69 354 VAL B O 1
ATOM 6079 N N . ASP B 1 355 ? 2.314 24.344 25.969 1 96.38 355 ASP B N 1
ATOM 6080 C CA . ASP B 1 355 ? 3.342 23.688 26.781 1 96.38 355 ASP B CA 1
ATOM 6081 C C . ASP B 1 355 ? 4.727 24.234 26.453 1 96.38 355 ASP B C 1
ATOM 6083 O O . ASP B 1 355 ? 5.527 24.5 27.359 1 96.38 355 ASP B O 1
ATOM 6087 N N . ALA B 1 356 ? 4.977 24.391 25.234 1 97 356 ALA B N 1
ATOM 6088 C CA . ALA B 1 356 ? 6.27 24.922 24.797 1 97 356 ALA B CA 1
ATOM 6089 C C . ALA B 1 356 ? 6.492 26.344 25.344 1 97 356 ALA B C 1
ATOM 6091 O O . ALA B 1 356 ? 7.582 26.672 25.812 1 97 356 ALA B O 1
ATOM 6092 N N . ILE B 1 357 ? 5.488 27.156 25.25 1 97.31 357 ILE B N 1
ATOM 6093 C CA . ILE B 1 357 ? 5.562 28.531 25.734 1 97.31 357 ILE B CA 1
ATOM 6094 C C . ILE B 1 357 ? 5.828 28.547 27.234 1 97.31 357 ILE B C 1
ATOM 6096 O O . ILE B 1 357 ? 6.605 29.359 27.734 1 97.31 357 ILE B O 1
ATOM 6100 N N . ALA B 1 358 ? 5.254 27.578 27.906 1 96.06 358 ALA B N 1
ATOM 6101 C CA . ALA B 1 358 ? 5.383 27.484 29.359 1 96.06 358 ALA B CA 1
ATOM 6102 C C . ALA B 1 358 ? 6.734 26.891 29.75 1 96.06 358 ALA B C 1
ATOM 6104 O O . ALA B 1 358 ? 7.047 26.766 30.938 1 96.06 358 ALA B O 1
ATOM 6105 N N . GLY B 1 359 ? 7.496 26.422 28.812 1 94.81 359 GLY B N 1
ATOM 6106 C CA . GLY B 1 359 ? 8.812 25.875 29.078 1 94.81 359 GLY B CA 1
ATOM 6107 C C . GLY B 1 359 ? 8.773 24.391 29.422 1 94.81 359 GLY B C 1
ATOM 6108 O O . GLY B 1 359 ? 9.758 23.828 29.906 1 94.81 359 GLY B O 1
ATOM 6109 N N . GLU B 1 360 ? 7.723 23.781 29.109 1 94 360 GLU B N 1
ATOM 6110 C CA . GLU B 1 360 ? 7.598 22.344 29.344 1 94 360 GLU B CA 1
ATOM 6111 C C . GLU B 1 360 ? 8.156 21.547 28.172 1 94 360 GLU B C 1
ATOM 6113 O O . GLU B 1 360 ? 8.297 22.062 27.062 1 94 360 GLU B O 1
ATOM 6118 N N . LYS B 1 361 ? 8.484 20.328 28.5 1 90.62 361 LYS B N 1
ATOM 6119 C CA . LYS B 1 361 ? 8.891 19.422 27.422 1 90.62 361 LYS B CA 1
ATOM 6120 C C . LYS B 1 361 ? 7.734 19.156 26.469 1 90.62 361 LYS B C 1
ATOM 6122 O O . LYS B 1 361 ? 6.594 18.984 26.891 1 90.62 361 LYS B O 1
ATOM 6127 N N . THR B 1 362 ? 8.07 19.297 25.141 1 91.06 362 THR B N 1
ATOM 6128 C CA . THR B 1 362 ? 7.016 19.094 24.156 1 91.06 362 THR B CA 1
ATOM 6129 C C . THR B 1 362 ? 7.562 18.375 22.922 1 91.06 362 THR B C 1
ATOM 6131 O O . THR B 1 362 ? 8.766 18.422 22.656 1 91.06 362 THR B O 1
ATOM 6134 N N . LYS B 1 363 ? 6.641 17.641 22.281 1 89.19 363 LYS B N 1
ATOM 6135 C CA . LYS B 1 363 ? 6.965 17 21 1 89.19 363 LYS B CA 1
ATOM 6136 C C . LYS B 1 363 ? 6.363 17.766 19.828 1 89.19 363 LYS B C 1
ATOM 6138 O O . LYS B 1 363 ? 6.051 17.172 18.797 1 89.19 363 LYS B O 1
ATOM 6143 N N . ALA B 1 364 ? 6.191 19.078 20.062 1 93.44 364 ALA B N 1
ATOM 6144 C CA . ALA B 1 364 ? 5.633 19.922 19.016 1 93.44 364 ALA B CA 1
ATOM 6145 C C . ALA B 1 364 ? 6.492 19.875 17.75 1 93.44 364 ALA B C 1
ATOM 6147 O O . ALA B 1 364 ? 7.723 19.812 17.844 1 93.44 364 ALA B O 1
ATOM 6148 N N . ALA B 1 365 ? 5.832 19.953 16.609 1 97.12 365 ALA B N 1
ATOM 6149 C CA . ALA B 1 365 ? 6.547 19.906 15.336 1 97.12 365 ALA B CA 1
ATOM 6150 C C . ALA B 1 365 ? 7.457 21.109 15.164 1 97.12 365 ALA B C 1
ATOM 6152 O O . ALA B 1 365 ? 7.016 22.25 15.32 1 97.12 365 ALA B O 1
ATOM 6153 N N . THR B 1 366 ? 8.648 20.859 14.836 1 97.56 366 THR B N 1
ATOM 6154 C CA . THR B 1 366 ? 9.641 21.922 14.633 1 97.56 366 THR B CA 1
ATOM 6155 C C . THR B 1 366 ? 9.656 22.359 13.18 1 97.56 366 THR B C 1
ATOM 6157 O O . THR B 1 366 ? 9.18 21.656 12.297 1 97.56 366 THR B O 1
ATOM 6160 N N . PRO B 1 367 ? 10.203 23.578 12.961 1 98.06 367 PRO B N 1
ATOM 6161 C CA . PRO B 1 367 ? 10.359 24.031 11.57 1 98.06 367 PRO B CA 1
ATOM 6162 C C . PRO B 1 367 ? 11.227 23.078 10.75 1 98.06 367 PRO B C 1
ATOM 6164 O O . PRO B 1 367 ? 10.977 22.891 9.555 1 98.06 367 PRO B O 1
ATOM 6167 N N . ALA B 1 368 ? 12.219 22.438 11.336 1 97.94 368 ALA B N 1
ATOM 6168 C CA . ALA B 1 368 ? 13.039 21.453 10.633 1 97.94 368 ALA B CA 1
ATOM 6169 C C . ALA B 1 368 ? 12.203 20.25 10.18 1 97.94 368 ALA B C 1
ATOM 6171 O O . ALA B 1 368 ? 12.352 19.781 9.055 1 97.94 368 ALA B O 1
ATOM 6172 N N . GLU B 1 369 ? 11.367 19.812 11.047 1 98.12 369 GLU B N 1
ATOM 6173 C CA . GLU B 1 369 ? 10.484 18.703 10.695 1 98.12 369 GLU B CA 1
ATOM 6174 C C . GLU B 1 369 ? 9.492 19.109 9.609 1 98.12 369 GLU B C 1
ATOM 6176 O O . GLU B 1 369 ? 9.195 18.328 8.711 1 98.12 369 GLU B O 1
ATOM 6181 N N . GLY B 1 370 ? 8.992 20.359 9.719 1 98.38 370 GLY B N 1
ATOM 6182 C CA . GLY B 1 370 ? 8.156 20.875 8.648 1 98.38 370 GLY B CA 1
ATOM 6183 C C . GLY B 1 370 ? 8.867 20.922 7.309 1 98.38 370 GLY B C 1
ATOM 6184 O O . GLY B 1 370 ? 8.289 20.562 6.281 1 98.38 370 GLY B O 1
ATOM 6185 N N . PHE B 1 371 ? 10.125 21.312 7.332 1 98.38 371 PHE B N 1
ATOM 6186 C CA . PHE B 1 371 ? 10.938 21.391 6.125 1 98.38 371 PHE B CA 1
ATOM 6187 C C . PHE B 1 371 ? 11.078 20.016 5.484 1 98.38 371 PHE B C 1
ATOM 6189 O O . PHE B 1 371 ? 10.859 19.859 4.281 1 98.38 371 PHE B O 1
ATOM 6196 N N . TRP B 1 372 ? 11.352 18.984 6.246 1 98.62 372 TRP B N 1
ATOM 6197 C CA . TRP B 1 372 ? 11.625 17.672 5.703 1 98.62 372 TRP B CA 1
ATOM 6198 C C . TRP B 1 372 ? 10.352 17.031 5.152 1 98.62 372 TRP B C 1
ATOM 6200 O O . TRP B 1 372 ? 10.406 16.25 4.195 1 98.62 372 TRP B O 1
ATOM 6210 N N . SER B 1 373 ? 9.219 17.328 5.734 1 98.44 373 SER B N 1
ATOM 6211 C CA . SER B 1 373 ? 7.965 16.844 5.168 1 98.44 373 SER B CA 1
ATOM 6212 C C . SER B 1 373 ? 7.738 17.406 3.768 1 98.44 373 SER B C 1
ATOM 6214 O O . SER B 1 373 ? 7.324 16.688 2.861 1 98.44 373 SER B O 1
ATOM 6216 N N . ILE B 1 374 ? 8.078 18.672 3.582 1 98.38 374 ILE B N 1
ATOM 6217 C CA . ILE B 1 374 ? 7.941 19.328 2.283 1 98.38 374 ILE B CA 1
ATOM 6218 C C . ILE B 1 374 ? 9.023 18.828 1.337 1 98.38 374 ILE B C 1
ATOM 6220 O O . ILE B 1 374 ? 8.789 18.656 0.138 1 98.38 374 ILE B O 1
ATOM 6224 N N . ALA B 1 375 ? 10.211 18.562 1.891 1 98.69 375 ALA B N 1
ATOM 6225 C CA . ALA B 1 375 ? 11.305 18.062 1.072 1 98.69 375 ALA B CA 1
ATOM 6226 C C . ALA B 1 375 ? 10.938 16.734 0.41 1 98.69 375 ALA B C 1
ATOM 6228 O O . ALA B 1 375 ? 11.18 16.547 -0.785 1 98.69 375 ALA B O 1
ATOM 6229 N N . VAL B 1 376 ? 10.344 15.836 1.138 1 98.81 376 VAL B N 1
ATOM 6230 C CA . VAL B 1 376 ? 9.914 14.555 0.587 1 98.81 376 VAL B CA 1
ATOM 6231 C C . VAL B 1 376 ? 8.836 14.773 -0.469 1 98.81 376 VAL B C 1
ATOM 6233 O O . VAL B 1 376 ? 8.891 14.195 -1.556 1 98.81 376 VAL B O 1
ATOM 6236 N N . ALA B 1 377 ? 7.906 15.641 -0.136 1 98.62 377 ALA B N 1
ATOM 6237 C CA . ALA B 1 377 ? 6.828 15.938 -1.073 1 98.62 377 ALA B CA 1
ATOM 6238 C C . ALA B 1 377 ? 7.375 16.516 -2.377 1 98.62 377 ALA B C 1
ATOM 6240 O O . ALA B 1 377 ? 6.957 16.109 -3.465 1 98.62 377 ALA B O 1
ATOM 6241 N N . SER B 1 378 ? 8.273 17.438 -2.215 1 98.56 378 SER B N 1
ATOM 6242 C CA . SER B 1 378 ? 8.867 18.078 -3.383 1 98.56 378 SER B CA 1
ATOM 6243 C C . SER B 1 378 ? 9.672 17.078 -4.215 1 98.56 378 SER B C 1
ATOM 6245 O O . SER B 1 378 ? 9.641 17.141 -5.445 1 98.56 378 SER B O 1
ATOM 6247 N N . ALA B 1 379 ? 10.367 16.219 -3.557 1 98.81 379 ALA B N 1
ATOM 6248 C CA . ALA B 1 379 ? 11.117 15.18 -4.258 1 98.81 379 ALA B CA 1
ATOM 6249 C C . ALA B 1 379 ? 10.18 14.234 -5 1 98.81 379 ALA B C 1
ATOM 6251 O O . ALA B 1 379 ? 10.477 13.805 -6.117 1 98.81 379 ALA B O 1
ATOM 6252 N N . ALA B 1 380 ? 9.117 13.898 -4.398 1 98.75 380 ALA B N 1
ATOM 6253 C CA . ALA B 1 380 ? 8.117 13.047 -5.039 1 98.75 380 ALA B CA 1
ATOM 6254 C C . ALA B 1 380 ? 7.551 13.719 -6.293 1 98.75 380 ALA B C 1
ATOM 6256 O O . ALA B 1 380 ? 7.41 13.07 -7.336 1 98.75 380 ALA B O 1
ATOM 6257 N N . ASP B 1 381 ? 7.234 15.039 -6.172 1 97.94 381 ASP B N 1
ATOM 6258 C CA . ASP B 1 381 ? 6.754 15.789 -7.324 1 97.94 381 ASP B CA 1
ATOM 6259 C C . ASP B 1 381 ? 7.781 15.773 -8.453 1 97.94 381 ASP B C 1
ATOM 6261 O O . ASP B 1 381 ? 7.426 15.57 -9.617 1 97.94 381 ASP B O 1
ATOM 6265 N N . GLU B 1 382 ? 8.984 16 -8.078 1 97.94 382 GLU B N 1
ATOM 6266 C CA . GLU B 1 382 ? 10.062 15.953 -9.055 1 97.94 382 GLU B CA 1
ATOM 6267 C C . GLU B 1 382 ? 10.148 14.586 -9.719 1 97.94 382 GLU B C 1
ATOM 6269 O O . GLU B 1 382 ? 10.352 14.484 -10.93 1 97.94 382 GLU B O 1
ATOM 6274 N N . SER B 1 383 ? 10.07 13.555 -8.969 1 98.69 383 SER B N 1
ATOM 6275 C CA . SER B 1 383 ? 10.117 12.188 -9.477 1 98.69 383 SER B CA 1
ATOM 6276 C C . SER B 1 383 ? 8.984 11.922 -10.469 1 98.69 383 SER B C 1
ATOM 6278 O O . SER B 1 383 ? 9.203 11.32 -11.523 1 98.69 383 SER B O 1
ATOM 6280 N N . ILE B 1 384 ? 7.801 12.352 -10.18 1 98.12 384 ILE B N 1
ATOM 6281 C CA . ILE B 1 384 ? 6.637 12.172 -11.039 1 98.12 384 ILE B CA 1
ATOM 6282 C C . ILE B 1 384 ? 6.875 12.875 -12.375 1 98.12 384 ILE B C 1
ATOM 6284 O O . ILE B 1 384 ? 6.555 12.328 -13.438 1 98.12 384 ILE B O 1
ATOM 6288 N N . GLN B 1 385 ? 7.414 14.031 -12.336 1 96.81 385 GLN B N 1
ATOM 6289 C CA . GLN B 1 385 ? 7.633 14.828 -13.539 1 96.81 385 GLN B CA 1
ATOM 6290 C C . GLN B 1 385 ? 8.758 14.242 -14.391 1 96.81 385 GLN B C 1
ATOM 6292 O O . GLN B 1 385 ? 8.641 14.156 -15.617 1 96.81 385 GLN B O 1
ATOM 6297 N N . SER B 1 386 ? 9.82 13.75 -13.727 1 97.19 386 SER B N 1
ATOM 6298 C CA . SER B 1 386 ? 11.008 13.312 -14.445 1 97.19 386 SER B CA 1
ATOM 6299 C C . SER B 1 386 ? 10.93 11.828 -14.789 1 97.19 386 SER B C 1
ATOM 6301 O O . SER B 1 386 ? 11.641 11.352 -15.672 1 97.19 386 SER B O 1
ATOM 6303 N N . GLY B 1 387 ? 10.18 11.094 -14.008 1 97 387 GLY B N 1
ATOM 6304 C CA . GLY B 1 387 ? 10.125 9.656 -14.172 1 97 387 GLY B CA 1
ATOM 6305 C C . GLY B 1 387 ? 11.328 8.938 -13.586 1 97 387 GLY B C 1
ATOM 6306 O O . GLY B 1 387 ? 11.594 7.781 -13.906 1 97 387 GLY B O 1
ATOM 6307 N N . LYS B 1 388 ? 12.055 9.648 -12.734 1 97.81 388 LYS B N 1
ATOM 6308 C CA . LYS B 1 388 ? 13.305 9.094 -12.227 1 97.81 388 LYS B CA 1
ATOM 6309 C C . LYS B 1 388 ? 13.312 9.055 -10.703 1 97.81 388 LYS B C 1
ATOM 6311 O O . LYS B 1 388 ? 12.531 9.758 -10.055 1 97.81 388 LYS B O 1
ATOM 6316 N N . VAL B 1 389 ? 14.18 8.195 -10.227 1 98.56 389 VAL B N 1
ATOM 6317 C CA . VAL B 1 389 ? 14.445 8.188 -8.797 1 98.56 389 VAL B CA 1
ATOM 6318 C C . VAL B 1 389 ? 15.188 9.461 -8.398 1 98.56 389 VAL B C 1
ATOM 6320 O O . VAL B 1 389 ? 16.109 9.898 -9.102 1 98.56 389 VAL B O 1
ATOM 6323 N N . VAL B 1 390 ? 14.75 10.055 -7.281 1 98.75 390 VAL B N 1
ATOM 6324 C CA . VAL B 1 390 ? 15.359 11.297 -6.82 1 98.75 390 VAL B CA 1
ATOM 6325 C C . VAL B 1 390 ? 16.25 11.023 -5.613 1 98.75 390 VAL B C 1
ATOM 6327 O O . VAL B 1 390 ? 15.773 10.57 -4.57 1 98.75 390 VAL B O 1
ATOM 6330 N N . ASN B 1 391 ? 17.531 11.242 -5.766 1 98.62 391 ASN B N 1
ATOM 6331 C CA . ASN B 1 391 ? 18.438 11.25 -4.625 1 98.62 391 ASN B CA 1
ATOM 6332 C C . ASN B 1 391 ? 18.297 12.539 -3.812 1 98.62 391 ASN B C 1
ATOM 6334 O O . ASN B 1 391 ? 18.5 13.633 -4.336 1 98.62 391 ASN B O 1
ATOM 6338 N N . MET B 1 392 ? 18.062 12.438 -2.549 1 98.62 392 MET B N 1
ATOM 6339 C CA . MET B 1 392 ? 17.672 13.586 -1.742 1 98.62 392 MET B CA 1
ATOM 6340 C C . MET B 1 392 ? 18.812 14.578 -1.609 1 98.62 392 MET B C 1
ATOM 6342 O O . MET B 1 392 ? 18.609 15.797 -1.683 1 98.62 392 MET B O 1
ATOM 6346 N N . ARG B 1 393 ? 19.984 14.141 -1.392 1 97.81 393 ARG B N 1
ATOM 6347 C CA . ARG B 1 393 ? 21.125 15.039 -1.253 1 97.81 393 ARG B CA 1
ATOM 6348 C C . ARG B 1 393 ? 21.344 15.859 -2.523 1 97.81 393 ARG B C 1
ATOM 6350 O O . ARG B 1 393 ? 21.453 17.078 -2.465 1 97.81 393 ARG B O 1
ATOM 6357 N N . GLU B 1 394 ? 21.359 15.141 -3.654 1 98.06 394 GLU B N 1
ATOM 6358 C CA . GLU B 1 394 ? 21.531 15.82 -4.938 1 98.06 394 GLU B CA 1
ATOM 6359 C C . GLU B 1 394 ? 20.391 16.781 -5.227 1 98.06 394 GLU B C 1
ATOM 6361 O O . GLU B 1 394 ? 20.609 17.875 -5.738 1 98.06 394 GLU B O 1
ATOM 6366 N N . PHE B 1 395 ? 19.297 16.359 -4.883 1 98.38 395 PHE B N 1
ATOM 6367 C CA . PHE B 1 395 ? 18.094 17.141 -5.125 1 98.38 395 PHE B CA 1
ATOM 6368 C C . PHE B 1 395 ? 18.125 18.438 -4.32 1 98.38 395 PHE B C 1
ATOM 6370 O O . PHE B 1 395 ? 17.875 19.516 -4.859 1 98.38 395 PHE B O 1
ATOM 6377 N N . LEU B 1 396 ? 18.406 18.312 -3.012 1 98.12 396 LEU B N 1
ATOM 6378 C CA . LEU B 1 396 ? 18.453 19.469 -2.137 1 98.12 396 LEU B CA 1
ATOM 6379 C C . LEU B 1 396 ? 19.578 20.422 -2.549 1 98.12 396 LEU B C 1
ATOM 6381 O O . LEU B 1 396 ? 19.406 21.641 -2.537 1 98.12 396 LEU B O 1
ATOM 6385 N N . ASP B 1 397 ? 20.703 19.859 -2.986 1 97.12 397 ASP B N 1
ATOM 6386 C CA . ASP B 1 397 ? 21.812 20.688 -3.445 1 97.12 397 ASP B CA 1
ATOM 6387 C C . ASP B 1 397 ? 21.422 21.516 -4.66 1 97.12 397 ASP B C 1
ATOM 6389 O O . ASP B 1 397 ? 21.766 22.703 -4.754 1 97.12 397 ASP B O 1
ATOM 6393 N N . ARG B 1 398 ? 20.672 20.906 -5.488 1 96.75 398 ARG B N 1
ATOM 6394 C CA . ARG B 1 398 ? 20.25 21.594 -6.707 1 96.75 398 ARG B CA 1
ATOM 6395 C C . ARG B 1 398 ? 19.172 22.625 -6.414 1 96.75 398 ARG B C 1
ATOM 6397 O O . ARG B 1 398 ? 19.203 23.734 -6.969 1 96.75 398 ARG B O 1
ATOM 6404 N N . GLN B 1 399 ? 18.281 22.328 -5.5 1 95.81 399 GLN B N 1
ATOM 6405 C CA . GLN B 1 399 ? 17.109 23.156 -5.281 1 95.81 399 GLN B CA 1
ATOM 6406 C C . GLN B 1 399 ? 17.422 24.312 -4.34 1 95.81 399 GLN B C 1
ATOM 6408 O O . GLN B 1 399 ? 16.766 25.359 -4.395 1 95.81 399 GLN B O 1
ATOM 6413 N N . LEU B 1 400 ? 18.375 24.141 -3.438 1 95.25 400 LEU B N 1
ATOM 6414 C CA . LEU B 1 400 ? 18.609 25.125 -2.385 1 95.25 400 LEU B CA 1
ATOM 6415 C C . LEU B 1 400 ? 19.875 25.938 -2.664 1 95.25 400 LEU B C 1
ATOM 6417 O O . LEU B 1 400 ? 20.219 26.812 -1.888 1 95.25 400 LEU B O 1
ATOM 6421 N N . SER B 1 401 ? 20.641 25.625 -3.766 1 85.94 401 SER B N 1
ATOM 6422 C CA . SER B 1 401 ? 21.766 26.453 -4.191 1 85.94 401 SER B CA 1
ATOM 6423 C C . SER B 1 401 ? 21.297 27.75 -4.82 1 85.94 401 SER B C 1
ATOM 6425 O O . SER B 1 401 ? 20.188 27.812 -5.363 1 85.94 401 SER B O 1
#

pLDDT: mean 86.41, std 17.76, range [23.78, 98.88]

Radius of gyration: 31.05 Å; Cα contacts (8 Å, |Δi|>4): 1718; chains: 2; bounding box: 62×98×76 Å